Protein AF-0000000082330795 (afdb_homodimer)

Radius of gyration: 37.28 Å; Cα contacts (8 Å, |Δi|>4): 1843; chains: 2; bounding box: 65×119×89 Å

Secondary structure (DSSP, 8-state):
-----BSS----TTSTT-HHHHHHHHHHHHHHH---HHHHHHHHHHHSS---HHHHHHHHHHHHHTTSEEE-SS-EEE-HHHHHHHHH--HHHHHHHHHHHBTTHHHHHHHHTT--B-HHHHHHHHHHHTGGG----TTHHHHHHHHHHHTTSEEEETTEEEE-HHHHHHHHHHHH----PPTT-EE-HHHHHHHHTS--TTS--SEEEEE-TTS-EEEEEEEEETT-SS--B--SSEEEEE-S--GGG-S----HHHHHHHHHHHT----EEEEEE-TT-SSEEEEEEEEEEEEEEEE-TTSSSEEEEEEEEE-----HHHHHHHHHTTT--TTSSS-TTSPPPSB--GGGS-HHHHHHHHHHHHHHHHHHTTTS-TTT---PBPTTS-BSEEEEESS-GGGTB---GGGEEEEEHHHHHHHHTTSEEE-TTSBEEE---TTSTTHHHHHTTTTPBP---SSGGGSPPHHHHHHHHHHTTPPP-/-----BSS----TTSTT-HHHHHHHHHHHHHHH---HHHHHHHHHHHSS---HHHHHHHHHHHHHTTSEEE-SS-EEE-HHHHHHHHH--HHHHHHHHHHHBTTHHHHHHHHTT--B-HHHHHHHHHHHTTTS----TTHHHHHHHHHHHTTSEEEETTEEEE-HHHHHHHHHHHH----PPTT-EE-HHHHHHHHTS--TTS--SEEEEE-TTSSEEEEEEEEETT-SS--B--SSEEEEE-S--GGG-S----HHHHHHHHHHHT----EEEEEE-TT-SSEEEEEEEEEEEEEEEE-TTSSSEEEEEEEEE-----HHHHHHHHHTTT--TTSSS-TTS---SB--GGGS-HHHHHHHHHHHHHHHHHHTTTS-TTT---PBPTTS-BSEEEEESS-GGGTB---GGGEEEEEHHHHHHHHTTSEEE-TTSBEEE---TTSTTHHHHHTTTTPBP---SSGGGSPPHHHHHHHHHHTTPPP-

InterPro domains:
  IPR003615 HNH nuclease [PF13391] (377-430)
  IPR003615 HNH nuclease [cd00085] (367-420)
  IPR015947 PUA-like superfamily [SSF88697] (179-319)
  IPR036987 SRA-YDG superfamily [G3DSA:2.30.280.10] (178-325)
  IPR058712 ScoMcrA-like, SRA domain [PF26348] (201-322)

Solvent-accessible surface area (backbone atoms only — not comparable to full-atom values): 50999 Å² total; per-residue (Å²): 128,86,77,80,48,36,72,56,55,72,58,65,56,76,47,79,44,30,32,54,62,47,47,47,53,49,51,50,48,30,69,74,65,48,33,31,66,66,56,44,52,51,49,47,41,71,74,44,91,59,83,49,67,69,60,51,49,54,40,51,50,48,40,31,68,41,47,33,36,41,79,55,98,69,33,33,41,61,31,75,56,27,47,48,36,66,72,64,66,44,52,63,57,56,50,47,30,44,52,72,30,24,51,46,55,62,47,43,37,42,55,32,72,79,37,68,37,34,49,67,54,40,34,52,49,29,38,67,75,36,63,83,58,67,78,79,57,86,55,38,35,50,24,45,46,27,52,42,24,26,60,52,26,33,45,79,58,95,76,27,34,31,57,30,76,65,18,46,46,48,18,38,33,57,60,61,60,62,60,69,65,59,66,72,42,71,40,45,71,69,56,48,26,60,51,61,67,46,81,60,73,96,55,77,56,49,56,41,70,38,56,45,98,86,64,46,68,52,35,30,39,35,45,47,48,72,79,40,97,54,87,55,44,77,62,74,67,50,26,42,42,56,47,65,67,56,73,93,73,41,54,42,59,83,40,73,46,39,42,48,51,44,39,38,35,55,29,49,80,49,57,27,42,34,30,40,27,50,79,91,42,90,39,32,27,31,69,33,30,40,42,48,68,39,63,39,45,30,32,39,97,84,59,80,31,41,32,41,40,30,37,34,29,66,40,89,49,65,40,56,29,56,52,50,50,44,39,44,53,20,66,49,66,74,77,49,87,53,57,95,86,44,81,74,69,66,53,50,73,61,83,79,42,52,74,57,53,47,51,49,30,51,51,32,27,38,16,47,21,18,46,53,40,70,53,22,12,25,75,82,60,53,49,38,41,38,83,49,67,43,58,53,51,42,52,36,54,50,35,42,58,93,72,36,22,39,64,31,30,31,28,30,42,20,20,29,52,57,57,38,49,35,40,74,43,36,42,34,42,46,47,81,87,40,25,31,40,49,57,92,46,84,89,38,50,53,34,79,68,48,54,74,46,47,65,39,64,50,60,69,32,86,51,70,86,49,28,60,39,52,66,32,33,51,51,34,25,47,38,45,66,45,78,80,131,128,87,76,82,50,37,72,57,56,72,59,66,57,78,47,79,44,29,33,55,61,48,47,46,55,49,50,50,46,31,69,74,66,49,33,32,66,66,55,46,51,52,50,47,39,73,73,46,92,58,83,50,66,66,60,53,50,53,41,51,50,47,41,33,70,41,47,32,36,42,79,54,98,69,32,33,41,62,31,74,56,27,48,48,34,65,72,65,64,45,53,63,56,56,48,48,30,43,54,72,30,24,50,48,57,63,48,42,36,42,55,31,72,79,37,68,37,36,50,68,53,40,35,51,50,30,36,67,75,35,64,84,47,74,76,77,57,88,56,37,32,49,24,46,46,26,51,42,25,26,58,52,27,32,45,78,57,96,76,27,35,30,56,31,74,66,17,45,47,48,19,37,32,58,59,60,61,59,60,70,65,60,67,71,42,70,38,46,72,67,55,47,24,60,51,63,68,45,81,60,73,97,56,76,54,50,56,41,70,38,57,44,96,85,65,45,68,51,35,30,39,37,46,48,48,73,78,40,97,54,88,56,44,76,59,74,66,51,26,41,42,56,48,66,64,57,73,92,71,42,55,42,60,82,42,75,46,39,42,48,49,43,39,38,34,54,31,48,80,49,57,26,41,33,30,40,28,51,80,90,43,90,38,32,26,30,69,33,30,39,42,49,68,39,61,40,45,29,32,38,97,84,58,80,30,41,32,42,39,30,38,34,29,67,41,88,49,66,38,55,28,55,51,49,49,45,38,44,52,20,67,48,66,74,76,49,86,55,57,96,86,46,80,74,70,65,53,50,74,62,82,79,44,52,73,58,54,47,49,49,30,52,52,31,26,38,16,48,20,17,47,52,39,69,50,23,12,24,75,82,59,53,49,38,40,38,82,50,66,44,58,54,52,43,52,35,53,50,35,42,59,94,73,36,22,38,65,31,28,32,27,30,42,22,21,28,51,56,58,38,50,36,40,74,42,36,42,35,43,47,47,82,86,40,25,32,40,48,58,92,47,82,88,38,49,52,32,79,68,48,55,73,44,47,64,40,66,49,58,69,31,86,52,70,86,48,28,61,39,50,68,32,32,51,51,36,24,47,37,44,66,45,79,78,130

Sequence (970 aa):
MGEHKRNIAVRFFGGAGNYTDVLEDMCGYVLTEGPSEEALFEWIKANTRATSDDGIGNRLRFLGAIGLLEIDADRVRLTERGIQWLSETDPEILFDALTENVSGFETILESLLEGPKTDAELGAAIAADHSEFDWSDSAGPAQHRGWVQSLGYVERTDGTNALTDSGRRLARRVASGLPALERGDYYTQSELEAAFDTSFGSYIKGINPRTDDDGDLAYVIVKAREDGPYGDDLAGDEFTYIGEGVPAKGDQQLTPANAALVDHAEGAVAPVYFFYQPADEDRLRYDGLVDVVDAEYVADPDGERMVYRFTVAHLEVEDPAEFEALADSVSDDSSSDAGEDDEPDLTADEEEFTVTQRRVRSSAFAKRVKAAYDKRCAICGTSRESPAGTVDIEAAHVYPKRENGRDHVRNGLALCRLHHWAFDAGWLAVTDDYRVLVADRPDLEGYEEFVRLEGEELTVPADEEKRPHATFLAAHREMHGFESPMGEHKRNIAVRFFGGAGNYTDVLEDMCGYVLTEGPSEEALFEWIKANTRATSDDGIGNRLRFLGAIGLLEIDADRVRLTERGIQWLSETDPEILFDALTENVSGFETILESLLEGPKTDAELGAAIAADHSEFDWSDSAGPAQHRGWVQSLGYVERTDGTNALTDSGRRLARRVASGLPALERGDYYTQSELEAAFDTSFGSYIKGINPRTDDDGDLAYVIVKAREDGPYGDDLAGDEFTYIGEGVPAKGDQQLTPANAALVDHAEGAVAPVYFFYQPADEDRLRYDGLVDVVDAEYVADPDGERMVYRFTVAHLEVEDPAEFEALADSVSDDSSSDAGEDDEPDLTADEEEFTVTQRRVRSSAFAKRVKAAYDKRCAICGTSRESPAGTVDIEAAHVYPKRENGRDHVRNGLALCRLHHWAFDAGWLAVTDDYRVLVADRPDLEGYEEFVRLEGEELTVPADEEKRPHATFLAAHREMHGFESP

Structure (mmCIF, N/CA/C/O backbone):
data_AF-0000000082330795-model_v1
#
loop_
_entity.id
_entity.type
_entity.pdbx_description
1 polymer 'HNH endonuclease'
#
loop_
_atom_site.group_PDB
_atom_site.id
_atom_site.type_symbol
_atom_site.label_atom_id
_atom_site.label_alt_id
_atom_site.label_comp_id
_atom_site.label_asym_id
_atom_site.label_entity_id
_atom_site.label_seq_id
_atom_site.pdbx_PDB_ins_code
_atom_site.Cartn_x
_atom_site.Cartn_y
_atom_site.Cartn_z
_atom_site.occupancy
_atom_site.B_iso_or_equiv
_atom_site.auth_seq_id
_atom_site.auth_comp_id
_atom_site.auth_asym_id
_atom_site.auth_atom_id
_atom_site.pdbx_PDB_model_num
ATOM 1 N N . MET A 1 1 ? 13.898 52.375 10.555 1 27.91 1 MET A N 1
ATOM 2 C CA . MET A 1 1 ? 12.688 53.156 10.758 1 27.91 1 MET A CA 1
ATOM 3 C C . MET A 1 1 ? 11.438 52.312 10.648 1 27.91 1 MET A C 1
ATOM 5 O O . MET A 1 1 ? 11.172 51.719 9.594 1 27.91 1 MET A O 1
ATOM 9 N N . GLY A 1 2 ? 11.086 51.469 11.5 1 40.44 2 GLY A N 1
ATOM 10 C CA . GLY A 1 2 ? 10.008 50.5 11.602 1 40.44 2 GLY A CA 1
ATOM 11 C C . GLY A 1 2 ? 8.68 51.031 11.078 1 40.44 2 GLY A C 1
ATOM 12 O O . GLY A 1 2 ? 8.062 51.906 11.68 1 40.44 2 GLY A O 1
ATOM 13 N N . GLU A 1 3 ? 8.398 51.312 9.805 1 49.94 3 GLU A N 1
ATOM 14 C CA . GLU A 1 3 ? 7.453 52.125 9.039 1 49.94 3 GLU A CA 1
ATOM 15 C C . GLU A 1 3 ? 6.02 51.875 9.492 1 49.94 3 GLU A C 1
ATOM 17 O O . GLU A 1 3 ? 5.641 50.719 9.742 1 49.94 3 GLU A O 1
ATOM 22 N N . HIS A 1 4 ? 5.289 52.75 10.211 1 69.06 4 HIS A N 1
ATOM 23 C CA . HIS A 1 4 ? 4.027 52.844 10.93 1 69.06 4 HIS A CA 1
ATOM 24 C C . HIS A 1 4 ? 2.852 52.438 10.055 1 69.06 4 HIS A C 1
ATOM 26 O O . HIS A 1 4 ? 2.594 53.062 9.016 1 69.06 4 HIS A O 1
ATOM 32 N N . LYS A 1 5 ? 2.424 51.25 10.141 1 84.69 5 LYS A N 1
ATOM 33 C CA . LYS A 1 5 ? 1.223 50.781 9.461 1 84.69 5 LYS A CA 1
ATOM 34 C C . LYS A 1 5 ? -0.011 51.562 9.93 1 84.69 5 LYS A C 1
ATOM 36 O O . LYS A 1 5 ? -0.098 51.969 11.086 1 84.69 5 LYS A O 1
ATOM 41 N N . ARG A 1 6 ? -0.78 51.906 8.953 1 88.12 6 ARG A N 1
ATOM 42 C CA . ARG A 1 6 ? -2.078 52.5 9.289 1 88.12 6 ARG A CA 1
ATOM 43 C C . ARG A 1 6 ? -2.928 51.5 10.086 1 88.12 6 ARG A C 1
ATOM 45 O O . ARG A 1 6 ? -2.748 50.281 9.977 1 88.12 6 ARG A O 1
ATOM 52 N N . ASN A 1 7 ? -3.764 52.125 10.883 1 87.75 7 ASN A N 1
ATOM 53 C CA . ASN A 1 7 ? -4.613 51.25 11.711 1 87.75 7 ASN A CA 1
ATOM 54 C C . ASN A 1 7 ? -5.922 50.938 11.008 1 87.75 7 ASN A C 1
ATOM 56 O O . ASN A 1 7 ? -6.602 49.969 11.375 1 87.75 7 ASN A O 1
ATOM 60 N N . ILE A 1 8 ? -6.262 51.781 10.086 1 89.56 8 ILE A N 1
ATOM 61 C CA . ILE A 1 8 ? -7.539 51.594 9.414 1 89.56 8 ILE A CA 1
ATOM 62 C C . ILE A 1 8 ? -7.367 51.781 7.91 1 89.56 8 ILE A C 1
ATOM 64 O O . ILE A 1 8 ? -6.676 52.688 7.469 1 89.56 8 ILE A O 1
ATOM 68 N N . ALA A 1 9 ? -7.953 50.875 7.242 1 92.38 9 ALA A N 1
ATOM 69 C CA . ALA A 1 9 ? -8.016 51.031 5.793 1 92.38 9 ALA A CA 1
ATOM 70 C C . ALA A 1 9 ? -9.07 52.062 5.398 1 92.38 9 ALA A C 1
ATOM 72 O O . ALA A 1 9 ? -9.93 52.438 6.211 1 92.38 9 ALA A O 1
ATOM 73 N N . VAL A 1 10 ? -8.961 52.594 4.195 1 92.19 10 VAL A N 1
ATOM 74 C CA . VAL A 1 10 ? -9.938 53.531 3.664 1 92.19 10 VAL A CA 1
ATOM 75 C C . VAL A 1 10 ? -10.766 52.875 2.568 1 92.19 10 VAL A C 1
ATOM 77 O O . VAL A 1 10 ? -10.211 52.188 1.688 1 92.19 10 VAL A O 1
ATOM 80 N N . ARG A 1 11 ? -12.062 53 2.719 1 91.19 11 ARG A N 1
ATOM 81 C CA . ARG A 1 11 ? -12.945 52.438 1.708 1 91.19 11 ARG A CA 1
ATOM 82 C C . ARG A 1 11 ? -12.641 53 0.33 1 91.19 11 ARG A C 1
ATOM 84 O O . ARG A 1 11 ? -12.109 54.094 0.218 1 91.19 11 ARG A O 1
ATOM 91 N N . PHE A 1 12 ? -12.945 52.281 -0.602 1 93.44 12 PHE A N 1
ATOM 92 C CA . PHE A 1 12 ? -12.797 52.781 -1.973 1 93.44 12 PHE A CA 1
ATOM 93 C C . PHE A 1 12 ? -14.156 52.844 -2.67 1 93.44 12 PHE A C 1
ATOM 95 O O . PHE A 1 12 ? -15.195 52.656 -2.033 1 93.44 12 PHE A O 1
ATOM 102 N N . PHE A 1 13 ? -14.148 53.188 -3.975 1 92.75 13 PHE A N 1
ATOM 103 C CA . PHE A 1 13 ? -15.383 53.438 -4.699 1 92.75 13 PHE A CA 1
ATOM 104 C C . PHE A 1 13 ? -15.984 52.156 -5.223 1 92.75 13 PHE A C 1
ATOM 106 O O . PHE A 1 13 ? -15.266 51.156 -5.422 1 92.75 13 PHE A O 1
ATOM 113 N N . GLY A 1 14 ? -17.422 52.125 -5.469 1 88.62 14 GLY A N 1
ATOM 114 C CA . GLY A 1 14 ? -18.109 51 -6.086 1 88.62 14 GLY A CA 1
ATOM 115 C C . GLY A 1 14 ? -18.844 50.125 -5.09 1 88.62 14 GLY A C 1
ATOM 116 O O . GLY A 1 14 ? -19.609 49.25 -5.48 1 88.62 14 GLY A O 1
ATOM 117 N N . GLY A 1 15 ? -18.719 50.375 -3.795 1 86.81 15 GLY A N 1
ATOM 118 C CA . GLY A 1 15 ? -19.328 49.531 -2.775 1 86.81 15 GLY A CA 1
ATOM 119 C C . GLY A 1 15 ? -18.438 48.375 -2.359 1 86.81 15 GLY A C 1
ATOM 120 O O . GLY A 1 15 ? -17.547 47.969 -3.104 1 86.81 15 GLY A O 1
ATOM 121 N N . ALA A 1 16 ? -18.875 47.844 -1.157 1 79 16 ALA A N 1
ATOM 122 C CA . ALA A 1 16 ? -18.094 46.75 -0.61 1 79 16 ALA A CA 1
ATOM 123 C C . ALA A 1 16 ? -18.094 45.562 -1.563 1 79 16 ALA A C 1
ATOM 125 O O . ALA A 1 16 ? -19.141 45.156 -2.086 1 79 16 ALA A O 1
ATOM 126 N N . GLY A 1 17 ? -17.031 45.125 -2.084 1 83.12 17 GLY A N 1
ATOM 127 C CA . GLY A 1 17 ? -16.922 44 -2.99 1 83.12 17 GLY A CA 1
ATOM 128 C C . GLY A 1 17 ? -16.5 44.406 -4.395 1 83.12 17 GLY A C 1
ATOM 129 O O . GLY A 1 17 ? -16.156 43.531 -5.219 1 83.12 17 GLY A O 1
ATOM 130 N N . ASN A 1 18 ? -16.594 45.719 -4.684 1 89.31 18 ASN A N 1
ATOM 131 C CA . ASN A 1 18 ? -16.344 46.156 -6.059 1 89.31 18 ASN A CA 1
ATOM 132 C C . ASN A 1 18 ? -15.164 47.125 -6.141 1 89.31 18 ASN A C 1
ATOM 134 O O . ASN A 1 18 ? -14.992 47.812 -7.152 1 89.31 18 ASN A O 1
ATOM 138 N N . TYR A 1 19 ? -14.422 47.25 -5.098 1 93.56 19 TYR A N 1
ATOM 139 C CA . TYR A 1 19 ? -13.297 48.156 -5.066 1 93.56 19 TYR A CA 1
ATOM 140 C C . TYR A 1 19 ? -12.336 47.906 -6.219 1 93.56 19 TYR A C 1
ATOM 142 O O . TYR A 1 19 ? -11.883 48.812 -6.887 1 93.56 19 TYR A O 1
ATOM 150 N N . THR A 1 20 ? -12.086 46.594 -6.48 1 94 20 THR A N 1
ATOM 151 C CA . THR A 1 20 ? -11.039 46.188 -7.418 1 94 20 THR A CA 1
ATOM 152 C C . THR A 1 20 ? -11.453 46.531 -8.852 1 94 20 THR A C 1
ATOM 154 O O . THR A 1 20 ? -10.609 46.875 -9.68 1 94 20 THR A O 1
ATOM 157 N N . ASP A 1 21 ? -12.773 46.531 -9.148 1 93.19 21 ASP A N 1
ATOM 158 C CA . ASP A 1 21 ? -13.258 46.875 -10.484 1 93.19 21 ASP A CA 1
ATOM 159 C C . ASP A 1 21 ? -13.016 48.375 -10.781 1 93.19 21 ASP A C 1
ATOM 161 O O . ASP A 1 21 ? -12.5 48.719 -11.844 1 93.19 21 ASP A O 1
ATOM 165 N N . VAL A 1 22 ? -13.352 49.156 -9.859 1 94.69 22 VAL A N 1
ATOM 166 C CA . VAL A 1 22 ? -13.188 50.594 -10.016 1 94.69 22 VAL A CA 1
ATOM 167 C C . VAL A 1 22 ? -11.703 50.938 -10.047 1 94.69 22 VAL A C 1
ATOM 169 O O . VAL A 1 22 ? -11.273 51.781 -10.844 1 94.69 22 VAL A O 1
ATOM 172 N N . LEU A 1 23 ? -10.992 50.312 -9.211 1 95.06 23 LEU A N 1
ATOM 173 C CA . LEU A 1 23 ? -9.555 50.562 -9.141 1 95.06 23 LEU A CA 1
ATOM 174 C C . LEU A 1 23 ? -8.883 50.188 -10.469 1 95.06 23 LEU A C 1
ATOM 176 O O . LEU A 1 23 ? -7.992 50.938 -10.922 1 95.06 23 LEU A O 1
ATOM 180 N N . GLU A 1 24 ? -9.258 49.125 -11.023 1 94.38 24 GLU A N 1
ATOM 181 C CA . GLU A 1 24 ? -8.703 48.719 -12.312 1 94.38 24 GLU A CA 1
ATOM 182 C C . GLU A 1 24 ? -8.977 49.75 -13.383 1 94.38 24 GLU A C 1
ATOM 184 O O . GLU A 1 24 ? -8.078 50.125 -14.148 1 94.38 24 GLU A O 1
ATOM 189 N N . ASP A 1 25 ? -10.211 50.219 -13.414 1 94.88 25 ASP A N 1
ATOM 190 C CA . ASP A 1 25 ? -10.594 51.25 -14.375 1 94.88 25 ASP A CA 1
ATOM 191 C C . ASP A 1 25 ? -9.797 52.531 -14.148 1 94.88 25 ASP A C 1
ATOM 193 O O . ASP A 1 25 ? -9.336 53.188 -15.102 1 94.88 25 ASP A O 1
ATOM 197 N N . MET A 1 26 ? -9.672 52.875 -12.953 1 95.5 26 MET A N 1
ATOM 198 C CA . MET A 1 26 ? -8.961 54.094 -12.609 1 95.5 26 MET A CA 1
ATOM 199 C C . MET A 1 26 ? -7.488 54 -12.992 1 95.5 26 MET A C 1
ATOM 201 O O . MET A 1 26 ? -6.941 54.938 -13.602 1 95.5 26 MET A O 1
ATOM 205 N N . CYS A 1 27 ? -6.855 52.938 -12.602 1 94.81 27 CYS A N 1
ATOM 206 C CA . CYS A 1 27 ? -5.445 52.719 -12.922 1 94.81 27 CYS A CA 1
ATOM 207 C C . CYS A 1 27 ? -5.223 52.719 -14.43 1 94.81 27 CYS A C 1
ATOM 209 O O . CYS A 1 27 ? -4.203 53.219 -14.914 1 94.81 27 CYS A O 1
ATOM 211 N N . GLY A 1 28 ? -6.16 52.125 -15.125 1 94.5 28 GLY A N 1
ATOM 212 C CA . GLY A 1 28 ? -6.094 52.188 -16.578 1 94.5 28 GLY A CA 1
ATOM 213 C C . GLY A 1 28 ? -6.09 53.594 -17.109 1 94.5 28 GLY A C 1
ATOM 214 O O . GLY A 1 28 ? -5.293 53.938 -17.984 1 94.5 28 GLY A O 1
ATOM 215 N N . TYR A 1 29 ? -6.961 54.406 -16.578 1 95.94 29 TYR A N 1
ATOM 216 C CA . TYR A 1 29 ? -7.051 55.812 -16.969 1 95.94 29 TYR A CA 1
ATOM 217 C C . TYR A 1 29 ? -5.758 56.562 -16.641 1 95.94 29 TYR A C 1
ATOM 219 O O . TYR A 1 29 ? -5.25 57.312 -17.469 1 95.94 29 TYR A O 1
ATOM 227 N N . VAL A 1 30 ? -5.258 56.281 -15.477 1 95.5 30 VAL A N 1
ATOM 228 C CA . VAL A 1 30 ? -4.039 56.969 -15.031 1 95.5 30 VAL A CA 1
ATOM 229 C C . VAL A 1 30 ? -2.877 56.562 -15.938 1 95.5 30 VAL A C 1
ATOM 231 O O . VAL A 1 30 ? -2.064 57.438 -16.312 1 95.5 30 VAL A O 1
ATOM 234 N N . LEU A 1 31 ? -2.842 55.344 -16.266 1 93.62 31 LEU A N 1
ATOM 235 C CA . LEU A 1 31 ? -1.74 54.844 -17.078 1 93.62 31 LEU A CA 1
ATOM 236 C C . LEU A 1 31 ? -1.835 55.375 -18.5 1 93.62 31 LEU A C 1
ATOM 238 O O . LEU A 1 31 ? -0.819 55.75 -19.109 1 93.62 31 LEU A O 1
ATOM 242 N N . THR A 1 32 ? -3.041 55.5 -19.062 1 94 32 THR A N 1
ATOM 243 C CA . THR A 1 32 ? -3.238 55.844 -20.469 1 94 32 THR A CA 1
ATOM 244 C C . THR A 1 32 ? -3.182 57.344 -20.656 1 94 32 THR A C 1
ATOM 246 O O . THR A 1 32 ? -2.605 57.844 -21.625 1 94 32 THR A O 1
ATOM 249 N N . GLU A 1 33 ? -3.688 58.156 -19.703 1 93.62 33 GLU A N 1
ATOM 250 C CA . GLU A 1 33 ? -3.879 59.594 -19.938 1 93.62 33 GLU A CA 1
ATOM 251 C C . GLU A 1 33 ? -2.869 60.406 -19.141 1 93.62 33 GLU A C 1
ATOM 253 O O . GLU A 1 33 ? -2.611 61.562 -19.469 1 93.62 33 GLU A O 1
ATOM 258 N N . GLY A 1 34 ? -2.387 59.844 -18.125 1 92.88 34 GLY A N 1
ATOM 259 C CA . GLY A 1 34 ? -1.496 60.625 -17.266 1 92.88 34 GLY A CA 1
ATOM 260 C C . GLY A 1 34 ? -2.125 61.906 -16.766 1 92.88 34 GLY A C 1
ATOM 261 O O . GLY A 1 34 ? -1.574 62.969 -16.953 1 92.88 34 GLY A O 1
ATOM 262 N N . PRO A 1 35 ? -3.148 61.75 -16.078 1 94.81 35 PRO A N 1
ATOM 263 C CA . PRO A 1 35 ? -3.953 62.938 -15.727 1 94.81 35 PRO A CA 1
ATOM 264 C C . PRO A 1 35 ? -3.344 63.75 -14.578 1 94.81 35 PRO A C 1
ATOM 266 O O . PRO A 1 35 ? -2.537 63.219 -13.805 1 94.81 35 PRO A O 1
ATOM 269 N N . SER A 1 36 ? -3.727 65 -14.57 1 94.62 36 SER A N 1
ATOM 270 C CA . SER A 1 36 ? -3.514 65.812 -13.359 1 94.62 36 SER A CA 1
ATOM 271 C C . SER A 1 36 ? -4.438 65.375 -12.234 1 94.62 36 SER A C 1
ATOM 273 O O . SER A 1 36 ? -5.371 64.562 -12.461 1 94.62 36 SER A O 1
ATOM 275 N N . GLU A 1 37 ? -4.176 65.75 -11.055 1 93.88 37 GLU A N 1
ATOM 276 C CA . GLU A 1 37 ? -5.027 65.375 -9.922 1 93.88 37 GLU A CA 1
ATOM 277 C C . GLU A 1 37 ? -6.461 65.875 -10.141 1 93.88 37 GLU A C 1
ATOM 279 O O . GLU A 1 37 ? -7.41 65.125 -9.828 1 93.88 37 GLU A O 1
ATOM 284 N N . GLU A 1 38 ? -6.59 67 -10.734 1 93.44 38 GLU A N 1
ATOM 285 C CA . GLU A 1 38 ? -7.914 67.562 -10.992 1 93.44 38 GLU A CA 1
ATOM 286 C C . GLU A 1 38 ? -8.664 66.75 -12.031 1 93.44 38 GLU A C 1
ATOM 288 O O . GLU A 1 38 ? -9.867 66.5 -11.883 1 93.44 38 GLU A O 1
ATOM 293 N N . ALA A 1 39 ? -7.922 66.438 -13.031 1 94.81 39 ALA A N 1
ATOM 294 C CA . ALA A 1 39 ? -8.539 65.625 -14.078 1 94.81 39 ALA A CA 1
ATOM 295 C C . ALA A 1 39 ? -8.969 64.25 -13.531 1 94.81 39 ALA A C 1
ATOM 297 O O . ALA A 1 39 ? -10 63.688 -13.938 1 94.81 39 ALA A O 1
ATOM 298 N N . LEU A 1 40 ? -8.203 63.75 -12.656 1 95.81 40 LEU A N 1
ATOM 299 C CA . LEU A 1 40 ? -8.547 62.469 -12.062 1 95.81 40 LEU A CA 1
ATOM 300 C C . LEU A 1 40 ? -9.781 62.594 -11.172 1 95.81 40 LEU A C 1
ATOM 302 O O . LEU A 1 40 ? -10.625 61.688 -11.156 1 95.81 40 LEU A O 1
ATOM 306 N N . PHE A 1 41 ? -9.961 63.656 -10.43 1 95.25 41 PHE A N 1
ATOM 307 C CA . PHE A 1 41 ? -11.156 63.906 -9.625 1 95.25 41 PHE A CA 1
ATOM 308 C C . PHE A 1 41 ? -12.398 63.938 -10.5 1 95.25 41 PHE A C 1
ATOM 310 O O . PHE A 1 41 ? -13.414 63.312 -10.156 1 95.25 41 PHE A O 1
ATOM 317 N N . GLU A 1 42 ? -12.234 64.562 -11.633 1 95.19 42 GLU A N 1
ATOM 318 C CA . GLU A 1 42 ? -13.367 64.625 -12.547 1 95.19 42 GLU A CA 1
ATOM 319 C C . GLU A 1 42 ? -13.742 63.281 -13.094 1 95.19 42 GLU A C 1
ATOM 321 O O . GLU A 1 42 ? -14.922 62.969 -13.242 1 95.19 42 GLU A O 1
ATOM 326 N N . TRP A 1 43 ? -12.68 62.562 -13.398 1 96.12 43 TRP A N 1
ATOM 327 C CA . TRP A 1 43 ? -12.938 61.219 -13.898 1 96.12 43 TRP A CA 1
ATOM 328 C C . TRP A 1 43 ? -13.664 60.375 -12.859 1 96.12 43 TRP A C 1
ATOM 330 O O . TRP A 1 43 ? -14.609 59.656 -13.18 1 96.12 43 TRP A O 1
ATOM 340 N N . ILE A 1 44 ? -13.227 60.406 -11.609 1 95.75 44 ILE A N 1
ATOM 341 C CA . ILE A 1 44 ? -13.805 59.625 -10.531 1 95.75 44 ILE A CA 1
ATOM 342 C C . ILE A 1 44 ? -15.266 60 -10.328 1 95.75 44 ILE A C 1
ATOM 344 O O . ILE A 1 44 ? -16.141 59.156 -10.172 1 95.75 44 ILE A O 1
ATOM 348 N N . LYS A 1 45 ? -15.602 61.25 -10.406 1 94.94 45 LYS A N 1
ATOM 349 C CA . LYS A 1 45 ? -16.984 61.75 -10.25 1 94.94 45 LYS A CA 1
ATOM 350 C C . LYS A 1 45 ? -17.859 61.25 -11.398 1 94.94 45 LYS A C 1
ATOM 352 O O . LYS A 1 45 ? -19.047 60.969 -11.195 1 94.94 45 LYS A O 1
ATOM 357 N N . ALA A 1 46 ? -17.234 61.156 -12.477 1 94.38 46 ALA A N 1
ATOM 358 C CA . ALA A 1 46 ? -17.984 60.75 -13.672 1 94.38 46 ALA A CA 1
ATOM 359 C C . ALA A 1 46 ? -18.219 59.25 -13.695 1 94.38 46 ALA A C 1
ATOM 361 O O . ALA A 1 46 ? -19.203 58.781 -14.289 1 94.38 46 ALA A O 1
ATOM 362 N N . ASN A 1 47 ? -17.344 58.531 -13.055 1 93.62 47 ASN A N 1
ATOM 363 C CA . ASN A 1 47 ? -17.391 57.094 -13.234 1 93.62 47 ASN A CA 1
ATOM 364 C C . ASN A 1 47 ? -17.797 56.375 -11.945 1 93.62 47 ASN A C 1
ATOM 366 O O . ASN A 1 47 ? -17.844 55.156 -11.898 1 93.62 47 ASN A O 1
ATOM 370 N N . THR A 1 48 ? -17.953 57.094 -10.914 1 93.06 48 THR A N 1
ATOM 371 C CA . THR A 1 48 ? -18.422 56.531 -9.648 1 93.06 48 THR A CA 1
ATOM 372 C C . THR A 1 48 ? -19.516 57.406 -9.055 1 93.06 48 THR A C 1
ATOM 374 O O . THR A 1 48 ? -19.984 58.344 -9.703 1 93.06 48 THR A O 1
ATOM 377 N N . ARG A 1 49 ? -20.016 57.188 -7.852 1 89.81 49 ARG A N 1
ATOM 378 C CA . ARG A 1 49 ? -21.078 57.969 -7.203 1 89.81 49 ARG A CA 1
ATOM 379 C C . ARG A 1 49 ? -20.484 58.969 -6.227 1 89.81 49 ARG A C 1
ATOM 381 O O . ARG A 1 49 ? -21.188 59.5 -5.348 1 89.81 49 ARG A O 1
ATOM 388 N N . ALA A 1 50 ? -19.156 59.188 -6.352 1 90.31 50 ALA A N 1
ATOM 389 C CA . ALA A 1 50 ? -18.484 60.125 -5.445 1 90.31 50 ALA A CA 1
ATOM 390 C C . ALA A 1 50 ? -18.844 61.562 -5.777 1 90.31 50 ALA A C 1
ATOM 392 O O . ALA A 1 50 ? -18.922 61.938 -6.949 1 90.31 50 ALA A O 1
ATOM 393 N N . THR A 1 51 ? -19.109 62.406 -4.711 1 88.56 51 THR A N 1
ATOM 394 C CA . THR A 1 51 ? -19.484 63.781 -4.949 1 88.56 51 THR A CA 1
ATOM 395 C C . THR A 1 51 ? -18.531 64.75 -4.234 1 88.56 51 THR A C 1
ATOM 397 O O . THR A 1 51 ? -18.391 65.875 -4.621 1 88.56 51 THR A O 1
ATOM 400 N N . SER A 1 52 ? -17.844 64.25 -3.248 1 91.81 52 SER A N 1
ATOM 401 C CA . SER A 1 52 ? -17.031 65.125 -2.402 1 91.81 52 SER A CA 1
ATOM 402 C C . SER A 1 52 ? -15.555 65.062 -2.785 1 91.81 52 SER A C 1
ATOM 404 O O . SER A 1 52 ? -14.977 63.969 -2.852 1 91.81 52 SER A O 1
ATOM 406 N N . ASP A 1 53 ? -14.938 66.25 -2.961 1 91.38 53 ASP A N 1
ATOM 407 C CA . ASP A 1 53 ? -13.508 66.312 -3.273 1 91.38 53 ASP A CA 1
ATOM 408 C C . ASP A 1 53 ? -12.672 65.812 -2.111 1 91.38 53 ASP A C 1
ATOM 410 O O . ASP A 1 53 ? -11.641 65.125 -2.324 1 91.38 53 ASP A O 1
ATOM 414 N N . ASP A 1 54 ? -13.125 66.125 -0.985 1 92.5 54 ASP A N 1
ATOM 415 C CA . ASP A 1 54 ? -12.406 65.625 0.194 1 92.5 54 ASP A CA 1
ATOM 416 C C . ASP A 1 54 ? -12.398 64.125 0.277 1 92.5 54 ASP A C 1
ATOM 418 O O . ASP A 1 54 ? -11.383 63.5 0.609 1 92.5 54 ASP A O 1
ATOM 422 N N . GLY A 1 55 ? -13.539 63.594 -0.022 1 93.25 55 GLY A N 1
ATOM 423 C CA . GLY A 1 55 ? -13.641 62.125 -0.033 1 93.25 55 GLY A CA 1
ATOM 424 C C . GLY A 1 55 ? -12.766 61.469 -1.083 1 93.25 55 GLY A C 1
ATOM 425 O O . GLY A 1 55 ? -12.117 60.469 -0.814 1 93.25 55 GLY A O 1
ATOM 426 N N . ILE A 1 56 ? -12.742 62 -2.24 1 94.88 56 ILE A N 1
ATOM 427 C CA . ILE A 1 56 ? -11.922 61.5 -3.332 1 94.88 56 ILE A CA 1
ATOM 428 C C . ILE A 1 56 ? -10.445 61.625 -2.973 1 94.88 56 ILE A C 1
ATOM 430 O O . ILE A 1 56 ? -9.68 60.656 -3.133 1 94.88 56 ILE A O 1
ATOM 434 N N . GLY A 1 57 ? -10.109 62.75 -2.449 1 93.88 57 GLY A N 1
ATOM 435 C CA . GLY A 1 57 ? -8.727 62.969 -2.059 1 93.88 57 GLY A CA 1
ATOM 436 C C . GLY A 1 57 ? -8.227 62 -1.007 1 93.88 57 GLY A C 1
ATOM 437 O O . GLY A 1 57 ? -7.102 61.531 -1.092 1 93.88 57 GLY A O 1
ATOM 438 N N . ASN A 1 58 ? -9.062 61.781 -0.043 1 93.94 58 ASN A N 1
ATOM 439 C CA . ASN A 1 58 ? -8.703 60.875 1.022 1 93.94 58 ASN A CA 1
ATOM 440 C C . ASN A 1 58 ? -8.422 59.469 0.477 1 93.94 58 ASN A C 1
ATOM 442 O O . ASN A 1 58 ? -7.461 58.812 0.884 1 93.94 58 ASN A O 1
ATOM 446 N N . ARG A 1 59 ? -9.188 58.969 -0.424 1 94.62 59 ARG A N 1
ATOM 447 C CA . ARG A 1 59 ? -9.062 57.656 -1.006 1 94.62 59 ARG A CA 1
ATOM 448 C C . ARG A 1 59 ? -7.84 57.562 -1.914 1 94.62 59 ARG A C 1
ATOM 450 O O . ARG A 1 59 ? -7.152 56.531 -1.943 1 94.62 59 ARG A O 1
ATOM 457 N N . LEU A 1 60 ? -7.543 58.594 -2.572 1 94.5 60 LEU A N 1
ATOM 458 C CA . LEU A 1 60 ? -6.363 58.625 -3.43 1 94.5 60 LEU A CA 1
ATOM 459 C C . LEU A 1 60 ? -5.086 58.656 -2.594 1 94.5 60 LEU A C 1
ATOM 461 O O . LEU A 1 60 ? -4.086 58.031 -2.941 1 94.5 60 LEU A O 1
ATOM 465 N N . ARG A 1 61 ? -5.141 59.406 -1.533 1 93.75 61 ARG A N 1
ATOM 466 C CA . ARG A 1 61 ? -4.004 59.438 -0.621 1 93.75 61 ARG A CA 1
ATOM 467 C C . ARG A 1 61 ? -3.736 58.062 -0.023 1 93.75 61 ARG A C 1
ATOM 469 O O . ARG A 1 61 ? -2.58 57.688 0.182 1 93.75 61 ARG A O 1
ATOM 476 N N . PHE A 1 62 ? -4.762 57.406 0.244 1 95 62 PHE A N 1
ATOM 477 C CA . PHE A 1 62 ? -4.613 56.031 0.755 1 95 62 PHE A CA 1
ATOM 478 C C . PHE A 1 62 ? -3.928 55.156 -0.272 1 95 62 PHE A C 1
ATOM 480 O O . PHE A 1 62 ? -3.033 54.375 0.071 1 95 62 PHE A O 1
ATOM 487 N N . LEU A 1 63 ? -4.371 55.219 -1.521 1 95.25 63 LEU A N 1
ATOM 488 C CA . LEU A 1 63 ? -3.746 54.438 -2.578 1 95.25 63 LEU A CA 1
ATOM 489 C C . LEU A 1 63 ? -2.266 54.781 -2.709 1 95.25 63 LEU A C 1
ATOM 491 O O . LEU A 1 63 ? -1.444 53.906 -2.992 1 95.25 63 LEU A O 1
ATOM 495 N N . GLY A 1 64 ? -2.016 56.031 -2.518 1 94.06 64 GLY A N 1
ATOM 496 C CA . GLY A 1 64 ? -0.621 56.438 -2.484 1 94.06 64 GLY A CA 1
ATOM 497 C C . GLY A 1 64 ? 0.144 55.844 -1.312 1 94.06 64 GLY A C 1
ATOM 498 O O . GLY A 1 64 ? 1.286 55.406 -1.463 1 94.06 64 GLY A O 1
ATOM 499 N N . ALA A 1 65 ? -0.511 55.844 -0.219 1 93.12 65 ALA A N 1
ATOM 500 C CA . ALA A 1 65 ? 0.109 55.344 1.009 1 93.12 65 ALA A CA 1
ATOM 501 C C . ALA A 1 65 ? 0.426 53.844 0.906 1 93.12 65 ALA A C 1
ATOM 503 O O . ALA A 1 65 ? 1.407 53.375 1.483 1 93.12 65 ALA A O 1
ATOM 504 N N . ILE A 1 66 ? -0.411 53.125 0.151 1 93.38 66 ILE A N 1
ATOM 505 C CA . ILE A 1 66 ? -0.159 51.719 0.072 1 93.38 66 ILE A CA 1
ATOM 506 C C . ILE A 1 66 ? 0.695 51.406 -1.156 1 93.38 66 ILE A C 1
ATOM 508 O O . ILE A 1 66 ? 0.882 50.219 -1.516 1 93.38 66 ILE A O 1
ATOM 512 N N . GLY A 1 67 ? 1.112 52.406 -1.839 1 92.19 67 GLY A N 1
ATOM 513 C CA . GLY A 1 67 ? 2.166 52.281 -2.832 1 92.19 67 GLY A CA 1
ATOM 514 C C . GLY A 1 67 ? 1.643 51.969 -4.223 1 92.19 67 GLY A C 1
ATOM 515 O O . GLY A 1 67 ? 2.338 51.344 -5.031 1 92.19 67 GLY A O 1
ATOM 516 N N . LEU A 1 68 ? 0.437 52.375 -4.492 1 93.56 68 LEU A N 1
ATOM 517 C CA . LEU A 1 68 ? -0.11 52.062 -5.809 1 93.56 68 LEU A CA 1
ATOM 518 C C . LEU A 1 68 ? 0.015 53.25 -6.742 1 93.56 68 LEU A C 1
ATOM 520 O O . LEU A 1 68 ? 0.087 53.094 -7.961 1 93.56 68 LEU A O 1
ATOM 524 N N . LEU A 1 69 ? -0.092 54.5 -6.129 1 93.19 69 LEU A N 1
ATOM 525 C CA . LEU A 1 69 ? -0.077 55.719 -6.918 1 93.19 69 LEU A CA 1
ATOM 526 C C . LEU A 1 69 ? 0.931 56.719 -6.355 1 93.19 69 LEU A C 1
ATOM 528 O O . LEU A 1 69 ? 1.255 56.688 -5.164 1 93.19 69 LEU A O 1
ATOM 532 N N . GLU A 1 70 ? 1.459 57.5 -7.18 1 93.69 70 GLU A N 1
ATOM 533 C CA . GLU A 1 70 ? 2.248 58.656 -6.816 1 93.69 70 GLU A CA 1
ATOM 534 C C . GLU A 1 70 ? 1.619 59.938 -7.355 1 93.69 70 GLU A C 1
ATOM 536 O O . GLU A 1 70 ? 1.301 60.031 -8.547 1 93.69 70 GLU A O 1
ATOM 541 N N . ILE A 1 71 ? 1.336 60.781 -6.43 1 87.94 71 ILE A N 1
ATOM 542 C CA . ILE A 1 71 ? 0.754 62.062 -6.805 1 87.94 71 ILE A CA 1
ATOM 543 C C . ILE A 1 71 ? 1.821 63.156 -6.73 1 87.94 71 ILE A C 1
ATOM 545 O O . ILE A 1 71 ? 2.316 63.5 -5.648 1 87.94 71 ILE A O 1
ATOM 549 N N . ASP A 1 72 ? 2.205 63.594 -7.828 1 84.06 72 ASP A N 1
ATOM 550 C CA . ASP A 1 72 ? 3.145 64.688 -7.922 1 84.06 72 ASP A CA 1
ATOM 551 C C . ASP A 1 72 ? 2.414 66.062 -8.188 1 84.06 72 ASP A C 1
ATOM 553 O O . ASP A 1 72 ? 1.189 66.062 -8.328 1 84.06 72 ASP A O 1
ATOM 557 N N . ALA A 1 73 ? 3.139 67.188 -8.227 1 82.25 73 ALA A N 1
ATOM 558 C CA . ALA A 1 73 ? 2.566 68.5 -8.414 1 82.25 73 ALA A CA 1
ATOM 559 C C . ALA A 1 73 ? 1.815 68.562 -9.734 1 82.25 73 ALA A C 1
ATOM 561 O O . ALA A 1 73 ? 0.787 69.25 -9.828 1 82.25 73 ALA A O 1
ATOM 562 N N . ASP A 1 74 ? 2.115 67.812 -10.734 1 85.44 74 ASP A N 1
ATOM 563 C CA . ASP A 1 74 ? 1.555 68.062 -12.062 1 85.44 74 ASP A CA 1
ATOM 564 C C . ASP A 1 74 ? 0.733 66.875 -12.539 1 85.44 74 ASP A C 1
ATOM 566 O O . ASP A 1 74 ? -0.143 67 -13.398 1 85.44 74 ASP A O 1
ATOM 570 N N . ARG A 1 75 ? 1.118 65.688 -12.086 1 91.75 75 ARG A N 1
ATOM 571 C CA . ARG A 1 75 ? 0.412 64.5 -12.648 1 91.75 75 ARG A CA 1
ATOM 572 C C . ARG A 1 75 ? 0.358 63.375 -11.648 1 91.75 75 ARG A C 1
ATOM 574 O O . ARG A 1 75 ? 1.149 63.344 -10.703 1 91.75 75 ARG A O 1
ATOM 581 N N . VAL A 1 76 ? -0.6 62.5 -11.844 1 94.81 76 VAL A N 1
ATOM 582 C CA . VAL A 1 76 ? -0.743 61.281 -11.094 1 94.81 76 VAL A CA 1
ATOM 583 C C . VAL A 1 76 ? -0.172 60.094 -11.906 1 94.81 76 VAL A C 1
ATOM 585 O O . VAL A 1 76 ? -0.445 59.969 -13.102 1 94.81 76 VAL A O 1
ATOM 588 N N . ARG A 1 77 ? 0.735 59.281 -11.289 1 94.88 77 ARG A N 1
ATOM 589 C CA . ARG A 1 77 ? 1.347 58.125 -11.945 1 94.88 77 ARG A CA 1
ATOM 590 C C . ARG A 1 77 ? 1.186 56.875 -11.109 1 94.88 77 ARG A C 1
ATOM 592 O O . ARG A 1 77 ? 1.042 56.938 -9.891 1 94.88 77 ARG A O 1
ATOM 599 N N . LEU A 1 78 ? 1.144 55.812 -11.812 1 94.69 78 LEU A N 1
ATOM 600 C CA . LEU A 1 78 ? 1.168 54.5 -11.125 1 94.69 78 LEU A CA 1
ATOM 601 C C . LEU A 1 78 ? 2.586 54.156 -10.703 1 94.69 78 LEU A C 1
ATOM 603 O O . LEU A 1 78 ? 3.545 54.438 -11.43 1 94.69 78 LEU A O 1
ATOM 607 N N . THR A 1 79 ? 2.738 53.656 -9.57 1 94.19 79 THR A N 1
ATOM 608 C CA . THR A 1 79 ? 4.012 53.062 -9.156 1 94.19 79 THR A CA 1
ATOM 609 C C . THR A 1 79 ? 4.273 51.75 -9.875 1 94.19 79 THR A C 1
ATOM 611 O O . THR A 1 79 ? 3.445 51.312 -10.672 1 94.19 79 THR A O 1
ATOM 614 N N . GLU A 1 80 ? 5.426 51.188 -9.633 1 91.44 80 GLU A N 1
ATOM 615 C CA . GLU A 1 80 ? 5.723 49.875 -10.188 1 91.44 80 GLU A CA 1
ATOM 616 C C . GLU A 1 80 ? 4.691 48.844 -9.734 1 91.44 80 GLU A C 1
ATOM 618 O O . GLU A 1 80 ? 4.25 48 -10.531 1 91.44 80 GLU A O 1
ATOM 623 N N . ARG A 1 81 ? 4.285 48.875 -8.516 1 91.69 81 ARG A N 1
ATOM 624 C CA . ARG A 1 81 ? 3.285 47.969 -7.98 1 91.69 81 ARG A CA 1
ATOM 625 C C . ARG A 1 81 ? 1.923 48.219 -8.625 1 91.69 81 ARG A C 1
ATOM 627 O O . ARG A 1 81 ? 1.191 47.25 -8.914 1 91.69 81 ARG A O 1
ATOM 634 N N . GLY A 1 82 ? 1.662 49.469 -8.82 1 93 82 GLY A N 1
ATOM 635 C CA . GLY A 1 82 ? 0.414 49.781 -9.492 1 93 82 GLY A CA 1
ATOM 636 C C . GLY A 1 82 ? 0.326 49.25 -10.898 1 93 82 GLY A C 1
ATOM 637 O O . GLY A 1 82 ? -0.716 48.719 -11.305 1 93 82 GLY A O 1
ATOM 638 N N . ILE A 1 83 ? 1.396 49.312 -11.531 1 91.69 83 ILE A N 1
ATOM 639 C CA . ILE A 1 83 ? 1.451 48.812 -12.891 1 91.69 83 ILE A CA 1
ATOM 640 C C . ILE A 1 83 ? 1.327 47.281 -12.875 1 91.69 83 ILE A C 1
ATOM 642 O O . ILE A 1 83 ? 0.62 46.719 -13.703 1 91.69 83 ILE A O 1
ATOM 646 N N . GLN A 1 84 ? 2.023 46.719 -11.953 1 89.62 84 GLN A N 1
ATOM 647 C CA . GLN A 1 84 ? 1.966 45.281 -11.82 1 89.62 84 GLN A CA 1
ATOM 648 C C . GLN A 1 84 ? 0.542 44.812 -11.531 1 89.62 84 GLN A C 1
ATOM 650 O O . GLN A 1 84 ? 0.076 43.812 -12.117 1 89.62 84 GLN A O 1
ATOM 655 N N . TRP A 1 85 ? -0.118 45.469 -10.609 1 89.75 85 TRP A N 1
ATOM 656 C CA . TRP A 1 85 ? -1.493 45.125 -10.266 1 89.75 85 TRP A CA 1
ATOM 657 C C . TRP A 1 85 ? -2.406 45.25 -11.484 1 89.75 85 TRP A C 1
ATOM 659 O O . TRP A 1 85 ? -3.234 44.375 -11.727 1 89.75 85 TRP A O 1
ATOM 669 N N . LEU A 1 86 ? -2.26 46.281 -12.219 1 89.44 86 LEU A N 1
ATOM 670 C CA . LEU A 1 86 ? -3.096 46.531 -13.391 1 89.44 86 LEU A CA 1
ATOM 671 C C . LEU A 1 86 ? -2.852 45.469 -14.461 1 89.44 86 LEU A C 1
ATOM 673 O O . LEU A 1 86 ? -3.793 45 -15.109 1 89.44 86 LEU A O 1
ATOM 677 N N . SER A 1 87 ? -1.605 45.031 -14.594 1 86.88 87 SER A N 1
ATOM 678 C CA . SER A 1 87 ? -1.219 44.094 -15.633 1 86.88 87 SER A CA 1
ATOM 679 C C . SER A 1 87 ? -1.654 42.688 -15.281 1 86.88 87 SER A C 1
ATOM 681 O O . SER A 1 87 ? -2.139 41.938 -16.141 1 86.88 87 SER A O 1
ATOM 683 N N . GLU A 1 88 ? -1.47 42.312 -13.984 1 84.31 88 GLU A N 1
ATOM 684 C CA . GLU A 1 88 ? -1.674 40.906 -13.602 1 84.31 88 GLU A CA 1
ATOM 685 C C . GLU A 1 88 ? -3.059 40.688 -12.992 1 84.31 88 GLU A C 1
ATOM 687 O O . GLU A 1 88 ? -3.609 39.594 -13.047 1 84.31 88 GLU A O 1
ATOM 692 N N . THR A 1 89 ? -3.572 41.75 -12.406 1 83.19 89 THR A N 1
ATOM 693 C CA . THR A 1 89 ? -4.832 41.719 -11.672 1 83.19 89 THR A CA 1
ATOM 694 C C . THR A 1 89 ? -4.836 40.594 -10.656 1 83.19 89 THR A C 1
ATOM 696 O O . THR A 1 89 ? -5.844 39.875 -10.492 1 83.19 89 THR A O 1
ATOM 699 N N . ASP A 1 90 ? -3.648 40.312 -10.141 1 84.19 90 ASP A N 1
ATOM 700 C CA . ASP A 1 90 ? -3.48 39.312 -9.086 1 84.19 90 ASP A CA 1
ATOM 701 C C . ASP A 1 90 ? -3.873 39.875 -7.723 1 84.19 90 ASP A C 1
ATOM 703 O O . ASP A 1 90 ? -3.25 40.844 -7.242 1 84.19 90 ASP A O 1
ATOM 707 N N . PRO A 1 91 ? -4.852 39.312 -7.129 1 89.88 91 PRO A N 1
ATOM 708 C CA . PRO A 1 91 ? -5.309 39.844 -5.84 1 89.88 91 PRO A CA 1
ATOM 709 C C . PRO A 1 91 ? -4.211 39.844 -4.777 1 89.88 91 PRO A C 1
ATOM 711 O O . PRO A 1 91 ? -4.238 40.688 -3.857 1 89.88 91 PRO A O 1
ATOM 714 N N . GLU A 1 92 ? -3.301 39.031 -4.895 1 85.62 92 GLU A N 1
ATOM 715 C CA . GLU A 1 92 ? -2.24 38.938 -3.896 1 85.62 92 GLU A CA 1
ATOM 716 C C . GLU A 1 92 ? -1.378 40.188 -3.873 1 85.62 92 GLU A C 1
ATOM 718 O O . GLU A 1 92 ? -0.875 40.594 -2.818 1 85.62 92 GLU A O 1
ATOM 723 N N . ILE A 1 93 ? -1.198 40.844 -5.016 1 86.19 93 ILE A N 1
ATOM 724 C CA . ILE A 1 93 ? -0.399 42.062 -5.113 1 86.19 93 ILE A CA 1
ATOM 725 C C . ILE A 1 93 ? -1.027 43.156 -4.262 1 86.19 93 ILE A C 1
ATOM 727 O O . ILE A 1 93 ? -0.337 43.812 -3.479 1 86.19 93 ILE A O 1
ATOM 731 N N . LEU A 1 94 ? -2.322 43.25 -4.449 1 92.12 94 LEU A N 1
ATOM 732 C CA . LEU A 1 94 ? -3.023 44.281 -3.697 1 92.12 94 LEU A CA 1
ATOM 733 C C . LEU A 1 94 ? -3.113 43.938 -2.221 1 92.12 94 LEU A C 1
ATOM 735 O O . LEU A 1 94 ? -2.994 44.781 -1.351 1 92.12 94 LEU A O 1
ATOM 739 N N . PHE A 1 95 ? -3.312 42.656 -1.945 1 93.25 95 PHE A N 1
ATOM 740 C CA . PHE A 1 95 ? -3.363 42.219 -0.553 1 93.25 95 PHE A CA 1
ATOM 741 C C . PHE A 1 95 ? -2.043 42.5 0.151 1 93.25 95 PHE A C 1
ATOM 743 O O . PHE A 1 95 ? -2.029 42.969 1.292 1 93.25 95 PHE A O 1
ATOM 750 N N . ASP A 1 96 ? -0.961 42.25 -0.526 1 88 96 ASP A N 1
ATOM 751 C CA . ASP A 1 96 ? 0.356 42.562 0.03 1 88 96 ASP A CA 1
ATOM 752 C C . ASP A 1 96 ? 0.511 44.031 0.314 1 88 96 ASP A C 1
ATOM 754 O O . ASP A 1 96 ? 1.031 44.438 1.363 1 88 96 ASP A O 1
ATOM 758 N N . ALA A 1 97 ? 0.075 44.812 -0.606 1 91.31 97 ALA A N 1
ATOM 759 C CA . ALA A 1 97 ? 0.134 46.281 -0.43 1 91.31 97 ALA A CA 1
ATOM 760 C C . ALA A 1 97 ? -0.656 46.688 0.802 1 91.31 97 ALA A C 1
ATOM 762 O O . ALA A 1 97 ? -0.202 47.562 1.569 1 91.31 97 ALA A O 1
ATOM 763 N N . LEU A 1 98 ? -1.785 46.094 0.967 1 93.69 98 LEU A N 1
ATOM 764 C CA . LEU A 1 98 ? -2.646 46.406 2.098 1 93.69 98 LEU A CA 1
ATOM 765 C C . LEU A 1 98 ? -2.006 45.969 3.412 1 93.69 98 LEU A C 1
ATOM 767 O O . LEU A 1 98 ? -1.898 46.781 4.348 1 93.69 98 LEU A O 1
ATOM 771 N N . THR A 1 99 ? -1.504 44.75 3.463 1 90.94 99 THR A N 1
ATOM 772 C CA . THR A 1 99 ? -1.006 44.188 4.711 1 90.94 99 THR A CA 1
ATOM 773 C C . THR A 1 99 ? 0.316 44.812 5.113 1 90.94 99 THR A C 1
ATOM 775 O O . THR A 1 99 ? 0.63 44.906 6.301 1 90.94 99 THR A O 1
ATOM 778 N N . GLU A 1 100 ? 1.07 45.281 4.141 1 88.06 100 GLU A N 1
ATOM 779 C CA . GLU A 1 100 ? 2.344 45.938 4.41 1 88.06 100 GLU A CA 1
ATOM 780 C C . GLU A 1 100 ? 2.133 47.312 5.016 1 88.06 100 GLU A C 1
ATOM 782 O O . GLU A 1 100 ? 3.029 47.844 5.664 1 88.06 100 GLU A O 1
ATOM 787 N N . ASN A 1 101 ? 0.955 47.844 4.82 1 91.88 101 ASN A N 1
ATOM 788 C CA . ASN A 1 101 ? 0.792 49.25 5.156 1 91.88 101 ASN A CA 1
ATOM 789 C C . ASN A 1 101 ? -0.36 49.469 6.137 1 91.88 101 ASN A C 1
ATOM 791 O O . ASN A 1 101 ? -0.495 50.531 6.719 1 91.88 101 ASN A O 1
ATOM 795 N N . VAL A 1 102 ? -1.191 48.531 6.23 1 91.5 102 VAL A N 1
ATOM 796 C CA . VAL A 1 102 ? -2.336 48.656 7.129 1 91.5 102 VAL A CA 1
ATOM 797 C C . VAL A 1 102 ? -2.385 47.438 8.047 1 91.5 102 VAL A C 1
ATOM 799 O O . VAL A 1 102 ? -2.273 46.281 7.578 1 91.5 102 VAL A O 1
ATOM 802 N N . SER A 1 103 ? -2.494 47.594 9.266 1 90.12 103 SER A N 1
ATOM 803 C CA . SER A 1 103 ? -2.611 46.5 10.211 1 90.12 103 SER A CA 1
ATOM 804 C C . SER A 1 103 ? -4.039 45.969 10.258 1 90.12 103 SER A C 1
ATOM 806 O O . SER A 1 103 ? -4.992 46.688 9.992 1 90.12 103 SER A O 1
ATOM 808 N N . GLY A 1 104 ? -4.164 44.688 10.539 1 90 104 GLY A N 1
ATOM 809 C CA . GLY A 1 104 ? -5.477 44.156 10.867 1 90 104 GLY A CA 1
ATOM 810 C C . GLY A 1 104 ? -5.992 43.188 9.836 1 90 104 GLY A C 1
ATOM 811 O O . GLY A 1 104 ? -6.867 42.375 10.133 1 90 104 GLY A O 1
ATOM 812 N N . PHE A 1 105 ? -5.484 43.219 8.602 1 93.12 105 PHE A N 1
ATOM 813 C CA . PHE A 1 105 ? -5.996 42.344 7.551 1 93.12 105 PHE A CA 1
ATOM 814 C C . PHE A 1 105 ? -5.695 40.906 7.867 1 93.12 105 PHE A C 1
ATOM 816 O O . PHE A 1 105 ? -6.555 40.031 7.691 1 93.12 105 PHE A O 1
ATOM 823 N N . GLU A 1 106 ? -4.492 40.594 8.312 1 88.5 106 GLU A N 1
ATOM 824 C CA . GLU A 1 106 ? -4.109 39.25 8.656 1 88.5 106 GLU A CA 1
ATOM 825 C C . GLU A 1 106 ? -4.945 38.719 9.82 1 88.5 106 GLU A C 1
ATOM 827 O O . GLU A 1 106 ? -5.375 37.562 9.805 1 88.5 106 GLU A O 1
ATOM 832 N N . THR A 1 107 ? -5.254 39.625 10.727 1 89.06 107 THR A N 1
ATOM 833 C CA . THR A 1 107 ? -6.078 39.281 11.883 1 89.06 107 THR A CA 1
ATOM 834 C C . THR A 1 107 ? -7.484 38.875 11.438 1 89.06 107 THR A C 1
ATOM 836 O O . THR A 1 107 ? -8.062 37.938 11.961 1 89.06 107 THR A O 1
ATOM 839 N N . ILE A 1 108 ? -7.988 39.656 10.492 1 92.38 108 ILE A N 1
ATOM 840 C CA . ILE A 1 108 ? -9.328 39.375 9.977 1 92.38 108 ILE A CA 1
ATOM 841 C C . ILE A 1 108 ? -9.352 37.969 9.352 1 92.38 108 ILE A C 1
ATOM 843 O O . ILE A 1 108 ? -10.242 37.188 9.648 1 92.38 108 ILE A O 1
ATOM 847 N N . LEU A 1 109 ? -8.359 37.719 8.578 1 90.19 109 LEU A N 1
ATOM 848 C CA . LEU A 1 109 ? -8.305 36.438 7.883 1 90.19 109 LEU A CA 1
ATOM 849 C C . LEU A 1 109 ? -8.141 35.281 8.875 1 90.19 109 LEU A C 1
ATOM 851 O O . LEU A 1 109 ? -8.836 34.281 8.773 1 90.19 109 LEU A O 1
ATOM 855 N N . GLU A 1 110 ? -7.305 35.438 9.781 1 86.12 110 GLU A N 1
ATOM 856 C CA . GLU A 1 110 ? -7.074 34.406 10.797 1 86.12 110 GLU A CA 1
ATOM 857 C C . GLU A 1 110 ? -8.336 34.156 11.625 1 86.12 110 GLU A C 1
ATOM 859 O O . GLU A 1 110 ? -8.672 33 11.922 1 86.12 110 GLU A O 1
ATOM 864 N N . SER A 1 111 ? -9 35.281 11.945 1 88.06 111 SER A N 1
ATOM 865 C CA . SER A 1 111 ? -10.219 35.188 12.758 1 88.06 111 SER A CA 1
ATOM 866 C C . SER A 1 111 ? -11.312 34.438 12.016 1 88.06 111 SER A C 1
ATOM 868 O O . SER A 1 111 ? -12.117 33.75 12.633 1 88.06 111 SER A O 1
ATOM 870 N N . LEU A 1 112 ? -11.328 34.625 10.742 1 90.19 112 LEU A N 1
ATOM 871 C CA . LEU A 1 112 ? -12.383 34 9.93 1 90.19 112 LEU A CA 1
ATOM 872 C C . LEU A 1 112 ? -12.125 32.531 9.719 1 90.19 112 LEU A C 1
ATOM 874 O O . LEU A 1 112 ? -13.016 31.781 9.305 1 90.19 112 LEU A O 1
ATOM 878 N N . LEU A 1 113 ? -10.906 32.062 10.016 1 79.31 113 LEU A N 1
ATOM 879 C CA . LEU A 1 113 ? -10.617 30.641 9.969 1 79.31 113 LEU A CA 1
ATOM 880 C C . LEU A 1 113 ? -11.43 29.875 11.008 1 79.31 113 LEU A C 1
ATOM 882 O O . LEU A 1 113 ? -11.734 28.703 10.828 1 79.31 113 LEU A O 1
ATOM 886 N N . GLU A 1 114 ? -11.789 30.594 12.047 1 77.81 114 GLU A N 1
ATOM 887 C CA . GLU A 1 114 ? -12.547 29.984 13.133 1 77.81 114 GLU A CA 1
ATOM 888 C C . GLU A 1 114 ? -14.031 29.906 12.797 1 77.81 114 GLU A C 1
ATOM 890 O O . GLU A 1 114 ? -14.812 29.281 13.523 1 77.81 114 GLU A O 1
ATOM 895 N N . GLY A 1 115 ? -14.422 30.625 11.75 1 81.88 115 GLY A N 1
ATOM 896 C CA . GLY A 1 115 ? -15.812 30.641 11.328 1 81.88 115 GLY A CA 1
ATOM 897 C C . GLY A 1 115 ? -16.297 32 10.898 1 81.88 115 GLY A C 1
ATOM 898 O O . GLY A 1 115 ? -15.539 33 10.977 1 81.88 115 GLY A O 1
ATOM 899 N N . PRO A 1 116 ? -17.516 32.031 10.375 1 89.19 116 PRO A N 1
ATOM 900 C CA . PRO A 1 116 ? -18.078 33.312 9.945 1 89.19 116 PRO A CA 1
ATOM 901 C C . PRO A 1 116 ? -18.219 34.312 11.094 1 89.19 116 PRO A C 1
ATOM 903 O O . PRO A 1 116 ? -18.562 33.938 12.211 1 89.19 116 PRO A O 1
ATOM 906 N N . LYS A 1 117 ? -17.938 35.625 10.844 1 93.38 117 LYS A N 1
ATOM 907 C CA . LYS A 1 117 ? -17.984 36.656 11.867 1 93.38 117 LYS A CA 1
ATOM 908 C C . LYS A 1 117 ? -18.609 37.938 11.328 1 93.38 117 LYS A C 1
ATOM 910 O O . LYS A 1 117 ? -18.578 38.188 10.125 1 93.38 117 LYS A O 1
ATOM 915 N N . THR A 1 118 ? -19.219 38.594 12.25 1 93.25 118 THR A N 1
ATOM 916 C CA . THR A 1 118 ? -19.75 39.906 11.914 1 93.25 118 THR A CA 1
ATOM 917 C C . THR A 1 118 ? -18.625 40.938 11.867 1 93.25 118 THR A C 1
ATOM 919 O O . THR A 1 118 ? -17.5 40.688 12.328 1 93.25 118 THR A O 1
ATOM 922 N N . ASP A 1 119 ? -18.969 42.125 11.359 1 91.94 119 ASP A N 1
ATOM 923 C CA . ASP A 1 119 ? -17.984 43.219 11.352 1 91.94 119 ASP A CA 1
ATOM 924 C C . ASP A 1 119 ? -17.562 43.594 12.766 1 91.94 119 ASP A C 1
ATOM 926 O O . ASP A 1 119 ? -16.375 43.844 13.016 1 91.94 119 ASP A O 1
ATOM 930 N N . ALA A 1 120 ? -18.516 43.562 13.57 1 90.25 120 ALA A N 1
ATOM 931 C CA . ALA A 1 120 ? -18.234 43.906 14.969 1 90.25 120 ALA A CA 1
ATOM 932 C C . ALA A 1 120 ? -17.25 42.906 15.578 1 90.25 120 ALA A C 1
ATOM 934 O O . ALA A 1 120 ? -16.328 43.281 16.297 1 90.25 120 ALA A O 1
ATOM 935 N N . GLU A 1 121 ? -17.438 41.656 15.273 1 91.69 121 GLU A N 1
ATOM 936 C CA . GLU A 1 121 ? -16.562 40.625 15.781 1 91.69 121 GLU A CA 1
ATOM 937 C C . GLU A 1 121 ? -15.156 40.75 15.188 1 91.69 121 GLU A C 1
ATOM 939 O O . GLU A 1 121 ? -14.164 40.5 15.875 1 91.69 121 GLU A O 1
ATOM 944 N N . LEU A 1 122 ? -15.102 41.094 13.984 1 92.19 122 LEU 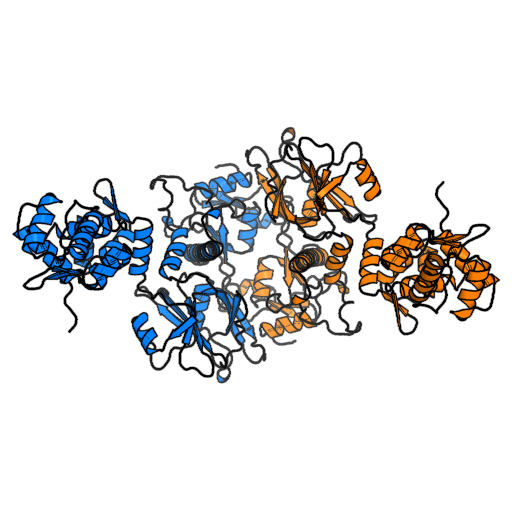A N 1
ATOM 945 C CA . LEU A 1 122 ? -13.805 41.281 13.344 1 92.19 122 LEU A CA 1
ATOM 946 C C . LEU A 1 122 ? -13.078 42.469 13.969 1 92.19 122 LEU A C 1
ATOM 948 O O . LEU A 1 122 ? -11.859 42.406 14.18 1 92.19 122 LEU A O 1
ATOM 952 N N . GLY A 1 123 ? -13.852 43.469 14.258 1 89.75 123 GLY A N 1
ATOM 953 C CA . GLY A 1 123 ? -13.273 44.594 14.945 1 89.75 123 GLY A CA 1
ATOM 954 C C . GLY A 1 123 ? -12.703 44.25 16.297 1 89.75 123 GLY A C 1
ATOM 955 O O . GLY A 1 123 ? -11.609 44.719 16.656 1 89.75 123 GLY A O 1
ATOM 956 N N . ALA A 1 124 ? -13.477 43.469 16.953 1 89.44 124 ALA A N 1
ATOM 957 C CA . ALA A 1 124 ? -13.008 43.031 18.266 1 89.44 124 ALA A CA 1
ATOM 958 C C . ALA A 1 124 ? -11.719 42.219 18.141 1 89.44 124 ALA A C 1
ATOM 960 O O . ALA A 1 124 ? -10.82 42.344 18.984 1 89.44 124 ALA A O 1
ATOM 961 N N . ALA A 1 125 ? -11.656 41.406 17.125 1 88.88 125 ALA A N 1
ATOM 962 C CA . ALA A 1 125 ? -10.461 40.594 16.891 1 88.88 125 ALA A CA 1
ATOM 963 C C . ALA A 1 125 ? -9.25 41.469 16.609 1 88.88 125 ALA A C 1
ATOM 965 O O . ALA A 1 125 ? -8.164 41.25 17.141 1 88.88 125 ALA A O 1
ATOM 966 N N . ILE A 1 126 ? -9.414 42.469 15.812 1 88.56 126 ILE A N 1
ATOM 967 C CA . ILE A 1 126 ? -8.328 43.375 15.477 1 88.56 126 ILE A CA 1
ATOM 968 C C . ILE A 1 126 ? -7.883 44.156 16.734 1 88.56 126 ILE A C 1
ATOM 970 O O . ILE A 1 126 ? -6.684 44.281 16.984 1 88.56 126 ILE A O 1
ATOM 974 N N . ALA A 1 127 ? -8.875 44.594 17.469 1 86.75 127 ALA A N 1
ATOM 975 C CA . ALA A 1 127 ? -8.57 45.344 18.688 1 86.75 127 ALA A CA 1
ATOM 976 C C . ALA A 1 127 ? -7.758 44.469 19.656 1 86.75 127 ALA A C 1
ATOM 978 O O . ALA A 1 127 ? -6.855 45 20.328 1 86.75 127 ALA A O 1
ATOM 979 N N . ALA A 1 128 ? -8.125 43.281 19.719 1 86.81 128 ALA A N 1
ATOM 980 C CA . ALA A 1 128 ? -7.43 42.344 20.609 1 86.81 128 ALA A CA 1
ATOM 981 C C . ALA A 1 128 ? -5.992 42.125 20.156 1 86.81 128 ALA A C 1
ATOM 983 O O . ALA A 1 128 ? -5.078 42.062 20.984 1 86.81 128 ALA A O 1
ATOM 984 N N . ASP A 1 129 ? -5.844 42.031 18.875 1 84.94 129 ASP A N 1
ATOM 985 C CA . ASP A 1 129 ? -4.531 41.75 18.312 1 84.94 129 ASP A CA 1
ATOM 986 C C . ASP A 1 129 ? -3.654 43 18.281 1 84.94 129 ASP A C 1
ATOM 988 O O . ASP A 1 129 ? -2.426 42.906 18.312 1 84.94 129 ASP A O 1
ATOM 992 N N . HIS A 1 130 ? -4.312 44.031 18.109 1 82.69 130 HIS A N 1
ATOM 993 C CA . HIS A 1 130 ? -3.627 45.344 18.031 1 82.69 130 HIS A CA 1
ATOM 994 C C . HIS A 1 130 ? -4.148 46.312 19.078 1 82.69 130 HIS A C 1
ATOM 996 O O . HIS A 1 130 ? -4.746 47.312 18.75 1 82.69 130 HIS A O 1
ATOM 1002 N N . SER A 1 131 ? -3.873 46 20.203 1 79.06 131 SER A N 1
ATOM 1003 C CA . SER A 1 131 ? -4.402 46.75 21.328 1 79.06 131 SER A CA 1
ATOM 1004 C C . SER A 1 131 ? -3.967 48.219 21.281 1 79.06 131 SER A C 1
ATOM 1006 O O . SER A 1 131 ? -4.617 49.062 21.875 1 79.06 131 SER A O 1
ATOM 1008 N N . GLU A 1 132 ? -2.967 48.406 20.484 1 76.25 132 GLU A N 1
ATOM 1009 C CA . GLU A 1 132 ? -2.43 49.781 20.391 1 76.25 132 GLU A CA 1
ATOM 1010 C C . GLU A 1 132 ? -3.314 50.656 19.516 1 76.25 132 GLU A C 1
ATOM 1012 O O . GLU A 1 132 ? -3.176 51.875 19.531 1 76.25 132 GLU A O 1
ATOM 1017 N N . PHE A 1 133 ? -4.211 50.062 18.609 1 72.44 133 PHE A N 1
ATOM 1018 C CA . PHE A 1 133 ? -4.973 50.812 17.609 1 72.44 133 PHE A CA 1
ATOM 1019 C C . PHE A 1 133 ? -6.125 51.562 18.266 1 72.44 133 PHE A C 1
ATOM 1021 O O . PHE A 1 133 ? -6.641 52.531 17.719 1 72.44 133 PHE A O 1
ATOM 1028 N N . ASP A 1 134 ? -6.262 51.625 19.609 1 65.81 134 ASP A N 1
ATOM 1029 C CA . ASP A 1 134 ? -7.426 52.25 20.234 1 65.81 134 ASP A CA 1
ATOM 1030 C C . ASP A 1 134 ? -8.578 52.375 19.25 1 65.81 134 ASP A C 1
ATOM 1032 O O . ASP A 1 134 ? -9 53.5 18.938 1 65.81 134 ASP A O 1
ATOM 1036 N N . TRP A 1 135 ? -9.07 51.312 18.562 1 64.88 135 TRP A N 1
ATOM 1037 C CA . TRP A 1 135 ? -10.109 51.312 17.531 1 64.88 135 TRP A CA 1
ATOM 1038 C C . TRP A 1 135 ? -11.367 52 18.047 1 64.88 135 TRP A C 1
ATOM 1040 O O . TRP A 1 135 ? -11.961 51.594 19.031 1 64.88 135 TRP A O 1
ATOM 1050 N N . SER A 1 136 ? -11.586 53.25 17.75 1 62.44 136 SER A N 1
ATOM 1051 C CA . SER A 1 136 ? -12.789 53.969 18.188 1 62.44 136 SER A CA 1
ATOM 1052 C C . SER A 1 136 ? -13.812 54.031 17.062 1 62.44 136 SER A C 1
ATOM 1054 O O . SER A 1 136 ? -14.961 54.406 17.281 1 62.44 136 SER A O 1
ATOM 1056 N N . ASP A 1 137 ? -13.375 53.688 15.922 1 65.88 137 ASP A N 1
ATOM 1057 C CA . ASP A 1 137 ? -14.242 53.844 14.758 1 65.88 137 ASP A CA 1
ATOM 1058 C C . ASP A 1 137 ? -14.977 52.531 14.43 1 65.88 137 ASP A C 1
ATOM 1060 O O . ASP A 1 137 ? -14.352 51.531 14.086 1 65.88 137 ASP A O 1
ATOM 1064 N N . SER A 1 138 ? -16.312 52.469 14.562 1 71.06 138 SER A N 1
ATOM 1065 C CA . SER A 1 138 ? -17.156 51.312 14.305 1 71.06 138 SER A CA 1
ATOM 1066 C C . SER A 1 138 ? -17.125 50.938 12.828 1 71.06 138 SER A C 1
ATOM 1068 O O . SER A 1 138 ? -17.453 49.781 12.469 1 71.06 138 SER A O 1
ATOM 1070 N N . ALA A 1 139 ? -16.578 51.812 12.094 1 78.75 139 ALA A N 1
ATOM 1071 C CA . ALA A 1 139 ? -16.578 51.562 10.656 1 78.75 139 ALA A CA 1
ATOM 1072 C C . ALA A 1 139 ? -15.297 50.875 10.219 1 78.75 139 ALA A C 1
ATOM 1074 O O . ALA A 1 139 ? -15.211 50.344 9.102 1 78.75 139 ALA A O 1
ATOM 1075 N N . GLY A 1 140 ? -14.375 50.875 11.117 1 85.31 140 GLY A N 1
ATOM 1076 C CA . GLY A 1 140 ? -13.055 50.344 10.797 1 85.31 140 GLY A CA 1
ATOM 1077 C C . GLY A 1 140 ? -13.078 48.938 10.227 1 85.31 140 GLY A C 1
ATOM 1078 O O . GLY A 1 140 ? -12.625 48.719 9.109 1 85.31 140 GLY A O 1
ATOM 1079 N N . PRO A 1 141 ? -13.703 48.125 10.945 1 87.69 141 PRO A N 1
ATOM 1080 C CA . PRO A 1 141 ? -13.727 46.719 10.469 1 87.69 141 PRO A CA 1
ATOM 1081 C C . PRO A 1 141 ? -14.422 46.562 9.117 1 87.69 141 PRO A C 1
ATOM 1083 O O . PRO A 1 141 ? -14 45.75 8.289 1 87.69 141 PRO A O 1
ATOM 1086 N N . ALA A 1 142 ? -15.406 47.375 8.961 1 90 142 ALA A N 1
ATOM 1087 C CA . ALA A 1 142 ? -16.125 47.312 7.688 1 90 142 ALA A CA 1
ATOM 1088 C C . ALA A 1 142 ? -15.227 47.75 6.535 1 90 142 ALA A C 1
ATOM 1090 O O . ALA A 1 142 ? -15.344 47.25 5.418 1 90 142 ALA A O 1
ATOM 1091 N N . GLN A 1 143 ? -14.414 48.719 6.797 1 91.12 143 GLN A N 1
ATOM 1092 C CA . GLN A 1 143 ? -13.5 49.219 5.781 1 91.12 143 GLN A CA 1
ATOM 1093 C C . GLN A 1 143 ? -12.461 48.156 5.414 1 91.12 143 GLN A C 1
ATOM 1095 O O . GLN A 1 143 ? -12.148 47.969 4.234 1 91.12 143 GLN A O 1
ATOM 1100 N N . HIS A 1 144 ? -11.93 47.438 6.426 1 93.38 144 HIS A N 1
ATOM 1101 C CA . HIS A 1 144 ? -11.008 46.344 6.18 1 93.38 144 HIS A CA 1
ATOM 1102 C C . HIS A 1 144 ? -11.688 45.219 5.402 1 93.38 144 HIS A C 1
ATOM 1104 O O . HIS A 1 144 ? -11.148 44.75 4.395 1 93.38 144 HIS A O 1
ATOM 1110 N N . ARG A 1 145 ? -12.836 44.906 5.875 1 93 145 ARG A N 1
ATOM 1111 C CA . ARG A 1 145 ? -13.594 43.812 5.273 1 93 145 ARG A CA 1
ATOM 1112 C C . ARG A 1 145 ? -13.922 44.125 3.814 1 93 145 ARG A C 1
ATOM 1114 O O . ARG A 1 145 ? -13.891 43.219 2.967 1 93 145 ARG A O 1
ATOM 1121 N N . GLY A 1 146 ? -14.273 45.344 3.504 1 93.5 146 GLY A N 1
ATOM 1122 C CA . GLY A 1 146 ? -14.586 45.75 2.139 1 93.5 146 GLY A CA 1
ATOM 1123 C C . GLY A 1 146 ? -13.477 45.438 1.156 1 93.5 146 GLY A C 1
ATOM 1124 O O . GLY A 1 146 ? -13.742 45 0.029 1 93.5 146 GLY A O 1
ATOM 1125 N N . TRP A 1 147 ? -12.266 45.562 1.565 1 95 147 TRP A N 1
ATOM 1126 C CA . TRP A 1 147 ? -11.125 45.312 0.693 1 95 147 TRP A CA 1
ATOM 1127 C C . TRP A 1 147 ? -10.945 43.812 0.46 1 95 147 TRP A C 1
ATOM 1129 O O . TRP A 1 147 ? -10.789 43.375 -0.68 1 95 147 TRP A O 1
ATOM 1139 N N . VAL A 1 148 ? -11.008 43.031 1.556 1 95.44 148 VAL A N 1
ATOM 1140 C CA . VAL A 1 148 ? -10.773 41.594 1.398 1 95.44 148 VAL A CA 1
ATOM 1141 C C . VAL A 1 148 ? -11.961 40.969 0.692 1 95.44 148 VAL A C 1
ATOM 1143 O O . VAL A 1 148 ? -11.812 39.938 0.012 1 95.44 148 VAL A O 1
ATOM 1146 N N . GLN A 1 149 ? -13.117 41.531 0.827 1 94.69 149 GLN A N 1
ATOM 1147 C CA . GLN A 1 149 ? -14.273 41.094 0.057 1 94.69 149 GLN A CA 1
ATOM 1148 C C . GLN A 1 149 ? -14.094 41.406 -1.429 1 94.69 149 GLN A C 1
ATOM 1150 O O . GLN A 1 149 ? -14.375 40.562 -2.275 1 94.69 149 GLN A O 1
ATOM 1155 N N . SER A 1 150 ? -13.602 42.531 -1.72 1 94.56 150 SER A N 1
ATOM 1156 C CA . SER A 1 150 ? -13.391 42.938 -3.105 1 94.56 150 SER A CA 1
ATOM 1157 C C . SER A 1 150 ? -12.312 42.094 -3.771 1 94.56 150 SER A C 1
ATOM 1159 O O . SER A 1 150 ? -12.352 41.875 -4.984 1 94.56 150 SER A O 1
ATOM 1161 N N . LEU A 1 151 ? -11.398 41.625 -2.98 1 94.38 151 LEU A N 1
ATOM 1162 C CA . LEU A 1 151 ? -10.305 40.781 -3.494 1 94.38 151 LEU A CA 1
ATOM 1163 C C . LEU A 1 151 ? -10.75 39.344 -3.66 1 94.38 151 LEU A C 1
ATOM 1165 O O . LEU A 1 151 ? -9.984 38.5 -4.152 1 94.38 151 LEU A O 1
ATOM 1169 N N . GLY A 1 152 ? -11.93 39.031 -3.18 1 92.81 152 GLY A N 1
ATOM 1170 C CA . GLY A 1 152 ? -12.492 37.719 -3.355 1 92.81 152 GLY A CA 1
ATOM 1171 C C . GLY A 1 152 ? -12.133 36.75 -2.232 1 92.81 152 GLY A C 1
ATOM 1172 O O . GLY A 1 152 ? -12.336 35.531 -2.35 1 92.81 152 GLY A O 1
ATOM 1173 N N . TYR A 1 153 ? -11.555 37.25 -1.142 1 93.31 153 TYR A N 1
ATOM 1174 C CA . TYR A 1 153 ? -11.102 36.375 -0.063 1 93.31 153 TYR A CA 1
ATOM 1175 C C . TYR A 1 153 ? -12.203 36.156 0.968 1 93.31 153 TYR A C 1
ATOM 1177 O O . TYR A 1 153 ? -12.164 35.188 1.734 1 93.31 153 TYR A O 1
ATOM 1185 N N . VAL A 1 154 ? -13.211 37.125 1.003 1 94.5 154 VAL A N 1
ATOM 1186 C CA . VAL A 1 154 ? -14.305 37.094 1.973 1 94.5 154 VAL A CA 1
ATOM 1187 C C . VAL A 1 154 ? -15.641 37.281 1.26 1 94.5 154 VAL A C 1
ATOM 1189 O O . VAL A 1 154 ? -15.734 38.062 0.319 1 94.5 154 VAL A O 1
ATOM 1192 N N . GLU A 1 155 ? -16.578 36.531 1.594 1 94.19 155 GLU A N 1
ATOM 1193 C CA . GLU A 1 155 ? -17.953 36.719 1.125 1 94.19 155 GLU A CA 1
ATOM 1194 C C . GLU A 1 155 ? -18.875 37.062 2.279 1 94.19 155 GLU A C 1
ATOM 1196 O O . GLU A 1 155 ? -18.656 36.625 3.414 1 94.19 155 GLU A O 1
ATOM 1201 N N . ARG A 1 156 ? -19.828 37.938 1.959 1 91.75 156 ARG A N 1
ATOM 1202 C CA . ARG A 1 156 ? -20.766 38.375 2.99 1 91.75 156 ARG A CA 1
ATOM 1203 C C . ARG A 1 156 ? -22.172 37.875 2.711 1 91.75 156 ARG A C 1
ATOM 1205 O O . ARG A 1 156 ? -22.703 38.062 1.609 1 91.75 156 ARG A O 1
ATOM 1212 N N . THR A 1 157 ? -22.688 37.125 3.674 1 89.62 157 THR A N 1
ATOM 1213 C CA . THR A 1 157 ? -24.062 36.625 3.605 1 89.62 157 THR A CA 1
ATOM 1214 C C . THR A 1 157 ? -24.812 36.906 4.898 1 89.62 157 THR A C 1
ATOM 1216 O O . THR A 1 157 ? -24.375 36.5 5.98 1 89.62 157 THR A O 1
ATOM 1219 N N . ASP A 1 158 ? -25.906 37.594 4.828 1 89.25 158 ASP A N 1
ATOM 1220 C CA . ASP A 1 158 ? -26.812 37.875 5.941 1 89.25 158 ASP A CA 1
ATOM 1221 C C . ASP A 1 158 ? -26.047 38.5 7.109 1 89.25 158 ASP A C 1
ATOM 1223 O O . ASP A 1 158 ? -26.188 38.062 8.258 1 89.25 158 ASP A O 1
ATOM 1227 N N . GLY A 1 159 ? -25.156 39.438 6.742 1 90 159 GLY A N 1
ATOM 1228 C CA . GLY A 1 159 ? -24.484 40.219 7.762 1 90 159 GLY A CA 1
ATOM 1229 C C . GLY A 1 159 ? -23.25 39.531 8.32 1 90 159 GLY A C 1
ATOM 1230 O O . GLY A 1 159 ? -22.562 40.094 9.188 1 90 159 GLY A O 1
ATOM 1231 N N . THR A 1 160 ? -22.953 38.375 7.922 1 93.44 160 THR A N 1
ATOM 1232 C CA . THR A 1 160 ? -21.766 37.656 8.391 1 93.44 160 THR A CA 1
ATOM 1233 C C . THR A 1 160 ? -20.75 37.5 7.27 1 93.44 160 THR A C 1
ATOM 1235 O O . THR A 1 160 ? -21.125 37.406 6.098 1 93.44 160 THR A O 1
ATOM 1238 N N . ASN A 1 161 ? -19.531 37.562 7.691 1 94.69 161 ASN A N 1
ATOM 1239 C CA . ASN A 1 161 ? -18.406 37.406 6.766 1 94.69 161 ASN A CA 1
ATOM 1240 C C . ASN A 1 161 ? -17.781 36.031 6.867 1 94.69 161 ASN A C 1
ATOM 1242 O O . ASN A 1 161 ? -17.562 35.5 7.969 1 94.69 161 ASN A O 1
ATOM 1246 N N . ALA A 1 162 ? -17.578 35.406 5.703 1 92.81 162 ALA A N 1
ATOM 1247 C CA . ALA A 1 162 ? -16.938 34.094 5.656 1 92.81 162 ALA A CA 1
ATOM 1248 C C . ALA A 1 162 ? -15.836 34.062 4.598 1 92.81 162 ALA A C 1
ATOM 1250 O O . ALA A 1 162 ? -15.867 34.812 3.633 1 92.81 162 ALA A O 1
ATOM 1251 N N . LEU A 1 163 ? -14.891 33.219 4.844 1 90.38 163 LEU A N 1
ATOM 1252 C CA . LEU A 1 163 ? -13.812 33.062 3.871 1 90.38 163 LEU A CA 1
ATOM 1253 C C . LEU A 1 163 ? -14.305 32.312 2.629 1 90.38 163 LEU A C 1
ATOM 1255 O O . LEU A 1 163 ? -15.094 31.375 2.732 1 90.38 163 LEU A O 1
ATOM 1259 N N . THR A 1 164 ? -13.875 32.812 1.435 1 87.69 164 THR A N 1
ATOM 1260 C CA . THR A 1 164 ? -13.977 32 0.22 1 87.69 164 THR A CA 1
ATOM 1261 C C . THR A 1 164 ? -12.906 30.922 0.205 1 87.69 164 THR A C 1
ATOM 1263 O O . THR A 1 164 ? -12.102 30.828 1.129 1 87.69 164 THR A O 1
ATOM 1266 N N . ASP A 1 165 ? -12.922 30.094 -0.868 1 73.69 165 ASP A N 1
ATOM 1267 C CA . ASP A 1 165 ? -11.875 29.062 -0.981 1 73.69 165 ASP A CA 1
ATOM 1268 C C . ASP A 1 165 ? -10.492 29.703 -1.066 1 73.69 165 ASP A C 1
ATOM 1270 O O . ASP A 1 165 ? -9.562 29.281 -0.384 1 73.69 165 ASP A O 1
ATOM 1274 N N . SER A 1 166 ? -10.406 30.719 -1.852 1 79.44 166 SER A N 1
ATOM 1275 C CA . SER A 1 166 ? -9.141 31.438 -1.982 1 79.44 166 SER A CA 1
ATOM 1276 C C . SER A 1 166 ? -8.781 32.156 -0.691 1 79.44 166 SER A C 1
ATOM 1278 O O . SER A 1 166 ? -7.613 32.219 -0.307 1 79.44 166 SER A O 1
ATOM 1280 N N . GLY A 1 167 ? -9.844 32.656 -0.032 1 85.56 167 GLY A N 1
ATOM 1281 C CA . GLY A 1 167 ? -9.625 33.312 1.248 1 85.56 167 GLY A CA 1
ATOM 1282 C C . GLY A 1 167 ? -9.125 32.344 2.324 1 85.56 167 GLY A C 1
ATOM 1283 O O . GLY A 1 167 ? -8.258 32.719 3.117 1 85.56 167 GLY A O 1
ATOM 1284 N N . ARG A 1 168 ? -9.633 31.234 2.271 1 79.56 168 ARG A N 1
ATOM 1285 C CA . ARG A 1 168 ? -9.219 30.234 3.256 1 79.56 168 ARG A CA 1
ATOM 1286 C C . ARG A 1 168 ? -7.758 29.859 3.059 1 79.56 168 ARG A C 1
ATOM 1288 O O . ARG A 1 168 ? -7.008 29.719 4.027 1 79.56 168 ARG A O 1
ATOM 1295 N N . ARG A 1 169 ? -7.379 29.719 1.844 1 69.31 169 ARG A N 1
ATOM 1296 C CA . ARG A 1 169 ? -5.988 29.406 1.535 1 69.31 169 ARG A CA 1
ATOM 1297 C C . ARG A 1 169 ? -5.055 30.5 2.023 1 69.31 169 ARG A C 1
ATOM 1299 O O . ARG A 1 169 ? -4.035 30.234 2.656 1 69.31 169 ARG A O 1
ATOM 1306 N N . LEU A 1 170 ? -5.473 31.703 1.742 1 78.5 170 LEU A N 1
ATOM 1307 C CA . LEU A 1 170 ? -4.668 32.844 2.166 1 78.5 170 LEU A CA 1
ATOM 1308 C C . LEU A 1 170 ? -4.625 32.938 3.688 1 78.5 170 LEU A C 1
ATOM 1310 O O . LEU A 1 170 ? -3.568 33.219 4.266 1 78.5 170 LEU A O 1
ATOM 1314 N N . ALA A 1 171 ? -5.746 32.75 4.27 1 82.31 171 ALA A N 1
ATOM 1315 C CA . ALA A 1 171 ? -5.824 32.844 5.723 1 82.31 171 ALA A CA 1
ATOM 1316 C C . ALA A 1 171 ? -4.914 31.828 6.395 1 82.31 171 ALA A C 1
ATOM 1318 O O . ALA A 1 171 ? -4.23 32.156 7.375 1 82.31 171 ALA A O 1
ATOM 1319 N N . ARG A 1 172 ? -4.883 30.766 5.824 1 72.44 172 ARG A N 1
ATOM 1320 C CA . ARG A 1 172 ? -4.027 29.719 6.375 1 72.44 172 ARG A CA 1
ATOM 1321 C C . ARG A 1 172 ? -2.553 30.078 6.215 1 72.44 172 ARG A C 1
ATOM 1323 O O . ARG A 1 172 ? -1.749 29.844 7.117 1 72.44 172 ARG A O 1
ATOM 1330 N N . ARG A 1 173 ? -2.316 30.625 5.039 1 69.69 173 ARG A N 1
ATOM 1331 C CA . ARG A 1 173 ? -0.951 31.078 4.805 1 69.69 173 ARG A CA 1
ATOM 1332 C C . ARG A 1 173 ? -0.551 32.156 5.812 1 69.69 173 ARG A C 1
ATOM 1334 O O . ARG A 1 173 ? 0.556 32.125 6.352 1 69.69 173 ARG A O 1
ATOM 1341 N N . VAL A 1 174 ? -1.469 32.969 5.969 1 74.56 174 VAL A N 1
ATOM 1342 C CA . VAL A 1 174 ? -1.235 34.094 6.891 1 74.56 174 VAL A CA 1
ATOM 1343 C C . VAL A 1 174 ? -1.09 33.562 8.312 1 74.56 174 VAL A C 1
ATOM 1345 O O . VAL A 1 174 ? -0.2 33.969 9.055 1 74.56 174 VAL A O 1
ATOM 1348 N N . ALA A 1 175 ? -1.917 32.656 8.461 1 70.5 175 ALA A N 1
ATOM 1349 C CA . ALA A 1 175 ? -1.929 32.094 9.812 1 70.5 175 ALA A CA 1
ATOM 1350 C C . ALA A 1 175 ? -0.677 31.25 10.07 1 70.5 175 ALA A C 1
ATOM 1352 O O . ALA A 1 175 ? -0.157 31.234 11.188 1 70.5 175 ALA A O 1
ATOM 1353 N N . SER A 1 176 ? -0.336 30.531 9.047 1 69.25 176 SER A N 1
ATOM 1354 C CA . SER A 1 176 ? 0.813 29.656 9.227 1 69.25 176 SER A CA 1
ATOM 1355 C C . SER A 1 176 ? 2.078 30.453 9.523 1 69.25 176 SER A C 1
ATOM 1357 O O . SER A 1 176 ? 2.877 30.062 10.375 1 69.25 176 SER A O 1
ATOM 1359 N N . GLY A 1 177 ? 2.156 31.609 8.875 1 71.62 177 GLY A N 1
ATOM 1360 C CA . GLY A 1 177 ? 3.352 32.406 9.016 1 71.62 177 GLY A CA 1
ATOM 1361 C C . GLY A 1 177 ? 4.609 31.719 8.547 1 71.62 177 GLY A C 1
ATOM 1362 O O . GLY A 1 177 ? 5.715 32.25 8.703 1 71.62 177 GLY A O 1
ATOM 1363 N N . LEU A 1 178 ? 4.434 30.484 7.98 1 83.56 178 LEU A N 1
ATOM 1364 C CA . LEU A 1 178 ? 5.613 29.719 7.57 1 83.56 178 LEU A CA 1
ATOM 1365 C C . LEU A 1 178 ? 6.027 30.094 6.148 1 83.56 178 LEU A C 1
ATOM 1367 O O . LEU A 1 178 ? 5.176 30.359 5.301 1 83.56 178 LEU A O 1
ATOM 1371 N N . PRO A 1 179 ? 7.246 30.203 5.922 1 86.12 179 PRO A N 1
ATOM 1372 C CA . PRO A 1 179 ? 7.723 30.656 4.613 1 86.12 179 PRO A CA 1
ATOM 1373 C C . PRO A 1 179 ? 7.488 29.641 3.508 1 86.12 179 PRO A C 1
ATOM 1375 O O . PRO A 1 179 ? 7.613 28.438 3.738 1 86.12 179 PRO A O 1
ATOM 1378 N N . ALA A 1 180 ? 7.129 30.172 2.332 1 85.44 180 ALA A N 1
ATOM 1379 C CA . ALA A 1 180 ? 7.086 29.375 1.115 1 85.44 180 ALA A CA 1
ATOM 1380 C C . ALA A 1 180 ? 8.406 29.453 0.354 1 85.44 180 ALA A C 1
ATOM 1382 O O . ALA A 1 180 ? 8.688 30.453 -0.311 1 85.44 180 ALA A O 1
ATOM 1383 N N . LEU A 1 181 ? 9.172 28.391 0.466 1 91.19 181 LEU A N 1
ATOM 1384 C CA . LEU A 1 181 ? 10.469 28.359 -0.198 1 91.19 181 LEU A CA 1
ATOM 1385 C C . LEU A 1 181 ? 10.359 27.703 -1.572 1 91.19 181 LEU A C 1
ATOM 1387 O O . LEU A 1 181 ? 9.391 26.984 -1.846 1 91.19 181 LEU A O 1
ATOM 1391 N N . GLU A 1 182 ? 11.273 28.062 -2.453 1 90.75 182 GLU A N 1
ATOM 1392 C CA . GLU A 1 182 ? 11.289 27.469 -3.791 1 90.75 182 GLU A CA 1
ATOM 1393 C C . GLU A 1 182 ? 12.211 26.25 -3.85 1 90.75 182 GLU A C 1
ATOM 1395 O O . GLU A 1 182 ? 13.398 26.359 -3.547 1 90.75 182 GLU A O 1
ATOM 1400 N N . ARG A 1 183 ? 11.633 25.141 -4.277 1 92.88 183 ARG A N 1
ATOM 1401 C CA . ARG A 1 183 ? 12.406 23.906 -4.371 1 92.88 183 ARG A CA 1
ATOM 1402 C C . ARG A 1 183 ? 13.586 24.062 -5.328 1 92.88 183 ARG A C 1
ATOM 1404 O O . ARG A 1 183 ? 13.43 24.625 -6.414 1 92.88 183 ARG A O 1
ATOM 1411 N N . GLY A 1 184 ? 14.695 23.609 -4.949 1 93.38 184 GLY A N 1
ATOM 1412 C CA . GLY A 1 184 ? 15.883 23.672 -5.777 1 93.38 184 GLY A CA 1
ATOM 1413 C C . GLY A 1 184 ? 16.75 24.875 -5.488 1 93.38 184 GLY A C 1
ATOM 1414 O O . GLY A 1 184 ? 17.922 24.922 -5.875 1 93.38 184 GLY A O 1
ATOM 1415 N N . ASP A 1 185 ? 16.219 25.875 -4.902 1 95.31 185 ASP A N 1
ATOM 1416 C CA . ASP A 1 185 ? 16.984 27.078 -4.57 1 95.31 185 ASP A CA 1
ATOM 1417 C C . ASP A 1 185 ? 17.906 26.844 -3.377 1 95.31 185 ASP A C 1
ATOM 1419 O O . ASP A 1 185 ? 17.641 25.953 -2.555 1 95.31 185 ASP A O 1
ATOM 1423 N N . TYR A 1 186 ? 18.938 27.641 -3.342 1 96.81 186 TYR A N 1
ATOM 1424 C CA . TYR A 1 186 ? 19.906 27.594 -2.258 1 96.81 186 TYR A CA 1
ATOM 1425 C C . TYR A 1 186 ? 19.719 28.75 -1.296 1 96.81 186 TYR A C 1
ATOM 1427 O O . TYR A 1 186 ? 19.469 29.891 -1.723 1 96.81 186 TYR A O 1
ATOM 1435 N N . TYR A 1 187 ? 19.766 28.453 -0.01 1 96.38 187 TYR A N 1
ATOM 1436 C CA . TYR A 1 187 ? 19.578 29.469 1.026 1 96.38 187 TYR A CA 1
ATOM 1437 C C . TYR A 1 187 ? 20.719 29.438 2.029 1 96.38 187 TYR A C 1
ATOM 1439 O O . TYR A 1 187 ? 21.203 28.359 2.402 1 96.38 187 TYR A O 1
ATOM 1447 N N . THR A 1 188 ? 21.156 30.641 2.445 1 94.44 188 THR A N 1
ATOM 1448 C CA . THR A 1 188 ? 22.062 30.719 3.578 1 94.44 188 THR A CA 1
ATOM 1449 C C . THR A 1 188 ? 21.312 30.609 4.898 1 94.44 188 THR A C 1
ATOM 1451 O O . THR A 1 188 ? 20.078 30.75 4.926 1 94.44 188 THR A O 1
ATOM 1454 N N . GLN A 1 189 ? 22.062 30.344 5.98 1 91.06 189 GLN A N 1
ATOM 1455 C CA . GLN A 1 189 ? 21.422 30.281 7.289 1 91.06 189 GLN A CA 1
ATOM 1456 C C . GLN A 1 189 ? 20.719 31.594 7.617 1 91.06 189 GLN A C 1
ATOM 1458 O O . GLN A 1 189 ? 19.609 31.594 8.156 1 91.06 189 GLN A O 1
ATOM 1463 N N . SER A 1 190 ? 21.391 32.656 7.258 1 90.69 190 SER A N 1
ATOM 1464 C CA . SER A 1 190 ? 20.828 33.969 7.531 1 90.69 190 SER A CA 1
ATOM 1465 C C . SER A 1 190 ? 19.516 34.188 6.777 1 90.69 190 SER A C 1
ATOM 1467 O O . SER A 1 190 ? 18.562 34.75 7.32 1 90.69 190 SER A O 1
ATOM 1469 N N . GLU A 1 191 ? 19.484 33.781 5.566 1 93.5 191 GLU A N 1
ATOM 1470 C CA . GLU A 1 191 ? 18.266 33.875 4.766 1 93.5 191 GLU A CA 1
ATOM 1471 C C . GLU A 1 191 ? 17.141 33.031 5.363 1 93.5 191 GLU A C 1
ATOM 1473 O O . GLU A 1 191 ? 15.984 33.469 5.379 1 93.5 191 GLU A O 1
ATOM 1478 N N . LEU A 1 192 ? 17.469 31.891 5.836 1 94.38 192 LEU A N 1
ATOM 1479 C CA . LEU A 1 192 ? 16.469 31.016 6.426 1 94.38 192 LEU A CA 1
ATOM 1480 C C . LEU A 1 192 ? 15.969 31.578 7.758 1 94.38 192 LEU A C 1
ATOM 1482 O O . LEU A 1 192 ? 14.781 31.5 8.07 1 94.38 192 LEU A O 1
ATOM 1486 N N . GLU A 1 193 ? 16.875 32.094 8.539 1 89.62 193 GLU A N 1
ATOM 1487 C CA . GLU A 1 193 ? 16.484 32.719 9.805 1 89.62 193 GLU A CA 1
ATOM 1488 C C . GLU A 1 193 ? 15.531 33.906 9.562 1 89.62 193 GLU A C 1
ATOM 1490 O O . GLU A 1 193 ? 14.57 34.062 10.312 1 89.62 193 GLU A O 1
ATOM 1495 N N . ALA A 1 194 ? 15.773 34.594 8.539 1 86.19 194 ALA A N 1
ATOM 1496 C CA . ALA A 1 194 ? 14.875 35.688 8.164 1 86.19 194 ALA A CA 1
ATOM 1497 C C . ALA A 1 194 ? 13.523 35.156 7.703 1 86.19 194 ALA A C 1
ATOM 1499 O O . ALA A 1 194 ? 12.477 35.688 8.109 1 86.19 194 ALA A O 1
ATOM 1500 N N . ALA A 1 195 ? 13.609 34.188 6.918 1 88 195 ALA A N 1
ATOM 1501 C CA . ALA A 1 195 ? 12.383 33.625 6.348 1 88 195 ALA A CA 1
ATOM 1502 C C . ALA A 1 195 ? 11.5 33.031 7.434 1 88 195 ALA A C 1
ATOM 1504 O O . ALA A 1 195 ? 10.281 33.219 7.422 1 88 195 ALA A O 1
ATOM 1505 N N . PHE A 1 196 ? 12.102 32.281 8.344 1 89.81 196 PHE A N 1
ATOM 1506 C CA . PHE A 1 196 ? 11.352 31.609 9.391 1 89.81 196 PHE A CA 1
ATOM 1507 C C . PHE A 1 196 ? 11.156 32.5 10.602 1 89.81 196 PHE A C 1
ATOM 1509 O O . PHE A 1 196 ? 10.492 32.125 11.562 1 89.81 196 PHE A O 1
ATOM 1516 N N . ASP A 1 197 ? 11.773 33.625 10.516 1 81.69 197 ASP A N 1
ATOM 1517 C CA . ASP A 1 197 ? 11.727 34.594 11.609 1 81.69 197 ASP A CA 1
ATOM 1518 C C . ASP A 1 197 ? 12.156 33.969 12.93 1 81.69 197 ASP A C 1
ATOM 1520 O O . ASP A 1 197 ? 11.43 34.031 13.914 1 81.69 197 ASP A O 1
ATOM 1524 N N . THR A 1 198 ? 13.211 33.25 12.859 1 82.06 198 THR A N 1
ATOM 1525 C CA . THR A 1 198 ? 13.766 32.562 14.031 1 82.06 198 THR A CA 1
ATOM 1526 C C . THR A 1 198 ? 15.289 32.469 13.93 1 82.06 198 THR A C 1
ATOM 1528 O O . THR A 1 198 ? 15.867 32.75 12.875 1 82.06 198 THR A O 1
ATOM 1531 N N . SER A 1 199 ? 15.938 32.312 15.031 1 85.25 199 SER A N 1
ATOM 1532 C CA . SER A 1 199 ? 17.375 32.062 15.078 1 85.25 199 SER A CA 1
ATOM 1533 C C . SER A 1 199 ? 17.672 30.594 15.266 1 85.25 199 SER A C 1
ATOM 1535 O O . SER A 1 199 ? 17.031 29.906 16.062 1 85.25 199 SER A O 1
ATOM 1537 N N . PHE A 1 200 ? 18.609 30.125 14.477 1 84.94 200 PHE A N 1
ATOM 1538 C CA . PHE A 1 200 ? 18.969 28.703 14.578 1 84.94 200 PHE A CA 1
ATOM 1539 C C . PHE A 1 200 ? 20.266 28.531 15.367 1 84.94 200 PHE A C 1
ATOM 1541 O O . PHE A 1 200 ? 20.781 27.422 15.461 1 84.94 200 PHE A O 1
ATOM 1548 N N . GLY A 1 201 ? 20.781 29.594 15.93 1 80.31 201 GLY A N 1
ATOM 1549 C CA . GLY A 1 201 ? 22.031 29.516 16.656 1 80.31 201 GLY A CA 1
ATOM 1550 C C . GLY A 1 201 ? 23.25 29.516 15.758 1 80.31 201 GLY A C 1
ATOM 1551 O O . GLY A 1 201 ? 23.281 30.219 14.75 1 80.31 201 GLY A O 1
ATOM 1552 N N . SER A 1 202 ? 24.328 28.797 16.25 1 75.56 202 SER A N 1
ATOM 1553 C CA . SER A 1 202 ? 25.594 28.781 15.523 1 75.56 202 SER A CA 1
ATOM 1554 C C . SER A 1 202 ? 25.438 28.094 14.172 1 75.56 202 SER A C 1
ATOM 1556 O O . SER A 1 202 ? 26.094 28.484 13.195 1 75.56 202 SER A O 1
ATOM 1558 N N . TYR A 1 203 ? 24.625 27.047 14.133 1 81.81 203 TYR A N 1
ATOM 1559 C CA . TYR A 1 203 ? 24.312 26.375 12.875 1 81.81 203 TYR A CA 1
ATOM 1560 C C . TYR A 1 203 ? 22.984 25.641 12.961 1 81.81 203 TYR A C 1
ATOM 1562 O O . TYR A 1 203 ? 22.484 25.391 14.0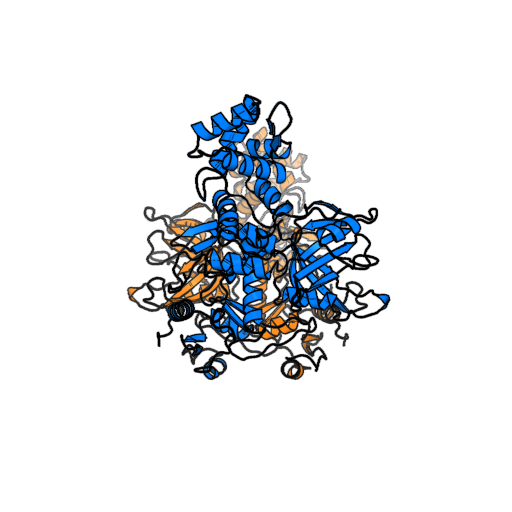55 1 81.81 203 TYR A O 1
ATOM 1570 N N . ILE A 1 204 ? 22.438 25.438 11.875 1 85.94 204 ILE A N 1
ATOM 1571 C CA . ILE A 1 204 ? 21.188 24.672 11.828 1 85.94 204 ILE A CA 1
ATOM 1572 C C . ILE A 1 204 ? 21.484 23.188 12.031 1 85.94 204 ILE A C 1
ATOM 1574 O O . ILE A 1 204 ? 22.188 22.578 11.227 1 85.94 204 ILE A O 1
ATOM 1578 N N . LYS A 1 205 ? 20.922 22.641 13.055 1 88.5 205 LYS A N 1
ATOM 1579 C CA . LYS A 1 205 ? 21.094 21.219 13.328 1 88.5 205 LYS A CA 1
ATOM 1580 C C . LYS A 1 205 ? 20.391 20.375 12.266 1 88.5 205 LYS A C 1
ATOM 1582 O O . LYS A 1 205 ? 19.547 20.875 11.523 1 88.5 205 LYS A O 1
ATOM 1587 N N . GLY A 1 206 ? 20.797 19.094 12.188 1 92.81 206 GLY A N 1
ATOM 1588 C CA . GLY A 1 206 ? 20.203 18.203 11.211 1 92.81 206 GLY A CA 1
ATOM 1589 C C . GLY A 1 206 ? 18.688 18.094 11.336 1 92.81 206 GLY A C 1
ATOM 1590 O O . GLY A 1 206 ? 17.984 18.047 10.336 1 92.81 206 GLY A O 1
ATOM 1591 N N . ILE A 1 207 ? 18.266 17.969 12.562 1 95.75 207 ILE A N 1
ATOM 1592 C CA . ILE A 1 207 ? 16.844 17.969 12.891 1 95.75 207 ILE A CA 1
ATOM 1593 C C . ILE A 1 207 ? 16.547 19.141 13.836 1 95.75 207 ILE A C 1
ATOM 1595 O O . ILE A 1 207 ? 17.062 19.188 14.953 1 95.75 207 ILE A O 1
ATOM 1599 N N . ASN A 1 208 ? 15.727 20.047 13.359 1 94.81 208 ASN A N 1
ATOM 1600 C CA . ASN A 1 208 ? 15.414 21.25 14.117 1 94.81 208 ASN A CA 1
ATOM 1601 C C . ASN A 1 208 ? 13.914 21.453 14.258 1 94.81 208 ASN A C 1
ATOM 1603 O O . ASN A 1 208 ? 13.297 22.172 13.461 1 94.81 208 ASN A O 1
ATOM 1607 N N . PRO A 1 209 ? 13.375 20.812 15.32 1 94.94 209 PRO A N 1
ATOM 1608 C CA . PRO A 1 209 ? 11.945 21 15.57 1 94.94 209 PRO A CA 1
ATOM 1609 C C . PRO A 1 209 ? 11.633 22.344 16.25 1 94.94 209 PRO A C 1
ATOM 1611 O O . PRO A 1 209 ? 12.391 22.781 17.109 1 94.94 209 PRO A O 1
ATOM 1614 N N . ARG A 1 210 ? 10.555 22.953 15.797 1 89.88 210 ARG A N 1
ATOM 1615 C CA . ARG A 1 210 ? 10.055 24.172 16.422 1 89.88 210 ARG A CA 1
ATOM 1616 C C . ARG A 1 210 ? 8.617 23.984 16.891 1 89.88 210 ARG A C 1
ATOM 1618 O O . ARG A 1 210 ? 7.789 23.422 16.188 1 89.88 210 ARG A O 1
ATOM 1625 N N . THR A 1 211 ? 8.398 24.391 18.078 1 86.12 211 THR A N 1
ATOM 1626 C CA . THR A 1 211 ? 7.074 24.25 18.672 1 86.12 211 THR A CA 1
ATOM 1627 C C . THR A 1 211 ? 6.363 25.594 18.766 1 86.12 211 THR A C 1
ATOM 1629 O O . THR A 1 211 ? 7.012 26.641 18.75 1 86.12 211 THR A O 1
ATOM 1632 N N . ASP A 1 212 ? 5.094 25.578 18.766 1 76.88 212 ASP A N 1
ATOM 1633 C CA . ASP A 1 212 ? 4.309 26.781 18.953 1 76.88 212 ASP A CA 1
ATOM 1634 C C . ASP A 1 212 ? 4.148 27.125 20.438 1 76.88 212 ASP A C 1
ATOM 1636 O O . ASP A 1 212 ? 4.809 26.516 21.281 1 76.88 212 ASP A O 1
ATOM 1640 N N . ASP A 1 213 ? 3.342 28.094 20.719 1 67 213 ASP A N 1
ATOM 1641 C CA . ASP A 1 213 ? 3.186 28.594 22.094 1 67 213 ASP A CA 1
ATOM 1642 C C . ASP A 1 213 ? 2.516 27.562 22.984 1 67 213 ASP A C 1
ATOM 1644 O O . ASP A 1 213 ? 2.711 27.562 24.203 1 67 213 ASP A O 1
ATOM 1648 N N . ASP A 1 214 ? 1.815 26.656 22.375 1 68.81 214 ASP A N 1
ATOM 1649 C CA . ASP A 1 214 ? 1.108 25.625 23.125 1 68.81 214 ASP A CA 1
ATOM 1650 C C . ASP A 1 214 ? 1.985 24.391 23.312 1 68.81 214 ASP A C 1
ATOM 1652 O O . ASP A 1 214 ? 1.585 23.438 23.984 1 68.81 214 ASP A O 1
ATOM 1656 N N . GLY A 1 215 ? 3.141 24.391 22.703 1 77.19 215 GLY A N 1
ATOM 1657 C CA . GLY A 1 215 ? 4.066 23.281 22.844 1 77.19 215 GLY A CA 1
ATOM 1658 C C . GLY A 1 215 ? 3.918 22.234 21.766 1 77.19 215 GLY A C 1
ATOM 1659 O O . GLY A 1 215 ? 4.621 21.234 21.766 1 77.19 215 GLY A O 1
ATOM 1660 N N . ASP A 1 216 ? 3.037 22.5 20.891 1 82.31 216 ASP A N 1
ATOM 1661 C CA . ASP A 1 216 ? 2.836 21.578 19.781 1 82.31 216 ASP A CA 1
ATOM 1662 C C . ASP A 1 216 ? 3.844 21.828 18.672 1 82.31 216 ASP A C 1
ATOM 1664 O O . ASP A 1 216 ? 4.324 22.953 18.5 1 82.31 216 ASP A O 1
ATOM 1668 N N . LEU A 1 217 ? 4.145 20.812 17.969 1 87.62 217 LEU A N 1
ATOM 1669 C CA . LEU A 1 217 ? 5.078 20.906 16.859 1 87.62 217 LEU A CA 1
ATOM 1670 C C . LEU A 1 217 ? 4.535 21.844 15.789 1 87.62 217 LEU A C 1
ATOM 1672 O O . LEU A 1 217 ? 3.463 21.609 15.227 1 87.62 217 LEU A O 1
ATOM 1676 N N . ALA A 1 218 ? 5.246 22.953 15.555 1 86.38 218 ALA A N 1
ATOM 1677 C CA . ALA A 1 218 ? 4.852 23.922 14.539 1 86.38 218 ALA A CA 1
ATOM 1678 C C . ALA A 1 218 ? 5.441 23.562 13.18 1 86.38 218 ALA A C 1
ATOM 1680 O O . ALA A 1 218 ? 4.734 23.562 12.164 1 86.38 218 ALA A O 1
ATOM 1681 N N . TYR A 1 219 ? 6.676 23.328 13.094 1 93 219 TYR A N 1
ATOM 1682 C CA . TYR A 1 219 ? 7.375 22.844 11.906 1 93 219 TYR A CA 1
ATOM 1683 C C . TYR A 1 219 ? 8.703 22.203 12.273 1 93 219 TYR A C 1
ATOM 1685 O O . TYR A 1 219 ? 9.156 22.312 13.414 1 93 219 TYR A O 1
ATOM 1693 N N . VAL A 1 220 ? 9.242 21.422 11.367 1 95.56 220 VAL A N 1
ATOM 1694 C CA . VAL A 1 220 ? 10.555 20.812 11.555 1 95.56 220 VAL A CA 1
ATOM 1695 C C . VAL A 1 220 ? 11.438 21.094 10.336 1 95.56 220 VAL A C 1
ATOM 1697 O O . VAL A 1 220 ? 10.969 21.062 9.195 1 95.56 220 VAL A O 1
ATOM 1700 N N . ILE A 1 221 ? 12.602 21.484 10.562 1 95.94 221 ILE A N 1
ATOM 1701 C CA . ILE A 1 221 ? 13.617 21.531 9.523 1 95.94 221 ILE A CA 1
ATOM 1702 C C . ILE A 1 221 ? 14.492 20.281 9.594 1 95.94 221 ILE A C 1
ATOM 1704 O O . ILE A 1 221 ? 15.023 19.938 10.656 1 95.94 221 ILE A O 1
ATOM 1708 N N . VAL A 1 222 ? 14.516 19.547 8.562 1 96.94 222 VAL A N 1
ATOM 1709 C CA . VAL A 1 222 ? 15.375 18.375 8.438 1 96.94 222 VAL A CA 1
ATOM 1710 C C . VAL A 1 222 ? 16.438 18.625 7.371 1 96.94 222 VAL A C 1
ATOM 1712 O O . VAL A 1 222 ? 16.125 19.016 6.246 1 96.94 222 VAL A O 1
ATOM 1715 N N . LYS A 1 223 ? 17.688 18.422 7.746 1 94.94 223 LYS A N 1
ATOM 1716 C CA . LYS A 1 223 ? 18.797 18.688 6.852 1 94.94 223 LYS A CA 1
ATOM 1717 C C . LYS A 1 223 ? 19.703 17.453 6.699 1 94.94 223 LYS A C 1
ATOM 1719 O O . LYS A 1 223 ? 20 16.781 7.684 1 94.94 223 LYS A O 1
ATOM 1724 N N . ALA A 1 224 ? 19.969 17.078 5.469 1 93.88 224 ALA A N 1
ATOM 1725 C CA . ALA A 1 224 ? 20.938 16.031 5.18 1 93.88 224 ALA A CA 1
ATOM 1726 C C . ALA A 1 224 ? 22.188 16.625 4.527 1 93.88 224 ALA A C 1
ATOM 1728 O O . ALA A 1 224 ? 22.094 17.547 3.719 1 93.88 224 ALA A O 1
ATOM 1729 N N . ARG A 1 225 ? 23.281 16.094 4.879 1 90.31 225 ARG A N 1
ATOM 1730 C CA . ARG A 1 225 ? 24.547 16.531 4.293 1 90.31 225 ARG A CA 1
ATOM 1731 C C . ARG A 1 225 ? 25.141 15.438 3.418 1 90.31 225 ARG A C 1
ATOM 1733 O O . ARG A 1 225 ? 25.094 14.25 3.766 1 90.31 225 ARG A O 1
ATOM 1740 N N . GLU A 1 226 ? 25.625 15.766 2.219 1 85.19 226 GLU A N 1
ATOM 1741 C CA . GLU A 1 226 ? 26.25 14.82 1.295 1 85.19 226 GLU A CA 1
ATOM 1742 C C . GLU A 1 226 ? 27.344 14.008 1.987 1 85.19 226 GLU A C 1
ATOM 1744 O O . GLU A 1 226 ? 27.406 12.789 1.826 1 85.19 226 GLU A O 1
ATOM 1749 N N . ASP A 1 227 ? 28.203 14.562 2.777 1 78.94 227 ASP A N 1
ATOM 1750 C CA . ASP A 1 227 ? 29.281 13.883 3.482 1 78.94 227 ASP A CA 1
ATOM 1751 C C . ASP A 1 227 ? 29 13.805 4.98 1 78.94 227 ASP A C 1
ATOM 1753 O O . ASP A 1 227 ? 29.922 13.906 5.801 1 78.94 227 ASP A O 1
ATOM 1757 N N . GLY A 1 228 ? 27.75 13.625 5.215 1 74 228 GLY A N 1
ATOM 1758 C CA . GLY A 1 228 ? 27.375 13.578 6.621 1 74 228 GLY A CA 1
ATOM 1759 C C . GLY A 1 228 ? 27.703 12.25 7.281 1 74 228 GLY A C 1
ATOM 1760 O O . GLY A 1 228 ? 27.984 11.266 6.598 1 74 228 GLY A O 1
ATOM 1761 N N . PRO A 1 229 ? 27.812 12.32 8.562 1 72.5 229 PRO A N 1
ATOM 1762 C CA . PRO A 1 229 ? 28.188 11.125 9.32 1 72.5 229 PRO A CA 1
ATOM 1763 C C . PRO A 1 229 ? 27.094 10.07 9.359 1 72.5 229 PRO A C 1
ATOM 1765 O O . PRO A 1 229 ? 27.266 9.008 9.953 1 72.5 229 PRO A O 1
ATOM 1768 N N . TYR A 1 230 ? 26.047 10.484 8.656 1 75.81 230 TYR A N 1
ATOM 1769 C CA . TYR A 1 230 ? 24.906 9.57 8.727 1 75.81 230 TYR A CA 1
ATOM 1770 C C . TYR A 1 230 ? 24.75 8.797 7.422 1 75.81 230 TYR A C 1
ATOM 1772 O O . TYR A 1 230 ? 25.234 9.234 6.371 1 75.81 230 TYR A O 1
ATOM 1780 N N . GLY A 1 231 ? 24.406 7.543 7.441 1 76.06 231 GLY A N 1
ATOM 1781 C CA . GLY A 1 231 ? 24.203 6.691 6.277 1 76.06 231 GLY A CA 1
ATOM 1782 C C . GLY A 1 231 ? 22.859 6.902 5.609 1 76.06 231 GLY A C 1
ATOM 1783 O O . GLY A 1 231 ? 22.156 5.938 5.297 1 76.06 231 GLY A O 1
ATOM 1784 N N . ASP A 1 232 ? 22.516 8.227 5.293 1 80.75 232 ASP A N 1
ATOM 1785 C CA . ASP A 1 232 ? 21.25 8.531 4.625 1 80.75 232 ASP A CA 1
ATOM 1786 C C . ASP A 1 232 ? 21.234 7.984 3.201 1 80.75 232 ASP A C 1
ATOM 1788 O O . ASP A 1 232 ? 22.266 7.934 2.539 1 80.75 232 ASP A O 1
ATOM 1792 N N . ASP A 1 233 ? 20.141 7.445 2.828 1 83.06 233 ASP A N 1
ATOM 1793 C CA . ASP A 1 233 ? 19.875 7.07 1.443 1 83.06 233 ASP A CA 1
ATOM 1794 C C . ASP A 1 233 ? 18.734 7.902 0.863 1 83.06 233 ASP A C 1
ATOM 1796 O O . ASP A 1 233 ? 17.562 7.562 1.034 1 83.06 233 ASP A O 1
ATOM 1800 N N . LEU A 1 234 ? 19.078 8.953 0.077 1 84.12 234 LEU A N 1
ATOM 1801 C CA . LEU A 1 234 ? 18.109 9.992 -0.282 1 84.12 234 LEU A CA 1
ATOM 1802 C C . LEU A 1 234 ? 17.547 9.758 -1.682 1 84.12 234 LEU A C 1
ATOM 1804 O O . LEU A 1 234 ? 16.922 10.641 -2.258 1 84.12 234 LEU A O 1
ATOM 1808 N N . ALA A 1 235 ? 17.766 8.633 -2.17 1 78.25 235 ALA A N 1
ATOM 1809 C CA . ALA A 1 235 ? 17.312 8.344 -3.529 1 78.25 235 ALA A CA 1
ATOM 1810 C C . ALA A 1 235 ? 15.844 7.938 -3.543 1 78.25 235 ALA A C 1
ATOM 1812 O O . ALA A 1 235 ? 15.359 7.289 -2.609 1 78.25 235 ALA A O 1
ATOM 1813 N N . GLY A 1 236 ? 15.062 8.5 -4.5 1 79.81 236 GLY A N 1
ATOM 1814 C CA . GLY A 1 236 ? 13.695 8.039 -4.727 1 79.81 236 GLY A CA 1
ATOM 1815 C C . GLY A 1 236 ? 12.656 8.953 -4.105 1 79.81 236 GLY A C 1
ATOM 1816 O O . GLY A 1 236 ? 12.984 10.016 -3.572 1 79.81 236 GLY A O 1
ATOM 1817 N N . ASP A 1 237 ? 11.336 8.547 -4.23 1 85.31 237 ASP A N 1
ATOM 1818 C CA . ASP A 1 237 ? 10.211 9.297 -3.68 1 85.31 237 ASP A CA 1
ATOM 1819 C C . ASP A 1 237 ? 10.172 9.188 -2.158 1 85.31 237 ASP A C 1
ATOM 1821 O O . ASP A 1 237 ? 9.68 10.094 -1.478 1 85.31 237 ASP A O 1
ATOM 1825 N N . GLU A 1 238 ? 10.57 8.062 -1.747 1 90.38 238 GLU A N 1
ATOM 1826 C CA . GLU A 1 238 ? 10.797 7.82 -0.326 1 90.38 238 GLU A CA 1
ATOM 1827 C C . GLU A 1 238 ? 12.273 7.547 -0.042 1 90.38 238 GLU A C 1
ATOM 1829 O O . GLU A 1 238 ? 12.977 6.973 -0.875 1 90.38 238 GLU A O 1
ATOM 1834 N N . PHE A 1 239 ? 12.766 8.039 1.142 1 91.81 239 PHE A N 1
ATOM 1835 C CA . PHE A 1 239 ? 14.172 7.832 1.471 1 91.81 239 PHE A CA 1
ATOM 1836 C C . PHE A 1 239 ? 14.344 7.586 2.965 1 91.81 239 PHE A C 1
ATOM 1838 O O . PHE A 1 239 ? 13.406 7.75 3.74 1 91.81 239 PHE A O 1
ATOM 1845 N N . THR A 1 240 ? 15.531 7.145 3.287 1 93.38 240 THR A N 1
ATOM 1846 C CA . THR A 1 240 ? 15.875 6.832 4.672 1 93.38 240 THR A CA 1
ATOM 1847 C C . THR A 1 240 ? 16.719 7.949 5.285 1 93.38 240 THR A C 1
ATOM 1849 O O . THR A 1 240 ? 17.672 8.422 4.676 1 93.38 240 THR A O 1
ATOM 1852 N N . TYR A 1 241 ? 16.297 8.422 6.438 1 94.81 241 TYR A N 1
ATOM 1853 C CA . TYR A 1 241 ? 17 9.453 7.199 1 94.81 241 TYR A CA 1
ATOM 1854 C C . TYR A 1 241 ? 17.406 8.938 8.578 1 94.81 241 TYR A C 1
ATOM 1856 O O . TYR A 1 241 ? 16.562 8.398 9.312 1 94.81 241 TYR A O 1
ATOM 1864 N N . ILE A 1 242 ? 18.656 9.055 8.898 1 94.69 242 ILE A N 1
ATOM 1865 C CA . ILE A 1 242 ? 19.156 8.547 10.172 1 94.69 242 ILE A CA 1
ATOM 1866 C C . ILE A 1 242 ? 19.078 9.648 11.234 1 94.69 242 ILE A C 1
ATOM 1868 O O . ILE A 1 242 ? 19.5 10.789 10.984 1 94.69 242 ILE A O 1
ATOM 1872 N N . GLY A 1 243 ? 18.609 9.336 12.359 1 95 243 GLY A N 1
ATOM 1873 C CA . GLY A 1 243 ? 18.344 10.281 13.43 1 95 243 GLY A CA 1
ATOM 1874 C C . GLY A 1 243 ? 19.609 10.906 13.992 1 95 243 GLY A C 1
ATOM 1875 O O . GLY A 1 243 ? 20.719 10.586 13.547 1 95 243 GLY A O 1
ATOM 1876 N N . GLU A 1 244 ? 19.359 11.773 14.914 1 91.81 244 GLU A N 1
ATOM 1877 C CA . GLU A 1 244 ? 20.422 12.547 15.547 1 91.81 244 GLU A CA 1
ATOM 1878 C C . GLU A 1 244 ? 21.219 11.695 16.531 1 91.81 244 GLU A C 1
ATOM 1880 O O . GLU A 1 244 ? 20.641 10.922 17.297 1 91.81 244 GLU A O 1
ATOM 1885 N N . GLY A 1 245 ? 22.547 11.82 16.562 1 89.31 245 GLY A N 1
ATOM 1886 C CA . GLY A 1 245 ? 23.5 11.141 17.438 1 89.31 245 GLY A CA 1
ATOM 1887 C C . GLY A 1 245 ? 24.703 10.609 16.688 1 89.31 245 GLY A C 1
ATOM 1888 O O . GLY A 1 245 ? 24.594 9.742 15.828 1 89.31 245 GLY A O 1
ATOM 1889 N N . VAL A 1 246 ? 25.828 11.117 17 1 85.5 246 VAL A N 1
ATOM 1890 C CA . VAL A 1 246 ? 27.031 10.758 16.266 1 85.5 246 VAL A CA 1
ATOM 1891 C C . VAL A 1 246 ? 27.531 9.391 16.734 1 85.5 246 VAL A C 1
ATOM 1893 O O . VAL A 1 246 ? 27.312 8.992 17.875 1 85.5 246 VAL A O 1
ATOM 1896 N N . PRO A 1 247 ? 28.203 8.711 15.867 1 84.88 247 PRO A N 1
ATOM 1897 C CA . PRO A 1 247 ? 28.672 7.359 16.172 1 84.88 247 PRO A CA 1
ATOM 1898 C C . PRO A 1 247 ? 29.547 7.305 17.422 1 84.88 247 PRO A C 1
ATOM 1900 O O . PRO A 1 247 ? 29.469 6.348 18.203 1 84.88 247 PRO A O 1
ATOM 1903 N N . ALA A 1 248 ? 30.297 8.289 17.734 1 82.31 248 ALA A N 1
ATOM 1904 C CA . ALA A 1 248 ? 31.234 8.312 18.875 1 82.31 248 ALA A CA 1
ATOM 1905 C C . ALA A 1 248 ? 30.484 8.227 20.203 1 82.31 248 ALA A C 1
ATOM 1907 O O . ALA A 1 248 ? 31.047 7.809 21.203 1 82.31 248 ALA A O 1
ATOM 1908 N N . LYS A 1 249 ? 29.203 8.523 20.141 1 88.19 249 LYS A N 1
ATOM 1909 C CA . LYS A 1 249 ? 28.422 8.547 21.375 1 88.19 249 LYS A CA 1
ATOM 1910 C C . LYS A 1 249 ? 27.641 7.242 21.562 1 88.19 249 LYS A C 1
ATOM 1912 O O . LYS A 1 249 ? 26.859 7.109 22.5 1 88.19 249 LYS A O 1
ATOM 1917 N N . GLY A 1 250 ? 27.797 6.293 20.641 1 90.94 250 GLY A N 1
ATOM 1918 C CA . GLY A 1 250 ? 27.141 5.004 20.781 1 90.94 250 GLY A CA 1
ATOM 1919 C C . GLY A 1 250 ? 25.719 4.996 20.234 1 90.94 250 GLY A C 1
ATOM 1920 O O . GLY A 1 250 ? 25.453 5.598 19.203 1 90.94 250 GLY A O 1
ATOM 1921 N N . ASP A 1 251 ? 24.844 4.262 20.953 1 93.62 251 ASP A N 1
ATOM 1922 C CA . ASP A 1 251 ? 23.453 4.137 20.516 1 93.62 251 ASP A CA 1
ATOM 1923 C C . ASP A 1 251 ? 22.75 5.484 20.547 1 93.62 251 ASP A C 1
ATOM 1925 O O . ASP A 1 251 ? 22.922 6.262 21.484 1 93.62 251 ASP A O 1
ATOM 1929 N N . GLN A 1 252 ? 22 5.695 19.516 1 93.62 252 GLN A N 1
ATOM 1930 C CA . GLN A 1 252 ? 21.219 6.926 19.531 1 93.62 252 GLN A CA 1
ATOM 1931 C C . GLN A 1 252 ? 20.156 6.883 20.625 1 93.62 252 GLN A C 1
ATOM 1933 O O . GLN A 1 252 ? 19.609 5.82 20.922 1 93.62 252 GLN A O 1
ATOM 1938 N N . GLN A 1 253 ? 19.938 8.047 21.188 1 92.62 253 GLN A N 1
ATOM 1939 C CA . GLN A 1 253 ? 18.891 8.219 22.188 1 92.62 253 GLN A CA 1
ATOM 1940 C C . GLN A 1 253 ? 17.688 8.945 21.594 1 92.62 253 GLN A C 1
ATOM 1942 O O . GLN A 1 253 ? 17.766 9.5 20.5 1 92.62 253 GLN A O 1
ATOM 1947 N N . LEU A 1 254 ? 16.594 8.844 22.312 1 93.31 254 LEU A N 1
ATOM 1948 C CA . LEU A 1 254 ? 15.422 9.594 21.891 1 93.31 254 LEU A CA 1
ATOM 1949 C C . LEU A 1 254 ? 15.547 11.062 22.281 1 93.31 254 LEU A C 1
ATOM 1951 O O . LEU A 1 254 ? 14.82 11.531 23.172 1 93.31 254 LEU A O 1
ATOM 1955 N N . THR A 1 255 ? 16.406 11.773 21.641 1 93.19 255 THR A N 1
ATOM 1956 C CA . THR A 1 255 ? 16.562 13.203 21.859 1 93.19 255 THR A CA 1
ATOM 1957 C C . THR A 1 255 ? 15.289 13.953 21.484 1 93.19 255 THR A C 1
ATOM 1959 O O . THR A 1 255 ? 14.406 13.398 20.828 1 93.19 255 THR A O 1
ATOM 1962 N N . PRO A 1 256 ? 15.133 15.172 21.891 1 91.31 256 PRO A N 1
ATOM 1963 C CA . PRO A 1 256 ? 13.969 15.953 21.453 1 91.31 256 PRO A CA 1
ATOM 1964 C C . PRO A 1 256 ? 13.828 16 19.938 1 91.31 256 PRO A C 1
ATOM 1966 O O . PRO A 1 256 ? 12.711 15.977 19.406 1 91.31 256 PRO A O 1
ATOM 1969 N N . ALA A 1 257 ? 14.938 16.031 19.266 1 93.62 257 ALA A N 1
ATOM 1970 C CA . ALA A 1 257 ? 14.93 16.031 17.812 1 93.62 257 ALA A CA 1
ATOM 1971 C C . ALA A 1 257 ? 14.383 14.719 17.25 1 93.62 257 ALA A C 1
ATOM 1973 O O . ALA A 1 257 ? 13.469 14.727 16.422 1 93.62 257 ALA A O 1
ATOM 1974 N N . ASN A 1 258 ? 14.961 13.609 17.719 1 96.19 258 ASN A N 1
ATOM 1975 C CA . ASN A 1 258 ? 14.477 12.305 17.281 1 96.19 258 ASN A CA 1
ATOM 1976 C C . ASN A 1 258 ? 13.016 12.102 17.672 1 96.19 258 ASN A C 1
ATOM 1978 O O . ASN A 1 258 ? 12.227 11.562 16.891 1 96.19 258 ASN A O 1
ATOM 1982 N N . ALA A 1 259 ? 12.672 12.555 18.875 1 94.94 259 ALA A N 1
ATOM 1983 C CA . ALA A 1 259 ? 11.305 12.422 19.375 1 94.94 259 ALA A CA 1
ATOM 1984 C C . ALA A 1 259 ? 10.328 13.188 18.5 1 94.94 259 ALA A C 1
ATOM 1986 O O . ALA A 1 259 ? 9.195 12.742 18.281 1 94.94 259 ALA A O 1
ATOM 1987 N N . ALA A 1 260 ? 10.734 14.336 18.031 1 94.69 260 ALA A N 1
ATOM 1988 C CA . ALA A 1 260 ? 9.867 15.148 17.172 1 94.69 260 ALA A CA 1
ATOM 1989 C C . ALA A 1 260 ? 9.531 14.406 15.883 1 94.69 260 ALA A C 1
ATOM 1991 O O . ALA A 1 260 ? 8.383 14.445 15.422 1 94.69 260 ALA A O 1
ATOM 1992 N N . LEU A 1 261 ? 10.508 13.742 15.305 1 97 261 LEU A N 1
ATOM 1993 C CA . LEU A 1 261 ? 10.25 12.992 14.078 1 97 261 LEU A CA 1
ATOM 1994 C C . LEU A 1 261 ? 9.383 11.773 14.359 1 97 261 LEU A C 1
ATOM 1996 O O . LEU A 1 261 ? 8.539 11.406 13.539 1 97 261 LEU A O 1
ATOM 2000 N N . VAL A 1 262 ? 9.609 11.125 15.492 1 95.88 262 VAL A N 1
ATOM 2001 C CA . VAL A 1 262 ? 8.758 10.008 15.883 1 95.88 262 VAL A CA 1
ATOM 2002 C C . VAL A 1 262 ? 7.32 10.5 16.047 1 95.88 262 VAL A C 1
ATOM 2004 O O . VAL A 1 262 ? 6.383 9.859 15.562 1 95.88 262 VAL A O 1
ATOM 2007 N N . ASP A 1 263 ? 7.199 11.633 16.688 1 93.5 263 ASP A N 1
ATOM 2008 C CA . ASP A 1 263 ? 5.879 12.211 16.891 1 93.5 263 ASP A CA 1
ATOM 2009 C C . ASP A 1 263 ? 5.215 12.555 15.555 1 93.5 263 ASP A C 1
ATOM 2011 O O . ASP A 1 263 ? 4.008 12.352 15.383 1 93.5 263 ASP A O 1
ATOM 2015 N N . HIS A 1 264 ? 6 13.094 14.703 1 94.81 264 HIS A N 1
ATOM 2016 C CA . HIS A 1 264 ? 5.473 13.398 13.383 1 94.81 264 HIS A CA 1
ATOM 2017 C C . HIS A 1 264 ? 5 12.141 12.664 1 94.81 264 HIS A C 1
ATOM 2019 O O . HIS A 1 264 ? 3.963 12.148 12 1 94.81 264 HIS A O 1
ATOM 2025 N N . ALA A 1 265 ? 5.699 11.078 12.766 1 94 265 ALA A N 1
ATOM 2026 C CA . ALA A 1 265 ? 5.328 9.812 12.133 1 94 265 ALA A CA 1
ATOM 2027 C C . ALA A 1 265 ? 4.039 9.266 12.727 1 94 265 ALA A C 1
ATOM 2029 O O . ALA A 1 265 ? 3.262 8.602 12.031 1 94 265 ALA A O 1
ATOM 2030 N N . GLU A 1 266 ? 3.715 9.562 13.938 1 92.25 266 GLU A N 1
ATOM 2031 C CA . GLU A 1 266 ? 2.658 8.875 14.672 1 92.25 266 GLU A CA 1
ATOM 2032 C C . GLU A 1 266 ? 1.401 9.734 14.758 1 92.25 266 GLU A C 1
ATOM 2034 O O . GLU A 1 266 ? 0.288 9.211 14.836 1 92.25 266 GLU A O 1
ATOM 2039 N N . GLY A 1 267 ? 1.637 11.07 14.82 1 89.44 267 GLY A N 1
ATOM 2040 C CA . GLY A 1 267 ? 0.382 11.75 15.109 1 89.44 267 GLY A CA 1
ATOM 2041 C C . GLY A 1 267 ? 0.442 13.242 14.875 1 89.44 267 GLY A C 1
ATOM 2042 O O . GLY A 1 267 ? -0.594 13.906 14.812 1 89.44 267 GLY A O 1
ATOM 2043 N N . ALA A 1 268 ? 1.595 13.812 14.805 1 88.56 268 ALA A N 1
ATOM 2044 C CA . ALA A 1 268 ? 1.697 15.258 14.617 1 88.56 268 ALA A CA 1
ATOM 2045 C C . ALA A 1 268 ? 1.572 15.633 13.141 1 88.56 268 ALA A C 1
ATOM 2047 O O . ALA A 1 268 ? 2.117 14.945 12.273 1 88.56 268 ALA A O 1
ATOM 2048 N N . VAL A 1 269 ? 0.792 16.641 12.969 1 91.12 269 VAL A N 1
ATOM 2049 C CA . VAL A 1 269 ? 0.641 17.172 11.625 1 91.12 269 VAL A CA 1
ATOM 2050 C C . VAL A 1 269 ? 1.287 18.562 11.539 1 91.12 269 VAL A C 1
ATOM 2052 O O . VAL A 1 269 ? 0.726 19.547 12.016 1 91.12 269 VAL A O 1
ATOM 2055 N N . ALA A 1 270 ? 2.479 18.609 11.047 1 91.75 270 ALA A N 1
ATOM 2056 C CA . ALA A 1 270 ? 3.254 19.828 10.875 1 91.75 270 ALA A CA 1
ATOM 2057 C C . ALA A 1 270 ? 4.152 19.734 9.641 1 91.75 270 ALA A C 1
ATOM 2059 O O . ALA A 1 270 ? 4.629 18.656 9.297 1 91.75 270 ALA A O 1
ATOM 2060 N N . PRO A 1 271 ? 4.359 20.859 8.984 1 93.75 271 PRO A N 1
ATOM 2061 C CA . PRO A 1 271 ? 5.27 20.812 7.836 1 93.75 271 PRO A CA 1
ATOM 2062 C C . PRO A 1 271 ? 6.699 20.453 8.227 1 93.75 271 PRO A C 1
ATOM 2064 O O . PRO A 1 271 ? 7.184 20.891 9.281 1 93.75 271 PRO A O 1
ATOM 2067 N N . VAL A 1 272 ? 7.293 19.641 7.434 1 96.25 272 VAL A N 1
ATOM 2068 C CA . VAL A 1 272 ? 8.703 19.297 7.566 1 96.25 272 VAL A CA 1
ATOM 2069 C C . VAL A 1 272 ? 9.469 19.766 6.336 1 96.25 272 VAL A C 1
ATOM 2071 O O . VAL A 1 272 ? 9.258 19.266 5.23 1 96.25 272 VAL A O 1
ATOM 2074 N N . TYR A 1 273 ? 10.328 20.75 6.562 1 96.12 273 TYR A N 1
ATOM 2075 C CA . TYR A 1 273 ? 11.156 21.281 5.488 1 96.12 273 TYR A CA 1
ATOM 2076 C C . TYR A 1 273 ? 12.438 20.469 5.324 1 96.12 273 TYR A C 1
ATOM 2078 O O . TYR A 1 273 ? 13.234 20.375 6.258 1 96.12 273 TYR A O 1
ATOM 2086 N N . PHE A 1 274 ? 12.672 19.938 4.137 1 96.81 274 PHE A N 1
ATOM 2087 C CA . PHE A 1 274 ? 13.859 19.141 3.908 1 96.81 274 PHE A CA 1
ATOM 2088 C C . PHE A 1 274 ? 14.906 19.922 3.117 1 96.81 274 PHE A C 1
ATOM 2090 O O . PHE A 1 274 ? 14.609 20.453 2.045 1 96.81 274 PHE A O 1
ATOM 2097 N N . PHE A 1 275 ? 16.062 19.938 3.65 1 96.25 275 PHE A N 1
ATOM 2098 C CA . PHE A 1 275 ? 17.172 20.625 3.02 1 96.25 275 PHE A CA 1
ATOM 2099 C C . PHE A 1 275 ? 18.344 19.656 2.781 1 96.25 275 PHE A C 1
ATOM 2101 O O . PHE A 1 275 ? 18.578 18.766 3.584 1 96.25 275 PHE A O 1
ATOM 2108 N N . TYR A 1 276 ? 19 19.844 1.694 1 95.25 276 TYR A N 1
ATOM 2109 C CA . TYR A 1 276 ? 20.203 19.109 1.36 1 95.25 276 TYR A CA 1
ATOM 2110 C C . TYR A 1 276 ? 21.406 20.031 1.256 1 95.25 276 TYR A C 1
ATOM 2112 O O . TYR A 1 276 ? 21.344 21.078 0.601 1 95.25 276 TYR A O 1
ATOM 2120 N N . GLN A 1 277 ? 22.484 19.656 1.881 1 93.56 277 GLN A N 1
ATOM 2121 C CA . GLN A 1 277 ? 23.719 20.438 1.823 1 93.56 277 GLN A CA 1
ATOM 2122 C C . GLN A 1 277 ? 24.812 19.688 1.076 1 93.56 277 GLN A C 1
ATOM 2124 O O . GLN A 1 277 ? 25.391 18.734 1.605 1 93.56 277 GLN A O 1
ATOM 2129 N N . PRO A 1 278 ? 25.125 20.188 -0.102 1 91.19 278 PRO A N 1
ATOM 2130 C CA . PRO A 1 278 ? 26.25 19.578 -0.826 1 91.19 278 PRO A CA 1
ATOM 2131 C C . PRO A 1 278 ? 27.578 19.75 -0.109 1 91.19 278 PRO A C 1
ATOM 2133 O O . PRO A 1 278 ? 27.75 20.672 0.688 1 91.19 278 PRO A O 1
ATOM 2136 N N . ALA A 1 279 ? 28.5 18.891 -0.47 1 88.62 279 ALA A N 1
ATOM 2137 C CA . ALA A 1 279 ? 29.812 18.891 0.182 1 88.62 279 ALA A CA 1
ATOM 2138 C C . ALA A 1 279 ? 30.562 20.188 -0.087 1 88.62 279 ALA A C 1
ATOM 2140 O O . ALA A 1 279 ? 31.297 20.688 0.777 1 88.62 279 ALA A O 1
ATOM 2141 N N . ASP A 1 280 ? 30.391 20.797 -1.17 1 88.94 280 ASP A N 1
ATOM 2142 C CA . ASP A 1 280 ? 31.219 21.922 -1.601 1 88.94 280 ASP A CA 1
ATOM 2143 C C . ASP A 1 280 ? 30.469 23.25 -1.461 1 88.94 280 ASP A C 1
ATOM 2145 O O . ASP A 1 280 ? 30.828 24.25 -2.09 1 88.94 280 ASP A O 1
ATOM 2149 N N . GLU A 1 281 ? 29.391 23.203 -0.791 1 88.06 281 GLU A N 1
ATOM 2150 C CA . GLU A 1 281 ? 28.547 24.391 -0.687 1 88.06 281 GLU A CA 1
ATOM 2151 C C . GLU A 1 281 ? 28.062 24.594 0.742 1 88.06 281 GLU A C 1
ATOM 2153 O O . GLU A 1 281 ? 27.672 23.625 1.414 1 88.06 281 GLU A O 1
ATOM 2158 N N . ASP A 1 282 ? 28.188 25.891 1.23 1 88.12 282 ASP A N 1
ATOM 2159 C CA . ASP A 1 282 ? 27.703 26.188 2.572 1 88.12 282 ASP A CA 1
ATOM 2160 C C . ASP A 1 282 ? 26.188 26.422 2.564 1 88.12 282 ASP A C 1
ATOM 2162 O O . ASP A 1 282 ? 25.531 26.281 3.598 1 88.12 282 ASP A O 1
ATOM 2166 N N . ARG A 1 283 ? 25.703 26.75 1.446 1 94.31 283 ARG A N 1
ATOM 2167 C CA . ARG A 1 283 ? 24.266 26.984 1.341 1 94.31 283 ARG A CA 1
ATOM 2168 C C . ARG A 1 283 ? 23.484 25.672 1.354 1 94.31 283 ARG A C 1
ATOM 2170 O O . ARG A 1 283 ? 24.031 24.625 1.023 1 94.31 283 ARG A O 1
ATOM 2177 N N . LEU A 1 284 ? 22.25 25.781 1.769 1 96.06 284 LEU A N 1
ATOM 2178 C CA . LEU A 1 284 ? 21.344 24.641 1.839 1 96.06 284 LEU A CA 1
ATOM 2179 C C . LEU A 1 284 ? 20.359 24.656 0.672 1 96.06 284 LEU A C 1
ATOM 2181 O O . LEU A 1 284 ? 19.719 25.672 0.411 1 96.06 284 LEU A O 1
ATOM 2185 N N . ARG A 1 285 ? 20.344 23.609 -0.031 1 96.56 285 ARG A N 1
ATOM 2186 C CA . ARG A 1 285 ? 19.328 23.484 -1.078 1 96.56 285 ARG A CA 1
ATOM 2187 C C . ARG A 1 285 ? 18 23.031 -0.501 1 96.56 285 ARG A C 1
ATOM 2189 O O . ARG A 1 285 ? 17.938 22.047 0.244 1 96.56 285 ARG A O 1
ATOM 2196 N N . TYR A 1 286 ? 17 23.766 -0.757 1 96.38 286 TYR A N 1
ATOM 2197 C CA . TYR A 1 286 ? 15.664 23.359 -0.329 1 96.38 286 TYR A CA 1
ATOM 2198 C C . TYR A 1 286 ? 15.094 22.281 -1.256 1 96.38 286 TYR A C 1
ATOM 2200 O O . TYR A 1 286 ? 14.945 22.516 -2.459 1 96.38 286 TYR A O 1
ATOM 2208 N N . ASP A 1 287 ? 14.758 21.125 -0.666 1 94.75 287 ASP A N 1
ATOM 2209 C CA . ASP A 1 287 ? 14.273 20.016 -1.48 1 94.75 287 ASP A CA 1
ATOM 2210 C C . ASP A 1 287 ? 12.789 19.766 -1.227 1 94.75 287 ASP A C 1
ATOM 2212 O O . ASP A 1 287 ? 12.281 18.688 -1.524 1 94.75 287 ASP A O 1
ATOM 2216 N N . GLY A 1 288 ? 12.086 20.75 -0.625 1 94.25 288 GLY A N 1
ATOM 2217 C CA . GLY A 1 288 ? 10.641 20.688 -0.513 1 94.25 288 GLY A CA 1
ATOM 2218 C C . GLY A 1 288 ? 10.164 20.172 0.829 1 94.25 288 GLY A C 1
ATOM 2219 O O . GLY A 1 288 ? 10.977 19.875 1.711 1 94.25 288 GLY A O 1
ATOM 2220 N N . LEU A 1 289 ? 8.82 20.141 0.942 1 94.94 289 LEU A N 1
ATOM 2221 C CA . LEU A 1 289 ? 8.195 19.562 2.123 1 94.94 289 LEU A CA 1
ATOM 2222 C C . LEU A 1 289 ? 8.211 18.031 2.057 1 94.94 289 LEU A C 1
ATOM 2224 O O . LEU A 1 289 ? 8.094 17.453 0.975 1 94.94 289 LEU A O 1
ATOM 2228 N N . VAL A 1 290 ? 8.375 17.391 3.229 1 95.5 290 VAL A N 1
ATOM 2229 C CA . VAL A 1 290 ? 8.391 15.938 3.291 1 95.5 290 VAL A CA 1
ATOM 2230 C C . VAL A 1 290 ? 7.492 15.453 4.426 1 95.5 290 VAL A C 1
ATOM 2232 O O . VAL A 1 290 ? 7.035 16.266 5.246 1 95.5 290 VAL A O 1
ATOM 2235 N N . ASP A 1 291 ? 7.168 14.164 4.344 1 95.06 291 ASP A N 1
ATOM 2236 C CA . ASP A 1 291 ? 6.375 13.484 5.363 1 95.06 291 ASP A CA 1
ATOM 2237 C C . ASP A 1 291 ? 7.168 12.352 6.008 1 95.06 291 ASP A C 1
ATOM 2239 O O . ASP A 1 291 ? 7.742 11.508 5.309 1 95.06 291 ASP A O 1
ATOM 2243 N N . VAL A 1 292 ? 7.316 12.391 7.336 1 96.12 292 VAL A N 1
ATOM 2244 C CA . VAL A 1 292 ? 7.879 11.242 8.039 1 96.12 292 VAL A CA 1
ATOM 2245 C C . VAL A 1 292 ? 6.812 10.164 8.203 1 96.12 292 VAL A C 1
ATOM 2247 O O . VAL A 1 292 ? 5.875 10.328 8.992 1 96.12 292 VAL A O 1
ATOM 2250 N N . VAL A 1 293 ? 7.012 9.031 7.551 1 92.94 293 VAL A N 1
ATOM 2251 C CA . VAL A 1 293 ? 5.895 8.102 7.441 1 92.94 293 VAL A CA 1
ATOM 2252 C C . VAL A 1 293 ? 6.121 6.914 8.383 1 92.94 293 VAL A C 1
ATOM 2254 O O . VAL A 1 293 ? 5.191 6.156 8.664 1 92.94 293 VAL A O 1
ATOM 2257 N N . ASP A 1 294 ? 7.344 6.727 8.812 1 93.75 294 ASP A N 1
ATOM 2258 C CA . ASP A 1 294 ? 7.645 5.621 9.719 1 93.75 294 ASP A CA 1
ATOM 2259 C C . ASP A 1 294 ? 8.945 5.867 10.477 1 93.75 294 ASP A C 1
ATOM 2261 O O . ASP A 1 294 ? 9.766 6.691 10.062 1 93.75 294 ASP A O 1
ATOM 2265 N N . ALA A 1 295 ? 9.094 5.215 11.602 1 95.88 295 ALA A N 1
ATOM 2266 C CA . ALA A 1 295 ? 10.305 5.258 12.422 1 95.88 295 ALA A CA 1
ATOM 2267 C C . ALA A 1 295 ? 10.625 3.881 12.992 1 95.88 295 ALA A C 1
ATOM 2269 O O . ALA A 1 295 ? 9.734 3.178 13.469 1 95.88 295 ALA A O 1
ATOM 2270 N N . GLU A 1 296 ? 11.852 3.521 12.906 1 94.88 296 GLU A N 1
ATOM 2271 C CA . GLU A 1 296 ? 12.344 2.271 13.477 1 94.88 296 GLU A CA 1
ATOM 2272 C C . GLU A 1 296 ? 13.625 2.494 14.281 1 94.88 296 GLU A C 1
ATOM 2274 O O . GLU A 1 296 ? 14.305 3.506 14.102 1 94.88 296 GLU A O 1
ATOM 2279 N N . TYR A 1 297 ? 13.859 1.678 15.188 1 95.19 297 TYR A N 1
ATOM 2280 C CA . TYR A 1 297 ? 15.109 1.646 15.945 1 95.19 297 TYR A CA 1
ATOM 2281 C C . TYR A 1 297 ? 15.914 0.396 15.617 1 95.19 297 TYR A C 1
ATOM 2283 O O . TYR A 1 297 ? 15.586 -0.7 16.078 1 95.19 297 TYR A O 1
ATOM 2291 N N . VAL A 1 298 ? 16.984 0.566 14.766 1 94.81 298 VAL A N 1
ATOM 2292 C CA . VAL A 1 298 ? 17.672 -0.579 14.188 1 94.81 298 VAL A CA 1
ATOM 2293 C C . VAL A 1 298 ? 19.188 -0.367 14.273 1 94.81 298 VAL A C 1
ATOM 2295 O O . VAL A 1 298 ? 19.641 0.741 14.562 1 94.81 298 VAL A O 1
ATOM 2298 N N . ALA A 1 299 ? 19.859 -1.448 14 1 92.31 299 ALA A N 1
ATOM 2299 C CA . ALA A 1 299 ? 21.312 -1.356 13.953 1 92.31 299 ALA A CA 1
ATOM 2300 C C . ALA A 1 299 ? 21.781 -0.604 12.703 1 92.31 299 ALA A C 1
ATOM 2302 O O . ALA A 1 299 ? 21.203 -0.767 11.625 1 92.31 299 ALA A O 1
ATOM 2303 N N . ASP A 1 300 ? 22.766 0.25 12.891 1 86.19 300 ASP A N 1
ATOM 2304 C CA . ASP A 1 300 ? 23.328 0.939 11.734 1 86.19 300 ASP A CA 1
ATOM 2305 C C . ASP A 1 300 ? 24 -0.048 10.781 1 86.19 300 ASP A C 1
ATOM 2307 O O . ASP A 1 300 ? 24.266 -1.192 11.156 1 86.19 300 ASP A O 1
ATOM 2311 N N . PRO A 1 301 ? 24.188 0.317 9.508 1 73.62 301 PRO A N 1
ATOM 2312 C CA . PRO A 1 301 ? 24.734 -0.627 8.531 1 73.62 301 PRO A CA 1
ATOM 2313 C C . PRO A 1 301 ? 26.047 -1.26 8.984 1 73.62 301 PRO A C 1
ATOM 2315 O O . PRO A 1 301 ? 26.344 -2.398 8.617 1 73.62 301 PRO A O 1
ATOM 2318 N N . ASP A 1 302 ? 26.797 -0.536 9.797 1 73.56 302 ASP A N 1
ATOM 2319 C CA . ASP A 1 302 ? 28.062 -1.09 10.281 1 73.56 302 ASP A CA 1
ATOM 2320 C C . ASP A 1 302 ? 27.844 -1.954 11.516 1 73.56 302 ASP A C 1
ATOM 2322 O O . ASP A 1 302 ? 28.75 -2.645 11.969 1 73.56 302 ASP A O 1
ATOM 2326 N N . GLY A 1 303 ? 26.594 -1.997 11.961 1 68.12 303 GLY A N 1
ATOM 2327 C CA . GLY A 1 303 ? 26.172 -2.863 13.047 1 68.12 303 GLY A CA 1
ATOM 2328 C C . GLY A 1 303 ? 26.766 -2.467 14.391 1 68.12 303 GLY A C 1
ATOM 2329 O O . GLY A 1 303 ? 26.672 -3.219 15.359 1 68.12 303 GLY A O 1
ATOM 2330 N N . GLU A 1 304 ? 27.281 -1.371 14.57 1 80.38 304 GLU A N 1
ATOM 2331 C CA . GLU A 1 304 ? 28.047 -1.008 15.758 1 80.38 304 GLU A CA 1
ATOM 2332 C C . GLU A 1 304 ? 27.188 -0.265 16.766 1 80.38 304 GLU A C 1
ATOM 2334 O O . GLU A 1 304 ? 27.531 -0.196 17.953 1 80.38 304 GLU A O 1
ATOM 2339 N N . ARG A 1 305 ? 26.078 0.221 16.312 1 90.88 305 ARG A N 1
ATOM 2340 C CA . ARG A 1 305 ? 25.219 0.976 17.219 1 90.88 305 ARG A CA 1
ATOM 2341 C C . ARG A 1 305 ? 23.781 0.963 16.734 1 90.88 305 ARG A C 1
ATOM 2343 O O . ARG A 1 305 ? 23.5 0.679 15.57 1 90.88 305 ARG A O 1
ATOM 2350 N N . MET A 1 306 ? 22.891 1.217 17.688 1 94.5 306 MET A N 1
ATOM 2351 C CA . MET A 1 306 ? 21.484 1.354 17.344 1 94.5 306 MET A CA 1
ATOM 2352 C C . MET A 1 306 ? 21.156 2.791 16.953 1 94.5 306 MET A C 1
ATOM 2354 O O . MET A 1 306 ? 21.641 3.734 17.578 1 94.5 306 MET A O 1
ATOM 2358 N N . VAL A 1 307 ? 20.344 2.938 15.914 1 95.19 307 VAL A N 1
ATOM 2359 C CA . VAL A 1 307 ? 20 4.277 15.445 1 95.19 307 VAL A CA 1
ATOM 2360 C C . VAL A 1 307 ? 18.516 4.359 15.156 1 95.19 307 VAL A C 1
ATOM 2362 O O . VAL A 1 307 ? 17.859 3.342 14.922 1 95.19 307 VAL A O 1
ATOM 2365 N N . TYR A 1 308 ? 17.969 5.551 15.258 1 95.62 308 TYR A N 1
ATOM 2366 C CA . TYR A 1 308 ? 16.641 5.836 14.727 1 95.62 308 TYR A CA 1
ATOM 2367 C C . TYR A 1 308 ? 16.688 6 13.211 1 95.62 308 TYR A C 1
ATOM 2369 O O . TYR A 1 308 ? 17.438 6.828 12.695 1 95.62 308 TYR A O 1
ATOM 2377 N N . ARG A 1 309 ? 15.984 5.207 12.586 1 95.31 309 ARG A N 1
ATOM 2378 C CA . ARG A 1 309 ? 15.852 5.297 11.133 1 95.31 309 ARG A CA 1
ATOM 2379 C C . ARG A 1 309 ? 14.453 5.738 10.734 1 95.31 309 ARG A C 1
ATOM 2381 O O . ARG A 1 309 ? 13.461 5.09 11.102 1 95.31 309 ARG A O 1
ATOM 2388 N N . PHE A 1 310 ? 14.398 6.824 10.008 1 96.31 310 PHE A N 1
ATOM 2389 C CA . PHE A 1 310 ? 13.117 7.379 9.594 1 96.31 310 PHE A CA 1
ATOM 2390 C C . PHE A 1 310 ? 12.883 7.148 8.109 1 96.31 310 PHE A C 1
ATOM 2392 O O . PHE A 1 310 ? 13.812 7.273 7.301 1 96.31 310 PHE A O 1
ATOM 2399 N N . THR A 1 311 ? 11.711 6.703 7.797 1 94.81 311 THR A N 1
ATOM 2400 C CA . THR A 1 311 ? 11.266 6.699 6.406 1 94.81 311 THR A CA 1
ATOM 2401 C C . THR A 1 311 ? 10.562 8.008 6.062 1 94.81 311 THR A C 1
ATOM 2403 O O . THR A 1 311 ? 9.562 8.375 6.699 1 94.81 311 THR A O 1
ATOM 2406 N N . VAL A 1 312 ? 11.125 8.656 5.043 1 95.5 312 VAL A N 1
ATOM 2407 C CA . VAL A 1 312 ? 10.648 9.992 4.703 1 95.5 312 VAL A CA 1
ATOM 2408 C C . VAL A 1 312 ? 10.188 10.023 3.25 1 95.5 312 VAL A C 1
ATOM 2410 O O . VAL A 1 312 ? 10.844 9.453 2.371 1 95.5 312 VAL A O 1
ATOM 2413 N N . ALA A 1 313 ? 9.055 10.664 3.064 1 93.81 313 ALA A N 1
ATOM 2414 C CA . ALA A 1 313 ? 8.508 10.75 1.714 1 93.81 313 ALA A CA 1
ATOM 2415 C C . ALA A 1 313 ? 8.414 12.203 1.257 1 93.81 313 ALA A C 1
ATOM 2417 O O . ALA A 1 313 ? 7.977 13.07 2.018 1 93.81 313 ALA A O 1
ATOM 2418 N N . HIS A 1 314 ? 8.805 12.445 0.054 1 92.69 314 HIS A N 1
ATOM 2419 C CA . HIS A 1 314 ? 8.641 13.773 -0.515 1 92.69 314 HIS A CA 1
ATOM 2420 C C . HIS A 1 314 ? 7.172 14.102 -0.734 1 92.69 314 HIS A C 1
ATOM 2422 O O . HIS A 1 314 ? 6.395 13.242 -1.163 1 92.69 314 HIS A O 1
ATOM 2428 N N . LEU A 1 315 ? 7.004 15.359 -0.26 1 90.06 315 LEU A N 1
ATOM 2429 C CA . LEU A 1 315 ? 5.66 15.844 -0.556 1 90.06 315 LEU A CA 1
ATOM 2430 C C . LEU A 1 315 ? 5.672 16.766 -1.77 1 90.06 315 LEU A C 1
ATOM 2432 O O . LEU A 1 315 ? 6.602 17.547 -1.949 1 90.06 315 LEU A O 1
ATOM 2436 N N . GLU A 1 316 ? 5.113 16.594 -2.773 1 82.75 316 GLU A N 1
ATOM 2437 C CA . GLU A 1 316 ? 5.051 17.453 -3.951 1 82.75 316 GLU A CA 1
ATOM 2438 C C . GLU A 1 316 ? 4.113 18.625 -3.723 1 82.75 316 GLU A C 1
ATOM 2440 O O . GLU A 1 316 ? 3.291 18.953 -4.582 1 82.75 316 GLU A O 1
ATOM 2445 N N . VAL A 1 317 ? 4.156 19.203 -2.518 1 85.56 317 VAL A N 1
ATOM 2446 C CA . VAL A 1 317 ? 3.449 20.438 -2.152 1 85.56 317 VAL A CA 1
ATOM 2447 C C . VAL A 1 317 ? 4.457 21.531 -1.823 1 85.56 317 VAL A C 1
ATOM 2449 O O . VAL A 1 317 ? 5.348 21.344 -0.991 1 85.56 317 VAL A O 1
ATOM 2452 N N . GLU A 1 318 ? 4.32 22.562 -2.5 1 76.06 318 GLU A N 1
ATOM 2453 C CA . GLU A 1 318 ? 5.355 23.594 -2.396 1 76.06 318 GLU A CA 1
ATOM 2454 C C . GLU A 1 318 ? 5.031 24.594 -1.29 1 76.06 318 GLU A C 1
ATOM 2456 O O . GLU A 1 318 ? 5.934 25.125 -0.644 1 76.06 318 GLU A O 1
ATOM 2461 N N . ASP A 1 319 ? 3.816 24.781 -1.048 1 79.81 319 ASP A N 1
ATOM 2462 C CA . ASP A 1 319 ? 3.373 25.812 -0.124 1 79.81 319 ASP A CA 1
ATOM 2463 C C . ASP A 1 319 ? 2.883 25.219 1.189 1 79.81 319 ASP A C 1
ATOM 2465 O O . ASP A 1 319 ? 1.92 24.438 1.204 1 79.81 319 ASP A O 1
ATOM 2469 N N . PRO A 1 320 ? 3.574 25.547 2.299 1 85.81 320 PRO A N 1
ATOM 2470 C CA . PRO A 1 320 ? 3.111 25.047 3.596 1 85.81 320 PRO A CA 1
ATOM 2471 C C . PRO A 1 320 ? 1.652 25.406 3.877 1 85.81 320 PRO A C 1
ATOM 2473 O O . PRO A 1 320 ? 0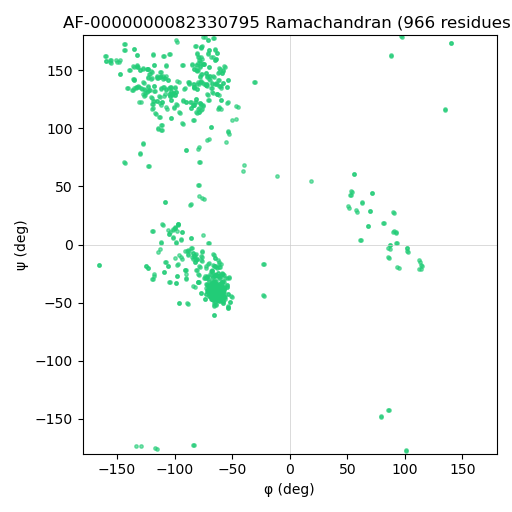.958 24.656 4.574 1 85.81 320 PRO A O 1
ATOM 2476 N N . ALA A 1 321 ? 1.225 26.484 3.328 1 78.62 321 ALA A N 1
ATOM 2477 C CA . ALA A 1 321 ? -0.177 26.859 3.508 1 78.62 321 ALA A CA 1
ATOM 2478 C C . ALA A 1 321 ? -1.103 25.844 2.848 1 78.62 321 ALA A C 1
ATOM 2480 O O . ALA A 1 321 ? -2.166 25.516 3.385 1 78.62 321 ALA A O 1
ATOM 2481 N N . GLU A 1 322 ? -0.663 25.469 1.734 1 83.12 322 GLU A N 1
ATOM 2482 C CA . GLU A 1 322 ? -1.438 24.438 1.058 1 83.12 322 GLU A CA 1
ATOM 2483 C C . GLU A 1 322 ? -1.44 23.141 1.858 1 83.12 322 GLU A C 1
ATOM 2485 O O . GLU A 1 322 ? -2.477 22.484 1.979 1 83.12 322 GLU A O 1
ATOM 2490 N N . PHE A 1 323 ? -0.305 22.766 2.322 1 89 323 PHE A N 1
ATOM 2491 C CA . PHE A 1 323 ? -0.196 21.594 3.178 1 89 323 PHE A CA 1
ATOM 2492 C C . PHE A 1 323 ? -1.172 21.672 4.344 1 89 323 PHE A C 1
ATOM 2494 O O . PHE A 1 323 ? -1.911 20.719 4.613 1 89 323 PHE A O 1
ATOM 2501 N N . GLU A 1 324 ? -1.159 22.734 4.98 1 83.88 324 GLU A N 1
ATOM 2502 C CA . GLU A 1 324 ? -2.008 22.922 6.152 1 83.88 324 GLU A CA 1
ATOM 2503 C C . GLU A 1 324 ? -3.486 22.875 5.777 1 83.88 324 GLU A C 1
ATOM 2505 O O . GLU A 1 324 ? -4.297 22.297 6.508 1 83.88 324 GLU A O 1
ATOM 2510 N N . ALA A 1 325 ? -3.766 23.5 4.688 1 81.06 325 ALA A N 1
ATOM 2511 C CA . ALA A 1 325 ? -5.152 23.484 4.227 1 81.06 325 ALA A CA 1
ATOM 2512 C C . ALA A 1 325 ? -5.629 22.062 3.967 1 81.06 325 ALA A C 1
ATOM 2514 O O . ALA A 1 325 ? -6.734 21.688 4.363 1 81.06 325 ALA A O 1
ATOM 2515 N N . LEU A 1 326 ? -4.816 21.344 3.293 1 86.31 326 LEU A N 1
ATOM 2516 C CA . LEU A 1 326 ? -5.145 19.953 3 1 86.31 326 LEU A CA 1
ATOM 2517 C C . LEU A 1 326 ? -5.27 19.141 4.285 1 86.31 326 LEU A C 1
ATOM 2519 O O . LEU A 1 326 ? -6.203 18.344 4.434 1 86.31 326 LEU A O 1
ATOM 2523 N N . ALA A 1 327 ? -4.363 19.344 5.168 1 88.44 327 ALA A N 1
ATOM 2524 C CA . ALA A 1 327 ? -4.383 18.641 6.449 1 88.44 327 ALA A CA 1
ATOM 2525 C C . ALA A 1 327 ? -5.633 19 7.25 1 88.44 327 ALA A C 1
ATOM 2527 O O . ALA A 1 327 ? -6.254 18.125 7.867 1 88.44 327 ALA A O 1
ATOM 2528 N N . ASP A 1 328 ? -6.016 20.156 7.203 1 82.62 328 ASP A N 1
ATOM 2529 C CA . ASP A 1 328 ? -7.168 20.625 7.969 1 82.62 328 ASP A CA 1
ATOM 2530 C C . ASP A 1 328 ? -8.477 20.125 7.348 1 82.62 328 ASP A C 1
ATOM 2532 O O . ASP A 1 328 ? -9.484 20 8.039 1 82.62 328 ASP A O 1
ATOM 2536 N N . SER A 1 329 ? -8.43 19.938 6.121 1 83.94 329 SER A N 1
ATOM 2537 C CA . SER A 1 329 ? -9.633 19.531 5.406 1 83.94 329 SER A CA 1
ATOM 2538 C C . SER A 1 329 ? -10.148 18.188 5.91 1 83.94 329 SER A C 1
ATOM 2540 O O . SER A 1 329 ? -11.312 17.844 5.695 1 83.94 329 SER A O 1
ATOM 2542 N N . VAL A 1 330 ? -9.32 17.422 6.57 1 90.56 330 VAL A N 1
ATOM 2543 C CA . VAL A 1 330 ? -9.758 16.109 7.027 1 90.56 330 VAL A CA 1
ATOM 2544 C C . VAL A 1 330 ? -10.484 16.234 8.359 1 90.56 330 VAL A C 1
ATOM 2546 O O . VAL A 1 330 ? -11.023 15.258 8.883 1 90.56 330 VAL A O 1
ATOM 2549 N N . SER A 1 331 ? -10.484 17.359 8.922 1 84.56 331 SER A N 1
ATOM 2550 C CA . SER A 1 331 ? -11.172 17.578 10.188 1 84.56 331 SER A CA 1
ATOM 2551 C C . SER A 1 331 ? -12.289 18.609 10.039 1 84.56 331 SER A C 1
ATOM 2553 O O . SER A 1 331 ? -13.148 18.734 10.914 1 84.56 331 SER A O 1
ATOM 2555 N N . ASP A 1 332 ? -12.148 19.469 9.078 1 69.31 332 ASP A N 1
ATOM 2556 C CA . ASP A 1 332 ? -13.078 20.594 8.93 1 69.31 332 ASP A CA 1
ATOM 2557 C C . ASP A 1 332 ? -14.336 20.172 8.164 1 69.31 332 ASP A C 1
ATOM 2559 O O . ASP A 1 332 ? -14.242 19.484 7.141 1 69.31 332 ASP A O 1
ATOM 2563 N N . ASP A 1 333 ? -15.453 20.031 8.82 1 57.41 333 ASP A N 1
ATOM 2564 C CA . ASP A 1 333 ? -16.734 19.734 8.195 1 57.41 333 ASP A CA 1
ATOM 2565 C C . ASP A 1 333 ? -17.156 20.859 7.242 1 57.41 333 ASP A C 1
ATOM 2567 O O . ASP A 1 333 ? -18.219 20.797 6.625 1 57.41 333 ASP A O 1
ATOM 2571 N N . SER A 1 334 ? -16.562 21.922 7.301 1 49.31 334 SER A N 1
ATOM 2572 C CA . SER A 1 334 ? -17.094 23.109 6.625 1 49.31 334 SER A CA 1
ATOM 2573 C C . SER A 1 334 ? -17.188 22.891 5.117 1 49.31 334 SER A C 1
ATOM 2575 O O . SER A 1 334 ? -17.766 23.703 4.402 1 49.31 334 SER A O 1
ATOM 2577 N N . SER A 1 335 ? -16.375 22.094 4.539 1 44.19 335 SER A N 1
ATOM 2578 C CA . SER A 1 335 ? -16.5 22.047 3.086 1 44.19 335 SER A CA 1
ATOM 2579 C C . SER A 1 335 ? -17.812 21.391 2.668 1 44.19 335 SER A C 1
ATOM 2581 O O . SER A 1 335 ? -18.094 21.266 1.476 1 44.19 335 SER A O 1
ATOM 2583 N N . SER A 1 336 ? -18.297 20.578 3.521 1 43.09 336 SER A N 1
ATOM 2584 C CA . SER A 1 336 ? -19.547 20.016 3.016 1 43.09 336 SER A CA 1
ATOM 2585 C C . SER A 1 336 ? -20.641 21.078 2.955 1 43.09 336 SER A C 1
ATOM 2587 O O . SER A 1 336 ? -20.766 21.906 3.863 1 43.09 336 SER A O 1
ATOM 2589 N N . ASP A 1 337 ? -20.875 21.562 1.87 1 42.16 337 ASP A N 1
ATOM 2590 C CA . ASP A 1 337 ? -22.016 22.422 1.58 1 42.16 337 ASP A CA 1
ATOM 2591 C C . ASP A 1 337 ? -23.141 22.188 2.582 1 42.16 337 ASP A C 1
ATOM 2593 O O . ASP A 1 337 ? -24.234 22.734 2.426 1 42.16 337 ASP A O 1
ATOM 2597 N N . ALA A 1 338 ? -23.109 21.094 3.312 1 41.31 338 ALA A N 1
ATOM 2598 C CA . ALA A 1 338 ? -24.328 20.828 4.078 1 41.31 338 ALA A CA 1
ATOM 2599 C C . ALA A 1 338 ? -24.344 21.641 5.371 1 41.31 338 ALA A C 1
ATOM 2601 O O . ALA A 1 338 ? -23.297 21.859 5.988 1 41.31 338 ALA A O 1
ATOM 2602 N N . GLY A 1 339 ? -25.156 22.375 5.68 1 41 339 GLY A N 1
ATOM 2603 C CA . GLY A 1 339 ? -25.484 23.031 6.93 1 41 339 GLY A CA 1
ATOM 2604 C C . GLY A 1 339 ? -25.109 22.219 8.156 1 41 339 GLY A C 1
ATOM 2605 O O . GLY A 1 339 ? -24.859 21.016 8.047 1 41 339 GLY A O 1
ATOM 2606 N N . GLU A 1 340 ? -24.531 22.891 9.352 1 46.62 340 GLU A N 1
ATOM 2607 C CA . GLU A 1 340 ? -24.156 22.312 10.641 1 46.62 340 GLU A CA 1
ATOM 2608 C C . GLU A 1 340 ? -24.906 21.016 10.914 1 46.62 340 GLU A C 1
ATOM 2610 O O . GLU A 1 340 ? -24.359 20.094 11.516 1 46.62 340 GLU A O 1
ATOM 2615 N N . ASP A 1 341 ? -26.141 21.047 10.633 1 50.62 341 ASP A N 1
ATOM 2616 C CA . ASP A 1 341 ? -27.078 19.984 11.023 1 50.62 341 ASP A CA 1
ATOM 2617 C C . ASP A 1 341 ? -27.078 18.859 10 1 50.62 341 ASP A C 1
ATOM 2619 O O . ASP A 1 341 ? -27.828 17.875 10.141 1 50.62 341 ASP A O 1
ATOM 2623 N N . ASP A 1 342 ? -26.156 19 9.023 1 62.56 342 ASP A N 1
ATOM 2624 C CA . ASP A 1 342 ? -26.406 18.047 7.949 1 62.56 342 ASP A CA 1
ATOM 2625 C C . ASP A 1 342 ? -25.5 16.812 8.078 1 62.56 342 ASP A C 1
ATOM 2627 O O . ASP A 1 342 ? -24.375 16.922 8.547 1 62.56 342 ASP A O 1
ATOM 2631 N N . GLU A 1 343 ? -26.094 15.656 7.98 1 79.62 343 GLU A N 1
ATOM 2632 C CA . GLU A 1 343 ? -25.438 14.352 7.914 1 79.62 343 GLU A CA 1
ATOM 2633 C C . GLU A 1 343 ? -24.281 14.367 6.926 1 79.62 343 GLU A C 1
ATOM 2635 O O . GLU A 1 343 ? -24.438 14.789 5.777 1 79.62 343 GLU A O 1
ATOM 2640 N N . PRO A 1 344 ? -23.078 14.102 7.445 1 85.69 344 PRO A N 1
ATOM 2641 C CA . PRO A 1 344 ? -21.953 14.086 6.523 1 85.69 344 PRO A CA 1
ATOM 2642 C C . PRO A 1 344 ? -22.125 13.078 5.391 1 85.69 344 PRO A C 1
ATOM 2644 O O . PRO A 1 344 ? -22.812 12.07 5.559 1 85.69 344 PRO A O 1
ATOM 2647 N N . ASP A 1 345 ? -21.547 13.406 4.316 1 88.44 345 ASP A N 1
ATOM 2648 C CA . ASP A 1 345 ? -21.516 12.445 3.217 1 88.44 345 ASP A CA 1
ATOM 2649 C C . ASP A 1 345 ? -20.594 11.273 3.535 1 88.44 345 ASP A C 1
ATOM 2651 O O . ASP A 1 345 ? -19.531 11.461 4.121 1 88.44 345 ASP A O 1
ATOM 2655 N N . LEU A 1 346 ? -21 10.141 3.072 1 91.81 346 LEU A N 1
ATOM 2656 C CA . LEU A 1 346 ? -20.188 8.945 3.295 1 91.81 346 LEU A CA 1
ATOM 2657 C C . LEU A 1 346 ? -18.922 8.992 2.449 1 91.81 346 LEU A C 1
ATOM 2659 O O . LEU A 1 346 ? -17.844 8.594 2.912 1 91.81 346 LEU A O 1
ATOM 2663 N N . THR A 1 347 ? -19.094 9.477 1.231 1 89.81 347 THR A N 1
ATOM 2664 C CA . THR A 1 347 ? -18 9.406 0.263 1 89.81 347 THR A CA 1
ATOM 2665 C C . THR A 1 347 ? -17.562 10.805 -0.159 1 89.81 347 THR A C 1
ATOM 2667 O O . THR A 1 347 ? -18.234 11.789 0.138 1 89.81 347 THR A O 1
ATOM 2670 N N . ALA A 1 348 ? -16.312 10.859 -0.578 1 80.88 348 ALA A N 1
ATOM 2671 C CA . ALA A 1 348 ? -15.781 12.078 -1.181 1 80.88 348 ALA A CA 1
ATOM 2672 C C . ALA A 1 348 ? -15.305 11.82 -2.607 1 80.88 348 ALA A C 1
ATOM 2674 O O . ALA A 1 348 ? -14.93 10.695 -2.951 1 80.88 348 ALA A O 1
ATOM 2675 N N . ASP A 1 349 ? -15.516 12.742 -3.445 1 77.25 349 ASP A N 1
ATOM 2676 C CA . ASP A 1 349 ? -14.969 12.633 -4.793 1 77.25 349 ASP A CA 1
ATOM 2677 C C . ASP A 1 349 ? -13.445 12.797 -4.781 1 77.25 349 ASP A C 1
ATOM 2679 O O . ASP A 1 349 ? -12.938 13.914 -4.859 1 77.25 349 ASP A O 1
ATOM 2683 N N . GLU A 1 350 ? -12.797 11.789 -4.66 1 69.56 350 GLU A N 1
ATOM 2684 C CA . GLU A 1 350 ? -11.344 11.836 -4.582 1 69.56 350 GLU A CA 1
ATOM 2685 C C . GLU A 1 350 ? -10.734 12.312 -5.898 1 69.56 350 GLU A C 1
ATOM 2687 O O . GLU A 1 350 ? -9.578 12.734 -5.938 1 69.56 350 GLU A O 1
ATOM 2692 N N . GLU A 1 351 ? -11.531 12.227 -6.898 1 69 351 GLU A N 1
ATOM 2693 C CA . GLU A 1 351 ? -11.031 12.664 -8.203 1 69 351 GLU A CA 1
ATOM 2694 C C . GLU A 1 351 ? -10.773 14.164 -8.219 1 69 351 GLU A C 1
ATOM 2696 O O . GLU A 1 351 ? -10.07 14.672 -9.102 1 69 351 GLU A O 1
ATOM 2701 N N . GLU A 1 352 ? -11.188 14.766 -7.168 1 74.81 352 GLU A N 1
ATOM 2702 C CA . GLU A 1 352 ? -10.984 16.203 -7.082 1 74.81 352 GLU A CA 1
ATOM 2703 C C . GLU A 1 352 ? -9.562 16.531 -6.637 1 74.81 352 GLU A C 1
ATOM 2705 O O . GLU A 1 352 ? -9.086 17.656 -6.832 1 74.81 352 GLU A O 1
ATOM 2710 N N . PHE A 1 353 ? -8.867 15.508 -6.164 1 78.06 353 PHE A N 1
ATOM 2711 C CA . PHE A 1 353 ? -7.531 15.727 -5.629 1 78.06 353 PHE A CA 1
ATOM 2712 C C . PHE A 1 353 ? -6.48 15.07 -6.516 1 78.06 353 PHE A C 1
ATOM 2714 O O . PHE A 1 353 ? -6.723 14.016 -7.098 1 78.06 353 PHE A O 1
ATOM 2721 N N . THR A 1 354 ? -5.41 15.734 -6.598 1 80.62 354 THR A N 1
ATOM 2722 C CA . THR A 1 354 ? -4.266 15.117 -7.25 1 80.62 354 THR A CA 1
ATOM 2723 C C . THR A 1 354 ? -3.703 13.984 -6.395 1 80.62 354 THR A C 1
ATOM 2725 O O . THR A 1 354 ? -4.086 13.828 -5.234 1 80.62 354 THR A O 1
ATOM 2728 N N . VAL A 1 355 ? -2.875 13.203 -6.945 1 81 355 VAL A N 1
ATOM 2729 C CA . VAL A 1 355 ? -2.244 12.094 -6.246 1 81 355 VAL A CA 1
ATOM 2730 C C . VAL A 1 355 ? -1.495 12.609 -5.02 1 81 355 VAL A C 1
ATOM 2732 O O . VAL A 1 355 ? -1.558 12.008 -3.947 1 81 355 VAL A O 1
ATOM 2735 N N . THR A 1 356 ? -0.893 13.742 -5.195 1 82.31 356 THR A N 1
ATOM 2736 C CA . THR A 1 356 ? -0.125 14.336 -4.109 1 82.31 356 THR A CA 1
ATOM 2737 C C . THR A 1 356 ? -1.05 14.82 -2.996 1 82.31 356 THR A C 1
ATOM 2739 O O . THR A 1 356 ? -0.777 14.602 -1.814 1 82.31 356 THR A O 1
ATOM 2742 N N . GLN A 1 357 ? -2.08 15.445 -3.396 1 85.31 357 GLN A N 1
ATOM 2743 C CA . GLN A 1 357 ? -3.027 15.961 -2.412 1 85.31 357 GLN A CA 1
ATOM 2744 C C . GLN A 1 357 ? -3.66 14.82 -1.612 1 85.31 357 GLN A C 1
ATOM 2746 O O . GLN A 1 357 ? -3.838 14.938 -0.398 1 85.31 357 GLN A O 1
ATOM 2751 N N . ARG A 1 358 ? -3.895 13.781 -2.346 1 87.62 358 ARG A N 1
ATOM 2752 C CA . ARG A 1 358 ? -4.477 12.617 -1.681 1 87.62 358 ARG A CA 1
ATOM 2753 C C . ARG A 1 358 ? -3.51 12.039 -0.652 1 87.62 358 ARG A C 1
ATOM 2755 O O . ARG A 1 358 ? -3.928 11.609 0.425 1 87.62 358 ARG A O 1
ATOM 2762 N N . ARG A 1 359 ? -2.273 12.086 -0.954 1 87.75 359 ARG A N 1
ATOM 2763 C CA . ARG A 1 359 ? -1.256 11.57 -0.044 1 87.75 359 ARG A CA 1
ATOM 2764 C C . ARG A 1 359 ? -1.201 12.398 1.238 1 87.75 359 ARG A C 1
ATOM 2766 O O . ARG A 1 359 ? -1.124 11.844 2.336 1 87.75 359 ARG A O 1
ATOM 2773 N N . VAL A 1 360 ? -1.255 13.672 1.042 1 90.69 360 VAL A N 1
ATOM 2774 C CA . VAL A 1 360 ? -1.219 14.562 2.195 1 90.69 360 VAL A CA 1
ATOM 2775 C C . VAL A 1 360 ? -2.449 14.336 3.068 1 90.69 360 VAL A C 1
ATOM 2777 O O . VAL A 1 360 ? -2.338 14.203 4.289 1 90.69 360 VAL A O 1
ATOM 2780 N N . ARG A 1 361 ? -3.564 14.219 2.459 1 91.06 361 ARG A N 1
ATOM 2781 C CA . ARG A 1 361 ? -4.816 14.055 3.195 1 91.06 361 ARG A CA 1
ATOM 2782 C C . ARG A 1 361 ? -4.852 12.711 3.916 1 91.06 361 ARG A C 1
ATOM 2784 O O . ARG A 1 361 ? -5.277 12.633 5.07 1 91.06 361 ARG A O 1
ATOM 2791 N N . SER A 1 362 ? -4.379 11.727 3.201 1 92.81 362 SER A N 1
ATOM 2792 C CA . SER A 1 362 ? -4.363 10.398 3.807 1 92.81 362 SER A CA 1
ATOM 2793 C C . SER A 1 362 ? -3.459 10.359 5.031 1 92.81 362 SER A C 1
ATOM 2795 O O . SER A 1 362 ? -3.824 9.797 6.062 1 92.81 362 SER A O 1
ATOM 2797 N N . SER A 1 363 ? -2.309 10.953 4.922 1 94 363 SER A N 1
ATOM 2798 C CA . SER A 1 363 ? -1.377 11.008 6.043 1 94 363 SER A CA 1
ATOM 2799 C C . SER A 1 363 ? -1.95 11.82 7.199 1 94 363 SER A C 1
ATOM 2801 O O . SER A 1 363 ? -1.895 11.391 8.352 1 94 363 SER A O 1
ATOM 2803 N N . ALA A 1 364 ? -2.494 12.961 6.855 1 94 364 ALA A N 1
ATOM 2804 C CA . ALA A 1 364 ? -3.096 13.812 7.879 1 94 364 ALA A CA 1
ATOM 2805 C C . ALA A 1 364 ? -4.246 13.102 8.578 1 94 364 ALA A C 1
ATOM 2807 O O . ALA A 1 364 ? -4.391 13.188 9.805 1 94 364 ALA A O 1
ATOM 2808 N N . PHE A 1 365 ? -5.098 12.422 7.816 1 96.25 365 PHE A N 1
ATOM 2809 C CA . PHE A 1 365 ? -6.203 11.656 8.375 1 96.25 365 PHE A CA 1
ATOM 2810 C C . PHE A 1 365 ? -5.707 10.664 9.43 1 96.25 365 PHE A C 1
ATOM 2812 O O . PHE A 1 365 ? -6.199 10.648 10.555 1 96.25 365 PHE A O 1
ATOM 2819 N N . ALA A 1 366 ? -4.766 9.852 9.023 1 97.44 366 ALA A N 1
ATOM 2820 C CA . ALA A 1 366 ? -4.246 8.82 9.922 1 97.44 366 ALA A CA 1
ATOM 2821 C C . ALA A 1 366 ? -3.682 9.438 11.195 1 97.44 366 ALA A C 1
ATOM 2823 O O . ALA A 1 366 ? -3.973 8.977 12.305 1 97.44 366 ALA A O 1
ATOM 2824 N N . LYS A 1 367 ? -2.918 10.5 11.086 1 95.88 367 LYS A N 1
ATOM 2825 C CA . LYS A 1 367 ? -2.266 11.156 12.219 1 95.88 367 LYS A CA 1
ATOM 2826 C C . LYS A 1 367 ? -3.289 11.828 13.125 1 95.88 367 LYS A C 1
ATOM 2828 O O . LYS A 1 367 ? -3.225 11.695 14.352 1 95.88 367 LYS A O 1
ATOM 2833 N N . ARG A 1 368 ? -4.281 12.461 12.57 1 94.94 368 ARG A N 1
ATOM 2834 C CA . ARG A 1 368 ? -5.277 13.172 13.359 1 94.94 368 ARG A CA 1
ATOM 2835 C C . ARG A 1 368 ? -6.18 12.203 14.109 1 94.94 368 ARG A C 1
ATOM 2837 O O . ARG A 1 368 ? -6.57 12.461 15.25 1 94.94 368 ARG A O 1
ATOM 2844 N N . VAL A 1 369 ? -6.539 11.133 13.453 1 97.69 369 VAL A N 1
ATOM 2845 C CA . VAL A 1 369 ? -7.348 10.117 14.125 1 97.69 369 VAL A CA 1
ATOM 2846 C C . VAL A 1 369 ? -6.586 9.555 15.312 1 97.69 369 VAL A C 1
ATOM 2848 O O . VAL A 1 369 ? -7.121 9.469 16.422 1 97.69 369 VAL A O 1
ATOM 2851 N N . LYS A 1 370 ? -5.355 9.188 15.117 1 97.38 370 LYS A N 1
ATOM 2852 C CA . LYS A 1 370 ? -4.555 8.656 16.219 1 97.38 370 LYS A CA 1
ATOM 2853 C C . LYS A 1 370 ? -4.449 9.664 17.359 1 97.38 370 LYS A C 1
ATOM 2855 O O . LYS A 1 370 ? -4.605 9.305 18.516 1 97.38 370 LYS A O 1
ATOM 2860 N N . ALA A 1 371 ? -4.215 10.875 16.969 1 94.19 371 ALA A N 1
ATOM 2861 C CA . ALA A 1 371 ? -4.082 11.922 17.969 1 94.19 371 ALA A CA 1
ATOM 2862 C C . ALA A 1 371 ? -5.387 12.109 18.75 1 94.19 371 ALA A C 1
ATOM 2864 O O . ALA A 1 371 ? -5.371 12.281 19.969 1 94.19 371 ALA A O 1
ATOM 2865 N N . ALA A 1 372 ? -6.484 12.055 18.016 1 95.38 372 ALA A N 1
ATOM 2866 C CA . ALA A 1 372 ? -7.789 12.242 18.641 1 95.38 372 ALA A CA 1
ATOM 2867 C C . ALA A 1 372 ? -8.031 11.195 19.734 1 95.38 372 ALA A C 1
ATOM 2869 O O . ALA A 1 372 ? -8.664 11.484 20.75 1 95.38 372 ALA A O 1
ATOM 2870 N N . TYR A 1 373 ? -7.508 10.039 19.547 1 97.56 373 TYR A N 1
ATOM 2871 C CA . TYR A 1 373 ? -7.734 8.93 20.469 1 97.56 373 TYR A CA 1
ATOM 2872 C C . TYR A 1 373 ? -6.535 8.734 21.406 1 97.56 373 TYR A C 1
ATOM 2874 O O . TYR A 1 373 ? -6.375 7.676 22 1 97.56 373 TYR A O 1
ATOM 2882 N N . ASP A 1 374 ? -5.629 9.695 21.438 1 95.44 374 ASP A N 1
ATOM 2883 C CA . ASP A 1 374 ? -4.43 9.656 22.281 1 95.44 374 ASP A CA 1
ATOM 2884 C C . ASP A 1 374 ? -3.578 8.43 21.953 1 95.44 374 ASP A C 1
ATOM 2886 O O . ASP A 1 374 ? -2.996 7.82 22.859 1 95.44 374 ASP A O 1
ATOM 2890 N N . LYS A 1 375 ? -3.646 7.961 20.75 1 96.44 375 LYS A N 1
ATOM 2891 C CA . LYS A 1 375 ? -2.859 6.852 20.219 1 96.44 375 LYS A CA 1
ATOM 2892 C C . LYS A 1 375 ? -3.17 5.555 20.969 1 96.44 375 LYS A C 1
ATOM 2894 O O . LYS A 1 375 ? -2.268 4.762 21.25 1 96.44 375 LYS A O 1
ATOM 2899 N N . ARG A 1 376 ? -4.359 5.434 21.297 1 97.56 376 ARG A N 1
ATOM 2900 C CA . ARG A 1 376 ? -4.812 4.215 21.969 1 97.56 376 ARG A CA 1
ATOM 2901 C C . ARG A 1 376 ? -5.953 3.561 21.188 1 97.56 376 ARG A C 1
ATOM 2903 O O . ARG A 1 376 ? -6.719 4.242 20.516 1 97.56 376 ARG A O 1
ATOM 2910 N N . CYS A 1 377 ? -6.043 2.277 21.312 1 98.5 377 CYS A N 1
ATOM 2911 C CA . CYS A 1 377 ? -7.121 1.552 20.656 1 98.5 377 CYS A CA 1
ATOM 2912 C C . CYS A 1 377 ? -8.469 1.907 21.266 1 98.5 377 CYS A C 1
ATOM 2914 O O . CYS A 1 377 ? -8.656 1.801 22.484 1 98.5 377 CYS A O 1
ATOM 2916 N N . ALA A 1 378 ? -9.398 2.215 20.453 1 98.75 378 ALA A N 1
ATOM 2917 C CA . ALA A 1 378 ? -10.719 2.613 20.922 1 98.75 378 ALA A CA 1
ATOM 2918 C C . ALA A 1 378 ? -11.453 1.437 21.562 1 98.75 378 ALA A C 1
ATOM 2920 O O . ALA A 1 378 ? -12.336 1.628 22.391 1 98.75 378 ALA A O 1
ATOM 2921 N N . ILE A 1 379 ? -11.086 0.206 21.219 1 98.38 379 ILE A N 1
ATOM 2922 C CA . ILE A 1 379 ? -11.836 -0.975 21.625 1 98.38 379 ILE A CA 1
ATOM 2923 C C . ILE A 1 379 ? -11.211 -1.578 22.875 1 98.38 379 ILE A C 1
ATOM 2925 O O . ILE A 1 379 ? -11.891 -1.766 23.891 1 98.38 379 ILE A O 1
ATOM 2929 N N . CYS A 1 380 ? -9.922 -1.799 22.875 1 96.88 380 CYS A N 1
ATOM 2930 C CA . CYS A 1 380 ? -9.336 -2.521 24 1 96.88 380 CYS A CA 1
ATOM 2931 C C . CYS A 1 380 ? -8.523 -1.588 24.875 1 96.88 380 CYS A C 1
ATOM 2933 O O . CYS A 1 380 ? -8.086 -1.978 25.969 1 96.88 380 CYS A O 1
ATOM 2935 N N . GLY A 1 381 ? -8.203 -0.4 24.359 1 96.75 381 GLY A N 1
ATOM 2936 C CA . GLY A 1 381 ? -7.543 0.606 25.188 1 96.75 381 GLY A CA 1
ATOM 2937 C C . GLY A 1 381 ? -6.031 0.472 25.188 1 96.75 381 GLY A C 1
ATOM 2938 O O . GLY A 1 381 ? -5.328 1.308 25.766 1 96.75 381 GLY A O 1
ATOM 2939 N N . THR A 1 382 ? -5.492 -0.481 24.5 1 95.38 382 THR A N 1
ATOM 2940 C CA . THR A 1 382 ? -4.055 -0.715 24.531 1 95.38 382 THR A CA 1
ATOM 2941 C C . THR A 1 382 ? -3.332 0.247 23.594 1 95.38 382 THR A C 1
ATOM 2943 O O . THR A 1 382 ? -3.951 0.835 22.703 1 95.38 382 THR A O 1
ATOM 2946 N N . SER A 1 383 ? -2.105 0.516 23.859 1 96.06 383 SER A N 1
ATOM 2947 C CA . SER A 1 383 ? -1.17 1.268 23.031 1 96.06 383 SER A CA 1
ATOM 2948 C C . SER A 1 383 ? 0.239 0.691 23.125 1 96.06 383 SER A C 1
ATOM 2950 O O . SER A 1 383 ? 1.134 1.313 23.703 1 96.06 383 SER A O 1
ATOM 2952 N N . ARG A 1 384 ? 0.443 -0.446 22.578 1 95.12 384 ARG A N 1
ATOM 2953 C CA . ARG A 1 384 ? 1.757 -1.077 22.625 1 95.12 384 ARG A CA 1
ATOM 2954 C C . ARG A 1 384 ? 2.803 -0.222 21.922 1 95.12 384 ARG A C 1
ATOM 2956 O O . ARG A 1 384 ? 2.6 0.202 20.781 1 95.12 384 ARG A O 1
ATOM 2963 N N . GLU A 1 385 ? 3.852 0.019 22.594 1 95.75 385 GLU A N 1
ATOM 2964 C CA . GLU A 1 385 ? 4.902 0.899 22.094 1 95.75 385 GLU A CA 1
ATOM 2965 C C . GLU A 1 385 ? 6.102 0.099 21.594 1 95.75 385 GLU A C 1
ATOM 2967 O O . GLU A 1 385 ? 6.527 -0.859 22.234 1 95.75 385 GLU A O 1
ATOM 2972 N N . SER A 1 386 ? 6.633 0.465 20.422 1 94.81 386 SER A N 1
ATOM 2973 C CA . SER A 1 386 ? 7.82 -0.186 19.891 1 94.81 386 SER A CA 1
ATOM 2974 C C . SER A 1 386 ? 9.094 0.38 20.516 1 94.81 386 SER A C 1
ATOM 2976 O O . SER A 1 386 ? 9.062 1.434 21.141 1 94.81 386 SER A O 1
ATOM 2978 N N . PRO A 1 387 ? 10.227 -0.298 20.219 1 91.19 387 PRO A N 1
ATOM 2979 C CA . PRO A 1 387 ? 11.508 0.236 20.688 1 91.19 387 PRO A CA 1
ATOM 2980 C C . PRO A 1 387 ? 11.828 1.609 20.109 1 91.19 387 PRO A C 1
ATOM 2982 O O . PRO A 1 387 ? 12.555 2.395 20.719 1 91.19 387 PRO A O 1
ATOM 2985 N N . ALA A 1 388 ? 11.289 1.939 18.984 1 92 388 ALA A N 1
ATOM 2986 C CA . ALA A 1 388 ? 11.508 3.232 18.344 1 92 388 ALA A CA 1
ATOM 2987 C C . ALA A 1 388 ? 10.594 4.301 18.938 1 92 388 ALA A C 1
ATOM 2989 O O . ALA A 1 388 ? 10.805 5.496 18.719 1 92 388 ALA A O 1
ATOM 2990 N N . GLY A 1 389 ? 9.609 3.895 19.641 1 91.62 389 GLY A N 1
ATOM 2991 C CA . GLY A 1 389 ? 8.648 4.84 20.188 1 91.62 389 GLY A CA 1
ATOM 2992 C C . GLY A 1 389 ? 7.355 4.91 19.406 1 91.62 389 GLY A C 1
ATOM 2993 O O . GLY A 1 389 ? 6.43 5.629 19.781 1 91.62 389 GLY A O 1
ATOM 2994 N N . THR A 1 390 ? 7.25 4.191 18.328 1 93.06 390 THR A N 1
ATOM 2995 C CA . THR A 1 390 ? 5.992 4.109 17.594 1 93.06 390 THR A CA 1
ATOM 2996 C C . THR A 1 390 ? 5.031 3.139 18.281 1 93.06 390 THR A C 1
ATOM 2998 O O . THR A 1 390 ? 5.438 2.342 19.125 1 93.06 390 THR A O 1
ATOM 3001 N N . VAL A 1 391 ? 3.768 3.266 17.938 1 95.5 391 VAL A N 1
ATOM 3002 C CA . VAL A 1 391 ? 2.783 2.441 18.625 1 95.5 391 VAL A CA 1
ATOM 3003 C C . VAL A 1 391 ? 2.078 1.527 17.625 1 95.5 391 VAL A C 1
ATOM 3005 O O . VAL A 1 391 ? 2.172 1.735 16.422 1 95.5 391 VAL A O 1
ATOM 3008 N N . ASP A 1 392 ? 1.386 0.443 18.109 1 96.5 392 ASP A N 1
ATOM 3009 C CA . ASP A 1 392 ? 0.68 -0.538 17.297 1 96.5 392 ASP A CA 1
ATOM 3010 C C . ASP A 1 392 ? -0.738 -0.07 16.969 1 96.5 392 ASP A C 1
ATOM 3012 O O . ASP A 1 392 ? -1.68 -0.865 17 1 96.5 392 ASP A O 1
ATOM 3016 N N . ILE A 1 393 ? -0.947 1.208 16.781 1 97.69 393 ILE A N 1
ATOM 3017 C CA . ILE A 1 393 ? -2.26 1.794 16.547 1 97.69 393 ILE A CA 1
ATOM 3018 C C . ILE A 1 393 ? -2.35 2.287 15.102 1 97.69 393 ILE A C 1
ATOM 3020 O O . ILE A 1 393 ? -1.401 2.879 14.578 1 97.69 393 ILE A O 1
ATOM 3024 N N . GLU A 1 394 ? -3.482 1.973 14.508 1 97.44 394 GLU A N 1
ATOM 3025 C CA . GLU A 1 394 ? -3.777 2.422 13.148 1 97.44 394 GLU A CA 1
ATOM 3026 C C . GLU A 1 394 ? -5.09 3.197 13.094 1 97.44 394 GLU A C 1
ATOM 3028 O O . GLU A 1 394 ? -5.949 3.033 13.969 1 97.44 394 GLU A O 1
ATOM 3033 N N . ALA A 1 395 ? -5.156 4.113 12.148 1 97.88 395 ALA A N 1
ATOM 3034 C CA . ALA A 1 395 ? -6.418 4.793 11.875 1 97.88 395 ALA A CA 1
ATOM 3035 C C . ALA A 1 395 ? -7.301 3.959 10.945 1 97.88 395 ALA A C 1
ATOM 3037 O O . ALA A 1 395 ? -6.895 3.623 9.828 1 97.88 395 ALA A O 1
ATOM 3038 N N . ALA A 1 396 ? -8.445 3.592 11.383 1 98.25 396 ALA A N 1
ATOM 3039 C CA . ALA A 1 396 ? -9.398 2.824 10.586 1 98.25 396 ALA A CA 1
ATOM 3040 C C . ALA A 1 396 ? -10.547 3.709 10.094 1 98.25 396 ALA A C 1
ATOM 3042 O O . ALA A 1 396 ? -11.125 4.469 10.867 1 98.25 396 ALA A O 1
ATOM 3043 N N . HIS A 1 397 ? -10.789 3.633 8.805 1 97.81 397 HIS A N 1
ATOM 3044 C CA . HIS A 1 397 ? -12.016 4.246 8.312 1 97.81 397 HIS A CA 1
ATOM 3045 C C . HIS A 1 397 ? -13.242 3.449 8.75 1 97.81 397 HIS A C 1
ATOM 3047 O O . HIS A 1 397 ? -13.297 2.232 8.562 1 97.81 397 HIS A O 1
ATOM 3053 N N . VAL A 1 398 ? -14.188 4.152 9.336 1 98.25 398 VAL A N 1
ATOM 3054 C CA . VAL A 1 398 ? -15.438 3.477 9.664 1 98.25 398 VAL A CA 1
ATOM 3055 C C . VAL A 1 398 ? -16.156 3.057 8.383 1 98.25 398 VAL A C 1
ATOM 3057 O O . VAL A 1 398 ? -16.469 1.877 8.195 1 98.25 398 VAL A O 1
ATOM 3060 N N . TYR A 1 399 ? -16.453 4.02 7.629 1 96.62 399 TYR A N 1
ATOM 3061 C CA . TYR A 1 399 ? -16.828 3.711 6.25 1 96.62 399 TYR A CA 1
ATOM 3062 C C . TYR A 1 399 ? -15.586 3.615 5.363 1 96.62 399 TYR A C 1
ATOM 3064 O O . TYR A 1 399 ? -14.875 4.605 5.168 1 96.62 399 TYR A O 1
ATOM 3072 N N . PRO A 1 400 ? -15.328 2.453 4.777 1 94.75 400 PRO A N 1
ATOM 3073 C CA . PRO A 1 400 ? -13.992 2.105 4.281 1 94.75 400 PRO A CA 1
ATOM 3074 C C . PRO A 1 400 ? -13.594 2.918 3.051 1 94.75 400 PRO A C 1
ATOM 3076 O O . PRO A 1 400 ? -14.453 3.324 2.266 1 94.75 400 PRO A O 1
ATOM 3079 N N . LYS A 1 401 ? -12.297 3.082 2.9 1 89.62 401 LYS A N 1
ATOM 3080 C CA . LYS A 1 401 ? -11.711 3.789 1.768 1 89.62 401 LYS A CA 1
ATOM 3081 C C . LYS A 1 401 ? -12.039 3.09 0.451 1 89.62 401 LYS A C 1
ATOM 3083 O O . LYS A 1 401 ? -12.227 3.746 -0.576 1 89.62 401 LYS A O 1
ATOM 3088 N N . ARG A 1 402 ? -12.086 1.813 0.456 1 84.12 402 ARG A N 1
ATOM 3089 C CA . ARG A 1 402 ? -12.398 1.047 -0.747 1 84.12 402 ARG A CA 1
ATOM 3090 C C . ARG A 1 402 ? -13.766 1.426 -1.301 1 84.12 402 ARG A C 1
ATOM 3092 O O . ARG A 1 402 ? -14.039 1.227 -2.486 1 84.12 402 ARG A O 1
ATOM 3099 N N . GLU A 1 403 ? -14.633 1.923 -0.441 1 88.19 403 GLU A N 1
ATOM 3100 C CA . GLU A 1 403 ? -15.938 2.441 -0.834 1 88.19 403 GLU A CA 1
ATOM 3101 C C . GLU A 1 403 ? -15.883 3.947 -1.075 1 88.19 403 GLU A C 1
ATOM 3103 O O . GLU A 1 403 ? -16.922 4.617 -1.087 1 88.19 403 GLU A O 1
ATOM 3108 N N . ASN A 1 404 ? -14.734 4.453 -1.115 1 88.44 404 ASN A N 1
ATOM 3109 C CA . ASN A 1 404 ? -14.492 5.887 -1.264 1 88.44 404 ASN A CA 1
ATOM 3110 C C . ASN A 1 404 ? -14.906 6.656 -0.013 1 88.44 404 ASN A C 1
ATOM 3112 O O . ASN A 1 404 ? -15.383 7.785 -0.105 1 88.44 404 ASN A O 1
ATOM 3116 N N . GLY A 1 405 ? -14.82 5.945 1.075 1 92.81 405 GLY A N 1
ATOM 3117 C CA . GLY A 1 405 ? -15.094 6.645 2.322 1 92.81 405 GLY A CA 1
ATOM 3118 C C . GLY A 1 405 ? -14.25 7.895 2.494 1 92.81 405 GLY A C 1
ATOM 3119 O O . GLY A 1 405 ? -13.055 7.891 2.201 1 92.81 405 GLY A O 1
ATOM 3120 N N . ARG A 1 406 ? -14.797 8.898 3.014 1 91.06 406 ARG A N 1
ATOM 3121 C CA . ARG A 1 406 ? -14.125 10.188 3.117 1 91.06 406 ARG A CA 1
ATOM 3122 C C . ARG A 1 406 ? -13.023 10.156 4.168 1 91.06 406 ARG A C 1
ATOM 3124 O O . ARG A 1 406 ? -13.18 9.539 5.223 1 91.06 406 ARG A O 1
ATOM 3131 N N . ASP A 1 407 ? -11.992 10.883 3.85 1 93.19 407 ASP A N 1
ATOM 3132 C CA . ASP A 1 407 ? -10.945 11.125 4.84 1 93.19 407 ASP A CA 1
ATOM 3133 C C . ASP A 1 407 ? -11.359 12.211 5.824 1 93.19 407 ASP A C 1
ATOM 3135 O O . ASP A 1 407 ? -11.055 13.391 5.621 1 93.19 407 ASP A O 1
ATOM 3139 N N . HIS A 1 408 ? -12.07 11.828 6.785 1 93.69 408 HIS A N 1
ATOM 3140 C CA . HIS A 1 408 ? -12.508 12.734 7.844 1 93.69 408 HIS A CA 1
ATOM 3141 C C . HIS A 1 408 ? -12.359 12.086 9.219 1 93.69 408 HIS A C 1
ATOM 3143 O O . HIS A 1 408 ? -12.656 10.898 9.383 1 93.6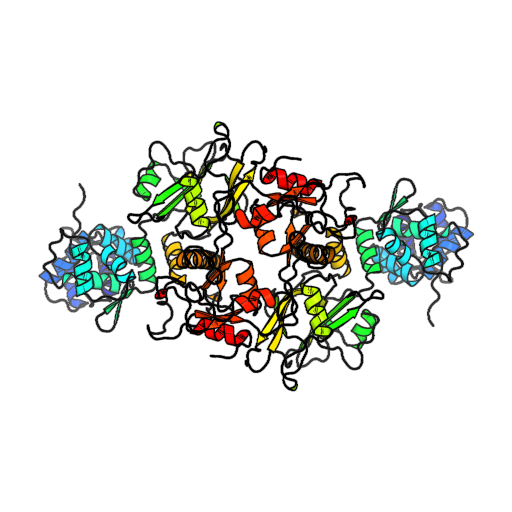9 408 HIS A O 1
ATOM 3149 N N . VAL A 1 409 ? -11.969 12.914 10.133 1 95.75 409 VAL A N 1
ATOM 3150 C CA . VAL A 1 409 ? -11.656 12.391 11.453 1 95.75 409 VAL A CA 1
ATOM 3151 C C . VAL A 1 409 ? -12.883 11.703 12.047 1 95.75 409 VAL A C 1
ATOM 3153 O O . VAL A 1 409 ? -12.758 10.695 12.75 1 95.75 409 VAL A O 1
ATOM 3156 N N . ARG A 1 410 ? -14.062 12.172 11.742 1 95.75 410 ARG A N 1
ATOM 3157 C CA . ARG A 1 410 ? -15.289 11.594 12.289 1 95.75 410 ARG A CA 1
ATOM 3158 C C . ARG A 1 410 ? -15.633 10.281 11.594 1 95.75 410 ARG A C 1
ATOM 3160 O O . ARG A 1 410 ? -16.578 9.594 12 1 95.75 410 ARG A O 1
ATOM 3167 N N . ASN A 1 411 ? -14.977 9.961 10.539 1 97.38 411 ASN A N 1
ATOM 3168 C CA . ASN A 1 411 ? -15.062 8.648 9.898 1 97.38 411 ASN A CA 1
ATOM 3169 C C . ASN A 1 411 ? -13.914 7.738 10.336 1 97.38 411 ASN A C 1
ATOM 3171 O O . ASN A 1 411 ? -13.562 6.797 9.625 1 97.38 411 ASN A O 1
ATOM 3175 N N . GLY A 1 412 ? -13.258 8.086 11.406 1 98.12 412 GLY A N 1
ATOM 3176 C CA . GLY A 1 412 ? -12.078 7.344 11.812 1 98.12 412 GLY A CA 1
ATOM 3177 C C . GLY A 1 412 ? -12.195 6.758 13.211 1 98.12 412 GLY A C 1
ATOM 3178 O O . GLY A 1 412 ? -12.82 7.348 14.086 1 98.12 412 GLY A O 1
ATOM 3179 N N . LEU A 1 413 ? -11.602 5.633 13.43 1 98.69 413 LEU A N 1
ATOM 3180 C CA . LEU A 1 413 ? -11.336 4.988 14.711 1 98.69 413 LEU A CA 1
ATOM 3181 C C . LEU A 1 413 ? -9.859 4.637 14.852 1 98.69 413 LEU A C 1
ATOM 3183 O O . LEU A 1 413 ? -9.234 4.18 13.891 1 98.69 413 LEU A O 1
ATOM 3187 N N . ALA A 1 414 ? -9.289 4.949 15.992 1 98.56 414 ALA A N 1
ATOM 3188 C CA . ALA A 1 414 ? -7.953 4.422 16.281 1 98.56 414 ALA A CA 1
ATOM 3189 C C . ALA A 1 414 ? -8.031 3.006 16.844 1 98.56 414 ALA A C 1
ATOM 3191 O O . ALA A 1 414 ? -8.672 2.779 17.875 1 98.56 414 ALA A O 1
ATOM 3192 N N . LEU A 1 415 ? -7.426 2.051 16.172 1 98.69 415 LEU A N 1
ATOM 3193 C CA . LEU A 1 415 ? -7.539 0.649 16.547 1 98.69 415 LEU A CA 1
ATOM 3194 C C . LEU A 1 415 ? -6.18 -0.041 16.5 1 98.69 415 LEU A C 1
ATOM 3196 O O . LEU A 1 415 ? -5.359 0.267 15.625 1 98.69 415 LEU A O 1
ATOM 3200 N N . CYS A 1 416 ? -5.969 -0.924 17.484 1 97.75 416 CYS A N 1
ATOM 3201 C CA . CYS A 1 416 ? -4.797 -1.783 17.344 1 97.75 416 CYS A CA 1
ATOM 3202 C C . CYS A 1 416 ? -4.945 -2.707 16.141 1 97.75 416 CYS A C 1
ATOM 3204 O O . CYS A 1 416 ? -6.031 -2.82 15.562 1 97.75 416 CYS A O 1
ATOM 3206 N N . ARG A 1 417 ? -3.941 -3.322 15.766 1 96 417 ARG A N 1
ATOM 3207 C CA . ARG A 1 417 ? -3.891 -4.07 14.516 1 96 417 ARG A CA 1
ATOM 3208 C C . ARG A 1 417 ? -4.922 -5.191 14.5 1 96 417 ARG A C 1
ATOM 3210 O O . ARG A 1 417 ? -5.578 -5.43 13.484 1 96 417 ARG A O 1
ATOM 3217 N N . LEU A 1 418 ? -5.086 -5.879 15.555 1 96.06 418 LEU A N 1
ATOM 3218 C CA . LEU A 1 418 ? -6.07 -6.949 15.625 1 96.06 418 LEU A CA 1
ATOM 3219 C C . LEU A 1 418 ? -7.484 -6.402 15.469 1 96.06 418 LEU A C 1
ATOM 3221 O O . LEU A 1 418 ? -8.266 -6.906 14.664 1 96.06 418 LEU A O 1
ATOM 3225 N N . HIS A 1 419 ? -7.781 -5.414 16.281 1 97.94 419 HIS A N 1
ATOM 3226 C CA . HIS A 1 419 ? -9.141 -4.887 16.266 1 97.94 419 HIS A CA 1
ATOM 3227 C C . HIS A 1 419 ? -9.438 -4.156 14.961 1 97.94 419 HIS A C 1
ATOM 3229 O O . HIS A 1 419 ? -10.586 -4.129 14.5 1 97.94 419 HIS A O 1
ATOM 3235 N N . HIS A 1 420 ? -8.406 -3.549 14.406 1 98.25 420 HIS A N 1
ATOM 3236 C CA . HIS A 1 420 ? -8.562 -2.98 13.07 1 98.25 420 HIS A CA 1
ATOM 3237 C C . HIS A 1 420 ? -8.992 -4.047 12.062 1 98.25 420 HIS A C 1
ATOM 3239 O O . HIS A 1 420 ? -9.977 -3.861 11.336 1 98.25 420 HIS A O 1
ATOM 3245 N N . TRP A 1 421 ? -8.289 -5.137 12.039 1 96.81 421 TRP A N 1
ATOM 3246 C CA . TRP A 1 421 ? -8.641 -6.246 11.164 1 96.81 421 TRP A CA 1
ATOM 3247 C C . TRP A 1 421 ? -10.055 -6.738 11.445 1 96.81 421 TRP A C 1
ATOM 3249 O O . TRP A 1 421 ? -10.844 -6.945 10.516 1 96.81 421 TRP A O 1
ATOM 3259 N N . ALA A 1 422 ? -10.367 -6.957 12.719 1 97.44 422 ALA A N 1
ATOM 3260 C CA . ALA A 1 422 ? -11.672 -7.48 13.117 1 97.44 422 ALA A CA 1
ATOM 3261 C C . ALA A 1 422 ? -12.789 -6.547 12.68 1 97.44 422 ALA A C 1
ATOM 3263 O O . ALA A 1 422 ? -13.867 -7 12.281 1 97.44 422 ALA A O 1
ATOM 3264 N N . PHE A 1 423 ? -12.539 -5.242 12.805 1 98.06 423 PHE A N 1
ATOM 3265 C CA . PHE A 1 423 ? -13.523 -4.246 12.398 1 98.06 423 PHE A CA 1
ATOM 3266 C C . PHE A 1 423 ? -13.711 -4.25 10.891 1 98.06 423 PHE A C 1
ATOM 3268 O O . PHE A 1 423 ? -14.844 -4.273 10.398 1 98.06 423 PHE A O 1
ATOM 3275 N N . ASP A 1 424 ? -12.641 -4.262 10.188 1 96.69 424 ASP A N 1
ATOM 3276 C CA . ASP A 1 424 ? -12.672 -4.25 8.727 1 96.69 424 ASP A CA 1
ATOM 3277 C C . ASP A 1 424 ? -13.32 -5.52 8.18 1 96.69 424 ASP A C 1
ATOM 3279 O O . ASP A 1 424 ? -14.008 -5.484 7.156 1 96.69 424 ASP A O 1
ATOM 3283 N N . ALA A 1 425 ? -13.109 -6.629 8.867 1 95.19 425 ALA A N 1
ATOM 3284 C CA . ALA A 1 425 ? -13.555 -7.934 8.391 1 95.19 425 ALA A CA 1
ATOM 3285 C C . ALA A 1 425 ? -15.016 -8.172 8.742 1 95.19 425 ALA A C 1
ATOM 3287 O O . ALA A 1 425 ? -15.594 -9.195 8.352 1 95.19 425 ALA A O 1
ATOM 3288 N N . GLY A 1 426 ? -15.602 -7.316 9.555 1 95.5 426 GLY A N 1
ATOM 3289 C CA . GLY A 1 426 ? -17.016 -7.434 9.883 1 95.5 426 GLY A CA 1
ATOM 3290 C C . GLY A 1 426 ? -17.266 -8.25 11.133 1 95.5 426 GLY A C 1
ATOM 3291 O O . GLY A 1 426 ? -18.391 -8.672 11.391 1 95.5 426 GLY A O 1
ATOM 3292 N N . TRP A 1 427 ? -16.203 -8.578 11.883 1 96.25 427 TRP A N 1
ATOM 3293 C CA . TRP A 1 427 ? -16.391 -9.203 13.188 1 96.25 427 TRP A CA 1
ATOM 3294 C C . TRP A 1 427 ? -17.047 -8.242 14.172 1 96.25 427 TRP A C 1
ATOM 3296 O O . TRP A 1 427 ? -17.828 -8.656 15.023 1 96.25 427 TRP A O 1
ATOM 3306 N N . LEU A 1 428 ? -16.594 -7.016 14.039 1 97.75 428 LEU A N 1
ATOM 3307 C CA . LEU A 1 428 ? -17 -6.004 15 1 97.75 428 LEU A CA 1
ATOM 3308 C C . LEU A 1 428 ? -17.734 -4.859 14.305 1 97.75 428 LEU A C 1
ATOM 3310 O O . LEU A 1 428 ? -17.453 -4.547 13.148 1 97.75 428 LEU A O 1
ATOM 3314 N N . ALA A 1 429 ? -18.609 -4.254 14.914 1 98.06 429 ALA A N 1
ATOM 3315 C CA . ALA A 1 429 ? -19.266 -3.004 14.555 1 98.06 429 ALA A CA 1
ATOM 3316 C C . ALA A 1 429 ? -19.547 -2.162 15.797 1 98.06 429 ALA A C 1
ATOM 3318 O O . ALA A 1 429 ? -19.219 -2.561 16.922 1 98.06 429 ALA A O 1
ATOM 3319 N N . VAL A 1 430 ? -19.984 -0.975 15.625 1 98.25 430 VAL A N 1
ATOM 3320 C CA . VAL A 1 430 ? -20.203 -0.062 16.75 1 98.25 430 VAL A CA 1
ATOM 3321 C C . VAL A 1 430 ? -21.578 0.598 16.625 1 98.25 430 VAL A C 1
ATOM 3323 O O . VAL A 1 430 ? -21.969 1.034 15.531 1 98.25 430 VAL A O 1
ATOM 3326 N N . THR A 1 431 ? -22.281 0.668 17.688 1 97.81 431 THR A N 1
ATOM 3327 C CA . THR A 1 431 ? -23.594 1.322 17.719 1 97.81 431 THR A CA 1
ATOM 3328 C C . THR A 1 431 ? -23.438 2.84 17.75 1 97.81 431 THR A C 1
ATOM 3330 O O . THR A 1 431 ? -22.328 3.354 17.891 1 97.81 431 THR A O 1
ATOM 3333 N N . ASP A 1 432 ? -24.547 3.57 17.578 1 96.06 432 ASP A N 1
ATOM 3334 C CA . ASP A 1 432 ? -24.516 5.031 17.578 1 96.06 432 ASP A CA 1
ATOM 3335 C C . ASP A 1 432 ? -24.094 5.582 18.938 1 96.06 432 ASP A C 1
ATOM 3337 O O . ASP A 1 432 ? -23.594 6.699 19.031 1 96.06 432 ASP A O 1
ATOM 3341 N N . ASP A 1 433 ? -24.344 4.801 19.969 1 96.5 433 ASP A N 1
ATOM 3342 C CA . ASP A 1 433 ? -23.953 5.219 21.312 1 96.5 433 ASP A CA 1
ATOM 3343 C C . ASP A 1 433 ? -22.609 4.613 21.719 1 96.5 433 ASP A C 1
ATOM 3345 O O . ASP A 1 433 ? -22.328 4.469 22.906 1 96.5 433 ASP A O 1
ATOM 3349 N N . TYR A 1 434 ? -21.844 4.141 20.766 1 98.12 434 TYR A N 1
ATOM 3350 C CA . TYR A 1 434 ? -20.438 3.775 20.891 1 98.12 434 TYR A CA 1
ATOM 3351 C C . TYR A 1 434 ? -20.281 2.504 21.703 1 98.12 434 TYR A C 1
ATOM 3353 O O . TYR A 1 434 ? -19.391 2.42 22.562 1 98.12 434 TYR A O 1
ATOM 3361 N N . ARG A 1 435 ? -21.109 1.551 21.406 1 98.19 435 ARG A N 1
ATOM 3362 C CA . ARG A 1 435 ? -20.938 0.219 21.984 1 98.19 435 ARG A CA 1
ATOM 3363 C C . ARG A 1 435 ? -20.547 -0.794 20.906 1 98.19 435 ARG A C 1
ATOM 3365 O O . ARG A 1 435 ? -21.031 -0.719 19.781 1 98.19 435 ARG A O 1
ATOM 3372 N N . VAL A 1 436 ? -19.766 -1.792 21.312 1 98.31 436 VAL A N 1
ATOM 3373 C CA . VAL A 1 436 ? -19.25 -2.775 20.375 1 98.31 436 VAL A CA 1
ATOM 3374 C C . VAL A 1 436 ? -20.312 -3.826 20.062 1 98.31 436 VAL A C 1
ATOM 3376 O O . VAL A 1 436 ? -21.016 -4.289 20.969 1 98.31 436 VAL A O 1
ATOM 3379 N N . LEU A 1 437 ? -20.5 -4.156 18.859 1 98.06 437 LEU A N 1
ATOM 3380 C CA . LEU A 1 437 ? -21.266 -5.297 18.375 1 98.06 437 LEU A CA 1
ATOM 3381 C C . LEU A 1 437 ? -20.359 -6.379 17.812 1 98.06 437 LEU A C 1
ATOM 3383 O O . LEU A 1 437 ? -19.328 -6.074 17.188 1 98.06 437 LEU A O 1
ATOM 3387 N N . VAL A 1 438 ? -20.703 -7.605 18.016 1 97.31 438 VAL A N 1
ATOM 3388 C CA . VAL A 1 438 ? -19.906 -8.719 17.516 1 97.31 438 VAL A CA 1
ATOM 3389 C C . VAL A 1 438 ? -20.75 -9.617 16.625 1 97.31 438 VAL A C 1
ATOM 3391 O O . VAL A 1 438 ? -21.891 -9.922 16.938 1 97.31 438 VAL A O 1
ATOM 3394 N N . ALA A 1 439 ? -20.219 -9.938 15.484 1 95.56 439 ALA A N 1
ATOM 3395 C CA . ALA A 1 439 ? -20.891 -10.875 14.586 1 95.56 439 ALA A CA 1
ATOM 3396 C C . ALA A 1 439 ? -21.125 -12.219 15.273 1 95.56 439 ALA A C 1
ATOM 3398 O O . ALA A 1 439 ? -20.266 -12.719 15.992 1 95.56 439 ALA A O 1
ATOM 3399 N N . ASP A 1 440 ? -22.297 -12.797 15.055 1 93.69 440 ASP A N 1
ATOM 3400 C CA . ASP A 1 440 ? -22.656 -14.062 15.695 1 93.69 440 ASP A CA 1
ATOM 3401 C C . ASP A 1 440 ? -22.234 -15.25 14.844 1 93.69 440 ASP A C 1
ATOM 3403 O O . ASP A 1 440 ? -23.062 -15.859 14.156 1 93.69 440 ASP A O 1
ATOM 3407 N N . ARG A 1 441 ? -20.953 -15.57 14.984 1 93.88 441 ARG A N 1
ATOM 3408 C CA . ARG A 1 441 ? -20.375 -16.688 14.242 1 93.88 441 ARG A CA 1
ATOM 3409 C C . ARG A 1 441 ? -19.609 -17.625 15.172 1 93.88 441 ARG A C 1
ATOM 3411 O O . ARG A 1 441 ? -18.391 -17.719 15.094 1 93.88 441 ARG A O 1
ATOM 3418 N N . PRO A 1 442 ? -20.266 -18.469 15.906 1 94.06 442 PRO A N 1
ATOM 3419 C CA . PRO A 1 442 ? -19.609 -19.312 16.922 1 94.06 442 PRO A CA 1
ATOM 3420 C C . PRO A 1 442 ? -18.734 -20.406 16.312 1 94.06 442 PRO A C 1
ATOM 3422 O O . PRO A 1 442 ? -17.906 -21 17 1 94.06 442 PRO A O 1
ATOM 3425 N N . ASP A 1 443 ? -18.906 -20.688 15.055 1 92.38 443 ASP A N 1
ATOM 3426 C CA . ASP A 1 443 ? -18.188 -21.781 14.398 1 92.38 443 ASP A CA 1
ATOM 3427 C C . ASP A 1 443 ? -16.812 -21.312 13.93 1 92.38 443 ASP A C 1
ATOM 3429 O O . ASP A 1 443 ? -15.961 -22.141 13.562 1 92.38 443 ASP A O 1
ATOM 3433 N N . LEU A 1 444 ? -16.516 -20.047 13.945 1 93.69 444 LEU A N 1
ATOM 3434 C CA . LEU A 1 444 ? -15.266 -19.516 13.414 1 93.69 444 LEU A CA 1
ATOM 3435 C C . LEU A 1 444 ? -14.25 -19.297 14.531 1 93.69 444 LEU A C 1
ATOM 3437 O O . LEU A 1 444 ? -14.602 -18.844 15.625 1 93.69 444 LEU A O 1
ATOM 3441 N N . GLU A 1 445 ? -13.016 -19.625 14.18 1 92.38 445 GLU A N 1
ATOM 3442 C CA . GLU A 1 445 ? -11.945 -19.375 15.141 1 92.38 445 GLU A CA 1
ATOM 3443 C C . GLU A 1 445 ? -11.805 -17.875 15.422 1 92.38 445 GLU A C 1
ATOM 3445 O O . GLU A 1 445 ? -11.766 -17.062 14.492 1 92.38 445 GLU A O 1
ATOM 3450 N N . GLY A 1 446 ? -11.781 -17.453 16.625 1 91 446 GLY A N 1
ATOM 3451 C CA . GLY A 1 446 ? -11.719 -16.078 17.062 1 91 446 GLY A CA 1
ATOM 3452 C C . GLY A 1 446 ? -12.969 -15.617 17.797 1 91 446 GLY A C 1
ATOM 3453 O O . GLY A 1 446 ? -12.945 -14.625 18.516 1 91 446 GLY A O 1
ATOM 3454 N N . TYR A 1 447 ? -14.055 -16.375 17.625 1 94.5 447 TYR A N 1
ATOM 3455 C CA . TYR A 1 447 ? -15.344 -15.961 18.172 1 94.5 447 TYR A CA 1
ATOM 3456 C C . TYR A 1 447 ? -15.242 -15.75 19.672 1 94.5 447 TYR A C 1
ATOM 3458 O O . TYR A 1 447 ? -15.719 -14.734 20.203 1 94.5 447 TYR A O 1
ATOM 3466 N N . GLU A 1 448 ? -14.594 -16.703 20.359 1 94.38 448 GLU A N 1
ATOM 3467 C CA . GLU A 1 448 ? -14.531 -16.625 21.812 1 94.38 448 GLU A CA 1
ATOM 3468 C C . GLU A 1 448 ? -13.805 -15.359 22.266 1 94.38 448 GLU A C 1
ATOM 3470 O O . GLU A 1 448 ? -14.141 -14.789 23.312 1 94.38 448 GLU A O 1
ATOM 3475 N N . GLU A 1 449 ? -12.875 -14.977 21.531 1 94.5 449 GLU A N 1
ATOM 3476 C CA . GLU A 1 449 ? -12.125 -13.766 21.859 1 94.5 449 GLU A CA 1
ATOM 3477 C C . GLU A 1 449 ? -12.961 -12.516 21.594 1 94.5 449 GLU A C 1
ATOM 3479 O O . GLU A 1 449 ? -13 -11.609 22.438 1 94.5 449 GLU A O 1
ATOM 3484 N N . PHE A 1 450 ? -13.68 -12.461 20.484 1 96.44 450 PHE A N 1
ATOM 3485 C CA . PHE A 1 450 ? -14.383 -11.258 20.062 1 96.44 450 PHE A CA 1
ATOM 3486 C C . PHE A 1 450 ? -15.695 -11.109 20.828 1 96.44 450 PHE A C 1
ATOM 3488 O O . PHE A 1 450 ? -16.125 -9.992 21.125 1 96.44 450 PHE A O 1
ATOM 3495 N N . VAL A 1 451 ? -16.328 -12.211 21.188 1 97.12 451 VAL A N 1
ATOM 3496 C CA . VAL A 1 451 ? -17.641 -12.156 21.828 1 97.12 451 VAL A CA 1
ATOM 3497 C C . VAL A 1 451 ? -17.516 -11.469 23.188 1 97.12 451 VAL A C 1
ATOM 3499 O O . VAL A 1 451 ? -18.469 -10.867 23.672 1 97.12 451 VAL A O 1
ATOM 3502 N N . ARG A 1 452 ? -16.359 -11.523 23.812 1 96.81 452 ARG A N 1
ATOM 3503 C CA . ARG A 1 452 ? -16.109 -10.875 25.094 1 96.81 452 ARG A CA 1
ATOM 3504 C C . ARG A 1 452 ? -16.234 -9.359 24.984 1 96.81 452 ARG A C 1
ATOM 3506 O O . ARG A 1 452 ? -16.422 -8.672 25.984 1 96.81 452 ARG A O 1
ATOM 3513 N N . LEU A 1 453 ? -16.125 -8.875 23.781 1 97.62 453 LEU A N 1
ATOM 3514 C CA . LEU A 1 453 ? -16.156 -7.434 23.547 1 97.62 453 LEU A CA 1
ATOM 3515 C C . LEU A 1 453 ? -17.594 -6.949 23.359 1 97.62 453 LEU A C 1
ATOM 3517 O O . LEU A 1 453 ? -17.844 -5.742 23.359 1 97.62 453 LEU A O 1
ATOM 3521 N N . GLU A 1 454 ? -18.562 -7.84 23.266 1 97.44 454 GLU A N 1
ATOM 3522 C CA . GLU A 1 454 ? -19.938 -7.48 22.969 1 97.44 454 GLU A CA 1
ATOM 3523 C C . GLU A 1 454 ? -20.516 -6.531 24.016 1 97.44 454 GLU A C 1
ATOM 3525 O O . GLU A 1 454 ? -20.469 -6.824 25.203 1 97.44 454 GLU A O 1
ATOM 3530 N N . GLY A 1 455 ? -20.969 -5.453 23.562 1 97.12 455 GLY A N 1
ATOM 3531 C CA . GLY A 1 455 ? -21.641 -4.516 24.438 1 97.12 455 GLY A CA 1
ATOM 3532 C C . GLY A 1 455 ? -20.703 -3.57 25.156 1 97.12 455 GLY A C 1
ATOM 3533 O O . GLY A 1 455 ? -21.141 -2.613 25.797 1 97.12 455 GLY A O 1
ATOM 3534 N N . GLU A 1 456 ? -19.453 -3.814 25.094 1 97.69 456 GLU A N 1
ATOM 3535 C CA . GLU A 1 456 ? -18.469 -2.936 25.734 1 97.69 456 GLU A CA 1
ATOM 3536 C C . GLU A 1 456 ? -18.5 -1.537 25.125 1 97.69 456 GLU A C 1
ATOM 3538 O O . GLU A 1 456 ? -18.797 -1.381 23.938 1 97.69 456 GLU A O 1
ATOM 3543 N N . GLU A 1 457 ? -18.219 -0.518 25.953 1 97.81 457 GLU A N 1
ATOM 3544 C CA . GLU A 1 457 ? -18.188 0.863 25.484 1 97.81 457 GLU A CA 1
ATOM 3545 C C . GLU A 1 457 ? -16.828 1.199 24.844 1 97.81 457 GLU A C 1
ATOM 3547 O O . GLU A 1 457 ? -15.781 0.822 25.375 1 97.81 457 GLU A O 1
ATOM 3552 N N . LEU A 1 458 ? -16.891 1.89 23.766 1 97.81 458 LEU A N 1
ATOM 3553 C CA . LEU A 1 458 ? -15.656 2.385 23.141 1 97.81 458 LEU A CA 1
ATOM 3554 C C . LEU A 1 458 ? -15.062 3.525 23.953 1 97.81 458 LEU A C 1
ATOM 3556 O O . LEU A 1 458 ? -15.789 4.285 24.594 1 97.81 458 LEU A O 1
ATOM 3560 N N . THR A 1 459 ? -13.789 3.596 23.938 1 97.75 459 THR A N 1
ATOM 3561 C CA . THR A 1 459 ? -13.148 4.844 24.328 1 97.75 459 THR A CA 1
ATOM 3562 C C . THR A 1 459 ? -13.148 5.84 23.172 1 97.75 459 THR A C 1
ATOM 3564 O O . THR A 1 459 ? -12.508 5.613 22.141 1 97.75 459 THR A O 1
ATOM 3567 N N . VAL A 1 460 ? -13.852 6.926 23.312 1 97.5 460 VAL A N 1
ATOM 3568 C CA . VAL A 1 460 ? -14 7.895 22.219 1 97.5 460 VAL A CA 1
ATOM 3569 C C . VAL A 1 460 ? -13.234 9.172 22.562 1 97.5 460 VAL A C 1
ATOM 3571 O O . VAL A 1 460 ? -12.852 9.383 23.719 1 97.5 460 VAL A O 1
ATOM 3574 N N . PRO A 1 461 ? -12.969 9.977 21.578 1 96.31 461 PRO A N 1
ATOM 3575 C CA . PRO A 1 461 ? -12.25 11.234 21.828 1 96.31 461 PRO A CA 1
ATOM 3576 C C . PRO A 1 461 ? -12.977 12.133 22.812 1 96.31 461 PRO A C 1
ATOM 3578 O O . PRO A 1 461 ? -14.211 12.148 22.859 1 96.31 461 PRO A O 1
ATOM 3581 N N . ALA A 1 462 ? -12.18 12.875 23.562 1 93 462 ALA A N 1
ATOM 3582 C CA . ALA A 1 462 ? -12.758 13.844 24.5 1 93 462 ALA A CA 1
ATOM 3583 C C . ALA A 1 462 ? -13.516 14.938 23.75 1 93 462 ALA A C 1
ATOM 3585 O O . ALA A 1 462 ? -14.578 15.375 24.188 1 93 462 ALA A O 1
ATOM 3586 N N . ASP A 1 463 ? -12.977 15.328 22.672 1 90.19 463 ASP A N 1
ATOM 3587 C CA . ASP A 1 463 ? -13.617 16.328 21.812 1 90.19 463 ASP A CA 1
ATOM 3588 C C . ASP A 1 463 ? -14.758 15.703 21.016 1 90.19 463 ASP A C 1
ATOM 3590 O O . ASP A 1 463 ? -14.531 14.867 20.125 1 90.19 463 ASP A O 1
ATOM 3594 N N . GLU A 1 464 ? -15.938 16.125 21.234 1 90.5 464 GLU A N 1
ATOM 3595 C CA . GLU A 1 464 ? -17.125 15.547 20.625 1 90.5 464 GLU A CA 1
ATOM 3596 C C . GLU A 1 464 ? -17.078 15.695 19.094 1 90.5 464 GLU A C 1
ATOM 3598 O O . GLU A 1 464 ? -17.609 14.852 18.375 1 90.5 464 GLU A O 1
ATOM 3603 N N . GLU A 1 465 ? -16.375 16.719 18.672 1 86.5 465 GLU A N 1
ATOM 3604 C CA . GLU A 1 465 ? -16.312 17 17.25 1 86.5 465 GLU A CA 1
ATOM 3605 C C . GLU A 1 465 ? -15.367 16.031 16.531 1 86.5 465 GLU A C 1
ATOM 3607 O O . GLU A 1 465 ? -15.297 16.016 15.305 1 86.5 465 GLU A O 1
ATOM 3612 N N . LYS A 1 466 ? -14.703 15.234 17.312 1 94.06 466 LYS A N 1
ATOM 3613 C CA . LYS A 1 466 ? -13.758 14.281 16.719 1 94.06 466 LYS A CA 1
ATOM 3614 C C . LYS A 1 466 ? -14.258 12.852 16.891 1 94.06 466 LYS A C 1
ATOM 3616 O O . LYS A 1 466 ? -13.602 11.906 16.438 1 94.06 466 LYS A O 1
ATOM 3621 N N . ARG A 1 467 ? -15.438 12.727 17.484 1 96.94 467 ARG A N 1
ATOM 3622 C CA . ARG A 1 467 ? -16 11.398 17.672 1 96.94 467 ARG A CA 1
ATOM 3623 C C . ARG A 1 467 ? -16.594 10.867 16.375 1 96.94 467 ARG A C 1
ATOM 3625 O O . ARG A 1 467 ? -17.062 11.641 15.539 1 96.94 467 ARG A O 1
ATOM 3632 N N . PRO A 1 468 ? -16.5 9.547 16.203 1 97.12 468 PRO A N 1
ATOM 3633 C CA . PRO A 1 468 ? -17.125 9.008 14.984 1 97.12 468 PRO A CA 1
ATOM 3634 C C . PRO A 1 468 ? -18.594 9.406 14.852 1 97.12 468 PRO A C 1
ATOM 3636 O O . PRO A 1 468 ? -19.344 9.352 15.828 1 97.12 468 PRO A O 1
ATOM 3639 N N . HIS A 1 469 ? -18.938 9.797 13.711 1 95.69 469 HIS A N 1
ATOM 3640 C CA . HIS A 1 469 ? -20.312 10.211 13.461 1 95.69 469 HIS A CA 1
ATOM 3641 C C . HIS A 1 469 ? -21.234 9.016 13.258 1 95.69 469 HIS A C 1
ATOM 3643 O O . HIS A 1 469 ? -20.844 8.023 12.648 1 95.69 469 HIS A O 1
ATOM 3649 N N . ALA A 1 470 ? -22.469 9.18 13.609 1 95.75 470 ALA A N 1
ATOM 3650 C CA . ALA A 1 470 ? -23.453 8.094 13.57 1 95.75 470 ALA A CA 1
ATOM 3651 C C . ALA A 1 470 ? -23.688 7.625 12.133 1 95.75 470 ALA A C 1
ATOM 3653 O O . ALA A 1 470 ? -23.938 6.441 11.898 1 95.75 470 ALA A O 1
ATOM 3654 N N . THR A 1 471 ? -23.594 8.516 11.234 1 95.56 471 THR A N 1
ATOM 3655 C CA . THR A 1 471 ? -23.844 8.172 9.836 1 95.56 471 THR A CA 1
ATOM 3656 C C . THR A 1 471 ? -22.844 7.117 9.359 1 95.56 471 THR A C 1
ATOM 3658 O O . THR A 1 471 ? -23.234 6.164 8.68 1 95.56 471 THR A O 1
ATOM 3661 N N . PHE A 1 472 ? -21.641 7.266 9.703 1 96.88 472 PHE A N 1
ATOM 3662 C CA . PHE A 1 472 ? -20.609 6.316 9.297 1 96.88 472 PHE A CA 1
ATOM 3663 C C . PHE A 1 472 ? -20.781 4.988 10.031 1 96.88 472 PHE A C 1
ATOM 3665 O O . PHE A 1 472 ? -20.625 3.92 9.438 1 96.88 472 PHE A O 1
ATOM 3672 N N . LEU A 1 473 ? -21.094 5.07 11.289 1 97.44 473 LEU A N 1
ATOM 3673 C CA . LEU A 1 473 ? -21.312 3.867 12.086 1 97.44 473 LEU A CA 1
ATOM 3674 C C . LEU A 1 473 ? -22.469 3.045 11.531 1 97.44 473 LEU A C 1
ATOM 3676 O O . LEU A 1 473 ? -22.359 1.823 11.391 1 97.44 473 LEU A O 1
ATOM 3680 N N . ALA A 1 474 ? -23.531 3.736 11.227 1 96.38 474 ALA A N 1
ATOM 3681 C CA . ALA A 1 474 ? -24.703 3.07 10.672 1 96.38 474 ALA A CA 1
ATOM 3682 C C . ALA A 1 474 ? -24.375 2.406 9.336 1 96.38 474 ALA A C 1
ATOM 3684 O O . ALA A 1 474 ? -24.797 1.271 9.086 1 96.38 474 ALA A O 1
ATOM 3685 N N . ALA A 1 475 ? -23.672 3.113 8.516 1 95.25 475 ALA A N 1
ATOM 3686 C CA . ALA A 1 475 ? -23.297 2.57 7.215 1 95.25 475 ALA A CA 1
ATOM 3687 C C . ALA A 1 475 ? -22.422 1.324 7.367 1 95.25 475 ALA A C 1
ATOM 3689 O O . ALA A 1 475 ? -22.578 0.361 6.609 1 95.25 475 ALA A O 1
ATOM 3690 N N . HIS A 1 476 ? -21.531 1.346 8.281 1 96.88 476 HIS A N 1
ATOM 3691 C CA . HIS A 1 476 ? -20.688 0.187 8.531 1 96.88 476 HIS A CA 1
ATOM 3692 C C . HIS A 1 476 ? -21.5 -1.009 9.008 1 96.88 476 HIS A C 1
ATOM 3694 O O . HIS A 1 476 ? -21.297 -2.133 8.547 1 96.88 476 HIS A O 1
ATOM 3700 N N . ARG A 1 477 ? -22.406 -0.747 9.945 1 96.31 477 ARG A N 1
ATOM 3701 C CA . ARG A 1 477 ? -23.297 -1.811 10.422 1 96.31 477 ARG A CA 1
ATOM 3702 C C . ARG A 1 477 ? -24.062 -2.43 9.266 1 96.31 477 ARG A C 1
ATOM 3704 O O . ARG A 1 477 ? -24.141 -3.654 9.148 1 96.31 477 ARG A O 1
ATOM 3711 N N . GLU A 1 478 ? -24.594 -1.591 8.461 1 94.62 478 GLU A N 1
ATOM 3712 C CA . GLU A 1 478 ? -25.359 -2.061 7.316 1 94.62 478 GLU A CA 1
ATOM 3713 C C . GLU A 1 478 ? -24.484 -2.881 6.367 1 94.62 478 GLU A C 1
ATOM 3715 O O . GLU A 1 478 ? -24.891 -3.955 5.918 1 94.62 478 GLU A O 1
ATOM 3720 N N . MET A 1 479 ? -23.375 -2.428 6.09 1 94.5 479 MET A N 1
ATOM 3721 C CA . MET A 1 479 ? -22.438 -3.076 5.172 1 94.5 479 MET A CA 1
ATOM 3722 C C . MET A 1 479 ? -22.109 -4.492 5.637 1 94.5 479 MET A C 1
ATOM 3724 O O . MET A 1 479 ? -21.969 -5.402 4.816 1 94.5 479 MET A O 1
ATOM 3728 N N . HIS A 1 480 ? -22.016 -4.684 6.922 1 95.31 480 HIS A N 1
ATOM 3729 C CA . HIS A 1 480 ? -21.562 -5.973 7.438 1 95.31 480 HIS A CA 1
ATOM 3730 C C . HIS A 1 480 ? -22.734 -6.773 8.008 1 95.31 480 HIS A C 1
ATOM 3732 O O . HIS A 1 480 ? -22.531 -7.773 8.695 1 95.31 480 HIS A O 1
ATOM 3738 N N . GLY A 1 481 ? -23.953 -6.289 7.789 1 92.5 481 GLY A N 1
ATOM 3739 C CA . GLY A 1 481 ? -25.156 -7.062 8.062 1 92.5 481 GLY A CA 1
ATOM 3740 C C . GLY A 1 481 ? -25.562 -7.035 9.523 1 92.5 481 GLY A C 1
ATOM 3741 O O . GLY A 1 481 ? -26.219 -7.965 10.008 1 92.5 481 GLY A O 1
ATOM 3742 N N . PHE A 1 482 ? -25.047 -6.066 10.242 1 93.62 482 PHE A N 1
ATOM 3743 C CA . PHE A 1 482 ? -25.484 -5.922 11.625 1 93.62 482 PHE A CA 1
ATOM 3744 C C . PHE A 1 482 ? -26.859 -5.273 11.68 1 93.62 482 PHE A C 1
ATOM 3746 O O . PHE A 1 482 ? -27.188 -4.414 10.859 1 93.62 482 PHE A O 1
ATOM 3753 N N . GLU A 1 483 ? -27.703 -5.766 12.602 1 79.44 483 GLU A N 1
ATOM 3754 C CA . GLU A 1 483 ? -29.031 -5.188 12.766 1 79.44 483 GLU A CA 1
ATOM 3755 C C . GLU A 1 483 ? -28.969 -3.799 13.398 1 79.44 483 GLU A C 1
ATOM 3757 O O . GLU A 1 483 ? -28.109 -3.541 14.242 1 79.44 483 GLU A O 1
ATOM 3762 N N . SER A 1 484 ? -29.547 -2.836 12.703 1 67.06 484 SER A N 1
ATOM 3763 C CA . SER A 1 484 ? -29.609 -1.498 13.281 1 67.06 484 SER A CA 1
ATOM 3764 C C . SER A 1 484 ? -30.234 -1.522 14.672 1 67.06 484 SER A C 1
ATOM 3766 O O . SER A 1 484 ? -31.219 -2.229 14.906 1 67.06 484 SER A O 1
ATOM 3768 N N . PRO A 1 485 ? -29.531 -1.042 15.719 1 56.19 485 PRO A N 1
ATOM 3769 C CA . PRO A 1 485 ? -30.172 -1.045 17.031 1 56.19 485 PRO A CA 1
ATOM 3770 C C . PRO A 1 485 ? -31.547 -0.381 17.031 1 56.19 485 PRO A C 1
ATOM 3772 O O . PRO A 1 485 ? -31.828 0.463 16.172 1 56.19 485 PRO A O 1
ATOM 3775 N N . MET B 1 1 ? -8.086 -40.188 -37.062 1 28.36 1 MET B N 1
ATOM 3776 C CA . MET B 1 1 ? -6.883 -41 -37.188 1 28.36 1 MET B CA 1
ATOM 3777 C C . MET B 1 1 ? -5.82 -40.531 -36.188 1 28.36 1 MET B C 1
ATOM 3779 O O . MET B 1 1 ? -5.336 -39.406 -36.25 1 28.36 1 MET B O 1
ATOM 3783 N N . GLY B 1 2 ? -5.898 -40.75 -34.969 1 40.81 2 GLY B N 1
ATOM 3784 C CA . GLY B 1 2 ? -5.066 -40.375 -33.844 1 40.81 2 GLY B CA 1
ATOM 3785 C C . GLY B 1 2 ? -3.58 -40.469 -34.125 1 40.81 2 GLY B C 1
ATOM 3786 O O . GLY B 1 2 ? -3.043 -41.594 -34.25 1 40.81 2 GLY B O 1
ATOM 3787 N N . GLU B 1 3 ? -2.889 -39.75 -35.031 1 49.91 3 GLU B N 1
ATOM 3788 C CA . GLU B 1 3 ? -1.645 -39.812 -35.781 1 49.91 3 GLU B CA 1
ATOM 3789 C C . GLU B 1 3 ? -0.465 -40.188 -34.875 1 49.91 3 GLU B C 1
ATOM 3791 O O . GLU B 1 3 ? -0.362 -39.656 -33.781 1 49.91 3 GLU B O 1
ATOM 3796 N N . HIS B 1 4 ? 0.144 -41.375 -34.906 1 68.62 4 HIS B N 1
ATOM 3797 C CA . HIS B 1 4 ? 1.148 -42.156 -34.188 1 68.62 4 HIS B CA 1
ATOM 3798 C C . HIS B 1 4 ? 2.451 -41.375 -34.031 1 68.62 4 HIS B C 1
ATOM 3800 O O . HIS B 1 4 ? 3.076 -41.031 -35.062 1 68.62 4 HIS B O 1
ATOM 3806 N N . LYS B 1 5 ? 2.67 -40.719 -32.969 1 84.25 5 LYS B N 1
ATOM 3807 C CA . LYS B 1 5 ? 3.934 -40.062 -32.688 1 84.25 5 LYS B CA 1
ATOM 3808 C C . LYS B 1 5 ? 5.082 -41.062 -32.625 1 84.25 5 LYS B C 1
ATOM 3810 O O . LYS B 1 5 ? 4.895 -42.188 -32.188 1 84.25 5 LYS B O 1
ATOM 3815 N N . ARG B 1 6 ? 6.145 -40.656 -33.25 1 87.94 6 ARG B N 1
ATOM 3816 C CA . ARG B 1 6 ? 7.363 -41.438 -33.094 1 87.94 6 ARG B CA 1
ATOM 3817 C C . ARG B 1 6 ? 7.801 -41.5 -31.625 1 87.94 6 ARG B C 1
ATOM 3819 O O . ARG B 1 6 ? 7.492 -40.594 -30.844 1 87.94 6 ARG B O 1
ATOM 3826 N N . ASN B 1 7 ? 8.461 -42.594 -31.344 1 87.69 7 ASN B N 1
ATOM 3827 C CA . ASN B 1 7 ? 8.906 -42.781 -29.969 1 87.69 7 ASN B CA 1
ATOM 3828 C C . ASN B 1 7 ? 10.305 -42.188 -29.75 1 87.69 7 ASN B C 1
ATOM 3830 O O . ASN B 1 7 ? 10.695 -41.906 -28.625 1 87.69 7 ASN B O 1
ATOM 3834 N N . ILE B 1 8 ? 11.016 -42.125 -30.844 1 89.56 8 ILE B N 1
ATOM 3835 C CA . ILE B 1 8 ? 12.383 -41.656 -30.734 1 89.56 8 ILE B CA 1
ATOM 3836 C C . ILE B 1 8 ? 12.68 -40.625 -31.828 1 89.56 8 ILE B C 1
ATOM 3838 O O . ILE B 1 8 ? 12.281 -40.812 -32.969 1 89.56 8 ILE B O 1
ATOM 3842 N N . ALA B 1 9 ? 13.281 -39.625 -31.391 1 92.31 9 ALA B N 1
ATOM 3843 C CA . ALA B 1 9 ? 13.773 -38.656 -32.375 1 92.31 9 ALA B CA 1
ATOM 3844 C C . ALA B 1 9 ? 15.031 -39.156 -33.062 1 92.31 9 ALA B C 1
ATOM 3846 O O . ALA B 1 9 ? 15.656 -40.125 -32.594 1 92.31 9 ALA B O 1
ATOM 3847 N N . VAL B 1 10 ? 15.344 -38.562 -34.219 1 92.06 10 VAL B N 1
ATOM 3848 C CA . VAL B 1 10 ? 16.547 -38.906 -34.938 1 92.06 10 VAL B CA 1
ATOM 3849 C C . VAL B 1 10 ? 17.562 -37.781 -34.875 1 92.06 10 VAL B C 1
ATOM 3851 O O . VAL B 1 10 ? 17.188 -36.594 -35.062 1 92.06 10 VAL B O 1
ATOM 3854 N N . ARG B 1 11 ? 18.75 -38.125 -34.469 1 91.06 11 ARG B N 1
ATOM 3855 C CA . ARG B 1 11 ? 19.797 -37.125 -34.406 1 91.06 11 ARG B CA 1
ATOM 3856 C C . ARG B 1 11 ? 20 -36.438 -35.75 1 91.06 11 ARG B C 1
ATOM 3858 O O . ARG B 1 11 ? 19.672 -37 -36.812 1 91.06 11 ARG B O 1
ATOM 3865 N N . PHE B 1 12 ? 20.438 -35.312 -35.719 1 93.25 12 PHE B N 1
ATOM 3866 C CA . PHE B 1 12 ? 20.75 -34.562 -36.938 1 93.25 12 PHE B CA 1
ATOM 3867 C C . PHE B 1 12 ? 22.25 -34.281 -37.031 1 93.25 12 PHE B C 1
ATOM 3869 O O . PHE B 1 12 ? 23.031 -34.781 -36.219 1 93.25 12 PHE B O 1
ATOM 3876 N N . PHE B 1 13 ? 22.656 -33.531 -38.062 1 92.5 13 PHE B N 1
ATOM 3877 C CA . PHE B 1 13 ? 24.062 -33.312 -38.344 1 92.5 13 PHE B CA 1
ATOM 3878 C C . PHE B 1 13 ? 24.609 -32.156 -37.531 1 92.5 13 PHE B C 1
ATOM 3880 O O . PHE B 1 13 ? 23.859 -31.281 -37.094 1 92.5 13 PHE B O 1
ATOM 3887 N N . GLY B 1 14 ? 26.047 -32.156 -37.25 1 88.5 14 GLY B N 1
ATOM 3888 C CA . GLY B 1 14 ? 26.703 -31.031 -36.594 1 88.5 14 GLY B CA 1
ATOM 3889 C C . GLY B 1 14 ? 27 -31.297 -35.125 1 88.5 14 GLY B C 1
ATOM 3890 O O . GLY B 1 14 ? 27.719 -30.516 -34.469 1 88.5 14 GLY B O 1
ATOM 3891 N N . GLY B 1 15 ? 26.547 -32.406 -34.562 1 86.81 15 GLY B N 1
ATOM 3892 C CA . GLY B 1 15 ? 26.719 -32.688 -33.125 1 86.81 15 GLY B CA 1
ATOM 3893 C C . GLY B 1 15 ? 25.594 -32.125 -32.281 1 86.81 15 GLY B C 1
ATOM 3894 O O . GLY B 1 15 ? 24.922 -31.188 -32.688 1 86.81 15 GLY B O 1
ATOM 3895 N N . ALA B 1 16 ? 25.594 -32.75 -31.031 1 78.94 16 ALA B N 1
ATOM 3896 C CA . ALA B 1 16 ? 24.547 -32.344 -30.094 1 78.94 16 ALA B CA 1
ATOM 3897 C C . ALA B 1 16 ? 24.641 -30.844 -29.781 1 78.94 16 ALA B C 1
ATOM 3899 O O . ALA B 1 16 ? 25.734 -30.328 -29.516 1 78.94 16 ALA B O 1
ATOM 3900 N N . GLY B 1 17 ? 23.719 -30.031 -30.078 1 83.12 17 GLY B N 1
ATOM 3901 C CA . GLY B 1 17 ? 23.703 -28.609 -29.828 1 83.12 17 GLY B CA 1
ATOM 3902 C C . GLY B 1 17 ? 23.781 -27.766 -31.094 1 83.12 17 GLY B C 1
ATOM 3903 O O . GLY B 1 17 ? 23.578 -26.547 -31.047 1 83.12 17 GLY B O 1
ATOM 3904 N N . ASN B 1 18 ? 24.125 -28.422 -32.219 1 89.12 18 ASN B N 1
ATOM 3905 C CA . ASN B 1 18 ? 24.328 -27.641 -33.438 1 89.12 18 ASN B CA 1
ATOM 3906 C C . ASN B 1 18 ? 23.375 -28.062 -34.562 1 89.12 18 ASN B C 1
ATOM 3908 O O . ASN B 1 18 ? 23.594 -27.734 -35.719 1 89.12 18 ASN B O 1
ATOM 3912 N N . TYR B 1 19 ? 22.406 -28.828 -34.25 1 93.5 19 TYR B N 1
ATOM 3913 C CA . TYR B 1 19 ? 21.453 -29.312 -35.219 1 93.5 19 TYR B CA 1
ATOM 3914 C C . TYR B 1 19 ? 20.828 -28.156 -36 1 93.5 19 TYR B C 1
ATOM 3916 O O . TYR B 1 19 ? 20.719 -28.203 -37.219 1 93.5 19 TYR B O 1
ATOM 3924 N N . THR B 1 20 ? 20.484 -27.062 -35.25 1 93.94 20 THR B N 1
ATOM 3925 C CA . THR B 1 20 ? 19.703 -25.984 -35.844 1 93.94 20 THR B CA 1
ATOM 3926 C C . THR B 1 20 ? 20.547 -25.172 -36.844 1 93.94 20 THR B C 1
ATOM 3928 O O . THR B 1 20 ? 20.031 -24.688 -37.844 1 93.94 20 THR B O 1
ATOM 3931 N N . ASP B 1 21 ? 21.891 -25.141 -36.625 1 93.12 21 ASP B N 1
ATOM 3932 C CA . ASP B 1 21 ? 22.781 -24.438 -37.562 1 93.12 21 ASP B CA 1
ATOM 3933 C C . ASP B 1 21 ? 22.844 -25.156 -38.906 1 93.12 21 ASP B C 1
ATOM 3935 O O . ASP B 1 21 ? 22.688 -24.516 -39.969 1 93.12 21 ASP B O 1
ATOM 3939 N N . VAL B 1 22 ? 23 -26.391 -38.844 1 94.62 22 VAL B N 1
ATOM 3940 C CA . VAL B 1 22 ? 23.094 -27.203 -40.062 1 94.62 22 VAL B CA 1
ATOM 3941 C C . VAL B 1 22 ? 21.75 -27.219 -40.781 1 94.62 22 VAL B C 1
ATOM 3943 O O . VAL B 1 22 ? 21.688 -27.125 -42 1 94.62 22 VAL B O 1
ATOM 3946 N N . LEU B 1 23 ? 20.734 -27.312 -40 1 94.88 23 LEU B N 1
ATOM 3947 C CA . LEU B 1 23 ? 19.391 -27.344 -40.562 1 94.88 23 LEU B CA 1
ATOM 3948 C C . LEU B 1 23 ? 19.078 -26.047 -41.281 1 94.88 23 LEU B C 1
ATOM 3950 O O . LEU B 1 23 ? 18.484 -26.062 -42.375 1 94.88 23 LEU B O 1
ATOM 3954 N N . GLU B 1 24 ? 19.453 -24.969 -40.719 1 94.19 24 GLU B N 1
ATOM 3955 C CA . GLU B 1 24 ? 19.234 -23.672 -41.344 1 94.19 24 GLU B CA 1
ATOM 3956 C C . GLU B 1 24 ? 19.938 -23.594 -42.688 1 94.19 24 GLU B C 1
ATOM 3958 O O . GLU B 1 24 ? 19.359 -23.172 -43.688 1 94.19 24 GLU B O 1
ATOM 3963 N N . ASP B 1 25 ? 21.188 -24.047 -42.719 1 94.69 25 ASP B N 1
ATOM 3964 C CA . ASP B 1 25 ? 21.969 -24.047 -43.938 1 94.69 25 ASP B CA 1
ATOM 3965 C C . ASP B 1 25 ? 21.328 -24.969 -45 1 94.69 25 ASP B C 1
ATOM 3967 O O . ASP B 1 25 ? 21.234 -24.594 -46.156 1 94.69 25 ASP B O 1
ATOM 3971 N N . MET B 1 26 ? 20.906 -26.062 -44.562 1 95.31 26 MET B N 1
ATOM 3972 C CA . MET B 1 26 ? 20.297 -27.031 -45.469 1 95.31 26 MET B CA 1
ATOM 3973 C C . MET B 1 26 ? 19 -26.484 -46.031 1 95.31 26 MET B C 1
ATOM 3975 O O . MET B 1 26 ? 18.781 -26.578 -47.25 1 95.31 26 MET B O 1
ATOM 3979 N N . CYS B 1 27 ? 18.141 -26 -45.188 1 94.75 27 CYS B N 1
ATOM 3980 C CA . CYS B 1 27 ? 16.875 -25.453 -45.656 1 94.75 27 CYS B CA 1
ATOM 3981 C C . CYS B 1 27 ? 17.094 -24.297 -46.625 1 94.75 27 CYS B C 1
ATOM 3983 O O . CYS B 1 27 ? 16.328 -24.125 -47.562 1 94.75 27 CYS B O 1
ATOM 3985 N N . GLY B 1 28 ? 18.094 -23.484 -46.312 1 94.38 28 GLY B N 1
ATOM 3986 C CA . GLY B 1 28 ? 18.438 -22.438 -47.25 1 94.38 28 GLY B CA 1
ATOM 3987 C C . GLY B 1 28 ? 18.797 -22.969 -48.625 1 94.38 28 GLY B C 1
ATOM 3988 O O . GLY B 1 28 ? 18.328 -22.422 -49.625 1 94.38 28 GLY B O 1
ATOM 3989 N N . TYR B 1 29 ? 19.562 -24.016 -48.688 1 95.88 29 TYR B N 1
ATOM 3990 C CA . TYR B 1 29 ? 19.953 -24.656 -49.938 1 95.88 29 TYR B CA 1
ATOM 3991 C C . TYR B 1 29 ? 18.75 -25.219 -50.656 1 95.88 29 TYR B C 1
ATOM 3993 O O . TYR B 1 29 ? 18.594 -25.016 -51.875 1 95.88 29 TYR B O 1
ATOM 4001 N N . VAL B 1 30 ? 17.906 -25.844 -49.906 1 95.31 30 VAL B N 1
ATOM 4002 C CA . VAL B 1 30 ? 16.719 -26.453 -50.469 1 95.31 30 VAL B CA 1
ATOM 4003 C C . VAL B 1 30 ? 15.82 -25.375 -51.062 1 95.31 30 VAL B C 1
ATOM 4005 O O . VAL B 1 30 ? 15.273 -25.547 -52.156 1 95.31 30 VAL B O 1
ATOM 4008 N N . LEU B 1 31 ? 15.711 -24.312 -50.344 1 93.56 31 LEU B N 1
ATOM 4009 C CA . LEU B 1 31 ? 14.828 -23.25 -50.781 1 93.56 31 LEU B CA 1
ATOM 4010 C C . LEU B 1 31 ? 15.398 -22.547 -52.031 1 93.56 31 LEU B C 1
ATOM 4012 O O . LEU B 1 31 ? 14.648 -22.219 -52.938 1 93.56 31 LEU B O 1
ATOM 4016 N N . THR B 1 32 ? 16.719 -22.344 -52.094 1 93.94 32 THR B N 1
ATOM 4017 C CA . THR B 1 32 ? 17.359 -21.562 -53.156 1 93.94 32 THR B CA 1
ATOM 4018 C C . THR B 1 32 ? 17.562 -22.406 -54.406 1 93.94 32 THR B C 1
ATOM 4020 O O . THR B 1 32 ? 17.344 -21.938 -55.531 1 93.94 32 THR B O 1
ATOM 4023 N N . GLU B 1 33 ? 17.875 -23.688 -54.281 1 93.5 33 GLU B N 1
ATOM 4024 C CA . GLU B 1 33 ? 18.328 -24.484 -55.438 1 93.5 33 GLU B CA 1
ATOM 4025 C C . GLU B 1 33 ? 17.25 -25.484 -55.844 1 93.5 33 GLU B C 1
ATOM 4027 O O . GLU B 1 33 ? 17.266 -25.969 -57 1 93.5 33 GLU B O 1
ATOM 4032 N N . GLY B 1 34 ? 16.422 -25.812 -54.969 1 92.81 34 GLY B N 1
ATOM 4033 C CA . GLY B 1 34 ? 15.445 -26.844 -55.281 1 92.81 34 GLY B CA 1
ATOM 4034 C C . GLY B 1 34 ? 16.078 -28.141 -55.75 1 92.81 34 GLY B C 1
ATOM 4035 O O . GLY B 1 34 ? 15.742 -28.656 -56.812 1 92.81 34 GLY B O 1
ATOM 4036 N N . PRO B 1 35 ? 16.844 -28.703 -54.938 1 94.81 35 PRO B N 1
ATOM 4037 C CA . PRO B 1 35 ? 17.672 -29.828 -55.375 1 94.81 35 PRO B CA 1
ATOM 4038 C C . PRO B 1 35 ? 16.891 -31.141 -55.438 1 94.81 35 PRO B C 1
ATOM 4040 O O . PRO B 1 35 ? 15.828 -31.281 -54.812 1 94.81 35 PRO B O 1
ATOM 4043 N N . SER B 1 36 ? 17.438 -32.031 -56.281 1 94.44 36 SER B N 1
ATOM 4044 C CA . SER B 1 36 ? 17 -33.406 -56.219 1 94.44 36 SER B CA 1
ATOM 4045 C C . SER B 1 36 ? 17.5 -34.094 -54.938 1 94.44 36 SER B C 1
ATOM 4047 O O . SER B 1 36 ? 18.344 -33.531 -54.219 1 94.44 36 SER B O 1
ATOM 4049 N N . GLU B 1 37 ? 16.969 -35.188 -54.594 1 93.81 37 GLU B N 1
ATOM 4050 C CA . GLU B 1 37 ? 17.406 -35.906 -53.406 1 93.81 37 GLU B CA 1
ATOM 4051 C C . GLU B 1 37 ? 18.891 -36.219 -53.469 1 93.81 37 GLU B C 1
ATOM 4053 O O . GLU B 1 37 ? 19.609 -36.094 -52.469 1 93.81 37 GLU B O 1
ATOM 4058 N N . GLU B 1 38 ? 19.344 -36.562 -54.656 1 93.31 38 GLU B N 1
ATOM 4059 C CA . GLU B 1 38 ? 20.75 -36.906 -54.844 1 93.31 38 GLU B CA 1
ATOM 4060 C C . GLU B 1 38 ? 21.641 -35.688 -54.625 1 93.31 38 GLU B C 1
ATOM 4062 O O . GLU B 1 38 ? 22.703 -35.781 -54 1 93.31 38 GLU B O 1
ATOM 4067 N N . ALA B 1 39 ? 21.172 -34.625 -55.188 1 94.75 39 ALA B N 1
ATOM 4068 C CA . ALA B 1 39 ? 21.938 -33.375 -55.031 1 94.75 39 ALA B CA 1
ATOM 4069 C C . ALA B 1 39 ? 22 -32.969 -53.562 1 94.75 39 ALA B C 1
ATOM 4071 O O . ALA B 1 39 ? 23.016 -32.438 -53.094 1 94.75 39 ALA B O 1
ATOM 4072 N N . LEU B 1 40 ? 20.953 -33.219 -52.906 1 95.75 40 LEU B N 1
ATOM 4073 C CA . LEU B 1 40 ? 20.922 -32.844 -51.469 1 95.75 40 LEU B CA 1
ATOM 4074 C C . LEU B 1 40 ? 21.859 -33.75 -50.688 1 95.75 40 LEU B C 1
ATOM 4076 O O . LEU B 1 40 ? 22.531 -33.281 -49.75 1 95.75 40 LEU B O 1
ATOM 4080 N N . PHE B 1 41 ? 21.984 -35.031 -51.031 1 95.06 41 PHE B N 1
ATOM 4081 C CA . PHE B 1 41 ? 22.922 -35.938 -50.375 1 95.06 41 PHE B CA 1
ATOM 4082 C C . PHE B 1 41 ? 24.344 -35.438 -50.531 1 95.06 41 PHE B C 1
ATOM 4084 O O . PHE B 1 41 ? 25.125 -35.438 -49.594 1 95.06 41 PHE B O 1
ATOM 4091 N N . GLU B 1 42 ? 24.609 -35 -51.719 1 95.06 42 GLU B N 1
ATOM 4092 C CA . GLU B 1 42 ? 25.953 -34.5 -52.031 1 95.06 42 GLU B CA 1
ATOM 4093 C C . GLU B 1 42 ? 26.266 -33.25 -51.219 1 95.06 42 GLU B C 1
ATOM 4095 O O . GLU B 1 42 ? 27.375 -33.094 -50.719 1 95.06 42 GLU B O 1
ATOM 4100 N N . TRP B 1 43 ? 25.25 -32.438 -51.188 1 96.06 43 TRP B N 1
ATOM 4101 C CA . TRP B 1 43 ? 25.438 -31.219 -50.406 1 96.06 43 TRP B CA 1
ATOM 4102 C C . TRP B 1 43 ? 25.719 -31.547 -48.938 1 96.06 43 TRP B C 1
ATOM 4104 O O . TRP B 1 43 ? 26.609 -30.953 -48.312 1 96.06 43 TRP B O 1
ATOM 4114 N N . ILE B 1 44 ? 24.938 -32.438 -48.312 1 95.62 44 ILE B N 1
ATOM 4115 C CA . ILE B 1 44 ? 25.078 -32.812 -46.906 1 95.62 44 ILE B CA 1
ATOM 4116 C C . ILE B 1 44 ? 26.453 -33.406 -46.656 1 95.62 44 ILE B C 1
ATOM 4118 O O . ILE B 1 44 ? 27.125 -33.062 -45.688 1 95.62 44 ILE B O 1
ATOM 4122 N N . LYS B 1 45 ? 26.984 -34.188 -47.562 1 94.88 45 LYS B N 1
ATOM 4123 C CA . LYS B 1 45 ? 28.312 -34.812 -47.438 1 94.88 45 LYS B CA 1
ATOM 4124 C C . LYS B 1 45 ? 29.406 -33.75 -47.5 1 94.88 45 LYS B C 1
ATOM 4126 O O . LYS B 1 45 ? 30.422 -33.844 -46.812 1 94.88 45 LYS B O 1
ATOM 4131 N N . ALA B 1 46 ? 29.109 -32.781 -48.25 1 94.19 46 ALA B N 1
ATOM 4132 C CA . ALA B 1 46 ? 30.094 -31.719 -48.438 1 94.19 46 ALA B CA 1
ATOM 4133 C C . ALA B 1 46 ? 30.125 -30.75 -47.281 1 94.19 46 ALA B C 1
ATOM 4135 O O . ALA B 1 46 ? 31.156 -30.125 -47 1 94.19 46 ALA B O 1
ATOM 4136 N N . ASN B 1 47 ? 29.016 -30.656 -46.594 1 93.69 47 ASN B N 1
ATOM 4137 C CA . ASN B 1 47 ? 28.906 -29.578 -45.625 1 93.69 47 ASN B CA 1
ATOM 4138 C C . ASN B 1 47 ? 28.828 -30.125 -44.219 1 93.69 47 ASN B C 1
ATOM 4140 O O . ASN B 1 47 ? 28.688 -29.359 -43.25 1 93.69 47 ASN B O 1
ATOM 4144 N N . THR B 1 48 ? 28.734 -31.375 -44.094 1 93 48 THR B N 1
ATOM 4145 C CA . THR B 1 48 ? 28.75 -32.031 -42.781 1 93 48 THR B CA 1
ATOM 4146 C C . THR B 1 48 ? 29.75 -33.156 -42.75 1 93 48 THR B C 1
ATOM 4148 O O . THR B 1 48 ? 30.5 -33.375 -43.688 1 93 48 THR B O 1
ATOM 4151 N N . ARG B 1 49 ? 29.906 -34.031 -41.719 1 89.12 49 ARG B N 1
ATOM 4152 C CA . ARG B 1 49 ? 30.828 -35.156 -41.594 1 89.12 49 ARG B CA 1
ATOM 4153 C C . ARG B 1 49 ? 30.141 -36.469 -41.938 1 89.12 49 ARG B C 1
ATOM 4155 O O . ARG B 1 49 ? 30.625 -37.531 -41.531 1 89.12 49 ARG B O 1
ATOM 4162 N N . ALA B 1 50 ? 28.922 -36.344 -42.531 1 90 50 ALA B N 1
ATOM 4163 C CA . ALA B 1 50 ? 28.156 -37.531 -42.875 1 90 50 ALA B CA 1
ATOM 4164 C C . ALA B 1 50 ? 28.781 -38.281 -44.062 1 90 50 ALA B C 1
ATOM 4166 O O . ALA B 1 50 ? 29.234 -37.656 -45.031 1 90 50 ALA B O 1
ATOM 4167 N N . THR B 1 51 ? 28.859 -39.656 -43.969 1 88.5 51 THR B N 1
ATOM 4168 C CA . THR B 1 51 ? 29.484 -40.438 -45.031 1 88.5 51 THR B CA 1
ATOM 4169 C C . THR B 1 51 ? 28.5 -41.469 -45.562 1 88.5 51 THR B C 1
ATOM 4171 O O . THR B 1 51 ? 28.641 -41.938 -46.719 1 88.5 51 THR B O 1
ATOM 4174 N N . SER B 1 52 ? 27.5 -41.781 -44.812 1 91.81 52 SER B N 1
ATOM 4175 C CA . SER B 1 52 ? 26.625 -42.875 -45.188 1 91.81 52 SER B CA 1
ATOM 4176 C C . SER B 1 52 ? 25.312 -42.375 -45.812 1 91.81 52 SER B C 1
ATOM 4178 O O . SER B 1 52 ? 24.625 -41.562 -45.188 1 91.81 52 SER B O 1
ATOM 4180 N N . ASP B 1 53 ? 24.938 -42.938 -46.969 1 91.56 53 ASP B N 1
ATOM 4181 C CA . ASP B 1 53 ? 23.688 -42.562 -47.625 1 91.56 53 ASP B CA 1
ATOM 4182 C C . ASP B 1 53 ? 22.484 -42.969 -46.781 1 91.56 53 ASP B C 1
ATOM 4184 O O . ASP B 1 53 ? 21.484 -42.25 -46.719 1 91.56 53 ASP B O 1
ATOM 4188 N N . ASP B 1 54 ? 22.641 -44.094 -46.188 1 92.31 54 ASP B N 1
ATOM 4189 C CA . ASP B 1 54 ? 21.547 -44.562 -45.344 1 92.31 54 ASP B CA 1
ATOM 4190 C C . ASP B 1 54 ? 21.312 -43.625 -44.156 1 92.31 54 ASP B C 1
ATOM 4192 O O . ASP B 1 54 ? 20.172 -43.344 -43.812 1 92.31 54 ASP B O 1
ATOM 4196 N N . GLY B 1 55 ? 22.406 -43.219 -43.625 1 93.25 55 GLY B N 1
ATOM 4197 C CA . GLY B 1 55 ? 22.312 -42.25 -42.531 1 93.25 55 GLY B CA 1
ATOM 4198 C C . GLY B 1 55 ? 21.688 -40.938 -42.906 1 93.25 55 GLY B C 1
ATOM 4199 O O . GLY B 1 55 ? 20.859 -40.406 -42.188 1 93.25 55 GLY B O 1
ATOM 4200 N N . ILE B 1 56 ? 22.062 -40.406 -44.031 1 94.81 56 ILE B N 1
ATOM 4201 C CA . ILE B 1 56 ? 21.531 -39.156 -44.531 1 94.81 56 ILE B CA 1
ATOM 4202 C C . ILE B 1 56 ? 20.047 -39.312 -44.844 1 94.81 56 ILE B C 1
ATOM 4204 O O . ILE B 1 56 ? 19.219 -38.5 -44.438 1 94.81 56 ILE B O 1
ATOM 4208 N N . GLY B 1 57 ? 19.719 -40.406 -45.438 1 93.69 57 GLY B N 1
ATOM 4209 C CA . GLY B 1 57 ? 18.328 -40.688 -45.781 1 93.69 57 GLY B CA 1
ATOM 4210 C C . GLY B 1 57 ? 17.422 -40.75 -44.562 1 93.69 57 GLY B C 1
ATOM 4211 O O . GLY B 1 57 ? 16.312 -40.219 -44.562 1 93.69 57 GLY B O 1
ATOM 4212 N N . ASN B 1 58 ? 17.906 -41.438 -43.594 1 93.94 58 ASN B N 1
ATOM 4213 C CA . ASN B 1 58 ? 17.141 -41.594 -42.344 1 93.94 58 ASN B CA 1
ATOM 4214 C C . ASN B 1 58 ? 16.828 -40.25 -41.719 1 93.94 58 ASN B C 1
ATOM 4216 O O . ASN B 1 58 ? 15.711 -40 -41.312 1 93.94 58 ASN B O 1
ATOM 4220 N N . ARG B 1 59 ? 17.75 -39.344 -41.688 1 94.62 59 ARG B N 1
ATOM 4221 C CA . ARG B 1 59 ? 17.609 -38.031 -41.094 1 94.62 59 ARG B CA 1
ATOM 4222 C C . ARG B 1 59 ? 16.688 -37.125 -41.938 1 94.62 59 ARG B C 1
ATOM 4224 O O . ARG B 1 59 ? 15.906 -36.344 -41.375 1 94.62 59 ARG B O 1
ATOM 4231 N N . LEU B 1 60 ? 16.75 -37.281 -43.188 1 94.38 60 LEU B N 1
ATOM 4232 C CA . LEU B 1 60 ? 15.867 -36.5 -44.062 1 94.38 60 LEU B CA 1
ATOM 4233 C C . LEU B 1 60 ? 14.43 -37 -43.969 1 94.38 60 LEU B C 1
ATOM 4235 O O . LEU B 1 60 ? 13.492 -36.188 -43.969 1 94.38 60 LEU B O 1
ATOM 4239 N N . ARG B 1 61 ? 14.289 -38.281 -43.844 1 93.62 61 ARG B N 1
ATOM 4240 C CA . ARG B 1 61 ? 12.953 -38.844 -43.656 1 93.62 61 ARG B CA 1
ATOM 4241 C C . ARG B 1 61 ? 12.344 -38.344 -42.344 1 93.62 61 ARG B C 1
ATOM 4243 O O . ARG B 1 61 ? 11.133 -38.094 -42.281 1 93.62 61 ARG B O 1
ATOM 4250 N N . PHE B 1 62 ? 13.148 -38.25 -41.406 1 94.88 62 PHE B N 1
ATOM 4251 C CA . PHE B 1 62 ? 12.672 -37.719 -40.125 1 94.88 62 PHE B CA 1
ATOM 4252 C C . PHE B 1 62 ? 12.188 -36.281 -40.281 1 94.88 62 PHE B C 1
ATOM 4254 O O . PHE B 1 62 ? 11.125 -35.906 -39.75 1 94.88 62 PHE B O 1
ATOM 4261 N N . LEU B 1 63 ? 12.969 -35.438 -40.938 1 95.12 63 LEU B N 1
ATOM 4262 C CA . LEU B 1 63 ? 12.562 -34.062 -41.188 1 95.12 63 LEU B CA 1
ATOM 4263 C C . LEU B 1 63 ? 11.242 -34 -41.938 1 95.12 63 LEU B C 1
ATOM 4265 O O . LEU B 1 63 ? 10.422 -33.125 -41.688 1 95.12 63 LEU B O 1
ATOM 4269 N N . GLY B 1 64 ? 11.125 -34.938 -42.812 1 93.94 64 GLY B N 1
ATOM 4270 C CA . GLY B 1 64 ? 9.852 -35.062 -43.5 1 93.94 64 GLY B CA 1
ATOM 4271 C C . GLY B 1 64 ? 8.711 -35.469 -42.594 1 93.94 64 GLY B C 1
ATOM 4272 O O . GLY B 1 64 ? 7.613 -34.906 -42.688 1 93.94 64 GLY B O 1
ATOM 4273 N N . ALA B 1 65 ? 9.023 -36.344 -41.75 1 92.94 65 ALA B N 1
ATOM 4274 C CA . ALA B 1 65 ? 8.023 -36.875 -40.812 1 92.94 65 ALA B CA 1
ATOM 4275 C C . ALA B 1 65 ? 7.543 -35.781 -39.844 1 92.94 65 ALA B C 1
ATOM 4277 O O . ALA B 1 65 ? 6.383 -35.781 -39.438 1 92.94 65 ALA B O 1
ATOM 4278 N N . ILE B 1 66 ? 8.445 -34.844 -39.531 1 93.31 66 ILE B N 1
ATOM 4279 C CA . ILE B 1 66 ? 8.031 -33.812 -38.594 1 93.31 66 ILE B CA 1
ATOM 4280 C C . ILE B 1 66 ? 7.523 -32.594 -39.344 1 93.31 66 ILE B C 1
ATOM 4282 O O . ILE B 1 66 ? 7.281 -31.531 -38.75 1 93.31 66 ILE B O 1
ATOM 4286 N N . GLY B 1 67 ? 7.461 -32.688 -40.625 1 92.06 67 GLY B N 1
ATOM 4287 C CA . GLY B 1 67 ? 6.723 -31.719 -41.438 1 92.06 67 GLY B CA 1
ATOM 4288 C C . GLY B 1 67 ? 7.57 -30.547 -41.875 1 92.06 67 GLY B C 1
ATOM 4289 O O . GLY B 1 67 ? 7.055 -29.453 -42.125 1 92.06 67 GLY B O 1
ATOM 4290 N N . LEU B 1 68 ? 8.859 -30.75 -42 1 93.62 68 LEU B N 1
ATOM 4291 C CA . LEU B 1 68 ? 9.711 -29.641 -42.406 1 93.62 68 LEU B CA 1
ATOM 4292 C C . LEU B 1 68 ? 10.023 -29.703 -43.906 1 93.62 68 LEU B C 1
ATOM 4294 O O . LEU B 1 68 ? 10.273 -28.688 -44.531 1 93.62 68 LEU B O 1
ATOM 4298 N N . LEU B 1 69 ? 10.117 -30.984 -44.438 1 93.12 69 LEU B N 1
ATOM 4299 C CA . LEU B 1 69 ? 10.492 -31.188 -45.812 1 93.12 69 LEU B CA 1
ATOM 4300 C C . LEU B 1 69 ? 9.523 -32.125 -46.531 1 93.12 69 LEU B C 1
ATOM 4302 O O . LEU B 1 69 ? 8.875 -32.938 -45.875 1 93.12 69 LEU B O 1
ATOM 4306 N N . GLU B 1 70 ? 9.359 -31.953 -47.75 1 93.69 70 GLU B N 1
ATOM 4307 C CA . GLU B 1 70 ? 8.672 -32.875 -48.625 1 93.69 70 GLU B CA 1
ATOM 4308 C C . GLU B 1 70 ? 9.602 -33.406 -49.719 1 93.69 70 GLU B C 1
ATOM 4310 O O . GLU B 1 70 ? 10.25 -32.594 -50.406 1 93.69 70 GLU B O 1
ATOM 4315 N N . ILE B 1 71 ? 9.734 -34.688 -49.719 1 87.88 71 ILE B N 1
ATOM 4316 C CA . ILE B 1 71 ? 10.57 -35.312 -50.75 1 87.88 71 ILE B CA 1
ATOM 4317 C C . ILE B 1 71 ? 9.688 -35.938 -51.812 1 87.88 71 ILE B C 1
ATOM 4319 O O . ILE B 1 71 ? 8.961 -36.906 -51.562 1 87.88 71 ILE B O 1
ATOM 4323 N N . ASP B 1 72 ? 9.688 -35.344 -52.906 1 84 72 ASP B N 1
ATOM 4324 C CA . ASP B 1 72 ? 8.977 -35.875 -54.062 1 84 72 ASP B CA 1
ATOM 4325 C C . ASP B 1 72 ? 9.93 -36.625 -55 1 84 72 ASP B C 1
ATOM 4327 O O . ASP B 1 72 ? 11.125 -36.719 -54.719 1 84 72 ASP B O 1
ATOM 4331 N N . ALA B 1 73 ? 9.414 -37.281 -56.062 1 81.94 73 ALA B N 1
ATOM 4332 C CA . ALA B 1 73 ? 10.188 -38.062 -57 1 81.94 73 ALA B CA 1
ATOM 4333 C C . ALA B 1 73 ? 11.297 -37.25 -57.656 1 81.94 73 ALA B C 1
ATOM 4335 O O . ALA B 1 73 ? 12.391 -37.75 -57.906 1 81.94 73 ALA B O 1
ATOM 4336 N N . ASP B 1 74 ? 11.188 -35.938 -57.781 1 85.12 74 ASP B N 1
ATOM 4337 C CA . ASP B 1 74 ? 12.133 -35.188 -58.594 1 85.12 74 ASP B CA 1
ATOM 4338 C C . ASP B 1 74 ? 12.883 -34.156 -57.75 1 85.12 74 ASP B C 1
ATOM 4340 O O . ASP B 1 74 ? 13.984 -33.75 -58.094 1 85.12 74 ASP B O 1
ATOM 4344 N N . ARG B 1 75 ? 12.211 -33.656 -56.688 1 91.69 75 ARG B N 1
ATOM 4345 C CA . ARG B 1 75 ? 12.883 -32.594 -55.969 1 91.69 75 ARG B CA 1
ATOM 4346 C C . ARG B 1 75 ? 12.484 -32.594 -54.5 1 91.69 75 ARG B C 1
ATOM 4348 O O . ARG B 1 75 ? 11.461 -33.156 -54.125 1 91.69 75 ARG B O 1
ATOM 4355 N N . VAL B 1 76 ? 13.32 -32 -53.688 1 94.69 76 VAL B N 1
ATOM 4356 C CA . VAL B 1 76 ? 13.07 -31.781 -52.281 1 94.69 76 VAL B CA 1
ATOM 4357 C C . VAL B 1 76 ? 12.594 -30.344 -52.062 1 94.69 76 VAL B C 1
ATOM 4359 O O . VAL B 1 76 ? 13.18 -29.406 -52.594 1 94.69 76 VAL B O 1
ATOM 4362 N N . ARG B 1 77 ? 11.445 -30.141 -51.344 1 94.62 77 ARG B N 1
ATOM 4363 C CA . ARG B 1 77 ? 10.891 -28.828 -51.062 1 94.62 77 ARG B CA 1
ATOM 4364 C C . ARG B 1 77 ? 10.633 -28.641 -49.562 1 94.62 77 ARG B C 1
ATOM 4366 O O . ARG B 1 77 ? 10.453 -29.625 -48.844 1 94.62 77 ARG B O 1
ATOM 4373 N N . LEU B 1 78 ? 10.703 -27.438 -49.156 1 94.56 78 LEU B N 1
ATOM 4374 C CA . LEU B 1 78 ? 10.305 -27.109 -47.781 1 94.56 78 LEU B CA 1
ATOM 4375 C C . LEU B 1 78 ? 8.789 -27 -47.688 1 94.56 78 LEU B C 1
ATOM 4377 O O . LEU B 1 78 ? 8.125 -26.516 -48.594 1 94.56 78 LEU B O 1
ATOM 4381 N N . THR B 1 79 ? 8.273 -27.5 -46.688 1 94.12 79 THR B N 1
ATOM 4382 C CA . THR B 1 79 ? 6.867 -27.266 -46.344 1 94.12 79 THR B CA 1
ATOM 4383 C C . THR B 1 79 ? 6.641 -25.844 -45.875 1 94.12 79 THR B C 1
ATOM 4385 O O . THR B 1 79 ? 7.59 -25.062 -45.781 1 94.12 79 THR B O 1
ATOM 4388 N N . GLU B 1 80 ? 5.402 -25.5 -45.625 1 91.5 80 GLU B N 1
ATOM 4389 C CA . GLU B 1 80 ? 5.094 -24.188 -45.062 1 91.5 80 GLU B CA 1
ATOM 4390 C C . GLU B 1 80 ? 5.797 -23.984 -43.75 1 91.5 80 GLU B C 1
ATOM 4392 O O . GLU B 1 80 ? 6.328 -22.906 -43.469 1 91.5 80 GLU B O 1
ATOM 4397 N N . ARG B 1 81 ? 5.852 -24.984 -42.906 1 91.62 81 ARG B N 1
ATOM 4398 C CA . ARG B 1 81 ? 6.52 -24.906 -41.625 1 91.62 81 ARG B CA 1
ATOM 4399 C C . ARG B 1 81 ? 8.031 -24.766 -41.812 1 91.62 81 ARG B C 1
ATOM 4401 O O . ARG B 1 81 ? 8.672 -24 -41.062 1 91.62 81 ARG B O 1
ATOM 4408 N N . GLY B 1 82 ? 8.508 -25.469 -42.781 1 92.94 82 GLY B N 1
ATOM 4409 C CA . GLY B 1 82 ? 9.93 -25.344 -43.062 1 92.94 82 GLY B CA 1
ATOM 4410 C C . GLY B 1 82 ? 10.328 -23.938 -43.469 1 92.94 82 GL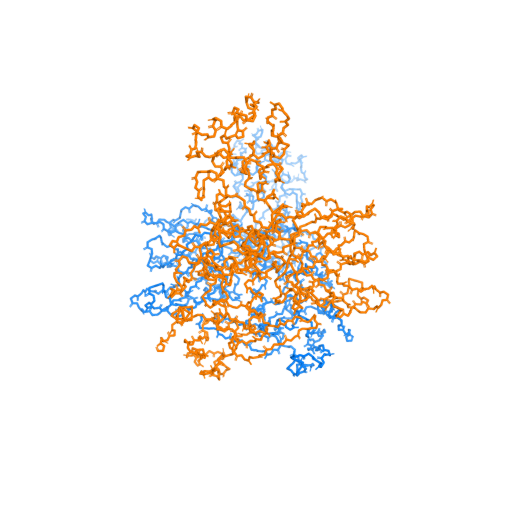Y B C 1
ATOM 4411 O O . GLY B 1 82 ? 11.359 -23.438 -43.031 1 92.94 82 GLY B O 1
ATOM 4412 N N . ILE B 1 83 ? 9.508 -23.391 -44.25 1 91.69 83 ILE B N 1
ATOM 4413 C CA . ILE B 1 83 ? 9.766 -22.031 -44.688 1 91.69 83 ILE B CA 1
ATOM 4414 C C . ILE B 1 83 ? 9.664 -21.062 -43.5 1 91.69 83 ILE B C 1
ATOM 4416 O O . ILE B 1 83 ? 10.492 -20.156 -43.375 1 91.69 83 ILE B O 1
ATOM 4420 N N . GLN B 1 84 ? 8.656 -21.281 -42.719 1 89.81 84 GLN B N 1
ATOM 4421 C CA . GLN B 1 84 ? 8.469 -20.453 -41.531 1 89.81 84 GLN B CA 1
ATOM 4422 C C . GLN B 1 84 ? 9.672 -20.531 -40.594 1 89.81 84 GLN B C 1
ATOM 4424 O O . GLN B 1 84 ? 10.148 -19.516 -40.094 1 89.81 84 GLN B O 1
ATOM 4429 N N . TRP B 1 85 ? 10.141 -21.75 -40.375 1 89.56 85 TRP B N 1
ATOM 4430 C CA . TRP B 1 85 ? 11.297 -21.953 -39.5 1 89.56 85 TRP B CA 1
ATOM 4431 C C . TRP B 1 85 ? 12.523 -21.234 -40.062 1 89.56 85 TRP B C 1
ATOM 4433 O O . TRP B 1 85 ? 13.242 -20.562 -39.312 1 89.56 85 TRP B O 1
ATOM 4443 N N . LEU B 1 86 ? 12.727 -21.344 -41.312 1 89.25 86 LEU B N 1
ATOM 4444 C CA . LEU B 1 86 ? 13.891 -20.734 -41.969 1 89.25 86 LEU B CA 1
ATOM 4445 C C . LEU B 1 86 ? 13.812 -19.219 -41.875 1 89.25 86 LEU B C 1
ATOM 4447 O O . LEU B 1 86 ? 14.82 -18.547 -41.656 1 89.25 86 LEU B O 1
ATOM 4451 N N . SER B 1 87 ? 12.609 -18.672 -42 1 86.94 87 SER B N 1
ATOM 4452 C CA . SER B 1 87 ? 12.406 -17.234 -42.062 1 86.94 87 SER B CA 1
ATOM 4453 C C . SER B 1 87 ? 12.523 -16.625 -40.656 1 86.94 87 SER B C 1
ATOM 4455 O O . SER B 1 87 ? 13.125 -15.555 -40.5 1 86.94 87 SER B O 1
ATOM 4457 N N . GLU B 1 88 ? 11.93 -17.312 -39.656 1 84.5 88 GLU B N 1
ATOM 4458 C CA . GLU B 1 88 ? 11.812 -16.719 -38.344 1 84.5 88 GLU B CA 1
ATOM 4459 C C . GLU B 1 88 ? 12.93 -17.219 -37.406 1 84.5 88 GLU B C 1
ATOM 4461 O O . GLU B 1 88 ? 13.305 -16.531 -36.469 1 84.5 88 GLU B O 1
ATOM 4466 N N . THR B 1 89 ? 13.398 -18.375 -37.688 1 83 89 THR B N 1
ATOM 4467 C CA . THR B 1 89 ? 14.383 -19.062 -36.844 1 83 89 THR B CA 1
ATOM 4468 C C . THR B 1 89 ? 13.938 -19.094 -35.406 1 83 89 THR B C 1
ATOM 4470 O O . THR B 1 89 ? 14.75 -18.891 -34.5 1 83 89 THR B O 1
ATOM 4473 N N . ASP B 1 90 ? 12.633 -19.172 -35.219 1 84.44 90 ASP B N 1
ATOM 4474 C CA . ASP B 1 90 ? 12.031 -19.297 -33.906 1 84.44 90 ASP B CA 1
ATOM 4475 C C . ASP B 1 90 ? 12.102 -20.734 -33.406 1 84.44 90 ASP B C 1
ATOM 4477 O O . ASP B 1 90 ? 11.516 -21.641 -34 1 84.44 90 ASP B O 1
ATOM 4481 N N . PRO B 1 91 ? 12.797 -20.938 -32.344 1 89.81 91 PRO B N 1
ATOM 4482 C CA . PRO B 1 91 ? 12.938 -22.297 -31.828 1 89.81 91 PRO B CA 1
ATOM 4483 C C . PRO B 1 91 ? 11.594 -22.953 -31.5 1 89.81 91 PRO B C 1
ATOM 4485 O O . PRO B 1 91 ? 11.477 -24.188 -31.531 1 89.81 91 PRO B O 1
ATOM 4488 N N . GLU B 1 92 ? 10.648 -22.219 -31.234 1 85.69 92 GLU B N 1
ATOM 4489 C CA . GLU B 1 92 ? 9.344 -22.766 -30.859 1 85.69 92 GLU B CA 1
ATOM 4490 C C . GLU B 1 92 ? 8.695 -23.5 -32.031 1 85.69 92 GLU B C 1
ATOM 4492 O O . GLU B 1 92 ? 7.973 -24.469 -31.828 1 85.69 92 GLU B O 1
ATOM 4497 N N . ILE B 1 93 ? 8.922 -23.047 -33.25 1 86.31 93 ILE B N 1
ATOM 4498 C CA . ILE B 1 93 ? 8.359 -23.656 -34.438 1 86.31 93 ILE B CA 1
ATOM 4499 C C . ILE B 1 93 ? 8.875 -25.094 -34.562 1 86.31 93 ILE B C 1
ATOM 4501 O O . ILE B 1 93 ? 8.094 -26.016 -34.781 1 86.31 93 ILE B O 1
ATOM 4505 N N . LEU B 1 94 ? 10.18 -25.188 -34.406 1 92.12 94 LEU B N 1
ATOM 4506 C CA . LEU B 1 94 ? 10.773 -26.516 -34.5 1 92.12 94 LEU B CA 1
ATOM 4507 C C . LEU B 1 94 ? 10.391 -27.391 -33.312 1 92.12 94 LEU B C 1
ATOM 4509 O O . LEU B 1 94 ? 10.141 -28.578 -33.469 1 92.12 94 LEU B O 1
ATOM 4513 N N . PHE B 1 95 ? 10.328 -26.781 -32.156 1 93.31 95 PHE B N 1
ATOM 4514 C CA . PHE B 1 95 ? 9.922 -27.547 -30.969 1 93.31 95 PHE B CA 1
ATOM 4515 C C . PHE B 1 95 ? 8.508 -28.094 -31.141 1 93.31 95 PHE B C 1
ATOM 4517 O O . PHE B 1 95 ? 8.242 -29.25 -30.812 1 93.31 95 PHE B O 1
ATOM 4524 N N . ASP B 1 96 ? 7.641 -27.281 -31.688 1 87.81 96 ASP B N 1
ATOM 4525 C CA . ASP B 1 96 ? 6.273 -27.734 -31.938 1 87.81 96 ASP B CA 1
ATOM 4526 C C . ASP B 1 96 ? 6.254 -28.891 -32.938 1 87.81 96 ASP B C 1
ATOM 4528 O O . ASP B 1 96 ? 5.52 -29.859 -32.719 1 87.81 96 ASP B O 1
ATOM 4532 N N . ALA B 1 97 ? 7.027 -28.781 -33.938 1 91.31 97 ALA B N 1
ATOM 4533 C CA . ALA B 1 97 ? 7.125 -29.844 -34.938 1 91.31 97 ALA B CA 1
ATOM 4534 C C . ALA B 1 97 ? 7.586 -31.156 -34.281 1 91.31 97 ALA B C 1
ATOM 4536 O O . ALA B 1 97 ? 7.059 -32.219 -34.594 1 91.31 97 ALA B O 1
ATOM 4537 N N . LEU B 1 98 ? 8.531 -31.016 -33.406 1 93.62 98 LEU B N 1
ATOM 4538 C CA . LEU B 1 98 ? 9.078 -32.188 -32.719 1 93.62 98 LEU B CA 1
ATOM 4539 C C . LEU B 1 98 ? 8.039 -32.812 -31.781 1 93.62 98 LEU B C 1
ATOM 4541 O O . LEU B 1 98 ? 7.785 -34 -31.844 1 93.62 98 LEU B O 1
ATOM 4545 N N . THR B 1 99 ? 7.375 -31.969 -30.984 1 90.81 99 THR B N 1
ATOM 4546 C CA . THR B 1 99 ? 6.469 -32.469 -29.953 1 90.81 99 THR B CA 1
ATOM 4547 C C . THR B 1 99 ? 5.191 -33.031 -30.578 1 90.81 99 THR B C 1
ATOM 4549 O O . THR B 1 99 ? 4.57 -33.938 -30.031 1 90.81 99 THR B O 1
ATOM 4552 N N . GLU B 1 100 ? 4.809 -32.5 -31.719 1 88 100 GLU B N 1
ATOM 4553 C CA . GLU B 1 100 ? 3.617 -32.969 -32.406 1 88 100 GLU B CA 1
ATOM 4554 C C . GLU B 1 100 ? 3.842 -34.344 -33.031 1 88 100 GLU B C 1
ATOM 4556 O O . GLU B 1 100 ? 2.883 -35.094 -33.281 1 88 100 GLU B O 1
ATOM 4561 N N . ASN B 1 101 ? 5.098 -34.688 -33.188 1 91.69 101 ASN B N 1
ATOM 4562 C CA . ASN B 1 101 ? 5.355 -35.875 -33.969 1 91.69 101 ASN B CA 1
ATOM 4563 C C . ASN B 1 101 ? 6.203 -36.906 -33.219 1 91.69 101 ASN B C 1
ATOM 4565 O O . ASN B 1 101 ? 6.324 -38.062 -33.625 1 91.69 101 ASN B O 1
ATOM 4569 N N . VAL B 1 102 ? 6.832 -36.469 -32.25 1 91.31 102 VAL B N 1
ATOM 4570 C CA . VAL B 1 102 ? 7.68 -37.344 -31.438 1 91.31 102 VAL B CA 1
ATOM 4571 C C . VAL B 1 102 ? 7.293 -37.25 -29.969 1 91.31 102 VAL B C 1
ATOM 4573 O O . VAL B 1 102 ? 7.148 -36.156 -29.438 1 91.31 102 VAL B O 1
ATOM 4576 N N . SER B 1 103 ? 7.102 -38.312 -29.328 1 90 103 SER B N 1
ATOM 4577 C CA . SER B 1 103 ? 6.785 -38.312 -27.906 1 90 103 SER B CA 1
ATOM 4578 C C . SER B 1 103 ? 8.047 -38.156 -27.062 1 90 103 SER B C 1
ATOM 4580 O O . SER B 1 103 ? 9.133 -38.531 -27.484 1 90 103 SER B O 1
ATOM 4582 N N . GLY B 1 104 ? 7.895 -37.562 -25.922 1 89.81 104 GLY B N 1
ATOM 4583 C CA . GLY B 1 104 ? 8.969 -37.594 -24.938 1 89.81 104 GLY B CA 1
ATOM 4584 C C . GLY B 1 104 ? 9.609 -36.25 -24.688 1 89.81 104 GLY B C 1
ATOM 4585 O O . GLY B 1 104 ? 10.234 -36.062 -23.641 1 89.81 104 GLY B O 1
ATOM 4586 N N . PHE B 1 105 ? 9.484 -35.312 -25.609 1 93 105 PHE B N 1
ATOM 4587 C CA . PHE B 1 105 ? 10.141 -34.031 -25.438 1 93 105 PHE B CA 1
ATOM 4588 C C . PHE B 1 105 ? 9.562 -33.281 -24.25 1 93 105 PHE B C 1
ATOM 4590 O O . PHE B 1 105 ? 10.305 -32.688 -23.469 1 93 105 PHE B O 1
ATOM 4597 N N . GLU B 1 106 ? 8.25 -33.25 -24.125 1 88.38 106 GLU B N 1
ATOM 4598 C CA . GLU B 1 106 ? 7.598 -32.562 -23 1 88.38 106 GLU B CA 1
ATOM 4599 C C . GLU B 1 106 ? 7.988 -33.188 -21.672 1 88.38 106 GLU B C 1
ATOM 4601 O O . GLU B 1 106 ? 8.234 -32.5 -20.688 1 88.38 106 GLU B O 1
ATOM 4606 N N . THR B 1 107 ? 8.156 -34.531 -21.719 1 88.75 107 THR B N 1
ATOM 4607 C CA . THR B 1 107 ? 8.555 -35.25 -20.516 1 88.75 107 THR B CA 1
ATOM 4608 C C . THR B 1 107 ? 9.961 -34.844 -20.094 1 88.75 107 THR B C 1
ATOM 4610 O O . THR B 1 107 ? 10.219 -34.656 -18.891 1 88.75 107 THR B O 1
ATOM 4613 N N . ILE B 1 108 ? 10.82 -34.719 -21.062 1 92.06 108 ILE B N 1
ATOM 4614 C CA . ILE B 1 108 ? 12.195 -34.312 -20.781 1 92.06 108 ILE B CA 1
ATOM 4615 C C . ILE B 1 108 ? 12.203 -32.938 -20.125 1 92.06 108 ILE B C 1
ATOM 4617 O O . ILE B 1 108 ? 12.836 -32.75 -19.078 1 92.06 108 ILE B O 1
ATOM 4621 N N . LEU B 1 109 ? 11.438 -32.062 -20.672 1 90.12 109 LEU B N 1
ATOM 4622 C CA . LEU B 1 109 ? 11.406 -30.688 -20.141 1 90.12 109 LEU B CA 1
ATOM 4623 C C . LEU B 1 109 ? 10.805 -30.656 -18.75 1 90.12 109 LEU B C 1
ATOM 4625 O O . LEU B 1 109 ? 11.352 -30.016 -17.844 1 90.12 109 LEU B O 1
ATOM 4629 N N . GLU B 1 110 ? 9.773 -31.328 -18.562 1 85.94 110 GLU B N 1
ATOM 4630 C CA . GLU B 1 110 ? 9.117 -31.391 -17.25 1 85.94 110 GLU B CA 1
ATOM 4631 C C . GLU B 1 110 ? 10.039 -32 -16.203 1 85.94 110 GLU B C 1
ATOM 4633 O O . GLU B 1 110 ? 10.117 -31.516 -15.07 1 85.94 110 GLU B O 1
ATOM 4638 N N . SER B 1 111 ? 10.734 -33.062 -16.656 1 87.88 111 SER B N 1
ATOM 4639 C CA . SER B 1 111 ? 11.648 -33.75 -15.758 1 87.88 111 SER B CA 1
ATOM 4640 C C . SER B 1 111 ? 12.789 -32.844 -15.32 1 87.88 111 SER B C 1
ATOM 4642 O O . SER B 1 111 ? 13.25 -32.938 -14.18 1 87.88 111 SER B O 1
ATOM 4644 N N . LEU B 1 112 ? 13.195 -32.031 -16.203 1 90.06 112 LEU B N 1
ATOM 4645 C CA . LEU B 1 112 ? 14.336 -31.156 -15.93 1 90.06 112 LEU B CA 1
ATOM 4646 C C . LEU B 1 112 ? 13.938 -29.984 -15.031 1 90.06 112 LEU B C 1
ATOM 4648 O O . LEU B 1 112 ? 14.805 -29.312 -14.477 1 90.06 112 LEU B O 1
ATOM 4652 N N . LEU B 1 113 ? 12.648 -29.766 -14.859 1 79.19 113 LEU B N 1
ATOM 4653 C CA . LEU B 1 113 ? 12.18 -28.766 -13.906 1 79.19 113 LEU B CA 1
ATOM 4654 C C . LEU B 1 113 ? 12.555 -29.141 -12.484 1 79.19 113 LEU B C 1
ATOM 4656 O O . LEU B 1 113 ? 12.727 -28.281 -11.625 1 79.19 113 LEU B O 1
ATOM 4660 N N . GLU B 1 114 ? 12.703 -30.438 -12.281 1 77.44 114 GLU B N 1
ATOM 4661 C CA . GLU B 1 114 ? 13.031 -30.938 -10.953 1 77.44 114 GLU B CA 1
ATOM 4662 C C . GLU B 1 114 ? 14.523 -30.844 -10.672 1 77.44 114 GLU B C 1
ATOM 4664 O O . GLU B 1 114 ? 14.969 -31.078 -9.555 1 77.44 114 GLU B O 1
ATOM 4669 N N . GLY B 1 115 ? 15.289 -30.578 -11.719 1 81.62 115 GLY B N 1
ATOM 4670 C CA . GLY B 1 115 ? 16.734 -30.453 -11.578 1 81.62 115 GLY B CA 1
ATOM 4671 C C . GLY B 1 115 ? 17.5 -31.078 -12.719 1 81.62 115 GLY B C 1
ATOM 4672 O O . GLY B 1 115 ? 16.906 -31.672 -13.625 1 81.62 115 GLY B O 1
ATOM 4673 N N . PRO B 1 116 ? 18.812 -30.859 -12.688 1 88.94 116 PRO B N 1
ATOM 4674 C CA . PRO B 1 116 ? 19.641 -31.438 -13.742 1 88.94 116 PRO B CA 1
ATOM 4675 C C . PRO B 1 116 ? 19.594 -32.969 -13.75 1 88.94 116 PRO B C 1
ATOM 4677 O O . PRO B 1 116 ? 19.547 -33.594 -12.695 1 88.94 116 PRO B O 1
ATOM 4680 N N . LYS B 1 117 ? 19.578 -33.594 -14.953 1 93.19 117 LYS B N 1
ATOM 4681 C CA . LYS B 1 117 ? 19.469 -35.062 -15.094 1 93.19 117 LYS B CA 1
ATOM 4682 C C . LYS B 1 117 ? 20.406 -35.562 -16.188 1 93.19 117 LYS B C 1
ATOM 4684 O O . LYS B 1 117 ? 20.75 -34.844 -17.109 1 93.19 117 LYS B O 1
ATOM 4689 N N . THR B 1 118 ? 20.797 -36.75 -15.945 1 93.31 118 THR B N 1
ATOM 4690 C CA . THR B 1 118 ? 21.578 -37.438 -16.984 1 93.31 118 THR B CA 1
ATOM 4691 C C . THR B 1 118 ? 20.672 -37.938 -18.094 1 93.31 118 THR B C 1
ATOM 4693 O O . THR B 1 118 ? 19.438 -37.969 -17.938 1 93.31 118 THR B O 1
ATOM 4696 N N . ASP B 1 119 ? 21.312 -38.375 -19.203 1 91.94 119 ASP B N 1
ATOM 4697 C CA . ASP B 1 119 ? 20.531 -38.938 -20.297 1 91.94 119 ASP B CA 1
ATOM 4698 C C . ASP B 1 119 ? 19.766 -40.188 -19.828 1 91.94 119 ASP B C 1
ATOM 4700 O O . ASP B 1 119 ? 18.625 -40.406 -20.234 1 91.94 119 ASP B O 1
ATOM 4704 N N . ALA B 1 120 ? 20.453 -40.906 -19.062 1 90.25 1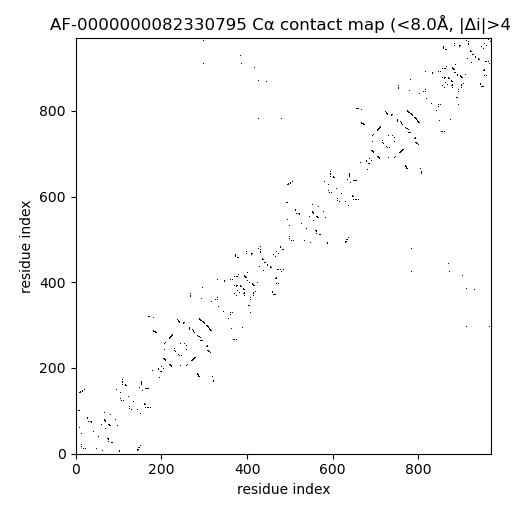20 ALA B N 1
ATOM 4705 C CA . ALA B 1 120 ? 19.828 -42.125 -18.562 1 90.25 120 ALA B CA 1
ATOM 4706 C C . ALA B 1 120 ? 18.594 -41.812 -17.734 1 90.25 120 ALA B C 1
ATOM 4708 O O . ALA B 1 120 ? 17.562 -42.469 -17.859 1 90.25 120 ALA B O 1
ATOM 4709 N N . GLU B 1 121 ? 18.672 -40.812 -16.938 1 91.5 121 GLU B N 1
ATOM 4710 C CA . GLU B 1 121 ? 17.547 -40.375 -16.109 1 91.5 121 GLU B CA 1
ATOM 4711 C C . GLU B 1 121 ? 16.406 -39.844 -16.969 1 91.5 121 GLU B C 1
ATOM 4713 O O . GLU B 1 121 ? 15.234 -40.094 -16.656 1 91.5 121 GLU B O 1
ATOM 4718 N N . LEU B 1 122 ? 16.75 -39.156 -17.953 1 92.12 122 LEU B N 1
ATOM 4719 C CA . LEU B 1 122 ? 15.734 -38.656 -18.875 1 92.12 122 LEU B CA 1
ATOM 4720 C C . LEU B 1 122 ? 15.023 -39.812 -19.594 1 92.12 122 LEU B C 1
ATOM 4722 O O . LEU B 1 122 ? 13.812 -39.75 -19.781 1 92.12 122 LEU B O 1
ATOM 4726 N N . GLY B 1 123 ? 15.812 -40.781 -19.938 1 89.62 123 GLY B N 1
ATOM 4727 C CA . GLY B 1 123 ? 15.227 -41.938 -20.531 1 89.62 123 GLY B CA 1
ATOM 4728 C C . GLY B 1 123 ? 14.25 -42.656 -19.625 1 89.62 123 GLY B C 1
ATOM 4729 O O . GLY B 1 123 ? 13.18 -43.094 -20.062 1 89.62 123 GLY B O 1
ATOM 4730 N N . ALA B 1 124 ? 14.695 -42.719 -18.422 1 89.19 124 ALA B N 1
ATOM 4731 C CA . ALA B 1 124 ? 13.82 -43.344 -17.438 1 89.19 124 ALA B CA 1
ATOM 4732 C C . ALA B 1 124 ? 12.516 -42.562 -17.281 1 89.19 124 ALA B C 1
ATOM 4734 O O . ALA B 1 124 ? 11.445 -43.156 -17.141 1 89.19 124 ALA B O 1
ATOM 4735 N N . ALA B 1 125 ? 12.625 -41.281 -17.312 1 88.69 125 ALA B N 1
ATOM 4736 C CA . ALA B 1 125 ? 11.445 -40.438 -17.203 1 88.69 125 ALA B CA 1
ATOM 4737 C C . ALA B 1 125 ? 10.5 -40.625 -18.375 1 88.69 125 ALA B C 1
ATOM 4739 O O . ALA B 1 125 ? 9.281 -40.75 -18.188 1 88.69 125 ALA B O 1
ATOM 4740 N N . ILE B 1 126 ? 11.023 -40.719 -19.547 1 88.38 126 ILE B N 1
ATOM 4741 C CA . ILE B 1 126 ? 10.211 -40.938 -20.75 1 88.38 126 ILE B CA 1
ATOM 4742 C C . ILE B 1 126 ? 9.539 -42.281 -20.688 1 88.38 126 ILE B C 1
ATOM 4744 O O . ILE B 1 126 ? 8.352 -42.406 -20.984 1 88.38 126 ILE B O 1
ATOM 4748 N N . ALA B 1 127 ? 10.336 -43.25 -20.281 1 86.44 127 ALA B N 1
ATOM 4749 C CA . ALA B 1 127 ? 9.805 -44.625 -20.188 1 86.44 127 ALA B CA 1
ATOM 4750 C C . ALA B 1 127 ? 8.641 -44.688 -19.203 1 86.44 127 ALA B C 1
ATOM 4752 O O . ALA B 1 127 ? 7.656 -45.375 -19.438 1 86.44 127 ALA B O 1
ATOM 4753 N N . ALA B 1 128 ? 8.805 -44 -18.156 1 86.56 128 ALA B N 1
ATOM 4754 C CA . ALA B 1 128 ? 7.766 -43.969 -17.141 1 86.56 128 ALA B CA 1
ATOM 4755 C C . ALA B 1 128 ? 6.496 -43.281 -17.656 1 86.56 128 ALA B C 1
ATOM 4757 O O . ALA B 1 128 ? 5.387 -43.75 -17.391 1 86.56 128 ALA B O 1
ATOM 4758 N N . ASP B 1 129 ? 6.691 -42.25 -18.422 1 84.56 129 ASP B N 1
ATOM 4759 C CA . ASP B 1 129 ? 5.566 -41.469 -18.922 1 84.56 129 ASP B CA 1
ATOM 4760 C C . ASP B 1 129 ? 4.914 -42.156 -20.109 1 84.56 129 ASP B C 1
ATOM 4762 O O . ASP B 1 129 ? 3.723 -41.969 -20.375 1 84.56 129 ASP B O 1
ATOM 4766 N N . HIS B 1 130 ? 5.738 -42.812 -20.812 1 82.5 130 HIS B N 1
ATOM 4767 C CA . HIS B 1 130 ? 5.285 -43.5 -22.016 1 82.5 130 HIS B CA 1
ATOM 4768 C C . HIS B 1 130 ? 5.605 -44.969 -21.953 1 82.5 130 HIS B C 1
ATOM 4770 O O . HIS B 1 130 ? 6.406 -45.5 -22.734 1 82.5 130 HIS B O 1
ATOM 4776 N N . SER B 1 131 ? 4.98 -45.562 -21.125 1 78.62 131 SER B N 1
ATOM 4777 C CA . SER B 1 131 ? 5.254 -46.969 -20.844 1 78.62 131 SER B CA 1
ATOM 4778 C C . SER B 1 131 ? 5.027 -47.844 -22.078 1 78.62 131 SER B C 1
ATOM 4780 O O . SER B 1 131 ? 5.586 -48.938 -22.188 1 78.62 131 SER B O 1
ATOM 4782 N N . GLU B 1 132 ? 4.316 -47.219 -22.984 1 75.5 132 GLU B N 1
ATOM 4783 C CA . GLU B 1 132 ? 4 -47.969 -24.203 1 75.5 132 GLU B CA 1
ATOM 4784 C C . GLU B 1 132 ? 5.191 -48 -25.156 1 75.5 132 GLU B C 1
ATOM 4786 O O . GLU B 1 132 ? 5.211 -48.812 -26.094 1 75.5 132 GLU B O 1
ATOM 4791 N N . PHE B 1 133 ? 6.176 -47 -24.906 1 72.38 133 PHE B N 1
ATOM 4792 C CA . PHE B 1 133 ? 7.301 -46.875 -25.828 1 72.38 133 PHE B CA 1
ATOM 4793 C C . PHE B 1 133 ? 8.352 -47.938 -25.562 1 72.38 133 PHE B C 1
ATOM 4795 O O . PHE B 1 133 ? 8.742 -48.156 -24.422 1 72.38 133 PHE B O 1
ATOM 4802 N N . ASP B 1 134 ? 8.148 -49.156 -25.297 1 65.06 134 ASP B N 1
ATOM 4803 C CA . ASP B 1 134 ? 9.203 -50.125 -25.016 1 65.06 134 ASP B CA 1
ATOM 4804 C C . ASP B 1 134 ? 10.578 -49.562 -25.344 1 65.06 134 ASP B C 1
ATOM 4806 O O . ASP B 1 134 ? 11.203 -49.969 -26.328 1 65.06 134 ASP B O 1
ATOM 4810 N N . TRP B 1 135 ? 11.008 -48.438 -24.719 1 63.16 135 TRP B N 1
ATOM 4811 C CA . TRP B 1 135 ? 12.273 -47.75 -24.969 1 63.16 135 TRP B CA 1
ATOM 4812 C C . TRP B 1 135 ? 13.445 -48.719 -24.797 1 63.16 135 TRP B C 1
ATOM 4814 O O . TRP B 1 135 ? 13.68 -49.219 -23.703 1 63.16 135 TRP B O 1
ATOM 4824 N N . SER B 1 136 ? 13.852 -49.406 -25.766 1 61.44 136 SER B N 1
ATOM 4825 C CA . SER B 1 136 ? 14.969 -50.344 -25.656 1 61.44 136 SER B CA 1
ATOM 4826 C C . SER B 1 136 ? 16.266 -49.688 -26.125 1 61.44 136 SER B C 1
ATOM 4828 O O . SER B 1 136 ? 17.344 -50.25 -25.938 1 61.44 136 SER B O 1
ATOM 4830 N N . ASP B 1 137 ? 16.141 -48.531 -26.688 1 66.44 137 ASP B N 1
ATOM 4831 C CA . ASP B 1 137 ? 17.328 -47.906 -27.266 1 66.44 137 ASP B CA 1
ATOM 4832 C C . ASP B 1 137 ? 17.969 -46.938 -26.266 1 66.44 137 ASP B C 1
ATOM 4834 O O . ASP B 1 137 ? 17.359 -45.938 -25.906 1 66.44 137 ASP B O 1
ATOM 4838 N N . SER B 1 138 ? 19.188 -47.219 -25.75 1 72.31 138 SER B N 1
ATOM 4839 C CA . SER B 1 138 ? 19.922 -46.406 -24.781 1 72.31 138 SER B CA 1
ATOM 4840 C C . SER B 1 138 ? 20.297 -45.062 -25.375 1 72.31 138 SER B C 1
ATOM 4842 O O . SER B 1 138 ? 20.578 -44.094 -24.625 1 72.31 138 SER B O 1
ATOM 4844 N N . ALA B 1 139 ? 20.125 -45 -26.641 1 79.19 139 ALA B N 1
ATOM 4845 C CA . ALA B 1 139 ? 20.531 -43.75 -27.297 1 79.19 139 ALA B CA 1
ATOM 4846 C C . ALA B 1 139 ? 19.359 -42.781 -27.438 1 79.19 139 ALA B C 1
ATOM 4848 O O . ALA B 1 139 ? 19.547 -41.625 -27.734 1 79.19 139 ALA B O 1
ATOM 4849 N N . GLY B 1 140 ? 18.219 -43.312 -27.172 1 85.75 140 GLY B N 1
ATOM 4850 C CA . GLY B 1 140 ? 17 -42.562 -27.375 1 85.75 140 GLY B CA 1
ATOM 4851 C C . GLY B 1 140 ? 17 -41.219 -26.672 1 85.75 140 GLY B C 1
ATOM 4852 O O . GLY B 1 140 ? 16.859 -40.156 -27.297 1 85.75 140 GLY B O 1
ATOM 4853 N N . PRO B 1 141 ? 17.281 -41.281 -25.438 1 87.88 141 PRO B N 1
ATOM 4854 C CA . PRO B 1 141 ? 17.25 -40.031 -24.672 1 87.88 141 PRO B CA 1
ATOM 4855 C C . PRO B 1 141 ? 18.266 -39 -25.188 1 87.88 141 PRO B C 1
ATOM 4857 O O . PRO B 1 141 ? 18 -37.812 -25.203 1 87.88 141 PRO B O 1
ATOM 4860 N N . ALA B 1 142 ? 19.359 -39.531 -25.578 1 89.94 142 ALA B N 1
ATOM 4861 C CA . ALA B 1 142 ? 20.391 -38.625 -26.094 1 89.94 142 ALA B CA 1
ATOM 4862 C C . ALA B 1 142 ? 19.938 -37.969 -27.391 1 89.94 142 ALA B C 1
ATOM 4864 O O . ALA B 1 142 ? 20.297 -36.812 -27.656 1 89.94 142 ALA B O 1
ATOM 4865 N N . GLN B 1 143 ? 19.234 -38.688 -28.172 1 91 143 GLN B N 1
ATOM 4866 C CA . GLN B 1 143 ? 18.719 -38.125 -29.422 1 91 143 GLN B CA 1
ATOM 4867 C C . GLN B 1 143 ? 17.688 -37.031 -29.156 1 91 143 GLN B C 1
ATOM 4869 O O . GLN B 1 143 ? 17.703 -36 -29.828 1 91 143 GLN B O 1
ATOM 4874 N N . HIS B 1 144 ? 16.812 -37.25 -28.188 1 93.44 144 HIS B N 1
ATOM 4875 C CA . HIS B 1 144 ? 15.852 -36.25 -27.781 1 93.44 144 HIS B CA 1
ATOM 4876 C C . HIS B 1 144 ? 16.547 -35 -27.219 1 93.44 144 HIS B C 1
ATOM 4878 O O . HIS B 1 144 ? 16.266 -33.875 -27.625 1 93.44 144 HIS B O 1
ATOM 4884 N N . ARG B 1 145 ? 17.469 -35.312 -26.359 1 93 145 ARG B N 1
ATOM 4885 C CA . ARG B 1 145 ? 18.203 -34.25 -25.688 1 93 145 ARG B CA 1
ATOM 4886 C C . ARG B 1 145 ? 18.969 -33.375 -26.703 1 93 145 ARG B C 1
ATOM 4888 O O . ARG B 1 145 ? 19.047 -32.156 -26.547 1 93 145 ARG B O 1
ATOM 4895 N N . GLY B 1 146 ? 19.562 -34 -27.688 1 93.56 146 GLY B N 1
ATOM 4896 C CA . GLY B 1 146 ? 20.297 -33.281 -28.703 1 93.56 146 GLY B CA 1
ATOM 4897 C C . GLY B 1 146 ? 19.484 -32.188 -29.391 1 93.56 146 GLY B C 1
ATOM 4898 O O . GLY B 1 146 ? 19.984 -31.109 -29.672 1 93.56 146 GLY B O 1
ATOM 4899 N N . TRP B 1 147 ? 18.234 -32.438 -29.594 1 95 147 TRP B N 1
ATOM 4900 C CA . TRP B 1 147 ? 17.359 -31.469 -30.266 1 95 147 TRP B CA 1
ATOM 4901 C C . TRP B 1 147 ? 17.047 -30.297 -29.344 1 95 147 TRP B C 1
ATOM 4903 O O . TRP B 1 147 ? 17.141 -29.141 -29.734 1 95 147 TRP B O 1
ATOM 4913 N N . VAL B 1 148 ? 16.688 -30.609 -28.094 1 95.38 148 VAL B N 1
ATOM 4914 C CA . VAL B 1 148 ? 16.312 -29.531 -27.188 1 95.38 148 VAL B CA 1
ATOM 4915 C C . VAL B 1 148 ? 17.547 -28.734 -26.781 1 95.38 148 VAL B C 1
ATOM 4917 O O . VAL B 1 148 ? 17.453 -27.547 -26.484 1 95.38 148 VAL B O 1
ATOM 4920 N N . GLN B 1 149 ? 18.688 -29.359 -26.797 1 94.62 149 GLN B N 1
ATOM 4921 C CA . GLN B 1 149 ? 19.953 -28.641 -26.609 1 94.62 149 GLN B CA 1
ATOM 4922 C C . GLN B 1 149 ? 20.234 -27.703 -27.766 1 94.62 149 GLN B C 1
ATOM 4924 O O . GLN B 1 149 ? 20.609 -26.547 -27.562 1 94.62 149 GLN B O 1
ATOM 4929 N N . SER B 1 150 ? 20.016 -28.172 -28.938 1 94.44 150 SER B N 1
ATOM 4930 C CA . SER B 1 150 ? 20.266 -27.375 -30.125 1 94.44 150 SER B CA 1
ATOM 4931 C C . SER B 1 150 ? 19.312 -26.188 -30.219 1 94.44 150 SER B C 1
ATOM 4933 O O . SER B 1 150 ? 19.656 -25.141 -30.781 1 94.44 150 SER B O 1
ATOM 4935 N N . LEU B 1 151 ? 18.141 -26.359 -29.641 1 94.25 151 LEU B N 1
ATOM 4936 C CA . LEU B 1 151 ? 17.141 -25.297 -29.656 1 94.25 151 LEU B CA 1
ATOM 4937 C C . LEU B 1 151 ? 17.406 -24.281 -28.562 1 94.25 151 LEU B C 1
ATOM 4939 O O . LEU B 1 151 ? 16.703 -23.266 -28.453 1 94.25 151 LEU B O 1
ATOM 4943 N N . GLY B 1 152 ? 18.344 -24.594 -27.688 1 92.75 152 GLY B N 1
ATOM 4944 C CA . GLY B 1 152 ? 18.75 -23.672 -26.656 1 92.75 152 GLY B CA 1
ATOM 4945 C C . GLY B 1 152 ? 17.953 -23.828 -25.375 1 92.75 152 GLY B C 1
ATOM 4946 O O . GLY B 1 152 ? 18 -22.984 -24.484 1 92.75 152 GLY B O 1
ATOM 4947 N N . TYR B 1 153 ? 17.172 -24.891 -25.234 1 93.25 153 TYR B N 1
ATOM 4948 C CA . TYR B 1 153 ? 16.297 -25.078 -24.062 1 93.25 153 TYR B CA 1
ATOM 4949 C C . TYR B 1 153 ? 17.016 -25.844 -22.969 1 93.25 153 TYR B C 1
ATOM 4951 O O . TYR B 1 153 ? 16.625 -25.781 -21.797 1 93.25 153 TYR B O 1
ATOM 4959 N N . VAL B 1 154 ? 18.109 -26.625 -23.375 1 94.38 154 VAL B N 1
ATOM 4960 C CA . VAL B 1 154 ? 18.859 -27.453 -22.438 1 94.38 154 VAL B CA 1
ATOM 4961 C C . VAL B 1 154 ? 20.359 -27.219 -22.625 1 94.38 154 VAL B C 1
ATOM 4963 O O . VAL B 1 154 ? 20.828 -27.047 -23.75 1 94.38 154 VAL B O 1
ATOM 4966 N N . GLU B 1 155 ? 21.047 -27.094 -21.594 1 94.06 155 GLU B N 1
ATOM 4967 C CA . GLU B 1 155 ? 22.5 -27.047 -21.609 1 94.06 155 GLU B CA 1
ATOM 4968 C C . GLU B 1 155 ? 23.109 -28.25 -20.906 1 94.06 155 GLU B C 1
ATOM 4970 O O . GLU B 1 155 ? 22.516 -28.797 -19.969 1 94.06 155 GLU B O 1
ATOM 4975 N N . ARG B 1 156 ? 24.219 -28.703 -21.469 1 91.56 156 ARG B N 1
ATOM 4976 C CA . ARG B 1 156 ? 24.875 -29.891 -20.922 1 91.56 156 ARG B CA 1
ATOM 4977 C C . ARG B 1 156 ? 26.219 -29.531 -20.297 1 91.56 156 ARG B C 1
ATOM 4979 O O . ARG B 1 156 ? 27.062 -28.891 -20.938 1 91.56 156 ARG B O 1
ATOM 4986 N N . THR B 1 157 ? 26.328 -29.812 -19 1 89.56 157 THR B N 1
ATOM 4987 C CA . THR B 1 157 ? 27.562 -29.609 -18.266 1 89.56 157 THR B CA 1
ATOM 4988 C C . THR B 1 157 ? 27.953 -30.859 -17.484 1 89.56 157 THR B C 1
ATOM 4990 O O . THR B 1 157 ? 27.188 -31.359 -16.656 1 89.56 157 THR B O 1
ATOM 4993 N N . ASP B 1 158 ? 29.109 -31.391 -17.703 1 89.31 158 ASP B N 1
ATOM 4994 C CA . ASP B 1 158 ? 29.688 -32.531 -17 1 89.31 158 ASP B CA 1
ATOM 4995 C C . ASP B 1 158 ? 28.719 -33.719 -16.984 1 89.31 158 ASP B C 1
ATOM 4997 O O . ASP B 1 158 ? 28.469 -34.312 -15.93 1 89.31 158 ASP B O 1
ATOM 5001 N N . GLY B 1 159 ? 28.109 -33.906 -18.156 1 90.06 159 GLY B N 1
ATOM 5002 C CA . GLY B 1 159 ? 27.297 -35.125 -18.328 1 90.06 159 GLY B CA 1
ATOM 5003 C C . GLY B 1 159 ? 25.859 -34.938 -17.844 1 90.06 159 GLY B C 1
ATOM 5004 O O . GLY B 1 159 ? 25.062 -35.875 -17.938 1 90.06 159 GLY B O 1
ATOM 5005 N N . THR B 1 160 ? 25.547 -33.844 -17.297 1 93.38 160 THR B N 1
ATOM 5006 C CA . THR B 1 160 ? 24.188 -33.562 -16.828 1 93.38 160 THR B CA 1
ATOM 5007 C C . THR B 1 160 ? 23.516 -32.5 -17.688 1 93.38 160 THR B C 1
ATOM 5009 O O . THR B 1 160 ? 24.188 -31.594 -18.203 1 93.38 160 THR B O 1
ATOM 5012 N N . ASN B 1 161 ? 22.25 -32.719 -17.828 1 94.62 161 ASN B N 1
ATOM 5013 C CA . ASN B 1 161 ? 21.438 -31.781 -18.594 1 94.62 161 ASN B CA 1
ATOM 5014 C C . ASN B 1 161 ? 20.609 -30.875 -17.688 1 94.62 161 ASN B C 1
ATOM 5016 O O . ASN B 1 161 ? 20.031 -31.328 -16.703 1 94.62 161 ASN B O 1
ATOM 5020 N N . ALA B 1 162 ? 20.656 -29.562 -17.984 1 92.56 162 ALA B N 1
ATOM 5021 C CA . ALA B 1 162 ? 19.891 -28.594 -17.219 1 92.56 162 ALA B CA 1
ATOM 5022 C C . ALA B 1 162 ? 19.141 -27.641 -18.156 1 92.56 162 ALA B C 1
ATOM 5024 O O . ALA B 1 162 ? 19.547 -27.422 -19.297 1 92.56 162 ALA B O 1
ATOM 5025 N N . LEU B 1 163 ? 18.062 -27.141 -17.656 1 90.31 163 LEU B N 1
ATOM 5026 C CA . LEU B 1 163 ? 17.297 -26.188 -18.422 1 90.31 163 LEU B CA 1
ATOM 5027 C C . LEU B 1 163 ? 18 -24.844 -18.484 1 90.31 163 LEU B C 1
ATOM 5029 O O . LEU B 1 163 ? 18.594 -24.406 -17.5 1 90.31 163 LEU B O 1
ATOM 5033 N N . THR B 1 164 ? 18.016 -24.203 -19.703 1 87.38 164 THR B N 1
ATOM 5034 C CA . THR B 1 164 ? 18.328 -22.797 -19.812 1 87.38 164 THR B CA 1
ATOM 5035 C C . THR B 1 164 ? 17.172 -21.938 -19.312 1 87.38 164 THR B C 1
ATOM 5037 O O . THR B 1 164 ? 16.125 -22.453 -18.922 1 87.38 164 THR B O 1
ATOM 5040 N N . ASP B 1 165 ? 17.359 -20.594 -19.344 1 73.75 165 ASP B N 1
ATOM 5041 C CA . ASP B 1 165 ? 16.266 -19.719 -18.969 1 73.75 165 ASP B CA 1
ATOM 5042 C C . ASP B 1 165 ? 15.062 -19.906 -19.891 1 73.75 165 ASP B C 1
ATOM 5044 O O . ASP B 1 165 ? 13.922 -20.016 -19.438 1 73.75 165 ASP B O 1
ATOM 5048 N N . SER B 1 166 ? 15.359 -19.969 -21.141 1 79.56 166 SER B N 1
ATOM 5049 C CA . SER B 1 166 ? 14.297 -20.172 -22.125 1 79.56 166 SER B CA 1
ATOM 5050 C C . SER B 1 166 ? 13.695 -21.562 -22 1 79.56 166 SER B C 1
ATOM 5052 O O . SER B 1 166 ? 12.484 -21.75 -22.141 1 79.56 166 SER B O 1
ATOM 5054 N N . GLY B 1 167 ? 14.586 -22.516 -21.641 1 85.5 167 GLY B N 1
ATOM 5055 C CA . GLY B 1 167 ? 14.109 -23.875 -21.422 1 85.5 167 GLY B CA 1
ATOM 5056 C C . GLY B 1 167 ? 13.195 -24 -20.219 1 85.5 167 GLY B C 1
ATOM 5057 O O . GLY B 1 167 ? 12.195 -24.719 -20.266 1 85.5 167 GLY B O 1
ATOM 5058 N N . ARG B 1 168 ? 13.523 -23.281 -19.266 1 79.56 168 ARG B N 1
ATOM 5059 C CA . ARG B 1 168 ? 12.711 -23.312 -18.047 1 79.56 168 ARG B CA 1
ATOM 5060 C C . ARG B 1 168 ? 11.328 -22.734 -18.312 1 79.56 168 ARG B C 1
ATOM 5062 O O . ARG B 1 168 ? 10.32 -23.281 -17.859 1 79.56 168 ARG B O 1
ATOM 5069 N N . ARG B 1 169 ? 11.297 -21.688 -19.047 1 69.38 169 ARG B N 1
ATOM 5070 C CA . ARG B 1 169 ? 10.023 -21.078 -19.406 1 69.38 169 ARG B CA 1
ATOM 5071 C C . ARG B 1 169 ? 9.156 -22.047 -20.203 1 69.38 169 ARG B C 1
ATOM 5073 O O . ARG B 1 169 ? 7.973 -22.203 -19.922 1 69.38 169 ARG B O 1
ATOM 5080 N N . LEU B 1 170 ? 9.805 -22.672 -21.141 1 78.38 170 LEU B N 1
ATOM 5081 C CA . LEU B 1 170 ? 9.086 -23.641 -21.984 1 78.38 170 LEU B CA 1
ATOM 5082 C C . LEU B 1 170 ? 8.633 -24.828 -21.156 1 78.38 170 LEU B C 1
ATOM 5084 O O . LEU B 1 170 ? 7.496 -25.297 -21.297 1 78.38 170 LEU B O 1
ATOM 5088 N N . ALA B 1 171 ? 9.492 -25.281 -20.328 1 82.12 171 ALA B N 1
ATOM 5089 C CA . ALA B 1 171 ? 9.172 -26.438 -19.5 1 82.12 171 ALA B CA 1
ATOM 5090 C C . ALA B 1 171 ? 7.969 -26.156 -18.609 1 82.12 171 ALA B C 1
ATOM 5092 O O . ALA B 1 171 ? 7.09 -27.016 -18.453 1 82.12 171 ALA B O 1
ATOM 5093 N N . ARG B 1 172 ? 7.945 -25.031 -18.172 1 72.44 172 ARG B N 1
ATOM 5094 C CA . ARG B 1 172 ? 6.832 -24.656 -17.312 1 72.44 172 ARG B CA 1
ATOM 5095 C C . ARG B 1 172 ? 5.531 -24.578 -18.094 1 72.44 172 ARG B C 1
ATOM 5097 O O . ARG B 1 172 ? 4.477 -24.984 -17.609 1 72.44 172 ARG B O 1
ATOM 5104 N N . ARG B 1 173 ? 5.719 -24.031 -19.281 1 69.62 173 ARG B N 1
ATOM 5105 C CA . ARG B 1 173 ? 4.559 -23.969 -20.156 1 69.62 173 ARG B CA 1
ATOM 5106 C C . ARG B 1 173 ? 4.039 -25.375 -20.469 1 69.62 173 ARG B C 1
ATOM 5108 O O . ARG B 1 173 ? 2.832 -25.609 -20.453 1 69.62 173 ARG B O 1
ATOM 5115 N N . VAL B 1 174 ? 4.98 -26.156 -20.719 1 74.12 174 VAL B N 1
ATOM 5116 C CA . VAL B 1 174 ? 4.652 -27.531 -21.062 1 74.12 174 VAL B CA 1
ATOM 5117 C C . VAL B 1 174 ? 4.027 -28.234 -19.859 1 74.12 174 VAL B C 1
ATOM 5119 O O . VAL B 1 174 ? 3.033 -28.953 -19.984 1 74.12 174 VAL B O 1
ATOM 5122 N N . ALA B 1 175 ? 4.648 -27.859 -18.844 1 70.31 175 ALA B N 1
ATOM 5123 C CA . ALA B 1 175 ? 4.191 -28.5 -17.625 1 70.31 175 ALA B CA 1
ATOM 5124 C C . ALA B 1 175 ? 2.809 -28 -17.219 1 70.31 175 ALA B C 1
ATOM 5126 O O . ALA B 1 175 ? 1.996 -28.766 -16.688 1 70.31 175 ALA B O 1
ATOM 5127 N N . SER B 1 176 ? 2.664 -26.734 -17.406 1 69.06 176 SER B N 1
ATOM 5128 C CA . SER B 1 176 ? 1.397 -26.156 -16.984 1 69.06 176 SER B CA 1
ATOM 5129 C C . SER B 1 176 ? 0.229 -26.719 -17.781 1 69.06 176 SER B C 1
ATOM 5131 O O . SER B 1 176 ? -0.833 -27 -17.219 1 69.06 176 SER B O 1
ATOM 5133 N N . GLY B 1 177 ? 0.53 -26.969 -19.047 1 71.56 177 GLY B N 1
ATOM 5134 C CA . GLY B 1 177 ? -0.519 -27.438 -19.938 1 71.56 177 GLY B CA 1
ATOM 5135 C C . GLY B 1 177 ? -1.653 -26.453 -20.109 1 71.56 177 GLY B C 1
ATOM 5136 O O . GLY B 1 177 ? -2.66 -26.75 -20.75 1 71.56 177 GLY B O 1
ATOM 5137 N N . LEU B 1 178 ? -1.496 -25.25 -19.484 1 83.25 178 LEU B N 1
ATOM 5138 C CA . LEU B 1 178 ? -2.58 -24.281 -19.531 1 83.25 178 LEU B CA 1
ATOM 5139 C C . LEU B 1 178 ? -2.453 -23.391 -20.781 1 83.25 178 LEU B C 1
ATOM 5141 O O . LEU B 1 178 ? -1.342 -23.062 -21.188 1 83.25 178 LEU B O 1
ATOM 5145 N N . PRO B 1 179 ? -3.51 -23.109 -21.391 1 85.88 179 PRO B N 1
ATOM 5146 C CA . PRO B 1 179 ? -3.463 -22.359 -22.656 1 85.88 179 PRO B CA 1
ATOM 5147 C C . PRO B 1 179 ? -3.047 -20.906 -22.469 1 85.88 179 PRO B C 1
ATOM 5149 O O . PRO B 1 179 ? -3.422 -20.281 -21.469 1 85.88 179 PRO B O 1
ATOM 5152 N N . ALA B 1 180 ? -2.254 -20.422 -23.438 1 85.12 180 ALA B N 1
ATOM 5153 C CA . ALA B 1 180 ? -1.944 -19 -23.531 1 85.12 180 ALA B CA 1
ATOM 5154 C C . ALA B 1 180 ? -2.92 -18.297 -24.469 1 85.12 180 ALA B C 1
ATOM 5156 O O . ALA B 1 180 ? -2.809 -18.391 -25.688 1 85.12 180 ALA B O 1
ATOM 5157 N N . LEU B 1 181 ? -3.836 -17.578 -23.859 1 90.94 181 LEU B N 1
ATOM 5158 C CA . LEU B 1 181 ? -4.84 -16.859 -24.641 1 90.94 181 LEU B CA 1
ATOM 5159 C C . LEU B 1 181 ? -4.391 -15.43 -24.922 1 90.94 181 LEU B C 1
ATOM 5161 O O . LEU B 1 181 ? -3.518 -14.906 -24.234 1 90.94 181 LEU B O 1
ATOM 5165 N N . GLU B 1 182 ? -4.895 -14.867 -25.984 1 90.5 182 GLU B N 1
ATOM 5166 C CA . GLU B 1 182 ? -4.566 -13.484 -26.344 1 90.5 182 GLU B CA 1
ATOM 5167 C C . GLU B 1 182 ? -5.594 -12.516 -25.766 1 90.5 182 GLU B C 1
ATOM 5169 O O . GLU B 1 182 ? -6.789 -12.625 -26.047 1 90.5 182 GLU B O 1
ATOM 5174 N N . ARG B 1 183 ? -5.094 -11.555 -24.984 1 92.69 183 ARG B N 1
ATOM 5175 C CA . ARG B 1 183 ? -5.977 -10.57 -24.375 1 92.69 183 ARG B CA 1
ATOM 5176 C C . ARG B 1 183 ? -6.734 -9.781 -25.438 1 92.69 183 ARG B C 1
ATOM 5178 O O . ARG B 1 183 ? -6.152 -9.359 -26.438 1 92.69 183 ARG B O 1
ATOM 5185 N N . GLY B 1 184 ? -7.961 -9.586 -25.234 1 93.38 184 GLY B N 1
ATOM 5186 C CA . GLY B 1 184 ? -8.797 -8.828 -26.156 1 93.38 184 GLY B CA 1
ATOM 5187 C C . GLY B 1 184 ? -9.508 -9.703 -27.172 1 93.38 184 GLY B C 1
ATOM 5188 O O . GLY B 1 184 ? -10.469 -9.258 -27.812 1 93.38 184 GLY B O 1
ATOM 5189 N N . ASP B 1 185 ? -9.062 -10.875 -27.391 1 95.19 185 ASP B N 1
ATOM 5190 C CA . ASP B 1 185 ? -9.688 -11.781 -28.344 1 95.19 185 ASP B CA 1
ATOM 5191 C C . ASP B 1 185 ? -10.969 -12.375 -27.781 1 95.19 185 ASP B C 1
ATOM 5193 O O . ASP B 1 185 ? -11.133 -12.461 -26.547 1 95.19 185 ASP B O 1
ATOM 5197 N N . TYR B 1 186 ? -11.82 -12.766 -28.688 1 96.75 186 TYR B N 1
ATOM 5198 C CA . TYR B 1 186 ? -13.094 -13.391 -28.344 1 96.75 186 TYR B CA 1
ATOM 5199 C C . TYR B 1 186 ? -13.047 -14.891 -28.594 1 96.75 186 TYR B C 1
ATOM 5201 O O . TYR B 1 186 ? -12.5 -15.344 -29.594 1 96.75 186 TYR B O 1
ATOM 5209 N N . TYR B 1 187 ? -13.547 -15.656 -27.625 1 96.25 187 TYR B N 1
ATOM 5210 C CA . TYR B 1 187 ? -13.555 -17.109 -27.703 1 96.25 187 TYR B CA 1
ATOM 5211 C C . TYR B 1 187 ? -14.953 -17.672 -27.469 1 96.25 187 TYR B C 1
ATOM 5213 O O . TYR B 1 187 ? -15.688 -17.172 -26.609 1 96.25 187 TYR B O 1
ATOM 5221 N N . THR B 1 188 ? -15.305 -18.688 -28.266 1 94.31 188 THR B N 1
ATOM 5222 C CA . THR B 1 188 ? -16.516 -19.453 -27.969 1 94.31 188 THR B CA 1
ATOM 5223 C C . THR B 1 188 ? -16.234 -20.469 -26.875 1 94.31 188 THR B C 1
ATOM 5225 O O . THR B 1 188 ? -15.086 -20.766 -26.562 1 94.31 188 THR B O 1
ATOM 5228 N N . GLN B 1 189 ? -17.344 -20.984 -26.281 1 91.06 189 GLN B N 1
ATOM 5229 C CA . GLN B 1 189 ? -17.188 -22.031 -25.266 1 91.06 189 GLN B CA 1
ATOM 5230 C C . GLN B 1 189 ? -16.438 -23.234 -25.828 1 91.06 189 GLN B C 1
ATOM 5232 O O . GLN B 1 189 ? -15.57 -23.797 -25.156 1 91.06 189 GLN B O 1
ATOM 5237 N N . SER B 1 190 ? -16.781 -23.547 -27.031 1 90.69 190 SER B N 1
ATOM 5238 C CA . SER B 1 190 ? -16.141 -24.703 -27.672 1 90.69 190 SER B CA 1
ATOM 5239 C C . SER B 1 190 ? -14.641 -24.469 -27.844 1 90.69 190 SER B C 1
ATOM 5241 O O . SER B 1 190 ? -13.844 -25.375 -27.625 1 90.69 190 SER B O 1
ATOM 5243 N N . GLU B 1 191 ? -14.281 -23.297 -28.234 1 93.5 191 GLU B N 1
ATOM 5244 C CA . GLU B 1 191 ? -12.867 -22.953 -28.391 1 93.5 191 GLU B CA 1
ATOM 5245 C C . GLU B 1 191 ? -12.133 -23.031 -27.047 1 93.5 191 GLU B C 1
ATOM 5247 O O . GLU B 1 191 ? -11 -23.5 -26.984 1 93.5 191 GLU B O 1
ATOM 5252 N N . LEU B 1 192 ? -12.781 -22.578 -26.016 1 94.31 192 LEU B N 1
ATOM 5253 C CA . LEU B 1 192 ? -12.164 -22.609 -24.703 1 94.31 192 LEU B CA 1
ATOM 5254 C C . LEU B 1 192 ? -12.047 -24.047 -24.188 1 94.31 192 LEU B C 1
ATOM 5256 O O . LEU B 1 192 ? -11.047 -24.406 -23.562 1 94.31 192 LEU B O 1
ATOM 5260 N N . GLU B 1 193 ? -13.062 -24.828 -24.406 1 89.69 193 GLU B N 1
ATOM 5261 C CA . GLU B 1 193 ? -13.008 -26.234 -24.016 1 89.69 193 GLU B CA 1
ATOM 5262 C C . GLU B 1 193 ? -11.859 -26.969 -24.703 1 89.69 193 GLU B C 1
ATOM 5264 O O . GLU B 1 193 ? -11.18 -27.781 -24.094 1 89.69 193 GLU B O 1
ATOM 5269 N N . ALA B 1 194 ? -11.656 -26.625 -25.922 1 86.25 194 ALA B N 1
ATOM 5270 C CA . ALA B 1 194 ? -10.531 -27.203 -26.656 1 86.25 194 ALA B CA 1
ATOM 5271 C C . ALA B 1 194 ? -9.195 -26.719 -26.094 1 86.25 194 ALA B C 1
ATOM 5273 O O . ALA B 1 194 ? -8.273 -27.516 -25.891 1 86.25 194 ALA B O 1
ATOM 5274 N N . ALA B 1 195 ? -9.18 -25.484 -25.844 1 87.75 195 ALA B N 1
ATOM 5275 C CA . ALA B 1 195 ? -7.934 -24.875 -25.359 1 87.75 195 ALA B CA 1
ATOM 5276 C C . ALA B 1 195 ? -7.551 -25.422 -24 1 87.75 195 ALA B C 1
ATOM 5278 O O . ALA B 1 195 ? -6.379 -25.719 -23.75 1 87.75 195 ALA B O 1
ATOM 5279 N N . PHE B 1 196 ? -8.516 -25.531 -23.109 1 89.75 196 PHE B N 1
ATOM 5280 C CA . PHE B 1 196 ? -8.258 -25.969 -21.75 1 89.75 196 PHE B CA 1
ATOM 5281 C C . PHE B 1 196 ? -8.344 -27.5 -21.641 1 89.75 196 PHE B C 1
ATOM 5283 O O . PHE B 1 196 ? -8.086 -28.062 -20.578 1 89.75 196 PHE B O 1
ATOM 5290 N N . ASP B 1 197 ? -8.711 -28.078 -22.734 1 81.81 197 ASP B N 1
ATOM 5291 C CA . ASP B 1 197 ? -8.875 -29.531 -22.812 1 81.81 197 ASP B CA 1
ATOM 5292 C C . ASP B 1 197 ? -9.805 -30.031 -21.703 1 81.81 197 ASP B C 1
ATOM 5294 O O . ASP B 1 197 ? -9.438 -30.922 -20.938 1 81.81 197 ASP B O 1
ATOM 5298 N N . THR B 1 198 ? -10.867 -29.359 -21.547 1 82.38 198 THR B N 1
ATOM 5299 C CA . THR B 1 198 ? -11.867 -29.703 -20.547 1 82.38 198 THR B CA 1
ATOM 5300 C C . THR B 1 198 ? -13.273 -29.344 -21.031 1 82.38 198 THR B C 1
ATOM 5302 O O . THR B 1 198 ? -13.422 -28.625 -22.031 1 82.38 198 THR B O 1
ATOM 5305 N N . SER B 1 199 ? -14.266 -29.953 -20.469 1 85.56 199 SER B N 1
ATOM 5306 C CA . SER B 1 199 ? -15.656 -29.609 -20.734 1 85.56 199 SER B CA 1
ATOM 5307 C C . SER B 1 199 ? -16.219 -28.734 -19.625 1 85.56 199 SER B C 1
ATOM 5309 O O . SER B 1 199 ? -15.969 -28.984 -18.438 1 85.56 199 SER B O 1
ATOM 5311 N N . PHE B 1 200 ? -16.906 -27.719 -20.031 1 85.06 200 PHE B N 1
ATOM 5312 C CA . PHE B 1 200 ? -17.5 -26.812 -19.047 1 85.06 200 PHE B CA 1
ATOM 5313 C C . PHE B 1 200 ? -18.984 -27.094 -18.875 1 85.06 200 PHE B C 1
ATOM 5315 O O . PHE B 1 200 ? -19.672 -26.359 -18.172 1 85.06 200 PHE B O 1
ATOM 5322 N N . GLY B 1 201 ? -19.484 -28.109 -19.484 1 80.62 201 GLY B N 1
ATOM 5323 C CA . GLY B 1 201 ? -20.906 -28.422 -19.422 1 80.62 201 GLY B CA 1
ATOM 5324 C C . GLY B 1 201 ? -21.75 -27.578 -20.344 1 80.62 201 GLY B C 1
ATOM 5325 O O . GLY B 1 201 ? -21.344 -27.281 -21.469 1 80.62 201 GLY B O 1
ATOM 5326 N N . SER B 1 202 ? -23.031 -27.297 -19.875 1 75.88 202 SER B N 1
ATOM 5327 C CA . SER B 1 202 ? -23.969 -26.562 -20.719 1 75.88 202 SER B CA 1
ATOM 5328 C C . SER B 1 202 ? -23.5 -25.141 -20.938 1 75.88 202 SER B C 1
ATOM 5330 O O . SER B 1 202 ? -23.734 -24.562 -22.016 1 75.88 202 SER B O 1
ATOM 5332 N N . TYR B 1 203 ? -22.891 -24.547 -19.922 1 81.75 203 TYR B N 1
ATOM 5333 C CA . TYR B 1 203 ? -22.312 -23.219 -20.047 1 81.75 203 TYR B CA 1
ATOM 5334 C C . TYR B 1 203 ? -21.203 -23.016 -19.031 1 81.75 203 TYR B C 1
ATOM 5336 O O . TYR B 1 203 ? -21.125 -23.719 -18.016 1 81.75 203 TYR B O 1
ATOM 5344 N N . ILE B 1 204 ? -20.359 -22.156 -19.312 1 85.81 204 ILE B N 1
ATOM 5345 C CA . ILE B 1 204 ? -19.297 -21.812 -18.375 1 85.81 204 ILE B CA 1
ATOM 5346 C C . ILE B 1 204 ? -19.875 -20.953 -17.25 1 85.81 204 ILE B C 1
ATOM 5348 O O . ILE B 1 204 ? -20.359 -19.844 -17.5 1 85.81 204 ILE B O 1
ATOM 5352 N N . LYS B 1 205 ? -19.781 -21.438 -16.078 1 88.31 205 LYS B N 1
ATOM 5353 C CA . LYS B 1 205 ? -20.234 -20.688 -14.906 1 88.31 205 LYS B CA 1
ATOM 5354 C C . LYS B 1 205 ? -19.375 -19.453 -14.664 1 88.31 205 LYS B C 1
ATOM 5356 O O . LYS B 1 205 ? -18.266 -19.359 -15.203 1 88.31 205 LYS B O 1
ATOM 5361 N N . GLY B 1 206 ? -19.922 -18.5 -13.883 1 92.75 206 GLY B N 1
ATOM 5362 C CA . GLY B 1 206 ? -19.188 -17.281 -13.594 1 92.75 206 GLY B CA 1
ATOM 5363 C C . GLY B 1 206 ? -17.828 -17.547 -12.953 1 92.75 206 GLY B C 1
ATOM 5364 O O . GLY B 1 206 ? -16.844 -16.875 -13.273 1 92.75 206 GLY B O 1
ATOM 5365 N N . ILE B 1 207 ? -17.844 -18.422 -12 1 95.69 207 ILE B N 1
ATOM 5366 C CA . ILE B 1 207 ? -16.625 -18.891 -11.352 1 95.69 207 ILE B CA 1
ATOM 5367 C C . ILE B 1 207 ? -16.469 -20.391 -11.57 1 95.69 207 ILE B C 1
ATOM 5369 O O . ILE B 1 207 ? -17.312 -21.188 -11.125 1 95.69 207 ILE B O 1
ATOM 5373 N N . ASN B 1 208 ? -15.414 -20.75 -12.25 1 94.81 208 ASN B N 1
ATOM 5374 C CA . ASN B 1 208 ? -15.188 -22.156 -12.609 1 94.81 208 ASN B CA 1
ATOM 5375 C C . ASN B 1 208 ? -13.797 -22.625 -12.188 1 94.81 208 ASN B C 1
ATOM 5377 O O . ASN B 1 208 ? -12.859 -22.578 -12.977 1 94.81 208 ASN B O 1
ATOM 5381 N N . PRO B 1 209 ? -13.742 -23.094 -10.922 1 95 209 PRO B N 1
ATOM 5382 C CA . PRO B 1 209 ? -12.453 -23.609 -10.453 1 95 209 PRO B CA 1
ATOM 5383 C C . PRO B 1 209 ? -12.18 -25.031 -10.945 1 95 209 PRO B C 1
ATOM 5385 O O . PRO B 1 209 ? -13.094 -25.859 -11.023 1 95 209 PRO B O 1
ATOM 5388 N N . ARG B 1 210 ? -10.938 -25.25 -11.32 1 90.12 210 ARG B N 1
ATOM 5389 C CA . ARG B 1 210 ? -10.484 -26.578 -11.711 1 90.12 210 ARG B CA 1
ATOM 5390 C C . ARG B 1 210 ? -9.328 -27.031 -10.828 1 90.12 210 ARG B C 1
ATOM 5392 O O . ARG B 1 210 ? -8.406 -26.266 -10.547 1 90.12 210 ARG B O 1
ATOM 5399 N N . THR B 1 211 ? -9.438 -28.219 -10.375 1 86.44 211 THR B N 1
ATOM 5400 C CA . THR B 1 211 ? -8.414 -28.766 -9.484 1 86.44 211 THR B CA 1
ATOM 5401 C C . THR B 1 211 ? -7.578 -29.812 -10.211 1 86.44 211 THR B C 1
ATOM 5403 O O . THR B 1 211 ? -8.016 -30.391 -11.211 1 86.44 211 THR B O 1
ATOM 5406 N N . ASP B 1 212 ? -6.395 -30 -9.781 1 77 212 ASP B N 1
ATOM 5407 C CA . ASP B 1 212 ? -5.535 -31.047 -10.328 1 77 212 ASP B CA 1
ATOM 5408 C C . ASP B 1 212 ? -5.816 -32.406 -9.664 1 77 212 ASP B C 1
ATOM 5410 O O . ASP B 1 212 ? -6.793 -32.531 -8.93 1 77 212 ASP B O 1
ATOM 5414 N N . ASP B 1 213 ? -5.008 -33.344 -9.984 1 67.5 213 ASP B N 1
ATOM 5415 C CA . ASP B 1 213 ? -5.227 -34.719 -9.516 1 67.5 213 ASP B CA 1
ATOM 5416 C C . ASP B 1 213 ? -5.043 -34.812 -8 1 67.5 213 ASP B C 1
ATOM 5418 O O . ASP B 1 213 ? -5.613 -35.688 -7.355 1 67.5 213 ASP B O 1
ATOM 5422 N N . ASP B 1 214 ? -4.324 -33.906 -7.457 1 69.19 214 ASP B N 1
ATOM 5423 C CA . ASP B 1 214 ? -4.062 -33.906 -6.023 1 69.19 214 ASP B CA 1
ATOM 5424 C C . ASP B 1 214 ? -5.129 -33.125 -5.27 1 69.19 214 ASP B C 1
ATOM 5426 O O . ASP B 1 214 ? -5.113 -33.062 -4.039 1 69.19 214 ASP B O 1
ATOM 5430 N N . GLY B 1 215 ? -6.023 -32.5 -5.996 1 77.44 215 GLY B N 1
ATOM 5431 C CA . GLY B 1 215 ? -7.105 -31.734 -5.383 1 77.44 215 GLY B CA 1
ATOM 5432 C C . GLY B 1 215 ? -6.777 -30.266 -5.18 1 77.44 215 GLY B C 1
ATOM 5433 O O . GLY B 1 215 ? -7.59 -29.516 -4.648 1 77.44 215 GLY B O 1
ATOM 5434 N N . ASP B 1 216 ? -5.633 -29.922 -5.59 1 82.44 216 ASP B N 1
ATOM 5435 C CA . ASP B 1 216 ? -5.23 -28.516 -5.477 1 82.44 216 ASP B CA 1
ATOM 5436 C C . ASP B 1 216 ? -5.77 -27.703 -6.645 1 82.44 216 ASP B C 1
ATOM 5438 O O . ASP B 1 216 ? -5.996 -28.219 -7.734 1 82.44 216 ASP B O 1
ATOM 5442 N N . LEU B 1 217 ? -5.988 -26.469 -6.375 1 87.56 217 LEU B N 1
ATOM 5443 C CA . LEU B 1 217 ? -6.48 -25.562 -7.406 1 87.56 217 LEU B CA 1
ATOM 5444 C C . LEU B 1 217 ? -5.484 -25.453 -8.555 1 87.56 217 LEU B C 1
ATOM 5446 O O . LEU B 1 217 ? -4.34 -25.047 -8.352 1 87.56 217 LEU B O 1
ATOM 5450 N N . ALA B 1 218 ? -5.906 -25.875 -9.734 1 86.38 218 ALA B N 1
ATOM 5451 C CA . ALA B 1 218 ? -5.059 -25.812 -10.922 1 86.38 218 ALA B CA 1
ATOM 5452 C C . ALA B 1 218 ? -5.227 -24.469 -11.641 1 86.38 218 ALA B C 1
ATOM 5454 O O . ALA B 1 218 ? -4.238 -23.828 -12 1 86.38 218 ALA B O 1
ATOM 5455 N N . TYR B 1 219 ? -6.391 -24.062 -11.906 1 93 219 TYR B N 1
ATOM 5456 C CA . TYR B 1 219 ? -6.73 -22.766 -12.469 1 93 219 TYR B CA 1
ATOM 5457 C C . TYR B 1 219 ? -8.188 -22.422 -12.211 1 93 219 TYR B C 1
ATOM 5459 O O . TYR B 1 219 ? -8.969 -23.281 -11.773 1 93 219 TYR B O 1
ATOM 5467 N N . VAL B 1 220 ? -8.508 -21.172 -12.336 1 95.56 220 VAL B N 1
ATOM 5468 C CA . VAL B 1 220 ? -9.891 -20.719 -12.195 1 95.56 220 VAL B CA 1
ATOM 5469 C C . VAL B 1 220 ? -10.273 -19.859 -13.398 1 95.56 220 VAL B C 1
ATOM 5471 O O . VAL B 1 220 ? -9.477 -19.047 -13.875 1 95.56 220 VAL B O 1
ATOM 5474 N N . ILE B 1 221 ? -11.383 -20.094 -13.93 1 95.88 221 ILE B N 1
ATOM 5475 C CA . ILE B 1 221 ? -11.984 -19.188 -14.906 1 95.88 221 ILE B CA 1
ATOM 5476 C C . ILE B 1 221 ? -13.016 -18.297 -14.211 1 95.88 221 ILE B C 1
ATOM 5478 O O . ILE B 1 221 ? -13.898 -18.781 -13.516 1 95.88 221 ILE B O 1
ATOM 5482 N N . VAL B 1 222 ? -12.812 -17.047 -14.289 1 96.88 222 VAL B N 1
ATOM 5483 C CA . VAL B 1 222 ? -13.758 -16.062 -13.766 1 96.88 222 VAL B CA 1
ATOM 5484 C C . VAL B 1 222 ? -14.359 -15.266 -14.922 1 96.88 222 VAL B C 1
ATOM 5486 O O . VAL B 1 222 ? -13.641 -14.734 -15.766 1 96.88 222 VAL B O 1
ATOM 5489 N N . LYS B 1 223 ? -15.664 -15.211 -14.945 1 94.94 223 LYS B N 1
ATOM 5490 C CA . LYS B 1 223 ? -16.375 -14.555 -16.031 1 94.94 223 LYS B CA 1
ATOM 5491 C C . LYS B 1 223 ? -17.344 -13.508 -15.5 1 94.94 223 LYS B C 1
ATOM 5493 O O . LYS B 1 223 ? -18.062 -13.758 -14.531 1 94.94 223 LYS B O 1
ATOM 5498 N N . ALA B 1 224 ? -17.266 -12.297 -16.016 1 93.81 224 ALA B N 1
ATOM 5499 C CA . ALA B 1 224 ? -18.25 -11.258 -15.734 1 93.81 224 ALA B CA 1
ATOM 5500 C C . ALA B 1 224 ? -19.109 -10.969 -16.953 1 93.81 224 ALA B C 1
ATOM 5502 O O . ALA B 1 224 ? -18.609 -10.977 -18.094 1 93.81 224 ALA B O 1
ATOM 5503 N N . ARG B 1 225 ? -20.312 -10.711 -16.719 1 90.12 225 ARG B N 1
ATOM 5504 C CA . ARG B 1 225 ? -21.234 -10.367 -17.781 1 90.12 225 ARG B CA 1
ATOM 5505 C C . ARG B 1 225 ? -21.672 -8.914 -17.672 1 90.12 225 ARG B C 1
ATOM 5507 O O . ARG B 1 225 ? -21.922 -8.414 -16.578 1 90.12 225 ARG B O 1
ATOM 5514 N N . GLU B 1 226 ? -21.672 -8.156 -18.781 1 84.94 226 GLU B N 1
ATOM 5515 C CA . GLU B 1 226 ? -22.094 -6.762 -18.828 1 84.94 226 GLU B CA 1
ATOM 5516 C C . GLU B 1 226 ? -23.469 -6.578 -18.156 1 84.94 226 GLU B C 1
ATOM 5518 O O . GLU B 1 226 ? -23.656 -5.656 -17.359 1 84.94 226 GLU B O 1
ATOM 5523 N N . ASP B 1 227 ? -24.438 -7.398 -18.406 1 78.62 227 ASP B N 1
ATOM 5524 C CA . ASP B 1 227 ? -25.781 -7.312 -17.844 1 78.62 227 ASP B CA 1
ATOM 5525 C C . ASP B 1 227 ? -26.016 -8.422 -16.812 1 78.62 227 ASP B C 1
ATOM 5527 O O . ASP B 1 227 ? -27.125 -8.953 -16.719 1 78.62 227 ASP B O 1
ATOM 5531 N N . GLY B 1 228 ? -24.953 -8.672 -16.125 1 73.31 228 GLY B N 1
ATOM 5532 C CA . GLY B 1 228 ? -25.078 -9.75 -15.156 1 73.31 228 GLY B CA 1
ATOM 5533 C C . GLY B 1 228 ? -25.797 -9.328 -13.891 1 73.31 228 GLY B C 1
ATOM 5534 O O . GLY B 1 228 ? -26 -8.133 -13.648 1 73.31 228 GLY B O 1
ATOM 5535 N N . PRO B 1 229 ? -26.312 -10.312 -13.219 1 71.75 229 PRO B N 1
ATOM 5536 C CA . PRO B 1 229 ? -27.109 -10.047 -12.016 1 71.75 229 PRO B CA 1
ATOM 5537 C C . PRO B 1 229 ? -26.25 -9.555 -10.852 1 71.75 229 PRO B C 1
ATOM 5539 O O . PRO B 1 229 ? -26.766 -9.273 -9.766 1 71.75 229 PRO B O 1
ATOM 5542 N N . TYR B 1 230 ? -24.984 -9.461 -11.234 1 75.44 230 TYR B N 1
ATOM 5543 C CA . TYR B 1 230 ? -24.078 -9.102 -10.148 1 75.44 230 TYR B CA 1
ATOM 5544 C C . TYR B 1 230 ? -23.625 -7.648 -10.273 1 75.44 230 TYR B C 1
ATOM 5546 O O . TYR B 1 230 ? -23.656 -7.078 -11.367 1 75.44 230 TYR B O 1
ATOM 5554 N N . GLY B 1 231 ? -23.484 -6.898 -9.203 1 75.75 231 GLY B N 1
ATOM 5555 C CA . GLY B 1 231 ? -23.047 -5.512 -9.18 1 75.75 231 GLY B CA 1
ATOM 5556 C C . GLY B 1 231 ? -21.547 -5.355 -9.297 1 75.75 231 GLY B C 1
ATOM 5557 O O . GLY B 1 231 ? -20.922 -4.609 -8.523 1 75.75 231 GLY B O 1
ATOM 5558 N N . ASP B 1 232 ? -20.922 -6.027 -10.367 1 80.44 232 ASP B N 1
ATOM 5559 C CA . ASP B 1 232 ? -19.469 -5.926 -10.578 1 80.44 232 ASP B CA 1
ATOM 5560 C C . ASP B 1 232 ? -19.078 -4.508 -10.992 1 80.44 232 ASP B C 1
ATOM 5562 O O . ASP B 1 232 ? -19.844 -3.816 -11.664 1 80.44 232 ASP B O 1
ATOM 5566 N N . ASP B 1 233 ? -18.031 -4.043 -10.445 1 83.19 233 ASP B N 1
ATOM 5567 C CA . ASP B 1 233 ? -17.391 -2.812 -10.883 1 83.19 233 ASP B CA 1
ATOM 5568 C C . ASP B 1 233 ? -16 -3.096 -11.469 1 83.19 233 ASP B C 1
ATOM 5570 O O . ASP B 1 233 ? -15.016 -3.18 -10.734 1 83.19 233 ASP B O 1
ATOM 5574 N N . LEU B 1 234 ? -15.906 -3.15 -12.828 1 84.19 234 LEU B N 1
ATOM 5575 C CA . LEU B 1 234 ? -14.734 -3.705 -13.492 1 84.19 234 LEU B CA 1
ATOM 5576 C C . LEU B 1 234 ? -13.797 -2.596 -13.953 1 84.19 234 LEU B C 1
ATOM 5578 O O . LEU B 1 234 ? -12.883 -2.842 -14.742 1 84.19 234 LEU B O 1
ATOM 5582 N N . ALA B 1 235 ? -14.016 -1.475 -13.461 1 78.31 235 ALA B N 1
ATOM 5583 C CA . ALA B 1 235 ? -13.195 -0.343 -13.891 1 78.31 235 ALA B CA 1
ATOM 5584 C C . ALA B 1 235 ? -11.875 -0.296 -13.125 1 78.31 235 ALA B C 1
ATOM 5586 O O . ALA B 1 235 ? -11.828 -0.654 -11.945 1 78.31 235 ALA B O 1
ATOM 5587 N N . GLY B 1 236 ? -10.75 -0.057 -13.844 1 80.19 236 GLY B N 1
ATOM 5588 C CA . GLY B 1 236 ? -9.477 0.2 -13.195 1 80.19 236 GLY B CA 1
ATOM 5589 C C . GLY B 1 236 ? -8.562 -1.013 -13.172 1 80.19 236 GLY B C 1
ATOM 5590 O O . GLY B 1 236 ? -8.883 -2.049 -13.758 1 80.19 236 GLY B O 1
ATOM 5591 N N . ASP B 1 237 ? -7.371 -0.861 -12.516 1 85.62 237 ASP B N 1
ATOM 5592 C CA . ASP B 1 237 ? -6.383 -1.928 -12.383 1 85.62 237 ASP B CA 1
ATOM 5593 C C . ASP B 1 237 ? -6.855 -2.996 -11.398 1 85.62 237 ASP B C 1
ATOM 5595 O O . ASP B 1 237 ? -6.473 -4.164 -11.516 1 85.62 237 ASP B O 1
ATOM 5599 N N . GLU B 1 238 ? -7.539 -2.521 -10.461 1 90.44 238 GLU B N 1
ATOM 5600 C CA . GLU B 1 238 ? -8.25 -3.389 -9.531 1 90.44 238 GLU B CA 1
ATOM 5601 C C . GLU B 1 238 ? -9.758 -3.197 -9.641 1 90.44 238 GLU B C 1
ATOM 5603 O O . GLU B 1 238 ? -10.234 -2.096 -9.922 1 90.44 238 GLU B O 1
ATOM 5608 N N . PHE B 1 239 ? -10.539 -4.309 -9.469 1 91.88 239 PHE B N 1
ATOM 5609 C CA . PHE B 1 239 ? -11.984 -4.207 -9.578 1 91.88 239 PHE B CA 1
ATOM 5610 C C . PHE B 1 239 ? -12.672 -5.133 -8.586 1 91.88 239 PHE B C 1
ATOM 5612 O O . PHE B 1 239 ? -12.016 -5.961 -7.941 1 91.88 239 PHE B O 1
ATOM 5619 N N . THR B 1 240 ? -13.945 -4.914 -8.453 1 93.38 240 THR B N 1
ATOM 5620 C CA . THR B 1 240 ? -14.758 -5.695 -7.527 1 93.38 240 THR B CA 1
ATOM 5621 C C . THR B 1 240 ? -15.57 -6.75 -8.273 1 93.38 240 THR B C 1
ATOM 5623 O O . THR B 1 240 ? -16.188 -6.453 -9.297 1 93.38 240 THR B O 1
ATOM 5626 N N . TYR B 1 241 ? -15.492 -7.965 -7.82 1 94.81 241 TYR B N 1
ATOM 5627 C CA . TYR B 1 241 ? -16.234 -9.094 -8.375 1 94.81 241 TYR B CA 1
ATOM 5628 C C . TYR B 1 241 ? -17.125 -9.727 -7.316 1 94.81 241 TYR B C 1
ATOM 5630 O O . TYR B 1 241 ? -16.672 -10.062 -6.223 1 94.81 241 TYR B O 1
ATOM 5638 N N . ILE B 1 242 ? -18.391 -9.859 -7.625 1 94.69 242 ILE B N 1
ATOM 5639 C CA . ILE B 1 242 ? -19.344 -10.398 -6.668 1 94.69 242 ILE B CA 1
ATOM 5640 C C . ILE B 1 242 ? -19.453 -11.914 -6.852 1 94.69 242 ILE B C 1
ATOM 5642 O O . ILE B 1 242 ? -19.578 -12.398 -7.977 1 94.69 242 ILE B O 1
ATOM 5646 N N . GLY B 1 243 ? -19.422 -12.617 -5.797 1 95 243 GLY B N 1
ATOM 5647 C CA . GLY B 1 243 ? -19.391 -14.07 -5.793 1 95 243 GLY B CA 1
ATOM 5648 C C . GLY B 1 243 ? -20.656 -14.695 -6.348 1 95 243 GLY B C 1
ATOM 5649 O O . GLY B 1 243 ? -21.594 -13.992 -6.707 1 95 243 GLY B O 1
ATOM 5650 N N . GLU B 1 244 ? -20.594 -15.992 -6.375 1 91.75 244 GLU B N 1
ATOM 5651 C CA . GLU B 1 244 ? -21.672 -16.797 -6.934 1 91.75 244 GLU B CA 1
ATOM 5652 C C . GLU B 1 244 ? -22.859 -16.859 -5.98 1 91.75 244 GLU B C 1
ATOM 5654 O O . GLU B 1 244 ? -22.688 -17.016 -4.77 1 91.75 244 GLU B O 1
ATOM 5659 N N . GLY B 1 245 ? -24.094 -16.766 -6.496 1 89.19 245 GLY B N 1
ATOM 5660 C CA . GLY B 1 245 ? -25.359 -16.828 -5.793 1 89.19 245 GLY B CA 1
ATOM 5661 C C . GLY B 1 245 ? -26.344 -15.758 -6.219 1 89.19 245 GLY B C 1
ATOM 5662 O O . GLY B 1 245 ? -26.078 -14.562 -6.039 1 89.19 245 GLY B O 1
ATOM 5663 N N . VAL B 1 246 ? -27.406 -16.141 -6.777 1 85.5 246 VAL B N 1
ATOM 5664 C CA . VAL B 1 246 ? -28.344 -15.172 -7.328 1 85.5 246 VAL B CA 1
ATOM 5665 C C . VAL B 1 246 ? -29.172 -14.547 -6.199 1 85.5 246 VAL B C 1
ATOM 5667 O O . VAL B 1 246 ? -29.391 -15.18 -5.164 1 85.5 246 VAL B O 1
ATOM 5670 N N . PRO B 1 247 ? -29.625 -13.367 -6.426 1 84.69 247 PRO B N 1
ATOM 5671 C CA . PRO B 1 247 ? -30.359 -12.648 -5.387 1 84.69 247 PRO B CA 1
ATOM 5672 C C . PRO B 1 247 ? -31.594 -13.406 -4.898 1 84.69 247 PRO B C 1
ATOM 5674 O O . PRO B 1 247 ? -31.906 -13.375 -3.709 1 84.69 247 PRO B O 1
ATOM 5677 N N . ALA B 1 248 ? -32.25 -14.172 -5.695 1 82.12 248 ALA B N 1
ATOM 5678 C CA . ALA B 1 248 ? -33.469 -14.883 -5.355 1 82.12 248 ALA B CA 1
ATOM 5679 C C . ALA B 1 248 ? -33.219 -15.93 -4.273 1 82.12 248 ALA B C 1
ATOM 5681 O O . ALA B 1 248 ? -34.156 -16.328 -3.557 1 82.12 248 ALA B O 1
ATOM 5682 N N . LYS B 1 249 ? -31.969 -16.281 -4.109 1 87.94 249 LYS B N 1
ATOM 5683 C CA . LYS B 1 249 ? -31.641 -17.328 -3.15 1 87.94 249 LYS B CA 1
ATOM 5684 C C . LYS B 1 249 ? -31.172 -16.734 -1.824 1 87.94 249 LYS B C 1
ATOM 5686 O O . LYS B 1 249 ? -30.766 -17.469 -0.92 1 87.94 249 LYS B O 1
ATOM 5691 N N . GLY B 1 250 ? -31.172 -15.406 -1.703 1 90.75 250 GLY B N 1
ATOM 5692 C CA . GLY B 1 250 ? -30.797 -14.773 -0.447 1 90.75 250 GLY B CA 1
ATOM 5693 C C . GLY B 1 250 ? -29.297 -14.578 -0.297 1 90.75 250 GLY B C 1
ATOM 5694 O O . GLY B 1 250 ? -28.609 -14.234 -1.263 1 90.75 250 GLY B O 1
ATOM 5695 N N . ASP B 1 251 ? -28.828 -14.766 0.953 1 93.69 251 ASP B N 1
ATOM 5696 C CA . ASP B 1 251 ? -27.406 -14.562 1.24 1 93.69 251 ASP B CA 1
ATOM 5697 C C . ASP B 1 251 ? -26.547 -15.578 0.489 1 93.69 251 ASP B C 1
ATOM 5699 O O . ASP B 1 251 ? -26.891 -16.766 0.406 1 93.69 251 ASP B O 1
ATOM 5703 N N . GLN B 1 252 ? -25.484 -15.07 -0.026 1 93.69 252 GLN B N 1
ATOM 5704 C CA . GLN B 1 252 ? -24.562 -16 -0.677 1 93.69 252 GLN B CA 1
ATOM 5705 C C . GLN B 1 252 ? -23.938 -16.953 0.335 1 93.69 252 GLN B C 1
ATOM 5707 O O . GLN B 1 252 ? -23.688 -16.562 1.48 1 93.69 252 GLN B O 1
ATOM 5712 N N . GLN B 1 253 ? -23.75 -18.156 -0.135 1 92.56 253 GLN B N 1
ATOM 5713 C CA . GLN B 1 253 ? -23.062 -19.172 0.66 1 92.56 253 GLN B CA 1
ATOM 5714 C C . GLN B 1 253 ? -21.641 -19.391 0.169 1 92.56 253 GLN B C 1
ATOM 5716 O O . GLN B 1 253 ? -21.266 -18.906 -0.907 1 92.56 253 GLN B O 1
ATOM 5721 N N . LEU B 1 254 ? -20.875 -20.031 1.014 1 93.25 254 LEU B N 1
ATOM 5722 C CA . LEU B 1 254 ? -19.516 -20.375 0.591 1 93.25 254 LEU B CA 1
ATOM 5723 C C . LEU B 1 254 ? -19.531 -21.609 -0.31 1 93.25 254 LEU B C 1
ATOM 5725 O O . LEU B 1 254 ? -19.062 -22.672 0.087 1 93.25 254 LEU B O 1
ATOM 5729 N N . THR B 1 255 ? -20.016 -21.438 -1.491 1 93.25 255 THR B N 1
ATOM 5730 C CA . THR B 1 255 ? -20.016 -22.516 -2.48 1 93.25 255 THR B CA 1
ATOM 5731 C C . THR B 1 255 ? -18.594 -22.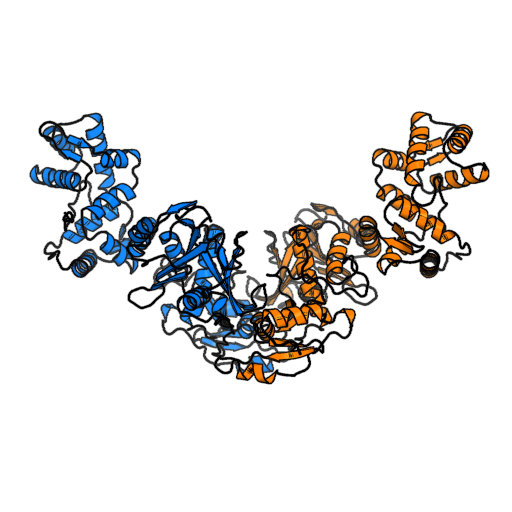922 -2.838 1 93.25 255 THR B C 1
ATOM 5733 O O . THR B 1 255 ? -17.641 -22.203 -2.521 1 93.25 255 THR B O 1
ATOM 5736 N N . PRO B 1 256 ? -18.391 -24.047 -3.461 1 91.38 256 PRO B N 1
ATOM 5737 C CA . PRO B 1 256 ? -17.047 -24.406 -3.916 1 91.38 256 PRO B CA 1
ATOM 5738 C C . PRO B 1 256 ? -16.406 -23.328 -4.797 1 91.38 256 PRO B C 1
ATOM 5740 O O . PRO B 1 256 ? -15.203 -23.094 -4.719 1 91.38 256 PRO B O 1
ATOM 5743 N N . ALA B 1 257 ? -17.219 -22.688 -5.562 1 93.75 257 ALA B N 1
ATOM 5744 C CA . ALA B 1 257 ? -16.734 -21.594 -6.418 1 93.75 257 ALA B CA 1
ATOM 5745 C C . ALA B 1 257 ? -16.25 -20.422 -5.586 1 93.75 257 ALA B C 1
ATOM 5747 O O . ALA B 1 257 ? -15.125 -19.938 -5.777 1 93.75 257 ALA B O 1
ATOM 5748 N N . ASN B 1 258 ? -17.109 -19.953 -4.68 1 96.19 258 ASN B N 1
ATOM 5749 C CA . ASN B 1 258 ? -16.719 -18.859 -3.797 1 96.19 258 ASN B CA 1
ATOM 5750 C C . ASN B 1 258 ? -15.508 -19.234 -2.943 1 96.19 258 ASN B C 1
ATOM 5752 O O . ASN B 1 258 ? -14.602 -18.422 -2.74 1 96.19 258 ASN B O 1
ATOM 5756 N N . ALA B 1 259 ? -15.516 -20.469 -2.469 1 94.88 259 ALA B N 1
ATOM 5757 C CA . ALA B 1 259 ? -14.43 -20.969 -1.634 1 94.88 259 ALA B CA 1
ATOM 5758 C C . ALA B 1 259 ? -13.109 -20.953 -2.398 1 94.88 259 ALA B C 1
ATOM 5760 O O . ALA B 1 259 ? -12.055 -20.672 -1.827 1 94.88 259 ALA B O 1
ATOM 5761 N N . ALA B 1 260 ? -13.148 -21.297 -3.654 1 94.69 260 ALA B N 1
ATOM 5762 C CA . ALA B 1 260 ? -11.945 -21.328 -4.477 1 94.69 260 ALA B CA 1
ATOM 5763 C C . ALA B 1 260 ? -11.32 -19.938 -4.57 1 94.69 260 ALA B C 1
ATOM 5765 O O . ALA B 1 260 ? -10.094 -19.781 -4.496 1 94.69 260 ALA B O 1
ATOM 5766 N N . LEU B 1 261 ? -12.156 -18.922 -4.734 1 97 261 LEU B N 1
ATOM 5767 C CA . LEU B 1 261 ? -11.633 -17.562 -4.812 1 97 261 LEU B CA 1
ATOM 5768 C C . LEU B 1 261 ? -11.102 -17.094 -3.457 1 97 261 LEU B C 1
ATOM 5770 O O . LEU B 1 261 ? -10.102 -16.375 -3.387 1 97 261 LEU B O 1
ATOM 5774 N N . VAL B 1 262 ? -11.781 -17.484 -2.389 1 95.81 262 VAL B N 1
ATOM 5775 C CA . VAL B 1 262 ? -11.281 -17.188 -1.052 1 95.81 262 VAL B CA 1
ATOM 5776 C C . VAL B 1 262 ? -9.914 -17.844 -0.845 1 95.81 262 VAL B C 1
ATOM 5778 O O . VAL B 1 262 ? -8.984 -17.203 -0.349 1 95.81 262 VAL B O 1
ATOM 5781 N N . ASP B 1 263 ? -9.836 -19.062 -1.281 1 93.44 263 ASP B N 1
ATOM 5782 C CA . ASP B 1 263 ? -8.578 -19.797 -1.164 1 93.44 263 ASP B CA 1
ATOM 5783 C C . ASP B 1 263 ? -7.477 -19.125 -1.979 1 93.44 263 ASP B C 1
ATOM 5785 O O . ASP B 1 263 ? -6.328 -19.062 -1.537 1 93.44 263 ASP B O 1
ATOM 5789 N N . HIS B 1 264 ? -7.859 -18.734 -3.129 1 94.75 264 HIS B N 1
ATOM 5790 C CA . HIS B 1 264 ? -6.891 -18.031 -3.961 1 94.75 264 HIS B CA 1
ATOM 5791 C C . HIS B 1 264 ? -6.406 -16.75 -3.283 1 94.75 264 HIS B C 1
ATOM 5793 O O . HIS B 1 264 ? -5.219 -16.422 -3.344 1 94.75 264 HIS B O 1
ATOM 5799 N N . ALA B 1 265 ? -7.254 -16.031 -2.664 1 94 265 ALA B N 1
ATOM 5800 C CA . ALA B 1 265 ? -6.895 -14.797 -1.971 1 94 265 ALA B CA 1
ATOM 5801 C C . ALA B 1 265 ? -5.969 -15.078 -0.791 1 94 265 ALA B C 1
ATOM 5803 O O . ALA B 1 265 ? -5.121 -14.25 -0.445 1 94 265 ALA B O 1
ATOM 5804 N N . GLU B 1 266 ? -6.008 -16.219 -0.205 1 92.12 266 GLU B N 1
ATOM 5805 C CA . GLU B 1 266 ? -5.363 -16.484 1.078 1 92.12 266 GLU B CA 1
ATOM 5806 C C . GLU B 1 266 ? -4.086 -17.312 0.896 1 92.12 266 GLU B C 1
ATOM 5808 O O . GLU B 1 266 ? -3.154 -17.188 1.694 1 92.12 266 GLU B O 1
ATOM 5813 N N . GLY B 1 267 ? -4.121 -18.188 -0.131 1 89.25 267 GLY B N 1
ATOM 5814 C CA . GLY B 1 267 ? -2.939 -19.031 -0.059 1 89.25 267 GLY B CA 1
ATOM 5815 C C . GLY B 1 267 ? -2.689 -19.812 -1.331 1 89.25 267 GLY B C 1
ATOM 5816 O O . GLY B 1 267 ? -1.605 -20.375 -1.522 1 89.25 267 GLY B O 1
ATOM 5817 N N . ALA B 1 268 ? -3.652 -19.953 -2.178 1 88.38 268 ALA B N 1
ATOM 5818 C CA . ALA B 1 268 ? -3.469 -20.734 -3.398 1 88.38 268 ALA B CA 1
ATOM 5819 C C . ALA B 1 268 ? -2.814 -19.891 -4.492 1 88.38 268 ALA B C 1
ATOM 5821 O O . ALA B 1 268 ? -3.145 -18.719 -4.66 1 88.38 268 ALA B O 1
ATOM 5822 N N . VAL B 1 269 ? -1.884 -20.547 -5.094 1 90.94 269 VAL B N 1
ATOM 5823 C CA . VAL B 1 269 ? -1.226 -19.906 -6.227 1 90.94 269 VAL B CA 1
ATOM 5824 C C . VAL B 1 269 ? -1.587 -20.641 -7.516 1 90.94 269 VAL B C 1
ATOM 5826 O O . VAL B 1 269 ? -1.066 -21.719 -7.789 1 90.94 269 VAL B O 1
ATOM 5829 N N . ALA B 1 270 ? -2.531 -20.125 -8.219 1 91.75 270 ALA B N 1
ATOM 5830 C CA . ALA B 1 270 ? -3.012 -20.672 -9.484 1 91.75 270 ALA B CA 1
ATOM 5831 C C . ALA B 1 270 ? -3.467 -19.547 -10.422 1 91.75 270 ALA B C 1
ATOM 5833 O O . ALA B 1 270 ? -3.963 -18.516 -9.977 1 91.75 270 ALA B O 1
ATOM 5834 N N . PRO B 1 271 ? -3.273 -19.766 -11.711 1 93.81 271 PRO B N 1
ATOM 5835 C CA . PRO B 1 271 ? -3.752 -18.75 -12.648 1 93.81 271 PRO B CA 1
ATOM 5836 C C . PRO B 1 271 ? -5.27 -18.578 -12.609 1 93.81 271 PRO B C 1
ATOM 5838 O O . PRO B 1 271 ? -6 -19.562 -12.477 1 93.81 271 PRO B O 1
ATOM 5841 N N . VAL B 1 272 ? -5.688 -17.359 -12.664 1 96.19 272 VAL B N 1
ATOM 5842 C CA . VAL B 1 272 ? -7.102 -17.031 -12.789 1 96.19 272 VAL B CA 1
ATOM 5843 C C . VAL B 1 272 ? -7.344 -16.297 -14.109 1 96.19 272 VAL B C 1
ATOM 5845 O O . VAL B 1 272 ? -6.859 -15.18 -14.305 1 96.19 272 VAL B O 1
ATOM 5848 N N . TYR B 1 273 ? -8.07 -16.969 -14.977 1 96.19 273 TYR B N 1
ATOM 5849 C CA . TYR B 1 273 ? -8.406 -16.406 -16.281 1 96.19 273 TYR B CA 1
ATOM 5850 C C . TYR B 1 273 ? -9.672 -15.555 -16.188 1 96.19 273 TYR B C 1
ATOM 5852 O O . TYR B 1 273 ? -10.734 -16.062 -15.82 1 96.19 273 TYR B O 1
ATOM 5860 N N . PHE B 1 274 ? -9.586 -14.289 -16.562 1 96.81 274 PHE B N 1
ATOM 5861 C CA . PHE B 1 274 ? -10.742 -13.414 -16.484 1 96.81 274 PHE B CA 1
ATOM 5862 C C . PHE B 1 274 ? -11.344 -13.172 -17.859 1 96.81 274 PHE B C 1
ATOM 5864 O O . PHE B 1 274 ? -10.641 -12.766 -18.781 1 96.81 274 PHE B O 1
ATOM 5871 N N . PHE B 1 275 ? -12.594 -13.398 -17.938 1 96.19 275 PHE B N 1
ATOM 5872 C CA . PHE B 1 275 ? -13.328 -13.203 -19.188 1 96.19 275 PHE B CA 1
ATOM 5873 C C . PHE B 1 275 ? -14.477 -12.227 -18.984 1 96.19 275 PHE B C 1
ATOM 5875 O O . PHE B 1 275 ? -15.094 -12.195 -17.922 1 96.19 275 PHE B O 1
ATOM 5882 N N . TYR B 1 276 ? -14.711 -11.445 -19.984 1 95.25 276 TYR B N 1
ATOM 5883 C CA . TYR B 1 276 ? -15.844 -10.523 -20.016 1 95.25 276 TYR B CA 1
ATOM 5884 C C . TYR B 1 276 ? -16.781 -10.867 -21.156 1 95.25 276 TYR B C 1
ATOM 5886 O O . TYR B 1 276 ? -16.344 -11.07 -22.297 1 95.25 276 TYR B O 1
ATOM 5894 N N . GLN B 1 277 ? -18.062 -10.93 -20.859 1 93.5 277 GLN B N 1
ATOM 5895 C CA . GLN B 1 277 ? -19.062 -11.211 -21.875 1 93.5 277 GLN B CA 1
ATOM 5896 C C . GLN B 1 277 ? -19.969 -10 -22.109 1 93.5 277 GLN B C 1
ATOM 5898 O O . GLN B 1 277 ? -20.812 -9.68 -21.281 1 93.5 277 GLN B O 1
ATOM 5903 N N . PRO B 1 278 ? -19.797 -9.398 -23.266 1 91.19 278 PRO B N 1
ATOM 5904 C CA . PRO B 1 278 ? -20.688 -8.289 -23.609 1 91.19 278 PRO B CA 1
ATOM 5905 C C . PRO B 1 278 ? -22.141 -8.734 -23.75 1 91.19 278 PRO B C 1
ATOM 5907 O O . PRO B 1 278 ? -22.406 -9.906 -24.016 1 91.19 278 PRO B O 1
ATOM 5910 N N . ALA B 1 279 ? -23.016 -7.77 -23.641 1 88.56 279 ALA B N 1
ATOM 5911 C CA . ALA B 1 279 ? -24.453 -8.055 -23.672 1 88.56 279 ALA B CA 1
ATOM 5912 C C . ALA B 1 279 ? -24.859 -8.586 -25.047 1 88.56 279 ALA B C 1
ATOM 5914 O O . ALA B 1 279 ? -25.75 -9.438 -25.156 1 88.56 279 ALA B O 1
ATOM 5915 N N . ASP B 1 280 ? -24.266 -8.195 -26.078 1 88.94 280 ASP B N 1
ATOM 5916 C CA . ASP B 1 280 ? -24.719 -8.469 -27.438 1 88.94 280 ASP B CA 1
ATOM 5917 C C . ASP B 1 280 ? -23.875 -9.555 -28.094 1 88.94 280 ASP B C 1
ATOM 5919 O O . ASP B 1 280 ? -23.859 -9.68 -29.328 1 88.94 280 ASP B O 1
ATOM 5923 N N . GLU B 1 281 ? -23.094 -10.18 -27.328 1 88.19 281 GLU B N 1
ATOM 5924 C CA . GLU B 1 281 ? -22.172 -11.172 -27.875 1 88.19 281 GLU B CA 1
ATOM 5925 C C . GLU B 1 281 ? -22.125 -12.43 -27.016 1 88.19 281 GLU B C 1
ATOM 5927 O O . GLU B 1 281 ? -22.141 -12.359 -25.781 1 88.19 281 GLU B O 1
ATOM 5932 N N . ASP B 1 282 ? -22.219 -13.625 -27.734 1 88 282 ASP B N 1
ATOM 5933 C CA . ASP B 1 282 ? -22.156 -14.891 -27 1 88 282 ASP B CA 1
ATOM 5934 C C . ASP B 1 282 ? -20.703 -15.258 -26.688 1 88 282 ASP B C 1
ATOM 5936 O O . ASP B 1 282 ? -20.438 -16.031 -25.766 1 88 282 ASP B O 1
ATOM 5940 N N . ARG B 1 283 ? -19.828 -14.719 -27.422 1 94.06 283 ARG B N 1
ATOM 5941 C CA . ARG B 1 283 ? -18.406 -15.016 -27.203 1 94.06 283 ARG B CA 1
ATOM 5942 C C . ARG B 1 283 ? -17.891 -14.297 -25.969 1 94.06 283 ARG B C 1
ATOM 5944 O O . ARG B 1 283 ? -18.453 -13.273 -25.547 1 94.06 283 ARG B O 1
ATOM 5951 N N . LEU B 1 284 ? -16.859 -14.859 -25.406 1 96 284 LEU B N 1
ATOM 5952 C CA . LEU B 1 284 ? -16.219 -14.312 -24.219 1 96 284 LEU B CA 1
ATOM 5953 C C . LEU B 1 284 ? -14.922 -13.602 -24.594 1 96 284 LEU B C 1
ATOM 5955 O O . LEU B 1 284 ? -14.078 -14.164 -25.281 1 96 284 LEU B O 1
ATOM 5959 N N . ARG B 1 285 ? -14.828 -12.391 -24.219 1 96.5 285 ARG B N 1
ATOM 5960 C CA . ARG B 1 285 ? -13.562 -11.688 -24.406 1 96.5 285 ARG B CA 1
ATOM 5961 C C . ARG B 1 285 ? -12.578 -12.023 -23.297 1 96.5 285 ARG B C 1
ATOM 5963 O O . ARG B 1 285 ? -12.914 -11.945 -22.125 1 96.5 285 ARG B O 1
ATOM 5970 N N . TYR B 1 286 ? -11.453 -12.461 -23.672 1 96.38 286 TYR B N 1
ATOM 5971 C CA . TYR B 1 286 ? -10.414 -12.719 -22.688 1 96.38 286 TYR B CA 1
ATOM 5972 C C . TYR B 1 286 ? -9.742 -11.422 -22.25 1 96.38 286 TYR B C 1
ATOM 5974 O O . TYR B 1 286 ? -9.188 -10.695 -23.062 1 96.38 286 TYR B O 1
ATOM 5982 N N . ASP B 1 287 ? -9.789 -11.156 -20.922 1 94.69 287 ASP B N 1
ATOM 5983 C CA . ASP B 1 287 ? -9.242 -9.906 -20.422 1 94.69 287 ASP B CA 1
ATOM 5984 C C . ASP B 1 287 ? -7.977 -10.156 -19.594 1 94.69 287 ASP B C 1
ATOM 5986 O O . ASP B 1 287 ? -7.57 -9.305 -18.797 1 94.69 287 ASP B O 1
ATOM 5990 N N . GLY B 1 288 ? -7.367 -11.344 -19.75 1 94.19 288 GLY B N 1
ATOM 5991 C CA . GLY B 1 288 ? -6.059 -11.617 -19.172 1 94.19 288 GLY B CA 1
ATOM 5992 C C . GLY B 1 288 ? -6.133 -12.344 -17.844 1 94.19 288 GLY B C 1
ATOM 5993 O O . GLY B 1 288 ? -7.219 -12.688 -17.375 1 94.19 288 GLY B O 1
ATOM 5994 N N . LEU B 1 289 ? -4.926 -12.609 -17.312 1 94.94 289 LEU B N 1
ATOM 5995 C CA . LEU B 1 289 ? -4.812 -13.211 -15.992 1 94.94 289 LEU B CA 1
ATOM 5996 C C . LEU B 1 289 ? -5.039 -12.164 -14.898 1 94.94 289 LEU B C 1
ATOM 5998 O O . LEU B 1 289 ? -4.672 -11 -15.062 1 94.94 289 LEU B O 1
ATOM 6002 N N . VAL B 1 290 ? -5.676 -12.602 -13.797 1 95.5 290 VAL B N 1
ATOM 6003 C CA . VAL B 1 290 ? -5.938 -11.703 -12.68 1 95.5 290 VAL B CA 1
ATOM 6004 C C . VAL B 1 290 ? -5.539 -12.375 -11.367 1 95.5 290 VAL B C 1
ATOM 6006 O O . VAL B 1 290 ? -5.254 -13.578 -11.344 1 95.5 290 VAL B O 1
ATOM 6009 N N . ASP B 1 291 ? -5.414 -11.531 -10.352 1 95.12 291 ASP B N 1
ATOM 6010 C CA . ASP B 1 291 ? -5.109 -11.977 -8.992 1 95.12 291 ASP B CA 1
ATOM 6011 C C . ASP B 1 291 ? -6.23 -11.594 -8.031 1 95.12 291 ASP B C 1
ATOM 6013 O O . ASP B 1 291 ? -6.664 -10.445 -7.992 1 95.12 291 ASP B O 1
ATOM 6017 N N . VAL B 1 292 ? -6.789 -12.586 -7.332 1 96.12 292 VAL B N 1
ATOM 6018 C CA . VAL B 1 292 ? -7.719 -12.281 -6.25 1 96.12 292 VAL B CA 1
ATOM 6019 C C . VAL B 1 292 ? -6.941 -11.867 -5.004 1 96.12 292 VAL B C 1
ATOM 6021 O O . VAL B 1 292 ? -6.293 -12.695 -4.359 1 96.12 292 VAL B O 1
ATOM 6024 N N . VAL B 1 293 ? -7.09 -10.617 -4.598 1 93 293 VAL B N 1
ATOM 6025 C CA . VAL B 1 293 ? -6.156 -10.094 -3.602 1 93 293 VAL B CA 1
ATOM 6026 C C . VAL B 1 293 ? -6.855 -9.992 -2.248 1 93 293 VAL B C 1
ATOM 6028 O O . VAL B 1 293 ? -6.195 -9.852 -1.214 1 93 293 VAL B O 1
ATOM 6031 N N . ASP B 1 294 ? -8.164 -10.008 -2.258 1 93.75 294 ASP B N 1
ATOM 6032 C CA . ASP B 1 294 ? -8.906 -9.914 -1.005 1 93.75 294 ASP B CA 1
ATOM 6033 C C . ASP B 1 294 ? -10.328 -10.445 -1.171 1 93.75 294 ASP B C 1
ATOM 6035 O O . ASP B 1 294 ? -10.828 -10.539 -2.291 1 93.75 294 ASP B O 1
ATOM 6039 N N . ALA B 1 295 ? -10.93 -10.82 -0.08 1 95.94 295 ALA B N 1
ATOM 6040 C CA . ALA B 1 295 ? -12.32 -11.281 -0.027 1 95.94 295 ALA B CA 1
ATOM 6041 C C . ALA B 1 295 ? -13.016 -10.766 1.227 1 95.94 295 ALA B C 1
ATOM 6043 O O . ALA B 1 295 ? -12.453 -10.805 2.322 1 95.94 295 ALA B O 1
ATOM 6044 N N . GLU B 1 296 ? -14.188 -10.281 1.041 1 94.88 296 GLU B N 1
ATOM 6045 C CA . GLU B 1 296 ? -15.016 -9.82 2.146 1 94.88 296 GLU B CA 1
ATOM 6046 C C . GLU B 1 296 ? -16.438 -10.367 2.029 1 94.88 296 GLU B C 1
ATOM 6048 O O . GLU B 1 296 ? -16.859 -10.781 0.95 1 94.88 296 GLU B O 1
ATOM 6053 N N . TYR B 1 297 ? -17.094 -10.477 3.088 1 95.25 297 TYR B N 1
ATOM 6054 C CA . TYR B 1 297 ? -18.516 -10.828 3.145 1 95.25 297 TYR B CA 1
ATOM 6055 C C . TYR B 1 297 ? -19.344 -9.648 3.623 1 95.25 297 TYR B C 1
ATOM 6057 O O . TYR B 1 297 ? -19.375 -9.336 4.816 1 95.25 297 TYR B O 1
ATOM 6065 N N . VAL B 1 298 ? -20.031 -8.969 2.645 1 94.94 298 VAL B N 1
ATOM 6066 C CA . VAL B 1 298 ? -20.672 -7.691 2.936 1 94.94 298 VAL B CA 1
ATOM 6067 C C . VAL B 1 298 ? -22.078 -7.66 2.338 1 94.94 298 VAL B C 1
ATOM 6069 O O . VAL B 1 298 ? -22.422 -8.516 1.525 1 94.94 298 VAL B O 1
ATOM 6072 N N . ALA B 1 299 ? -22.781 -6.641 2.773 1 92.44 299 ALA B N 1
ATOM 6073 C CA . ALA B 1 299 ? -24.109 -6.441 2.205 1 92.44 299 ALA B CA 1
ATOM 6074 C C . ALA B 1 299 ? -24.016 -5.934 0.77 1 92.44 299 ALA B C 1
ATOM 6076 O O . ALA B 1 299 ? -23.156 -5.109 0.448 1 92.44 299 ALA B O 1
ATOM 6077 N N . ASP B 1 300 ? -24.875 -6.473 -0.087 1 86.19 300 ASP B N 1
ATOM 6078 C CA . ASP B 1 300 ? -24.922 -5.969 -1.456 1 86.19 300 ASP B CA 1
ATOM 6079 C C . ASP B 1 300 ? -25.391 -4.516 -1.489 1 86.19 300 ASP B C 1
ATOM 6081 O O . ASP B 1 300 ? -25.938 -4.012 -0.504 1 86.19 300 ASP B O 1
ATOM 6085 N N . PRO B 1 301 ? -25.094 -3.775 -2.559 1 73.69 301 PRO B N 1
ATOM 6086 C CA . PRO B 1 301 ? -25.422 -2.35 -2.6 1 73.69 301 PRO B CA 1
ATOM 6087 C C . PRO B 1 301 ? -26.906 -2.078 -2.287 1 73.69 301 PRO B C 1
ATOM 6089 O O . PRO B 1 301 ? -27.234 -1.018 -1.756 1 73.69 301 PRO B O 1
ATOM 6092 N N . ASP B 1 302 ? -27.75 -3.029 -2.586 1 73.5 302 ASP B N 1
ATOM 6093 C CA . ASP B 1 302 ? -29.172 -2.84 -2.299 1 73.5 302 ASP B CA 1
ATOM 6094 C C . ASP B 1 302 ? -29.5 -3.236 -0.86 1 73.5 302 ASP B C 1
ATOM 6096 O O . ASP B 1 302 ? -30.609 -2.99 -0.38 1 73.5 302 ASP B O 1
ATOM 6100 N N . GLY B 1 303 ? -28.484 -3.725 -0.176 1 68.31 303 GLY B N 1
ATOM 6101 C CA . GLY B 1 303 ? -28.594 -4.043 1.239 1 68.31 303 GLY B CA 1
ATOM 6102 C C . GLY B 1 303 ? -29.516 -5.211 1.525 1 68.31 303 GLY B C 1
ATOM 6103 O O . GLY B 1 303 ? -29.859 -5.461 2.682 1 68.31 303 GLY B O 1
ATOM 6104 N N . GLU B 1 304 ? -29.875 -5.98 0.651 1 80.31 304 GLU B N 1
ATOM 6105 C CA . GLU B 1 304 ? -30.938 -6.98 0.813 1 80.31 304 GLU B CA 1
ATOM 6106 C C . GLU B 1 304 ? -30.344 -8.352 1.131 1 80.31 304 GLU B C 1
ATOM 6108 O O . GLU B 1 304 ? -31.031 -9.227 1.654 1 80.31 304 GLU B O 1
ATOM 6113 N N . ARG B 1 305 ? -29.078 -8.508 0.859 1 90.88 305 ARG B N 1
ATOM 6114 C CA . ARG B 1 305 ? -28.453 -9.805 1.105 1 90.88 305 ARG B CA 1
ATOM 6115 C C . ARG B 1 305 ? -26.953 -9.656 1.309 1 90.88 305 ARG B C 1
ATOM 6117 O O . ARG B 1 305 ? -26.359 -8.648 0.921 1 90.88 305 ARG B O 1
ATOM 6124 N N . MET B 1 306 ? -26.391 -10.664 1.959 1 94.5 306 MET B N 1
ATOM 6125 C CA . MET B 1 306 ? -24.938 -10.711 2.113 1 94.5 306 MET B CA 1
ATOM 6126 C C . MET B 1 306 ? -24.281 -11.406 0.924 1 94.5 306 MET B C 1
ATOM 6128 O O . MET B 1 306 ? -24.797 -12.406 0.424 1 94.5 306 MET B O 1
ATOM 6132 N N . VAL B 1 307 ? -23.172 -10.852 0.466 1 95.25 307 VAL B N 1
ATOM 6133 C CA . VAL B 1 307 ? -22.5 -11.414 -0.697 1 95.25 307 VAL B CA 1
ATOM 6134 C C . VAL B 1 307 ? -21 -11.492 -0.438 1 95.25 307 VAL B C 1
ATOM 6136 O O . VAL B 1 307 ? -20.469 -10.75 0.392 1 95.25 307 VAL B O 1
ATOM 6139 N N . TYR B 1 308 ? -20.344 -12.422 -1.08 1 95.62 308 TYR B N 1
ATOM 6140 C CA . TYR B 1 308 ? -18.891 -12.414 -1.173 1 95.62 308 TYR B CA 1
ATOM 6141 C C . TYR B 1 308 ? -18.422 -11.391 -2.195 1 95.62 308 TYR B C 1
ATOM 6143 O O . TYR B 1 308 ? -18.828 -11.422 -3.357 1 95.62 308 TYR B O 1
ATOM 6151 N N . ARG B 1 309 ? -17.688 -10.508 -1.747 1 95.31 309 ARG B N 1
ATOM 6152 C CA . ARG B 1 309 ? -17.078 -9.508 -2.619 1 95.31 309 ARG B CA 1
ATOM 6153 C C . ARG B 1 309 ? -15.57 -9.711 -2.719 1 95.31 309 ARG B C 1
ATOM 6155 O O . ARG B 1 309 ? -14.867 -9.703 -1.706 1 95.31 309 ARG B O 1
ATOM 6162 N N . PHE B 1 310 ? -15.117 -9.883 -3.93 1 96.31 310 PHE B N 1
ATOM 6163 C CA . PHE B 1 310 ? -13.703 -10.133 -4.168 1 96.31 310 PHE B CA 1
ATOM 6164 C C . PHE B 1 310 ? -13.031 -8.906 -4.789 1 96.31 310 PHE B C 1
ATOM 6166 O O . PHE B 1 310 ? -13.617 -8.25 -5.648 1 96.31 310 PHE B O 1
ATOM 6173 N N . THR B 1 311 ? -11.906 -8.57 -4.246 1 94.81 311 THR B N 1
ATOM 6174 C CA . THR B 1 311 ? -11.039 -7.602 -4.91 1 94.81 311 THR B CA 1
ATOM 6175 C C . THR B 1 311 ? -10.07 -8.305 -5.855 1 94.81 311 THR B C 1
ATOM 6177 O O . THR B 1 311 ? -9.289 -9.156 -5.434 1 94.81 311 THR B O 1
ATOM 6180 N N . VAL B 1 312 ? -10.164 -7.863 -7.113 1 95.5 312 VAL B N 1
ATOM 6181 C CA . VAL B 1 312 ? -9.414 -8.555 -8.156 1 95.5 312 VAL B CA 1
ATOM 6182 C C . VAL B 1 312 ? -8.5 -7.562 -8.875 1 95.5 312 VAL B C 1
ATOM 6184 O O . VAL B 1 312 ? -8.914 -6.441 -9.18 1 95.5 312 VAL B O 1
ATOM 6187 N N . ALA B 1 313 ? -7.289 -8.008 -9.086 1 93.88 313 ALA B N 1
ATOM 6188 C CA . ALA B 1 313 ? -6.324 -7.141 -9.758 1 93.88 313 ALA B CA 1
ATOM 6189 C C . ALA B 1 313 ? -5.863 -7.758 -11.078 1 93.88 313 ALA B C 1
ATOM 6191 O O . ALA B 1 313 ? -5.578 -8.953 -11.141 1 93.88 313 ALA B O 1
ATOM 6192 N N . HIS B 1 314 ? -5.801 -6.957 -12.086 1 92.81 314 HIS B N 1
ATOM 6193 C CA . HIS B 1 314 ? -5.258 -7.422 -13.359 1 92.81 314 HIS B CA 1
ATOM 6194 C C . HIS B 1 314 ? -3.764 -7.699 -13.25 1 92.81 314 HIS B C 1
ATOM 6196 O O . HIS B 1 314 ? -3.031 -6.941 -12.609 1 92.81 314 HIS B O 1
ATOM 6202 N N . LEU B 1 315 ? -3.574 -8.898 -13.859 1 90.12 315 LEU B N 1
ATOM 6203 C CA . LEU B 1 315 ? -2.15 -9.203 -13.953 1 90.12 315 LEU B CA 1
ATOM 6204 C C . LEU B 1 315 ? -1.621 -8.891 -15.352 1 90.12 315 LEU B C 1
ATOM 6206 O O . LEU B 1 315 ? -2.312 -9.125 -16.344 1 90.12 315 LEU B O 1
ATOM 6210 N N . GLU B 1 316 ? -0.807 -8.102 -15.625 1 82.62 316 GLU B N 1
ATOM 6211 C CA . GLU B 1 316 ? -0.231 -7.785 -16.922 1 82.62 316 GLU B CA 1
ATOM 6212 C C . GLU B 1 316 ? 0.751 -8.867 -17.375 1 82.62 316 GLU B C 1
ATOM 6214 O O . GLU B 1 316 ? 1.845 -8.562 -17.844 1 82.62 316 GLU B O 1
ATOM 6219 N N . VAL B 1 317 ? 0.406 -10.133 -17.109 1 85.19 317 VAL B N 1
ATOM 6220 C CA . VAL B 1 317 ? 1.134 -11.312 -17.578 1 85.19 317 VAL B CA 1
ATOM 6221 C C . VAL B 1 317 ? 0.255 -12.117 -18.531 1 85.19 317 VAL B C 1
ATOM 6223 O O . VAL B 1 317 ? -0.876 -12.469 -18.203 1 85.19 317 VAL B O 1
ATOM 6226 N N . GLU B 1 318 ? 0.758 -12.297 -19.656 1 75.88 318 GLU B N 1
ATOM 6227 C CA . GLU B 1 318 ? -0.081 -12.875 -20.703 1 75.88 318 GLU B CA 1
ATOM 6228 C C . GLU B 1 318 ? 0.015 -14.398 -20.703 1 75.88 318 GLU B C 1
ATOM 6230 O O . GLU B 1 318 ? -0.954 -15.086 -21.031 1 75.88 318 GLU B O 1
ATOM 6235 N N . ASP B 1 319 ? 1.091 -14.891 -20.297 1 79.25 319 ASP B N 1
ATOM 6236 C CA . ASP B 1 319 ? 1.365 -16.328 -20.391 1 79.25 319 ASP B CA 1
ATOM 6237 C C . ASP B 1 319 ? 1.303 -16.984 -19.016 1 79.25 319 ASP B C 1
ATOM 6239 O O . ASP B 1 319 ? 2.08 -16.641 -18.125 1 79.25 319 ASP B O 1
ATOM 6243 N N . PRO B 1 320 ? 0.353 -17.938 -18.859 1 85.69 320 PRO B N 1
ATOM 6244 C CA . PRO B 1 320 ? 0.286 -18.641 -17.578 1 85.69 320 PRO B CA 1
ATOM 6245 C C . PRO B 1 320 ? 1.608 -19.312 -17.203 1 85.69 320 PRO B C 1
ATOM 6247 O O . PRO B 1 320 ? 1.916 -19.453 -16.016 1 85.69 320 PRO B O 1
ATOM 6250 N N . ALA B 1 321 ? 2.348 -19.672 -18.188 1 78.38 321 ALA B N 1
ATOM 6251 C CA . ALA B 1 321 ? 3.654 -20.266 -17.906 1 78.38 321 ALA B CA 1
ATOM 6252 C C . ALA B 1 321 ? 4.578 -19.25 -17.234 1 78.38 321 ALA B C 1
ATOM 6254 O O . ALA B 1 321 ? 5.344 -19.609 -16.328 1 78.38 321 ALA B O 1
ATOM 6255 N N . GLU B 1 322 ? 4.469 -18.125 -17.75 1 82.88 322 GLU B N 1
ATOM 6256 C CA . GLU B 1 322 ? 5.254 -17.062 -17.125 1 82.88 322 GLU B CA 1
ATOM 6257 C C . GLU B 1 322 ? 4.801 -16.812 -15.688 1 82.88 322 GLU B C 1
ATOM 6259 O O . GLU B 1 322 ? 5.625 -16.641 -14.789 1 82.88 322 GLU B O 1
ATOM 6264 N N . PHE B 1 323 ? 3.531 -16.734 -15.508 1 88.94 323 PHE B N 1
ATOM 6265 C CA . PHE B 1 323 ? 2.973 -16.594 -14.164 1 88.94 323 PHE B CA 1
ATOM 6266 C C . PHE B 1 323 ? 3.516 -17.672 -13.234 1 88.94 323 PHE B C 1
ATOM 6268 O O . PHE B 1 323 ? 3.973 -17.375 -12.133 1 88.94 323 PHE B O 1
ATOM 6275 N N . GLU B 1 324 ? 3.459 -18.828 -13.648 1 83.75 324 GLU B N 1
ATOM 6276 C CA . GLU B 1 324 ? 3.898 -19.953 -12.836 1 83.75 324 GLU B CA 1
ATOM 6277 C C . GLU B 1 324 ? 5.395 -19.875 -12.539 1 83.75 324 GLU B C 1
ATOM 6279 O O . GLU B 1 324 ? 5.824 -20.156 -11.422 1 83.75 324 GLU B O 1
ATOM 6284 N N . ALA B 1 325 ? 6.098 -19.5 -13.539 1 80.5 325 ALA B N 1
ATOM 6285 C CA . ALA B 1 325 ? 7.539 -19.359 -13.344 1 80.5 325 ALA B CA 1
ATOM 6286 C C . ALA B 1 325 ? 7.852 -18.312 -12.273 1 80.5 325 ALA B C 1
ATOM 6288 O O . ALA B 1 325 ? 8.695 -18.547 -11.406 1 80.5 325 ALA B O 1
ATOM 6289 N N . LEU B 1 326 ? 7.207 -17.234 -12.406 1 85.94 326 LEU B N 1
ATOM 6290 C CA . LEU B 1 326 ? 7.395 -16.156 -11.438 1 85.94 326 LEU B CA 1
ATOM 6291 C C . LEU B 1 326 ? 6.969 -16.609 -10.047 1 85.94 326 LEU B C 1
ATOM 6293 O O . LEU B 1 326 ? 7.668 -16.344 -9.062 1 85.94 326 LEU B O 1
ATOM 6297 N N . ALA B 1 327 ? 5.863 -17.266 -9.969 1 88.38 327 ALA B N 1
ATOM 6298 C CA . ALA B 1 327 ? 5.359 -17.766 -8.695 1 88.38 327 ALA B CA 1
ATOM 6299 C C . ALA B 1 327 ? 6.32 -18.781 -8.094 1 88.38 327 ALA B C 1
ATOM 6301 O O . ALA B 1 327 ? 6.566 -18.766 -6.883 1 88.38 327 ALA B O 1
ATOM 6302 N N . ASP B 1 328 ? 6.863 -19.562 -8.859 1 82.5 328 ASP B N 1
ATOM 6303 C CA . ASP B 1 328 ? 7.762 -20.609 -8.383 1 82.5 328 ASP B CA 1
ATOM 6304 C C . ASP B 1 328 ? 9.109 -20.031 -7.953 1 82.5 328 ASP B C 1
ATOM 6306 O O . ASP B 1 328 ? 9.805 -20.609 -7.125 1 82.5 328 ASP B O 1
ATOM 6310 N N . SER B 1 329 ? 9.445 -18.984 -8.547 1 83.62 329 SER B N 1
ATOM 6311 C CA . SER B 1 329 ? 10.742 -18.359 -8.266 1 83.62 329 SER B CA 1
ATOM 6312 C C . SER B 1 329 ? 10.852 -17.953 -6.801 1 83.62 329 SER B C 1
ATOM 6314 O O . SER B 1 329 ? 11.953 -17.75 -6.289 1 83.62 329 SER B O 1
ATOM 6316 N N . VAL B 1 330 ? 9.742 -17.828 -6.125 1 90.44 330 VAL B N 1
ATOM 6317 C CA . VAL B 1 330 ? 9.797 -17.375 -4.734 1 90.44 330 VAL B CA 1
ATOM 6318 C C . VAL B 1 330 ? 10.07 -18.562 -3.82 1 90.44 330 VAL B C 1
ATOM 6320 O O . VAL B 1 330 ? 10.25 -18.406 -2.613 1 90.44 330 VAL B O 1
ATOM 6323 N N . SER B 1 331 ? 10.062 -19.703 -4.332 1 84.12 331 SER B N 1
ATOM 6324 C CA . SER B 1 331 ? 10.328 -20.906 -3.533 1 84.12 331 SER B CA 1
ATOM 6325 C C . SER B 1 331 ? 11.578 -21.625 -4.023 1 84.12 331 SER B C 1
ATOM 6327 O O . SER B 1 331 ? 12.109 -22.5 -3.332 1 84.12 331 SER B O 1
ATOM 6329 N N . ASP B 1 332 ? 11.883 -21.453 -5.277 1 69.12 332 ASP B N 1
ATOM 6330 C CA . ASP B 1 332 ? 12.969 -22.203 -5.891 1 69.12 332 ASP B CA 1
ATOM 6331 C C . ASP B 1 332 ? 14.312 -21.547 -5.629 1 69.12 332 ASP B C 1
ATOM 6333 O O . ASP B 1 332 ? 14.453 -20.328 -5.77 1 69.12 332 ASP B O 1
ATOM 6337 N N . ASP B 1 333 ? 15.141 -22.094 -4.781 1 57.28 333 ASP B N 1
ATOM 6338 C CA . ASP B 1 333 ? 16.5 -21.641 -4.527 1 57.28 333 ASP B CA 1
ATOM 6339 C C . ASP B 1 333 ? 17.359 -21.719 -5.793 1 57.28 333 ASP B C 1
ATOM 6341 O O . ASP B 1 333 ? 18.531 -21.375 -5.773 1 57.28 333 ASP B O 1
ATOM 6345 N N . SER B 1 334 ? 16.938 -22.375 -6.734 1 49.12 334 SER B N 1
ATOM 6346 C CA . SER B 1 334 ? 17.828 -22.719 -7.844 1 49.12 334 SER B CA 1
ATOM 6347 C C . SER B 1 334 ? 18.359 -21.469 -8.531 1 49.12 334 SER B C 1
ATOM 6349 O O . SER B 1 334 ? 19.25 -21.547 -9.383 1 49.12 334 SER B O 1
ATOM 6351 N N . SER B 1 335 ? 17.672 -20.406 -8.539 1 44.06 335 SER B N 1
ATOM 6352 C CA . SER B 1 335 ? 18.234 -19.297 -9.312 1 44.06 335 SER B CA 1
ATOM 6353 C C . SER B 1 335 ? 19.5 -18.766 -8.648 1 44.06 335 SER B C 1
ATOM 6355 O O . SER B 1 335 ? 20.141 -17.844 -9.172 1 44.06 335 SER B O 1
ATOM 6357 N N . SER B 1 336 ? 19.562 -18.953 -7.391 1 43 336 SER B N 1
ATOM 6358 C CA . SER B 1 336 ? 20.812 -18.406 -6.871 1 43 336 SER B CA 1
ATOM 6359 C C . SER B 1 336 ? 22.016 -19.219 -7.352 1 43 336 SER B C 1
ATOM 6361 O O . SER B 1 336 ? 21.953 -20.453 -7.395 1 43 336 SER B O 1
ATOM 6363 N N . ASP B 1 337 ? 22.656 -18.766 -8.258 1 41.94 337 ASP B N 1
ATOM 6364 C CA . ASP B 1 337 ? 23.953 -19.281 -8.703 1 41.94 337 ASP B CA 1
ATOM 6365 C C . ASP B 1 337 ? 24.641 -20.062 -7.586 1 41.94 337 ASP B C 1
ATOM 6367 O O . ASP B 1 337 ? 25.797 -20.453 -7.73 1 41.94 337 ASP B O 1
ATOM 6371 N N . ALA B 1 338 ? 24.203 -19.891 -6.348 1 41.09 338 ALA B N 1
ATOM 6372 C CA . ALA B 1 338 ? 25.047 -20.469 -5.312 1 41.09 338 ALA B CA 1
ATOM 6373 C C . ALA B 1 338 ? 24.766 -21.969 -5.152 1 41.09 338 ALA B C 1
ATOM 6375 O O . ALA B 1 338 ? 23.625 -22.406 -5.305 1 41.09 338 ALA B O 1
ATOM 6376 N N . GLY B 1 339 ? 25.547 -22.781 -5.262 1 40.91 339 GLY B N 1
ATOM 6377 C CA . GLY B 1 339 ? 25.562 -24.203 -4.922 1 40.91 339 GLY B CA 1
ATOM 6378 C C . GLY B 1 339 ? 24.703 -24.531 -3.717 1 40.91 339 GLY B C 1
ATOM 6379 O O . GLY B 1 339 ? 24.312 -23.625 -2.959 1 40.91 339 GLY B O 1
ATOM 6380 N N . GLU B 1 340 ? 23.875 -25.75 -3.684 1 46.44 340 GLU B N 1
ATOM 6381 C CA . GLU B 1 340 ? 23.031 -26.297 -2.623 1 46.44 340 GLU B CA 1
ATOM 6382 C C . GLU B 1 340 ? 23.453 -25.766 -1.257 1 46.44 340 GLU B C 1
ATOM 6384 O O . GLU B 1 340 ? 22.609 -25.516 -0.39 1 46.44 340 GLU B O 1
ATOM 6389 N N . ASP B 1 341 ? 24.703 -25.75 -1.039 1 50.41 341 ASP B N 1
ATOM 6390 C CA . ASP B 1 341 ? 25.281 -25.5 0.272 1 50.41 341 ASP B CA 1
ATOM 6391 C C . ASP B 1 341 ? 25.438 -24 0.524 1 50.41 341 ASP B C 1
ATOM 6393 O O . ASP B 1 341 ? 25.938 -23.594 1.574 1 50.41 341 ASP B O 1
ATOM 6397 N N . ASP B 1 342 ? 24.906 -23.234 -0.449 1 62.5 342 ASP B N 1
ATOM 6398 C CA . ASP B 1 342 ? 25.344 -21.844 -0.275 1 62.5 342 ASP B CA 1
ATOM 6399 C C . ASP B 1 342 ? 24.281 -21.016 0.424 1 62.5 342 ASP B C 1
ATOM 6401 O O . ASP B 1 342 ? 23.078 -21.266 0.253 1 62.5 342 ASP B O 1
ATOM 6405 N N . GLU B 1 343 ? 24.688 -20.297 1.432 1 79.44 343 GLU B N 1
ATOM 6406 C CA . GLU B 1 343 ? 23.891 -19.297 2.158 1 79.44 343 GLU B CA 1
ATOM 6407 C C . GLU B 1 343 ? 23.125 -18.391 1.201 1 79.44 343 GLU B C 1
ATOM 6409 O O . GLU B 1 343 ? 23.719 -17.828 0.269 1 79.44 343 GLU B O 1
ATOM 6414 N N . PRO B 1 344 ? 21.812 -18.438 1.321 1 85.56 344 PRO B N 1
ATOM 6415 C CA . PRO B 1 344 ? 21.047 -17.562 0.432 1 85.56 344 PRO B CA 1
ATOM 6416 C C . PRO B 1 344 ? 21.422 -16.094 0.582 1 85.56 344 PRO B C 1
ATOM 6418 O O . PRO B 1 344 ? 21.844 -15.672 1.659 1 85.56 344 PRO B O 1
ATOM 6421 N N . ASP B 1 345 ? 21.297 -15.414 -0.46 1 88.5 345 ASP B N 1
ATOM 6422 C CA . ASP B 1 345 ? 21.469 -13.969 -0.396 1 88.5 345 ASP B CA 1
ATOM 6423 C C . ASP B 1 345 ? 20.328 -13.305 0.362 1 88.5 345 ASP B C 1
ATOM 6425 O O . ASP B 1 345 ? 19.172 -13.703 0.216 1 88.5 345 ASP B O 1
ATOM 6429 N N . LEU B 1 346 ? 20.672 -12.281 1.064 1 91.75 346 LEU B N 1
ATOM 6430 C CA . LEU B 1 346 ? 19.656 -11.555 1.816 1 91.75 346 LEU B CA 1
ATOM 6431 C C . LEU B 1 346 ? 18.75 -10.758 0.879 1 91.75 346 LEU B C 1
ATOM 6433 O O . LEU B 1 346 ? 17.547 -10.68 1.098 1 91.75 346 LEU B O 1
ATOM 6437 N N . THR B 1 347 ? 19.375 -10.195 -0.133 1 89.69 347 THR B N 1
ATOM 6438 C CA . THR B 1 347 ? 18.672 -9.266 -1 1 89.69 347 THR B CA 1
ATOM 6439 C C . THR B 1 347 ? 18.609 -9.789 -2.43 1 89.69 347 THR B C 1
ATOM 6441 O O . THR B 1 347 ? 19.297 -10.758 -2.768 1 89.69 347 THR B O 1
ATOM 6444 N N . ALA B 1 348 ? 17.594 -9.32 -3.109 1 80.56 348 ALA B N 1
ATOM 6445 C CA . ALA B 1 348 ? 17.484 -9.586 -4.543 1 80.56 348 ALA B CA 1
ATOM 6446 C C . ALA B 1 348 ? 17.469 -8.281 -5.34 1 80.56 348 ALA B C 1
ATOM 6448 O O . ALA B 1 348 ? 17.062 -7.238 -4.828 1 80.56 348 ALA B O 1
ATOM 6449 N N . ASP B 1 349 ? 18.062 -8.297 -6.449 1 76.88 349 ASP B N 1
ATOM 6450 C CA . ASP B 1 349 ? 17.984 -7.141 -7.332 1 76.88 349 ASP B CA 1
ATOM 6451 C C . ASP B 1 349 ? 16.578 -7.023 -7.941 1 76.88 349 ASP B C 1
ATOM 6453 O O . ASP B 1 349 ? 16.297 -7.617 -8.984 1 76.88 349 ASP B O 1
ATOM 6457 N N . GLU B 1 350 ? 15.773 -6.363 -7.328 1 69.5 350 GLU B N 1
ATOM 6458 C CA . GLU B 1 350 ? 14.398 -6.219 -7.789 1 69.5 350 GLU B CA 1
ATOM 6459 C C . GLU B 1 350 ? 14.336 -5.449 -9.109 1 69.5 350 GLU B C 1
ATOM 6461 O O . GLU B 1 350 ? 13.336 -5.52 -9.828 1 69.5 350 GLU B O 1
ATOM 6466 N N . GLU B 1 351 ? 15.383 -4.773 -9.367 1 68.5 351 GLU B N 1
ATOM 6467 C CA . GLU B 1 351 ? 15.414 -4.004 -10.609 1 68.5 351 GLU B CA 1
ATOM 6468 C C . GLU B 1 351 ? 15.398 -4.922 -11.828 1 68.5 351 GLU B C 1
ATOM 6470 O O . GLU B 1 351 ? 15.117 -4.48 -12.938 1 68.5 351 GLU B O 1
ATOM 6475 N N . GLU B 1 352 ? 15.547 -6.156 -11.539 1 74.06 352 GLU B N 1
ATOM 6476 C CA . GLU B 1 352 ? 15.547 -7.125 -12.633 1 74.06 352 GLU B CA 1
ATOM 6477 C C . GLU B 1 352 ? 14.125 -7.449 -13.078 1 74.06 352 GLU B C 1
ATOM 6479 O O . GLU B 1 352 ? 13.914 -7.965 -14.18 1 74.06 352 GLU B O 1
ATOM 6484 N N . PHE B 1 353 ? 13.172 -7.02 -12.258 1 77.5 353 PHE B N 1
ATOM 6485 C CA . PHE B 1 353 ? 11.781 -7.359 -12.547 1 77.5 353 PHE B CA 1
ATOM 6486 C C . PHE B 1 353 ? 10.984 -6.113 -12.914 1 77.5 353 PHE B C 1
ATOM 6488 O O . PHE B 1 353 ? 11.234 -5.031 -12.383 1 77.5 353 PHE B O 1
ATOM 6495 N N . THR B 1 354 ? 10.117 -6.32 -13.805 1 80.25 354 THR B N 1
ATOM 6496 C CA . THR B 1 354 ? 9.164 -5.254 -14.094 1 80.25 354 THR B CA 1
ATOM 6497 C C . THR B 1 354 ? 8.188 -5.07 -12.938 1 80.25 354 THR B C 1
ATOM 6499 O O . THR B 1 354 ? 8.148 -5.891 -12.016 1 80.25 354 THR B O 1
ATOM 6502 N N . VAL B 1 355 ? 7.473 -4.031 -12.938 1 80.75 355 VAL B N 1
ATOM 6503 C CA . VAL B 1 355 ? 6.488 -3.734 -11.906 1 80.75 355 VAL B CA 1
ATOM 6504 C C . VAL B 1 355 ? 5.469 -4.871 -11.82 1 80.75 355 VAL B C 1
ATOM 6506 O O . VAL B 1 355 ? 5.09 -5.293 -10.727 1 80.75 355 VAL B O 1
ATOM 6509 N N . THR B 1 356 ? 5.137 -5.375 -12.961 1 82.12 356 THR B N 1
ATOM 6510 C CA . THR B 1 356 ? 4.156 -6.453 -13.016 1 82.12 356 THR B CA 1
ATOM 6511 C C . THR B 1 356 ? 4.734 -7.738 -12.438 1 82.12 356 THR B C 1
ATOM 6513 O O . THR B 1 356 ? 4.062 -8.438 -11.672 1 82.12 356 THR B O 1
ATOM 6516 N N . GLN B 1 357 ? 5.918 -8.008 -12.805 1 85.06 357 GLN B N 1
ATOM 6517 C CA . GLN B 1 357 ? 6.562 -9.219 -12.305 1 85.06 357 GLN B CA 1
ATOM 6518 C C . GLN B 1 357 ? 6.719 -9.18 -10.789 1 85.06 357 GLN B C 1
ATOM 6520 O O . GLN B 1 357 ? 6.508 -10.188 -10.109 1 85.06 357 GLN B O 1
ATOM 6525 N N . ARG B 1 358 ? 7.02 -7.996 -10.367 1 87.56 358 ARG B N 1
ATOM 6526 C CA . ARG B 1 358 ? 7.168 -7.824 -8.922 1 87.56 358 ARG B CA 1
ATOM 6527 C C . ARG B 1 358 ? 5.848 -8.062 -8.203 1 87.56 358 ARG B C 1
ATOM 6529 O O . ARG B 1 358 ? 5.82 -8.648 -7.121 1 87.56 358 ARG B O 1
ATOM 6536 N N . ARG B 1 359 ? 4.805 -7.676 -8.812 1 87.75 359 ARG B N 1
ATOM 6537 C CA . ARG B 1 359 ? 3.48 -7.863 -8.227 1 87.75 359 ARG B CA 1
ATOM 6538 C C . ARG B 1 359 ? 3.137 -9.344 -8.117 1 87.75 359 ARG B C 1
ATOM 6540 O O . ARG B 1 359 ? 2.623 -9.789 -7.086 1 87.75 359 ARG B O 1
ATOM 6547 N N . VAL B 1 360 ? 3.445 -10.031 -9.156 1 90.62 360 VAL B N 1
ATOM 6548 C CA . VAL B 1 360 ? 3.172 -11.461 -9.164 1 90.62 360 VAL B CA 1
ATOM 6549 C C . VAL B 1 360 ? 4.004 -12.156 -8.078 1 90.62 360 VAL B C 1
ATOM 6551 O O . VAL B 1 360 ? 3.48 -12.961 -7.309 1 90.62 360 VAL B O 1
ATOM 6554 N N . ARG B 1 361 ? 5.227 -11.805 -7.996 1 90.88 361 ARG B N 1
ATOM 6555 C CA . ARG B 1 361 ? 6.129 -12.438 -7.039 1 90.88 361 ARG B CA 1
ATOM 6556 C C . ARG B 1 361 ? 5.723 -12.109 -5.605 1 90.88 361 ARG B C 1
ATOM 6558 O O . ARG B 1 361 ? 5.73 -12.984 -4.734 1 90.88 361 ARG B O 1
ATOM 6565 N N . SER B 1 362 ? 5.367 -10.867 -5.434 1 92.81 362 SER B N 1
ATOM 6566 C CA . SER B 1 362 ? 4.953 -10.453 -4.098 1 92.81 362 SER B CA 1
ATOM 6567 C C . SER B 1 362 ? 3.701 -11.195 -3.648 1 92.81 362 SER B C 1
ATOM 6569 O O . SER B 1 362 ? 3.621 -11.656 -2.508 1 92.81 362 SER B O 1
ATOM 6571 N N . SER B 1 363 ? 2.756 -11.312 -4.531 1 93.94 363 SER B N 1
ATOM 6572 C CA . SER B 1 363 ? 1.529 -12.039 -4.219 1 93.94 363 SER B CA 1
ATOM 6573 C C . SER B 1 363 ? 1.812 -13.516 -3.969 1 93.94 363 SER B C 1
ATOM 6575 O O . SER B 1 363 ? 1.318 -14.094 -2.996 1 93.94 363 SER B O 1
ATOM 6577 N N . ALA B 1 364 ? 2.604 -14.086 -4.844 1 93.88 364 ALA B N 1
ATOM 6578 C CA . ALA B 1 364 ? 2.961 -15.492 -4.688 1 93.88 364 ALA B CA 1
ATOM 6579 C C . ALA B 1 364 ? 3.697 -15.734 -3.375 1 93.88 364 ALA B C 1
ATOM 6581 O O . ALA B 1 364 ? 3.445 -16.719 -2.686 1 93.88 364 ALA B O 1
ATOM 6582 N N . PHE B 1 365 ? 4.637 -14.859 -3.037 1 96.12 365 PHE B N 1
ATOM 6583 C CA . PHE B 1 365 ? 5.371 -14.953 -1.781 1 96.12 365 PHE B CA 1
ATOM 6584 C C . PHE B 1 365 ? 4.41 -15.016 -0.598 1 96.12 365 PHE B C 1
ATOM 6586 O O . PHE B 1 365 ? 4.5 -15.93 0.231 1 96.12 365 PHE B O 1
ATOM 6593 N N . ALA B 1 366 ? 3.543 -14.047 -0.524 1 97.38 366 ALA B N 1
ATOM 6594 C CA . ALA B 1 366 ? 2.609 -13.969 0.595 1 97.38 366 ALA B CA 1
ATOM 6595 C C . ALA B 1 366 ? 1.761 -15.234 0.691 1 97.38 366 ALA B C 1
ATOM 6597 O O . ALA B 1 366 ? 1.604 -15.797 1.774 1 97.38 366 ALA B O 1
ATOM 6598 N N . LYS B 1 367 ? 1.251 -15.719 -0.412 1 95.81 367 LYS B N 1
ATOM 6599 C CA . LYS B 1 367 ? 0.374 -16.891 -0.454 1 95.81 367 LYS B CA 1
ATOM 6600 C C . LYS B 1 367 ? 1.136 -18.156 -0.096 1 95.81 367 LYS B C 1
ATOM 6602 O O . LYS B 1 367 ? 0.657 -18.969 0.696 1 95.81 367 LYS B O 1
ATOM 6607 N N . ARG B 1 368 ? 2.338 -18.297 -0.574 1 94.69 368 ARG B N 1
ATOM 6608 C CA . ARG B 1 368 ? 3.119 -19.5 -0.32 1 94.69 368 ARG B CA 1
ATOM 6609 C C . ARG B 1 368 ? 3.57 -19.562 1.136 1 94.69 368 ARG B C 1
ATOM 6611 O O . ARG B 1 368 ? 3.602 -20.641 1.734 1 94.69 368 ARG B O 1
ATOM 6618 N N . VAL B 1 369 ? 3.963 -18.453 1.675 1 97.62 369 VAL B N 1
ATOM 6619 C CA . VAL B 1 369 ? 4.348 -18.422 3.082 1 97.62 369 VAL B CA 1
ATOM 6620 C C . VAL B 1 369 ? 3.158 -18.828 3.951 1 97.62 369 VAL B C 1
ATOM 6622 O O . VAL B 1 369 ? 3.285 -19.688 4.832 1 97.62 369 VAL B O 1
ATOM 6625 N N . LYS B 1 370 ? 2.021 -18.25 3.711 1 97.38 370 LYS B N 1
ATOM 6626 C CA . LYS B 1 370 ? 0.835 -18.594 4.488 1 97.38 370 LYS B CA 1
ATOM 6627 C C . LYS B 1 370 ? 0.518 -20.078 4.363 1 97.38 370 LYS B C 1
ATOM 6629 O O . LYS B 1 370 ? 0.23 -20.75 5.363 1 97.38 370 LYS B O 1
ATOM 6634 N N . ALA B 1 371 ? 0.613 -20.547 3.158 1 94.06 371 ALA B N 1
ATOM 6635 C CA . ALA B 1 371 ? 0.322 -21.953 2.92 1 94.06 371 ALA B CA 1
ATOM 6636 C C . ALA B 1 371 ? 1.316 -22.844 3.65 1 94.06 371 ALA B C 1
ATOM 6638 O O . ALA B 1 371 ? 0.933 -23.875 4.23 1 94.06 371 ALA B O 1
ATOM 6639 N N . ALA B 1 372 ? 2.574 -22.438 3.625 1 95.19 372 ALA B N 1
ATOM 6640 C CA . ALA B 1 372 ? 3.613 -23.234 4.273 1 95.19 372 ALA B CA 1
ATOM 6641 C C . ALA B 1 372 ? 3.326 -23.406 5.766 1 95.19 372 ALA B C 1
ATOM 6643 O O . ALA B 1 372 ? 3.629 -24.453 6.348 1 95.19 372 ALA B O 1
ATOM 6644 N N . TYR B 1 373 ? 2.719 -22.438 6.359 1 97.56 373 TYR B N 1
ATOM 6645 C CA . TYR B 1 373 ? 2.459 -22.438 7.793 1 97.56 373 TYR B CA 1
ATOM 6646 C C . TYR B 1 373 ? 1.012 -22.812 8.086 1 97.56 373 TYR B C 1
ATOM 6648 O O . TYR B 1 373 ? 0.502 -22.562 9.18 1 97.56 373 TYR B O 1
ATOM 6656 N N . ASP B 1 374 ? 0.294 -23.328 7.094 1 95.31 374 ASP B N 1
ATOM 6657 C CA . ASP B 1 374 ? -1.102 -23.734 7.215 1 95.31 374 ASP B CA 1
ATOM 6658 C C . ASP B 1 374 ? -1.98 -22.578 7.672 1 95.31 374 ASP B C 1
ATOM 6660 O O . ASP B 1 374 ? -2.91 -22.766 8.461 1 95.31 374 ASP B O 1
ATOM 6664 N N . LYS B 1 375 ? -1.595 -21.391 7.336 1 96.38 375 LYS B N 1
ATOM 6665 C CA . LYS B 1 375 ? -2.326 -20.156 7.602 1 96.38 375 LYS B CA 1
ATOM 6666 C C . LYS B 1 375 ? -2.475 -19.906 9.102 1 96.38 375 LYS B C 1
ATOM 6668 O O . LYS B 1 375 ? -3.529 -19.469 9.562 1 96.38 375 LYS B O 1
ATOM 6673 N N . ARG B 1 376 ? -1.489 -20.266 9.781 1 97.56 376 ARG B N 1
ATOM 6674 C CA . ARG B 1 376 ? -1.471 -20.047 11.227 1 97.56 376 ARG B CA 1
ATOM 6675 C C . ARG B 1 376 ? -0.257 -19.219 11.633 1 97.56 376 ARG B C 1
ATOM 6677 O O . ARG B 1 376 ? 0.787 -19.266 10.977 1 97.56 376 ARG B O 1
ATOM 6684 N N . CYS B 1 377 ? -0.411 -18.484 12.688 1 98.5 377 CYS B N 1
ATOM 6685 C CA . CYS B 1 377 ? 0.699 -17.688 13.195 1 98.5 377 CYS B CA 1
ATOM 6686 C C . CYS B 1 377 ? 1.816 -18.578 13.719 1 98.5 377 CYS B C 1
ATOM 6688 O O . CYS B 1 377 ? 1.579 -19.453 14.562 1 98.5 377 CYS B O 1
ATOM 6690 N N . ALA B 1 378 ? 2.986 -18.312 13.305 1 98.75 378 ALA B N 1
ATOM 6691 C CA . ALA B 1 378 ? 4.129 -19.125 13.719 1 98.75 378 ALA B CA 1
ATOM 6692 C C . ALA B 1 378 ? 4.426 -18.953 15.203 1 98.75 378 ALA B C 1
ATOM 6694 O O . ALA B 1 378 ? 5.004 -19.844 15.836 1 98.75 378 ALA B O 1
ATOM 6695 N N . ILE B 1 379 ? 4 -17.844 15.812 1 98.44 379 ILE B N 1
ATOM 6696 C CA . ILE B 1 379 ? 4.391 -17.5 17.172 1 98.44 379 ILE B CA 1
ATOM 6697 C C . ILE B 1 379 ? 3.303 -17.953 18.156 1 98.44 379 ILE B C 1
ATOM 6699 O O . ILE B 1 379 ? 3.58 -18.688 19.109 1 98.44 379 ILE B O 1
ATOM 6703 N N . CYS B 1 380 ? 2.066 -17.594 17.891 1 96.88 380 CYS B N 1
ATOM 6704 C CA . CYS B 1 380 ? 1.046 -17.875 18.891 1 96.88 380 CYS B CA 1
ATOM 6705 C C . CYS B 1 380 ? 0.14 -19.016 18.453 1 96.88 380 CYS B C 1
ATOM 6707 O O . CYS B 1 380 ? -0.688 -19.5 19.219 1 96.88 380 CYS B O 1
ATOM 6709 N N . GLY B 1 381 ? 0.2 -19.359 17.156 1 96.69 381 GLY B N 1
ATOM 6710 C CA . GLY B 1 381 ? -0.529 -20.516 16.672 1 96.69 381 GLY B CA 1
ATOM 6711 C C . GLY B 1 381 ? -1.962 -20.203 16.281 1 96.69 381 GLY B C 1
ATOM 6712 O O . GLY B 1 381 ? -2.676 -21.062 15.766 1 96.69 381 GLY B O 1
ATOM 6713 N N . THR B 1 382 ? -2.385 -19 16.422 1 95.44 382 THR B N 1
ATOM 6714 C CA . THR B 1 382 ? -3.773 -18.641 16.141 1 95.44 382 THR B CA 1
ATOM 6715 C C . THR B 1 382 ? -3.996 -18.453 14.648 1 95.44 382 THR B C 1
ATOM 6717 O O . THR B 1 382 ? -3.041 -18.25 13.898 1 95.44 382 THR B O 1
ATOM 6720 N N . SER B 1 383 ? -5.184 -18.625 14.203 1 96.06 383 SER B N 1
ATOM 6721 C CA . SER B 1 383 ? -5.672 -18.344 12.859 1 96.06 383 SER B CA 1
ATOM 6722 C C . SER B 1 383 ? -7.105 -17.828 12.891 1 96.06 383 SER B C 1
ATOM 6724 O O . SER B 1 383 ? -8.031 -18.531 12.477 1 96.06 383 SER B O 1
ATOM 6726 N N . ARG B 1 384 ? -7.297 -16.656 13.344 1 95.25 384 ARG B N 1
ATOM 6727 C CA . ARG B 1 384 ? -8.641 -16.094 13.422 1 95.25 384 ARG B CA 1
ATOM 6728 C C . ARG B 1 384 ? -9.258 -15.961 12.031 1 95.25 384 ARG B C 1
ATOM 6730 O O . ARG B 1 384 ? -8.633 -15.406 11.125 1 95.25 384 ARG B O 1
ATOM 6737 N N . GLU B 1 385 ? -10.406 -16.453 11.898 1 95.75 385 GLU B N 1
ATOM 6738 C CA . GLU B 1 385 ? -11.094 -16.5 10.609 1 95.75 385 GLU B CA 1
ATOM 6739 C C . GLU B 1 385 ? -12.172 -15.422 10.531 1 95.75 385 GLU B C 1
ATOM 6741 O O . GLU B 1 385 ? -12.938 -15.227 11.484 1 95.75 385 GLU B O 1
ATOM 6746 N N . SER B 1 386 ? -12.242 -14.711 9.406 1 94.94 386 SER B N 1
ATOM 6747 C CA . SER B 1 386 ? -13.273 -13.703 9.195 1 94.94 386 SER B CA 1
ATOM 6748 C C . SER B 1 386 ? -14.578 -14.336 8.719 1 94.94 386 SER B C 1
ATOM 6750 O O . SER B 1 386 ? -14.594 -15.5 8.32 1 94.94 386 SER B O 1
ATOM 6752 N N . PRO B 1 387 ? -15.633 -13.5 8.688 1 91.19 387 PRO B N 1
ATOM 6753 C CA . PRO B 1 387 ? -16.906 -14 8.148 1 91.19 387 PRO B CA 1
ATOM 6754 C C . PRO B 1 387 ? -16.797 -14.406 6.68 1 91.19 387 PRO B C 1
ATOM 6756 O O . PRO B 1 387 ? -17.562 -15.258 6.215 1 91.19 387 PRO B O 1
ATOM 6759 N N . ALA B 1 388 ? -15.891 -13.875 5.957 1 92.12 388 ALA B N 1
ATOM 6760 C CA . ALA B 1 388 ? -15.688 -14.203 4.547 1 92.12 388 ALA B CA 1
ATOM 6761 C C . ALA B 1 388 ? -14.867 -15.484 4.391 1 92.12 388 ALA B C 1
ATOM 6763 O O . ALA B 1 388 ? -14.805 -16.062 3.305 1 92.12 388 ALA B O 1
ATOM 6764 N N . GLY B 1 389 ? -14.242 -15.891 5.426 1 91.75 389 GLY B N 1
ATOM 6765 C CA . GLY B 1 389 ? -13.383 -17.062 5.352 1 91.75 389 GLY B CA 1
ATOM 6766 C C . GLY B 1 389 ? -11.906 -16.719 5.266 1 91.75 389 GLY B C 1
ATOM 6767 O O . GLY B 1 389 ? -11.062 -17.609 5.258 1 91.75 389 GLY B O 1
ATOM 6768 N N . THR B 1 390 ? -11.562 -15.477 5.211 1 93.25 390 THR B N 1
ATOM 6769 C CA . THR B 1 390 ? -10.164 -15.07 5.25 1 93.25 390 THR B CA 1
ATOM 6770 C C . THR B 1 390 ? -9.633 -15.094 6.684 1 93.25 390 THR B C 1
ATOM 6772 O O . THR B 1 390 ? -10.414 -15.133 7.637 1 93.25 390 THR B O 1
ATOM 6775 N N . VAL B 1 391 ? -8.328 -15.117 6.801 1 95.5 391 VAL B N 1
ATOM 6776 C CA . VAL B 1 391 ? -7.758 -15.25 8.141 1 95.5 391 VAL B CA 1
ATOM 6777 C C . VAL B 1 391 ? -6.914 -14.016 8.461 1 95.5 391 VAL B C 1
ATOM 6779 O O . VAL B 1 391 ? -6.582 -13.234 7.57 1 95.5 391 VAL B O 1
ATOM 6782 N N . ASP B 1 392 ? -6.578 -13.781 9.773 1 96.5 392 ASP B N 1
ATOM 6783 C CA . ASP B 1 392 ? -5.812 -12.633 10.258 1 96.5 392 ASP B CA 1
ATOM 6784 C C . ASP B 1 392 ? -4.312 -12.906 10.18 1 96.5 392 ASP B C 1
ATOM 6786 O O . ASP B 1 392 ? -3.559 -12.531 11.078 1 96.5 392 ASP B O 1
ATOM 6790 N N . ILE B 1 393 ? -3.865 -13.641 9.188 1 97.69 393 ILE B N 1
ATOM 6791 C CA . ILE B 1 393 ? -2.471 -14.039 9.039 1 97.69 393 ILE B CA 1
ATOM 6792 C C . ILE B 1 393 ? -1.845 -13.297 7.859 1 97.69 393 ILE B C 1
ATOM 6794 O O . ILE B 1 393 ? -2.471 -13.148 6.809 1 97.69 393 ILE B O 1
ATOM 6798 N N . GLU B 1 394 ? -0.637 -12.82 8.117 1 97.44 394 GLU B N 1
ATOM 6799 C CA . GLU B 1 394 ? 0.15 -12.148 7.086 1 97.44 394 GLU B CA 1
ATOM 6800 C C . GLU B 1 394 ? 1.51 -12.812 6.906 1 97.44 394 GLU B C 1
ATOM 6802 O O . GLU B 1 394 ? 2.006 -13.484 7.816 1 97.44 394 GLU B O 1
ATOM 6807 N N . ALA B 1 395 ? 2.023 -12.703 5.695 1 97.88 395 ALA B N 1
ATOM 6808 C CA . ALA B 1 395 ? 3.395 -13.141 5.441 1 97.88 395 ALA B CA 1
ATOM 6809 C C . ALA B 1 395 ? 4.391 -12.039 5.809 1 97.88 395 ALA B C 1
ATOM 6811 O O . ALA B 1 395 ? 4.328 -10.93 5.273 1 97.88 395 ALA B O 1
ATOM 6812 N N . ALA B 1 396 ? 5.262 -12.305 6.711 1 98.31 396 ALA B N 1
ATOM 6813 C CA . ALA B 1 396 ? 6.293 -11.359 7.125 1 98.31 396 ALA B CA 1
ATOM 6814 C C . ALA B 1 396 ? 7.652 -11.742 6.547 1 98.31 396 ALA B C 1
ATOM 6816 O O . ALA B 1 396 ? 8.062 -12.898 6.625 1 98.31 396 ALA B O 1
ATOM 6817 N N . HIS B 1 397 ? 8.289 -10.758 5.934 1 97.81 397 HIS B N 1
ATOM 6818 C CA . HIS B 1 397 ? 9.688 -10.984 5.594 1 97.81 397 HIS B CA 1
ATOM 6819 C C . HIS B 1 397 ? 10.57 -10.969 6.836 1 97.81 397 HIS B C 1
ATOM 6821 O O . HIS B 1 397 ? 10.5 -10.039 7.645 1 97.81 397 HIS B O 1
ATOM 6827 N N . VAL B 1 398 ? 11.375 -12.008 6.957 1 98.25 398 VAL B N 1
ATOM 6828 C CA . VAL B 1 398 ? 12.328 -12.016 8.062 1 98.25 398 VAL B CA 1
ATOM 6829 C C . VAL B 1 398 ? 13.352 -10.898 7.859 1 98.25 398 VAL B C 1
ATOM 6831 O O . VAL B 1 398 ? 13.516 -10.039 8.727 1 98.25 398 VAL B O 1
ATOM 6834 N N . TYR B 1 399 ? 14.023 -11 6.801 1 96.56 399 TYR B N 1
ATOM 6835 C CA . TYR B 1 399 ? 14.766 -9.836 6.348 1 96.56 399 TYR B CA 1
ATOM 6836 C C . TYR B 1 399 ? 13.891 -8.922 5.504 1 96.56 399 TYR B C 1
ATOM 6838 O O . TYR B 1 399 ? 13.438 -9.312 4.422 1 96.56 399 TYR B O 1
ATOM 6846 N N . PRO B 1 400 ? 13.656 -7.699 5.941 1 94.75 400 PRO B N 1
ATOM 6847 C CA . PRO B 1 400 ? 12.523 -6.898 5.48 1 94.75 400 PRO B CA 1
ATOM 6848 C C . PRO B 1 400 ? 12.672 -6.449 4.027 1 94.75 400 PRO B C 1
ATOM 6850 O O . PRO B 1 400 ? 13.789 -6.254 3.549 1 94.75 400 PRO B O 1
ATOM 6853 N N . LYS B 1 401 ? 11.531 -6.234 3.398 1 89.56 401 LYS B N 1
ATOM 6854 C CA . LYS B 1 401 ? 11.461 -5.762 2.02 1 89.56 401 LYS B CA 1
ATOM 6855 C C . LYS B 1 401 ? 12.094 -4.379 1.881 1 89.56 401 LYS B C 1
ATOM 6857 O O . LYS B 1 401 ? 12.703 -4.07 0.856 1 89.56 401 LYS B O 1
ATOM 6862 N N . ARG B 1 402 ? 11.938 -3.551 2.852 1 84.06 402 ARG B N 1
ATOM 6863 C CA . ARG B 1 402 ? 12.508 -2.205 2.822 1 84.06 402 ARG B CA 1
ATOM 6864 C C . ARG B 1 402 ? 14.023 -2.252 2.66 1 84.06 402 ARG B C 1
ATOM 6866 O O . ARG B 1 402 ? 14.633 -1.283 2.207 1 84.06 402 ARG B O 1
ATOM 6873 N N . GLU B 1 403 ? 14.617 -3.355 3.07 1 88.12 403 GLU B N 1
ATOM 6874 C CA . GLU B 1 403 ? 16.047 -3.605 2.877 1 88.12 403 GLU B CA 1
ATOM 6875 C C . GLU B 1 403 ? 16.297 -4.398 1.597 1 88.12 403 GLU B C 1
ATOM 6877 O O . GLU B 1 403 ? 17.375 -4.98 1.426 1 88.12 403 GLU B O 1
ATOM 6882 N N . ASN B 1 404 ? 15.312 -4.52 0.827 1 88.31 404 ASN B N 1
ATOM 6883 C CA . ASN B 1 404 ? 15.352 -5.301 -0.404 1 88.31 404 ASN B CA 1
ATOM 6884 C C . ASN B 1 404 ? 15.445 -6.797 -0.113 1 88.31 404 ASN B C 1
ATOM 6886 O O . ASN B 1 404 ? 16.094 -7.539 -0.853 1 88.31 404 ASN B O 1
ATOM 6890 N N . GLY B 1 405 ? 14.898 -7.129 1.025 1 92.75 405 GLY B N 1
ATOM 6891 C CA . GLY B 1 405 ? 14.852 -8.555 1.318 1 92.75 405 GLY B CA 1
ATOM 6892 C C . GLY B 1 405 ? 14.203 -9.367 0.214 1 92.75 405 GLY B C 1
ATOM 6893 O O . GLY B 1 405 ? 13.188 -8.961 -0.349 1 92.75 405 GLY B O 1
ATOM 6894 N N . ARG B 1 406 ? 14.703 -10.492 -0.052 1 90.88 406 ARG B N 1
ATOM 6895 C CA . ARG B 1 406 ? 14.25 -11.312 -1.172 1 90.88 406 ARG B CA 1
ATOM 6896 C C . ARG B 1 406 ? 12.875 -11.898 -0.892 1 90.88 406 ARG B C 1
ATOM 6898 O O . ARG B 1 406 ? 12.578 -12.305 0.235 1 90.88 406 ARG B O 1
ATOM 6905 N N . ASP B 1 407 ? 12.125 -11.977 -1.964 1 93.19 407 ASP B N 1
ATOM 6906 C CA . ASP B 1 407 ? 10.867 -12.703 -1.905 1 93.19 407 ASP B CA 1
ATOM 6907 C C . ASP B 1 407 ? 11.086 -14.211 -2.008 1 93.19 407 ASP B C 1
ATOM 6909 O O . ASP B 1 407 ? 11.039 -14.781 -3.1 1 93.19 407 ASP B O 1
ATOM 6913 N N . HIS B 1 408 ? 11.398 -14.781 -0.933 1 93.56 408 HIS B N 1
ATOM 6914 C CA . HIS B 1 408 ? 11.594 -16.219 -0.848 1 93.56 408 HIS B CA 1
ATOM 6915 C C . HIS B 1 408 ? 10.914 -16.797 0.389 1 93.56 408 HIS B C 1
ATOM 6917 O O . HIS B 1 408 ? 10.953 -16.188 1.463 1 93.56 408 HIS B O 1
ATOM 6923 N N . VAL B 1 409 ? 10.375 -17.953 0.179 1 95.62 409 VAL B N 1
ATOM 6924 C CA . VAL B 1 409 ? 9.57 -18.562 1.236 1 95.62 409 VAL B CA 1
ATOM 6925 C C . VAL B 1 409 ? 10.422 -18.734 2.494 1 95.62 409 VAL B C 1
ATOM 6927 O O . VAL B 1 409 ? 9.922 -18.594 3.611 1 95.62 409 VAL B O 1
ATOM 6930 N N . ARG B 1 410 ? 11.695 -18.984 2.346 1 95.69 410 ARG B N 1
ATOM 6931 C CA . ARG B 1 410 ? 12.57 -19.219 3.492 1 95.69 410 ARG B CA 1
ATOM 6932 C C . ARG B 1 410 ? 12.922 -17.891 4.18 1 95.69 410 ARG B C 1
ATOM 6934 O O . ARG B 1 410 ? 13.555 -17.891 5.234 1 95.69 410 ARG B O 1
ATOM 6941 N N . ASN B 1 411 ? 12.602 -16.797 3.594 1 97.31 411 ASN B N 1
ATOM 6942 C CA . ASN B 1 411 ? 12.688 -15.484 4.223 1 97.31 411 ASN B CA 1
ATOM 6943 C C . ASN B 1 411 ? 11.336 -15.047 4.781 1 97.31 411 ASN B C 1
ATOM 6945 O O . ASN B 1 411 ? 11.086 -13.852 4.953 1 97.31 411 ASN B O 1
ATOM 6949 N N . GLY B 1 412 ? 10.438 -15.977 4.941 1 98.12 412 GLY B N 1
ATOM 6950 C CA . GLY B 1 412 ? 9.086 -15.617 5.344 1 98.12 412 GLY B CA 1
ATOM 6951 C C . GLY B 1 412 ? 8.648 -16.297 6.633 1 98.12 412 GLY B C 1
ATOM 6952 O O . GLY B 1 412 ? 9.047 -17.422 6.91 1 98.12 412 GLY B O 1
ATOM 6953 N N . LEU B 1 413 ? 7.859 -15.633 7.414 1 98.69 413 LEU B N 1
ATOM 6954 C CA . LEU B 1 413 ? 7.098 -16.125 8.555 1 98.69 413 LEU B CA 1
ATOM 6955 C C . LEU B 1 413 ? 5.621 -15.781 8.414 1 98.69 413 LEU B C 1
ATOM 6957 O O . LEU B 1 413 ? 5.277 -14.672 7.996 1 98.69 413 LEU B O 1
ATOM 6961 N N . ALA B 1 414 ? 4.75 -16.75 8.656 1 98.56 414 ALA B N 1
ATOM 6962 C CA . ALA B 1 414 ? 3.336 -16.406 8.781 1 98.56 414 ALA B CA 1
ATOM 6963 C C . ALA B 1 414 ? 3.008 -15.93 10.195 1 98.56 414 ALA B C 1
ATOM 6965 O O . ALA B 1 414 ? 3.234 -16.641 11.172 1 98.56 414 ALA B O 1
ATOM 6966 N N . LEU B 1 415 ? 2.518 -14.711 10.32 1 98.69 415 LEU B N 1
ATOM 6967 C CA . LEU B 1 415 ? 2.281 -14.102 11.625 1 98.69 415 LEU B CA 1
ATOM 6968 C C . LEU B 1 415 ? 0.926 -13.406 11.664 1 98.69 415 LEU B C 1
ATOM 6970 O O . LEU B 1 415 ? 0.489 -12.836 10.664 1 98.69 415 LEU B O 1
ATOM 6974 N N . CYS B 1 416 ? 0.271 -13.531 12.82 1 97.75 416 CYS B N 1
ATOM 6975 C CA . CYS B 1 416 ? -0.906 -12.695 13 1 97.75 416 CYS B CA 1
ATOM 6976 C C . CYS B 1 416 ? -0.52 -11.219 13.039 1 97.75 416 CYS B C 1
ATOM 6978 O O . CYS B 1 416 ? 0.661 -10.883 13.148 1 97.75 416 CYS B O 1
ATOM 6980 N N . ARG B 1 417 ? -1.435 -10.391 12.961 1 96 417 ARG B N 1
ATOM 6981 C CA . ARG B 1 417 ? -1.192 -8.969 12.773 1 96 417 ARG B CA 1
ATOM 6982 C C . ARG B 1 417 ? -0.392 -8.391 13.938 1 96 417 ARG B C 1
ATOM 6984 O O . ARG B 1 417 ? 0.514 -7.578 13.727 1 96 417 ARG B O 1
ATOM 6991 N N . LEU B 1 418 ? -0.684 -8.75 15.117 1 96.06 418 LEU B N 1
ATOM 6992 C CA . LEU B 1 418 ? 0.051 -8.258 16.281 1 96.06 418 LEU B CA 1
ATOM 6993 C C . LEU B 1 418 ? 1.505 -8.719 16.234 1 96.06 418 LEU B C 1
ATOM 6995 O O . LEU B 1 418 ? 2.42 -7.91 16.391 1 96.06 418 LEU B O 1
ATOM 6999 N N . HIS B 1 419 ? 1.673 -10 16.047 1 97.94 419 HIS B N 1
ATOM 7000 C CA . HIS B 1 419 ? 3.027 -10.539 16.094 1 97.94 419 HIS B CA 1
ATOM 7001 C C . HIS B 1 419 ? 3.838 -10.094 14.883 1 97.94 419 HIS B C 1
ATOM 7003 O O . HIS B 1 419 ? 5.059 -9.945 14.969 1 97.94 419 HIS B O 1
ATOM 7009 N N . HIS B 1 420 ? 3.139 -9.906 13.773 1 98.25 420 HIS B N 1
ATOM 7010 C CA . HIS B 1 420 ? 3.811 -9.305 12.625 1 98.25 420 HIS B CA 1
ATOM 7011 C C . HIS B 1 420 ? 4.375 -7.938 12.977 1 98.25 420 HIS B C 1
ATOM 7013 O O . HIS B 1 420 ? 5.555 -7.664 12.727 1 98.25 420 HIS B O 1
ATOM 7019 N N . TRP B 1 421 ? 3.559 -7.102 13.547 1 96.81 421 TRP B N 1
ATOM 7020 C CA . TRP B 1 421 ? 4.004 -5.777 13.977 1 96.81 421 TRP B CA 1
ATOM 7021 C C . TRP B 1 421 ? 5.156 -5.887 14.961 1 96.81 421 TRP B C 1
ATOM 7023 O O . TRP B 1 421 ? 6.16 -5.18 14.836 1 96.81 421 TRP B O 1
ATOM 7033 N N . ALA B 1 422 ? 4.996 -6.738 15.961 1 97.5 422 ALA B N 1
ATOM 7034 C CA . ALA B 1 422 ? 6 -6.898 17.016 1 97.5 422 ALA B CA 1
ATOM 7035 C C . ALA B 1 422 ? 7.336 -7.355 16.422 1 97.5 422 ALA B C 1
ATOM 7037 O O . ALA B 1 422 ? 8.398 -6.922 16.8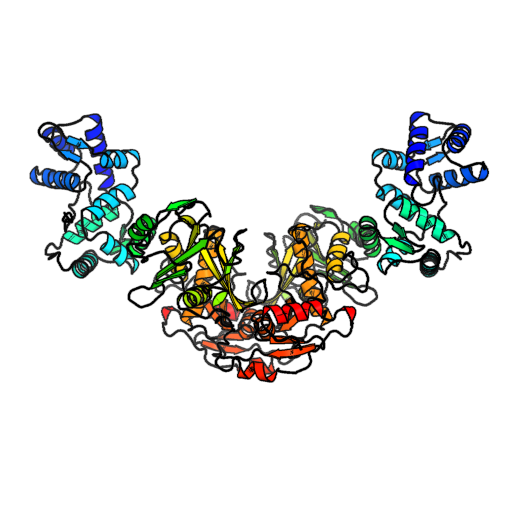75 1 97.5 422 ALA B O 1
ATOM 7038 N N . PHE B 1 423 ? 7.262 -8.25 15.453 1 98.06 423 PHE B N 1
ATOM 7039 C CA . PHE B 1 423 ? 8.461 -8.75 14.789 1 98.06 423 PHE B CA 1
ATOM 7040 C C . PHE B 1 423 ? 9.133 -7.652 13.977 1 98.06 423 PHE B C 1
ATOM 7042 O O . PHE B 1 423 ? 10.344 -7.445 14.078 1 98.06 423 PHE B O 1
ATOM 7049 N N . ASP B 1 424 ? 8.344 -6.953 13.234 1 96.69 424 ASP B N 1
ATOM 7050 C CA . ASP B 1 424 ? 8.859 -5.879 12.391 1 96.69 424 ASP B CA 1
ATOM 7051 C C . ASP B 1 424 ? 9.445 -4.746 13.227 1 96.69 424 ASP B C 1
ATOM 7053 O O . ASP B 1 424 ? 10.422 -4.113 12.828 1 96.69 424 ASP B O 1
ATOM 7057 N N . ALA B 1 425 ? 8.852 -4.508 14.375 1 95.19 425 ALA B N 1
ATOM 7058 C CA . ALA B 1 425 ? 9.227 -3.375 15.219 1 95.19 425 ALA B CA 1
ATOM 7059 C C . ALA B 1 425 ? 10.438 -3.707 16.078 1 95.19 425 ALA B C 1
ATOM 7061 O O . ALA B 1 425 ? 10.945 -2.848 16.797 1 95.19 425 ALA B O 1
ATOM 7062 N N . GLY B 1 426 ? 10.852 -4.957 16.109 1 95.56 426 GLY B N 1
ATOM 7063 C CA . GLY B 1 426 ? 12.047 -5.348 16.844 1 95.56 426 GLY B CA 1
ATOM 7064 C C . GLY B 1 426 ? 11.75 -5.785 18.266 1 95.56 426 GLY B C 1
ATOM 7065 O O . GLY B 1 426 ? 12.656 -5.883 19.094 1 95.56 426 GLY B O 1
ATOM 7066 N N . TRP B 1 427 ? 10.461 -5.973 18.594 1 96.38 427 TRP B N 1
ATOM 7067 C CA . TRP B 1 427 ? 10.109 -6.566 19.875 1 96.38 427 TRP B CA 1
ATOM 7068 C C . TRP B 1 427 ? 10.547 -8.023 19.938 1 96.38 427 TRP B C 1
ATOM 7070 O O . TRP B 1 427 ? 10.945 -8.516 21 1 96.38 427 TRP B O 1
ATOM 7080 N N . LEU B 1 428 ? 10.359 -8.656 18.812 1 97.75 428 LEU B N 1
ATOM 7081 C CA . LEU B 1 428 ? 10.586 -10.094 18.75 1 97.75 428 LEU B CA 1
ATOM 7082 C C . LEU B 1 428 ? 11.672 -10.43 17.719 1 97.75 428 LEU B C 1
ATOM 7084 O O . LEU B 1 428 ? 11.828 -9.727 16.719 1 97.75 428 LEU B O 1
ATOM 7088 N N . ALA B 1 429 ? 12.375 -11.406 17.906 1 98.06 429 ALA B N 1
ATOM 7089 C CA . ALA B 1 429 ? 13.305 -12.055 16.984 1 98.06 429 ALA B CA 1
ATOM 7090 C C . ALA B 1 429 ? 13.297 -13.562 17.172 1 98.06 429 ALA B C 1
ATOM 7092 O O . ALA B 1 429 ? 12.555 -14.094 18.016 1 98.06 429 ALA B O 1
ATOM 7093 N N . VAL B 1 430 ? 13.953 -14.273 16.328 1 98.25 430 VAL B N 1
ATOM 7094 C CA . VAL B 1 430 ? 13.922 -15.734 16.375 1 98.25 430 VAL B CA 1
ATOM 7095 C C . VAL B 1 430 ? 15.344 -16.281 16.25 1 98.25 430 VAL B C 1
ATOM 7097 O O . VAL B 1 430 ? 16.125 -15.82 15.43 1 98.25 430 VAL B O 1
ATOM 7100 N N . THR B 1 431 ? 15.664 -17.234 17.062 1 97.81 431 THR B N 1
ATOM 7101 C CA . THR B 1 431 ? 16.969 -17.891 17.016 1 97.81 431 THR B CA 1
ATOM 7102 C C . THR B 1 431 ? 17.047 -18.859 15.844 1 97.81 431 THR B C 1
ATOM 7104 O O . THR B 1 431 ? 16.047 -19.141 15.188 1 97.81 431 THR B O 1
ATOM 7107 N N . ASP B 1 432 ? 18.25 -19.391 15.57 1 96 432 ASP B N 1
ATOM 7108 C CA . ASP B 1 432 ? 18.453 -20.328 14.469 1 96 432 ASP B CA 1
ATOM 7109 C C . ASP B 1 432 ? 17.703 -21.641 14.719 1 96 432 ASP B C 1
ATOM 7111 O O . ASP B 1 432 ? 17.359 -22.344 13.773 1 96 432 ASP B O 1
ATOM 7115 N N . ASP B 1 433 ? 17.469 -21.938 15.969 1 96.5 433 ASP B N 1
ATOM 7116 C CA . ASP B 1 433 ? 16.75 -23.141 16.312 1 96.5 433 ASP B CA 1
ATOM 7117 C C . ASP B 1 433 ? 15.266 -22.844 16.562 1 96.5 433 ASP B C 1
ATOM 7119 O O . ASP B 1 433 ? 14.578 -23.594 17.266 1 96.5 433 ASP B O 1
ATOM 7123 N N . TYR B 1 434 ? 14.797 -21.703 16.109 1 98.06 434 TYR B N 1
ATOM 7124 C CA . TYR B 1 434 ? 13.391 -21.344 15.992 1 98.06 434 TYR B CA 1
ATOM 7125 C C . TYR B 1 434 ? 12.766 -21.109 17.359 1 98.06 434 TYR B C 1
ATOM 7127 O O . TYR B 1 434 ? 11.648 -21.547 17.641 1 98.06 434 TYR B O 1
ATOM 7135 N N . ARG B 1 435 ? 13.492 -20.391 18.172 1 98.12 435 ARG B N 1
ATOM 7136 C CA . ARG B 1 435 ? 12.938 -19.922 19.453 1 98.12 435 ARG B CA 1
ATOM 7137 C C . ARG B 1 435 ? 12.773 -18.406 19.453 1 98.12 435 ARG B C 1
ATOM 7139 O O . ARG B 1 435 ? 13.602 -17.688 18.891 1 98.12 435 ARG B O 1
ATOM 7146 N N . VAL B 1 436 ? 11.766 -17.938 20.172 1 98.31 436 VAL B N 1
ATOM 7147 C CA . VAL B 1 436 ? 11.43 -16.531 20.188 1 98.31 436 VAL B CA 1
ATOM 7148 C C . VAL B 1 436 ? 12.367 -15.781 21.141 1 98.31 436 VAL B C 1
ATOM 7150 O O . VAL B 1 436 ? 12.656 -16.266 22.234 1 98.31 436 VAL B O 1
ATOM 7153 N N . LEU B 1 437 ? 12.891 -14.688 20.734 1 98.06 437 LEU B N 1
ATOM 7154 C CA . LEU B 1 437 ? 13.594 -13.711 21.562 1 98.06 437 LEU B CA 1
ATOM 7155 C C . LEU B 1 437 ? 12.75 -12.453 21.75 1 98.06 437 LEU B C 1
ATOM 7157 O O . LEU B 1 437 ? 12.047 -12.031 20.828 1 98.06 437 LEU B O 1
ATOM 7161 N N . VAL B 1 438 ? 12.828 -11.852 22.891 1 97.31 438 VAL B N 1
ATOM 7162 C CA . VAL B 1 438 ? 12.062 -10.648 23.172 1 97.31 438 VAL B CA 1
ATOM 7163 C C . VAL B 1 438 ? 13.008 -9.523 23.594 1 97.31 438 VAL B C 1
ATOM 7165 O O . VAL B 1 438 ? 13.93 -9.734 24.391 1 97.31 438 VAL B O 1
ATOM 7168 N N . ALA B 1 439 ? 12.836 -8.391 23 1 95.69 439 ALA B N 1
ATOM 7169 C CA . ALA B 1 439 ? 13.609 -7.215 23.391 1 95.69 439 ALA B CA 1
ATOM 7170 C C . ALA B 1 439 ? 13.406 -6.891 24.875 1 95.69 439 ALA B C 1
ATOM 7172 O O . ALA B 1 439 ? 12.281 -6.973 25.375 1 95.69 439 ALA B O 1
ATOM 7173 N N . ASP B 1 440 ? 14.469 -6.527 25.547 1 93.81 440 ASP B N 1
ATOM 7174 C CA . ASP B 1 440 ? 14.406 -6.242 26.984 1 93.81 440 ASP B CA 1
ATOM 7175 C C . ASP B 1 440 ? 14.102 -4.766 27.234 1 93.81 440 ASP B C 1
ATOM 7177 O O . ASP B 1 440 ? 15.008 -3.99 27.547 1 93.81 440 ASP B O 1
ATOM 7181 N N . ARG B 1 441 ? 12.82 -4.461 27.141 1 94 441 ARG B N 1
ATOM 7182 C CA . ARG B 1 441 ? 12.352 -3.098 27.359 1 94 441 ARG B CA 1
ATOM 7183 C C . ARG B 1 441 ? 11.188 -3.064 28.344 1 94 441 ARG B C 1
ATOM 7185 O O . ARG B 1 441 ? 10.055 -2.758 27.969 1 94 441 ARG B O 1
ATOM 7192 N N . PRO B 1 442 ? 11.422 -3.164 29.625 1 94.12 442 PRO B N 1
ATOM 7193 C CA . PRO B 1 442 ? 10.359 -3.273 30.625 1 94.12 442 PRO B CA 1
ATOM 7194 C C . PRO B 1 442 ? 9.578 -1.974 30.797 1 94.12 442 PRO B C 1
ATOM 7196 O O . PRO B 1 442 ? 8.477 -1.981 31.359 1 94.12 442 PRO B O 1
ATOM 7199 N N . ASP B 1 443 ? 10.086 -0.885 30.344 1 92.44 443 ASP B N 1
ATOM 7200 C CA . ASP B 1 443 ? 9.461 0.418 30.531 1 92.44 443 ASP B CA 1
ATOM 7201 C C . ASP B 1 443 ? 8.398 0.68 29.469 1 92.44 443 ASP B C 1
ATOM 7203 O O . ASP B 1 443 ? 7.602 1.612 29.594 1 92.44 443 ASP B O 1
ATOM 7207 N N . LEU B 1 444 ? 8.328 -0.107 28.422 1 93.88 444 LEU B N 1
ATOM 7208 C CA . LEU B 1 444 ? 7.422 0.132 27.312 1 93.88 444 LEU B CA 1
ATOM 7209 C C . LEU B 1 444 ? 6.141 -0.679 27.469 1 93.88 444 LEU B C 1
ATOM 7211 O O . LEU B 1 444 ? 6.184 -1.84 27.891 1 93.88 444 LEU B O 1
ATOM 7215 N N . GLU B 1 445 ? 5.043 -0.009 27.109 1 92.62 445 GLU B N 1
ATOM 7216 C CA . GLU B 1 445 ? 3.775 -0.731 27.141 1 92.62 445 GLU B CA 1
ATOM 7217 C C . GLU B 1 445 ? 3.779 -1.886 26.141 1 92.62 445 GLU B C 1
ATOM 7219 O O . GLU B 1 445 ? 4.16 -1.711 24.984 1 92.62 445 GLU B O 1
ATOM 7224 N N . GLY B 1 446 ? 3.438 -3.055 26.516 1 91.31 446 GLY B N 1
ATOM 7225 C CA . GLY B 1 446 ? 3.457 -4.266 25.719 1 91.31 446 GLY B CA 1
ATOM 7226 C C . GLY B 1 446 ? 4.453 -5.297 26.219 1 91.31 446 GLY B C 1
ATOM 7227 O O . GLY B 1 446 ? 4.348 -6.48 25.875 1 91.31 446 GLY B O 1
ATOM 7228 N N . TYR B 1 447 ? 5.41 -4.848 27.031 1 94.69 447 TYR B N 1
ATOM 7229 C CA . TYR B 1 447 ? 6.492 -5.719 27.469 1 94.69 447 TYR B CA 1
ATOM 7230 C C . TYR B 1 447 ? 5.949 -6.961 28.156 1 94.69 447 TYR B C 1
ATOM 7232 O O . TYR B 1 447 ? 6.383 -8.078 27.859 1 94.69 447 TYR B O 1
ATOM 7240 N N . GLU B 1 448 ? 4.969 -6.742 29.047 1 94.38 448 GLU B N 1
ATOM 7241 C CA . GLU B 1 448 ? 4.441 -7.863 29.812 1 94.38 448 GLU B CA 1
ATOM 7242 C C . GLU B 1 448 ? 3.811 -8.914 28.906 1 94.38 448 GLU B C 1
ATOM 7244 O O . GLU B 1 448 ? 3.873 -10.109 29.203 1 94.38 448 GLU B O 1
ATOM 7249 N N . GLU B 1 449 ? 3.244 -8.484 27.891 1 94.56 449 GLU B N 1
ATOM 7250 C CA . GLU B 1 449 ? 2.623 -9.398 26.938 1 94.56 449 GLU B CA 1
ATOM 7251 C C . GLU B 1 449 ? 3.676 -10.148 26.125 1 94.56 449 GLU B C 1
ATOM 7253 O O . GLU B 1 449 ? 3.584 -11.367 25.953 1 94.56 449 GLU B O 1
ATOM 7258 N N . PHE B 1 450 ? 4.719 -9.453 25.672 1 96.44 450 PHE B N 1
ATOM 7259 C CA . PHE B 1 450 ? 5.699 -10.031 24.75 1 96.44 450 PHE B CA 1
ATOM 7260 C C . PHE B 1 450 ? 6.699 -10.898 25.516 1 96.44 450 PHE B C 1
ATOM 7262 O O . PHE B 1 450 ? 7.172 -11.914 25 1 96.44 450 PHE B O 1
ATOM 7269 N N . VAL B 1 451 ? 7.008 -10.547 26.75 1 97.19 451 VAL B N 1
ATOM 7270 C CA . VAL B 1 451 ? 8.031 -11.266 27.5 1 97.19 451 VAL B CA 1
ATOM 7271 C C . VAL B 1 451 ? 7.578 -12.703 27.75 1 97.19 451 VAL B C 1
ATOM 7273 O O . VAL B 1 451 ? 8.406 -13.602 27.891 1 97.19 451 VAL B O 1
ATOM 7276 N N . ARG B 1 452 ? 6.285 -12.961 27.781 1 96.88 452 ARG B N 1
ATOM 7277 C CA . ARG B 1 452 ? 5.738 -14.297 27.969 1 96.88 452 ARG B CA 1
ATOM 7278 C C . ARG B 1 452 ? 6.113 -15.219 26.812 1 96.88 452 ARG B C 1
ATOM 7280 O O . ARG B 1 452 ? 6.059 -16.438 26.938 1 96.88 452 ARG B O 1
ATOM 7287 N N . LEU B 1 453 ? 6.488 -14.617 25.719 1 97.69 453 LEU B N 1
ATOM 7288 C CA . LEU B 1 453 ? 6.816 -15.383 24.516 1 97.69 453 LEU B CA 1
ATOM 7289 C C . LEU B 1 453 ? 8.289 -15.789 24.516 1 97.69 453 LEU B C 1
ATOM 7291 O O . LEU B 1 453 ? 8.711 -16.594 23.688 1 97.69 453 LEU B O 1
ATOM 7295 N N . GLU B 1 454 ? 9.086 -15.281 25.438 1 97.5 454 GLU B N 1
ATOM 7296 C CA . GLU B 1 454 ? 10.531 -15.508 25.438 1 97.5 454 GLU B CA 1
ATOM 7297 C C . GLU B 1 454 ? 10.859 -16.984 25.531 1 97.5 454 GLU B C 1
ATOM 7299 O O . GLU B 1 454 ? 10.375 -17.688 26.422 1 97.5 454 GLU B O 1
ATOM 7304 N N . GLY B 1 455 ? 11.594 -17.422 24.609 1 97.12 455 GLY B N 1
ATOM 7305 C CA . GLY B 1 455 ? 12.086 -18.797 24.641 1 97.12 455 GLY B CA 1
ATOM 7306 C C . GLY B 1 455 ? 11.117 -19.797 24.031 1 97.12 455 GLY B C 1
ATOM 7307 O O . GLY B 1 455 ? 11.461 -20.969 23.844 1 97.12 455 GLY B O 1
ATOM 7308 N N . GLU B 1 456 ? 9.93 -19.406 23.781 1 97.75 456 GLU B N 1
ATOM 7309 C CA . GLU B 1 456 ? 8.945 -20.297 23.172 1 97.75 456 GLU B CA 1
ATOM 7310 C C . GLU B 1 456 ? 9.391 -20.766 21.797 1 97.75 456 GLU B C 1
ATOM 7312 O O . GLU B 1 456 ? 10.078 -20.031 21.078 1 97.75 456 GLU B O 1
ATOM 7317 N N . GLU B 1 457 ? 9 -21.984 21.422 1 97.81 457 GLU B N 1
ATOM 7318 C CA . GLU B 1 457 ? 9.328 -22.516 20.109 1 97.81 457 GLU B CA 1
ATOM 7319 C C . GLU B 1 457 ? 8.336 -22.062 19.047 1 97.81 457 GLU B C 1
ATOM 7321 O O . GLU B 1 457 ? 7.125 -22.031 19.297 1 97.81 457 GLU B O 1
ATOM 7326 N N . LEU B 1 458 ? 8.836 -21.719 17.922 1 97.81 458 LEU B N 1
ATOM 7327 C CA . LEU B 1 458 ? 7.969 -21.391 16.797 1 97.81 458 LEU B CA 1
ATOM 7328 C C . LEU B 1 458 ? 7.316 -22.641 16.219 1 97.81 458 LEU B C 1
ATOM 7330 O O . LEU B 1 458 ? 7.902 -23.719 16.266 1 97.81 458 LEU B O 1
ATOM 7334 N N . THR B 1 459 ? 6.148 -22.469 15.742 1 97.69 459 THR B N 1
ATOM 7335 C CA . THR B 1 459 ? 5.613 -23.469 14.828 1 97.69 459 THR B CA 1
ATOM 7336 C C . THR B 1 459 ? 6.148 -23.266 13.414 1 97.69 459 THR B C 1
ATOM 7338 O O . THR B 1 459 ? 5.852 -22.25 12.773 1 97.69 459 THR B O 1
ATOM 7341 N N . VAL B 1 460 ? 6.934 -24.172 12.914 1 97.44 460 VAL B N 1
ATOM 7342 C CA . VAL B 1 460 ? 7.57 -24.016 11.609 1 97.44 460 VAL B CA 1
ATOM 7343 C C . VAL B 1 460 ? 6.941 -24.984 10.609 1 97.44 460 VAL B C 1
ATOM 7345 O O . VAL B 1 460 ? 6.25 -25.938 11 1 97.44 460 VAL B O 1
ATOM 7348 N N . PRO B 1 461 ? 7.141 -24.734 9.344 1 96.25 461 PRO B N 1
ATOM 7349 C CA . PRO B 1 461 ? 6.59 -25.609 8.32 1 96.25 461 PRO B CA 1
ATOM 7350 C C . PRO B 1 461 ? 7.078 -27.062 8.461 1 96.25 461 PRO B C 1
ATOM 7352 O O . PRO B 1 461 ? 8.219 -27.281 8.883 1 96.25 461 PRO B O 1
ATOM 7355 N N . ALA B 1 462 ? 6.211 -27.969 8.086 1 92.81 462 ALA B N 1
ATOM 7356 C CA . ALA B 1 462 ? 6.59 -29.375 8.094 1 92.81 462 ALA B CA 1
ATOM 7357 C C . ALA B 1 462 ? 7.707 -29.656 7.094 1 92.81 462 ALA B C 1
ATOM 7359 O O . ALA B 1 462 ? 8.625 -30.438 7.375 1 92.81 462 ALA B O 1
ATOM 7360 N N . ASP B 1 463 ? 7.617 -29.016 6 1 90.12 463 ASP B N 1
ATOM 7361 C CA . ASP B 1 463 ? 8.641 -29.125 4.969 1 90.12 463 ASP B CA 1
ATOM 7362 C C . ASP B 1 463 ? 9.875 -28.297 5.336 1 90.12 463 ASP B C 1
ATOM 7364 O O . ASP B 1 463 ? 9.812 -27.062 5.371 1 90.12 463 ASP B O 1
ATOM 7368 N N . GLU B 1 464 ? 10.961 -28.922 5.539 1 90.44 464 GLU B N 1
ATOM 7369 C CA . GLU B 1 464 ? 12.18 -28.266 5.996 1 90.44 464 GLU B CA 1
ATOM 7370 C C . GLU B 1 464 ? 12.656 -27.219 4.988 1 90.44 464 GLU B C 1
ATOM 7372 O O . GLU B 1 464 ? 13.258 -26.219 5.367 1 90.44 464 GLU B O 1
ATOM 7377 N N . GLU B 1 465 ? 12.297 -27.469 3.746 1 86.38 465 GLU B N 1
ATOM 7378 C CA . GLU B 1 465 ? 12.75 -26.562 2.686 1 86.38 465 GLU B CA 1
ATOM 7379 C C . GLU B 1 465 ? 11.945 -25.266 2.68 1 86.38 465 GLU B C 1
ATOM 7381 O O . GLU B 1 465 ? 12.273 -24.328 1.956 1 86.38 465 GLU B O 1
ATOM 7386 N N . LYS B 1 466 ? 10.953 -25.234 3.516 1 93.94 466 LYS B N 1
ATOM 7387 C CA . LYS B 1 466 ? 10.117 -24.031 3.578 1 93.94 466 LYS B CA 1
ATOM 7388 C C . LYS B 1 466 ? 10.312 -23.297 4.902 1 93.94 466 LYS B C 1
ATOM 7390 O O . LYS B 1 466 ? 9.703 -22.25 5.129 1 93.94 466 LYS B O 1
ATOM 7395 N N . ARG B 1 467 ? 11.195 -23.859 5.723 1 96.88 467 ARG B N 1
ATOM 7396 C CA . ARG B 1 467 ? 11.461 -23.219 7.008 1 96.88 467 ARG B CA 1
ATOM 7397 C C . ARG B 1 467 ? 12.352 -21.984 6.84 1 96.88 467 ARG B C 1
ATOM 7399 O O . ARG B 1 467 ? 13.18 -21.938 5.926 1 96.88 467 ARG B O 1
ATOM 7406 N N . PRO B 1 468 ? 12.117 -20.984 7.691 1 97.12 468 PRO B N 1
ATOM 7407 C CA . PRO B 1 468 ? 13.008 -19.828 7.582 1 97.12 468 PRO B CA 1
ATOM 7408 C C . PRO B 1 468 ? 14.484 -20.219 7.684 1 97.12 468 PRO B C 1
ATOM 7410 O O . PRO B 1 468 ? 14.859 -21.031 8.539 1 97.12 468 PRO B O 1
ATOM 7413 N N . HIS B 1 469 ? 15.242 -19.672 6.848 1 95.62 469 HIS B N 1
ATOM 7414 C CA . HIS B 1 469 ? 16.672 -19.969 6.836 1 95.62 469 HIS B CA 1
ATOM 7415 C C . HIS B 1 469 ? 17.406 -19.172 7.906 1 95.62 469 HIS B C 1
ATOM 7417 O O . HIS B 1 469 ? 17.078 -18.016 8.156 1 95.62 469 HIS B O 1
ATOM 7423 N N . ALA B 1 470 ? 18.469 -19.734 8.391 1 95.69 470 ALA B N 1
ATOM 7424 C CA . ALA B 1 470 ? 19.234 -19.156 9.492 1 95.69 470 ALA B CA 1
ATOM 7425 C C . ALA B 1 470 ? 19.844 -17.828 9.086 1 95.69 470 ALA B C 1
ATOM 7427 O O . ALA B 1 470 ? 19.969 -16.922 9.914 1 95.69 470 ALA B O 1
ATOM 7428 N N . THR B 1 471 ? 20.203 -17.719 7.875 1 95.56 471 THR B N 1
ATOM 7429 C CA . THR B 1 471 ? 20.828 -16.484 7.395 1 95.56 471 THR B CA 1
ATOM 7430 C C . THR B 1 471 ? 19.891 -15.297 7.582 1 95.56 471 THR B C 1
ATOM 7432 O O . THR B 1 471 ? 20.328 -14.227 8.023 1 95.56 471 THR B O 1
ATOM 7435 N N . PHE B 1 472 ? 18.656 -15.461 7.27 1 96.88 472 PHE B N 1
ATOM 7436 C CA . PHE B 1 472 ? 17.688 -14.383 7.41 1 96.88 472 PHE B CA 1
ATOM 7437 C C . PHE B 1 472 ? 17.406 -14.102 8.883 1 96.88 472 PHE B C 1
ATOM 7439 O O . PHE B 1 472 ? 17.297 -12.938 9.281 1 96.88 472 PHE B O 1
ATOM 7446 N N . LEU B 1 473 ? 17.328 -15.141 9.656 1 97.44 473 LEU B N 1
ATOM 7447 C CA . LEU B 1 473 ? 17.078 -14.984 11.086 1 97.44 473 LEU B CA 1
ATOM 7448 C C . LEU B 1 473 ? 18.203 -14.219 11.758 1 97.44 473 LEU B C 1
ATOM 7450 O O . LEU B 1 473 ? 17.969 -13.305 12.555 1 97.44 473 LEU B O 1
ATOM 7454 N N . ALA B 1 474 ? 19.406 -14.602 11.398 1 96.38 474 ALA B N 1
ATOM 7455 C CA . ALA B 1 474 ? 20.578 -13.938 11.961 1 96.38 474 ALA B CA 1
ATOM 7456 C C . ALA B 1 474 ? 20.609 -12.461 11.57 1 96.38 474 ALA B C 1
ATOM 7458 O O . ALA B 1 474 ? 20.906 -11.602 12.406 1 96.38 474 ALA B O 1
ATOM 7459 N N . ALA B 1 475 ? 20.312 -12.195 10.344 1 95.25 475 ALA B N 1
ATOM 7460 C CA . ALA B 1 475 ? 20.312 -10.812 9.867 1 95.25 475 ALA B CA 1
ATOM 7461 C C . ALA B 1 475 ? 19.266 -9.984 10.602 1 95.25 475 ALA B C 1
ATOM 7463 O O . ALA B 1 475 ? 19.5 -8.82 10.93 1 95.25 475 ALA B O 1
ATOM 7464 N N . HIS B 1 476 ? 18.125 -10.547 10.828 1 96.88 476 HIS B N 1
ATOM 7465 C CA . HIS B 1 476 ? 17.078 -9.844 11.562 1 96.88 476 HIS B CA 1
ATOM 7466 C C . HIS B 1 476 ? 17.516 -9.555 12.992 1 96.88 476 HIS B C 1
ATOM 7468 O O . HIS B 1 476 ? 17.281 -8.445 13.5 1 96.88 476 HIS B O 1
ATOM 7474 N N . ARG B 1 477 ? 18.094 -10.562 13.648 1 96.25 477 ARG B N 1
ATOM 7475 C CA . ARG B 1 477 ? 18.594 -10.359 15 1 96.25 477 ARG B CA 1
ATOM 7476 C C . ARG B 1 477 ? 19.609 -9.219 15.047 1 96.25 477 ARG B C 1
ATOM 7478 O O . ARG B 1 477 ? 19.531 -8.352 15.914 1 96.25 477 ARG B O 1
ATOM 7485 N N . GLU B 1 478 ? 20.469 -9.25 14.125 1 94.62 478 GLU B N 1
ATOM 7486 C CA . GLU B 1 478 ? 21.5 -8.203 14.055 1 94.62 478 GLU B CA 1
ATOM 7487 C C . GLU B 1 478 ? 20.859 -6.832 13.836 1 94.62 478 GLU B C 1
ATOM 7489 O O . GLU B 1 478 ? 21.219 -5.863 14.508 1 94.62 478 GLU B O 1
ATOM 7494 N N . MET B 1 479 ? 19.969 -6.754 12.969 1 94.44 479 MET B N 1
ATOM 7495 C CA . MET B 1 479 ? 19.312 -5.504 12.609 1 94.44 479 MET B CA 1
ATOM 7496 C C . MET B 1 479 ? 18.641 -4.883 13.828 1 94.44 479 MET B C 1
ATOM 7498 O O . MET B 1 479 ? 18.625 -3.662 13.992 1 94.44 479 MET B O 1
ATOM 7502 N N . HIS B 1 480 ? 18.094 -5.699 14.695 1 95.25 480 HIS B N 1
ATOM 7503 C CA . HIS B 1 480 ? 17.312 -5.18 15.805 1 95.25 480 HIS B CA 1
ATOM 7504 C C . HIS B 1 480 ? 18.094 -5.262 17.109 1 95.25 480 HIS B C 1
ATOM 7506 O O . HIS B 1 480 ? 17.531 -5.094 18.188 1 95.25 480 HIS B O 1
ATOM 7512 N N . GLY B 1 481 ? 19.391 -5.602 17.016 1 92.5 481 GLY B N 1
ATOM 7513 C CA . GLY B 1 481 ? 20.297 -5.488 18.141 1 92.5 481 GLY B CA 1
ATOM 7514 C C . GLY B 1 481 ? 20.203 -6.656 19.109 1 92.5 481 GLY B C 1
ATOM 7515 O O . GLY B 1 481 ? 20.516 -6.516 20.297 1 92.5 481 GLY B O 1
ATOM 7516 N N . PHE B 1 482 ? 19.641 -7.742 18.641 1 93.62 482 PHE B N 1
ATOM 7517 C CA . PHE B 1 482 ? 19.625 -8.93 19.469 1 93.62 482 PHE B CA 1
ATOM 7518 C C . PHE B 1 482 ? 20.984 -9.609 19.469 1 93.62 482 PHE B C 1
ATOM 7520 O O . PHE B 1 482 ? 21.688 -9.602 18.469 1 93.62 482 PHE B O 1
ATOM 7527 N N . GLU B 1 483 ? 21.406 -10.109 20.656 1 79.69 483 GLU B N 1
ATOM 7528 C CA . GLU B 1 483 ? 22.672 -10.82 20.75 1 79.69 483 GLU B CA 1
ATOM 7529 C C . GLU B 1 483 ? 22.609 -12.172 20.047 1 79.69 483 GLU B C 1
ATOM 7531 O O . GLU B 1 483 ? 21.578 -12.844 20.078 1 79.69 483 GLU B O 1
ATOM 7536 N N . SER B 1 484 ? 23.531 -12.367 19.109 1 67.06 484 SER B N 1
ATOM 7537 C CA . SER B 1 484 ? 23.594 -13.672 18.469 1 67.06 484 SER B CA 1
ATOM 7538 C C . SER B 1 484 ? 23.734 -14.789 19.484 1 67.06 484 SER B C 1
ATOM 7540 O O . SER B 1 484 ? 24.484 -14.664 20.453 1 67.06 484 SER B O 1
ATOM 7542 N N . PRO B 1 485 ? 22.812 -15.773 19.531 1 56.34 485 PRO B N 1
ATOM 7543 C CA . PRO B 1 485 ? 23 -16.859 20.5 1 56.34 485 PRO B CA 1
ATOM 7544 C C . PRO B 1 485 ? 24.391 -17.5 20.406 1 56.34 485 PRO B C 1
ATOM 7546 O O . PRO B 1 485 ? 25.031 -17.453 19.359 1 56.34 485 PRO B O 1
#

pLDDT: mean 88.98, std 10.32, range [27.91, 98.75]

Nearest PDB structures (foldseek):
  5zmm-assembly1_E  TM=3.199E-01  e=4.191E-12  Streptomyces coelicolor A3(2)
  5zmm-assembly1_F  TM=2.949E-01  e=3.747E-12  Streptomyces coelicolor A3(2)
  5x12-assembly1_A-2  TM=8.089E-01  e=1.673E-01  Bacillus spizizenii str. W23
  5x13-assembly1_A  TM=7.973E-01  e=4.335E-01  Bacillus spizizenii str. W23
  2rkh-assembly1_A-2  TM=6.765E-01  e=1.123E+00  Paramagnetospirillum magnetotacticum MS-1

Organism: NCBI:txid2816475

Foldseek 3Di:
DLADAAAFAAAAFDDQQARLVVLLVLLVCCAPPQAAPVVSVVVCVVPTVDDDPVSVVVNVVRCVQLQQWDHDPGTIHGGPLVVVCNVPVQLVSVVCSNVVRYPLLLQLLLVQLVHKAALQVSVVSRCVVCVVNVPPDSCRSVRSNSSCSNSVQWDDDPRIIHGDPVVNLVNLLSVLLAAQDDAFDWDAQVRNCVRRVHHCPPDNDQWAFDADPVRATSEIEHEDEPPDQAPWDPDDQKTKDWDDDHPVRAADDCDVRLVNLLLQQAAGQYWYWYWYHYPVDNITGTRATKGFNDWDWAAGPVRGHTIIMTMMGHQPDRRRSLLVVLLCVQQDPVPPPDDPPDDDDFADDCVVDDPRSVVSLVSSLFNNLCVQLVNAFQQPGDWDADPSGHTQKTWAFLSHCVVRGGNHLLRIGIHGPVVSCCLVVLQWAAAQQAAIDGDPDPPDPCCVVSVVSHGPHTRAGPDPSRHHHRSSRVVSCVVSVHDHD/DLADAAAFAAAAFDDQQARLVVLLVLQVCCAPPQAAPVVSLVVCVVPTVDDDPVSVVVNVVRCVQLQQWDHDPGTIHGGPLVVVCNVPVQLVSVVCSNVVRYPQLLQLLLVQLVHKAALQVSVVSRCVVPVVSPPPDSCRSVRSNSSCSNSVQWDDDPRIIHGDPVVNLVNLLSVLLAAQDDAFDWAAQVRNCVRRVHHCPPDNDQWAFDADPVRATSEIEHEDEPPDQAPWDPDDQKTKDWDDDHPVVAADDCDVRLVNLLLQQAAGQYWYWYWYHYPVDNITGTRATKGFNDWDWAAGPVRGHTIIMTMMGHQPDRRRSLLVVLLCVQQDPVPPPDDPPDDDDFADDCVVDDPRSVVSLVSSLFNNLCVQLVNAFQQPGDWDADPSGHTQKTWAFLSHCVVRGGNHLLRIGIHGPVVSCCLVVLQWAAAQQAAIDGDPDPPDPCRVVSVVSHGPHTRAGPDPSRHHHRSSRVVSCVVSVHDHD